Protein AF-A0A553PNM9-F1 (afdb_monomer)

Secondary structure (DSSP, 8-state):
--S---S-HHHHHHHHHHHHHHHHHHHHHHHHHHT-HHHHHHHHHH-GGGGG---TTS--HHHHHHHHT-HHHHHHHHSS-HHHHHHHHT---TT---HHHHHHT-S-HHHHHHHHHHHHHTT--TT---TTS--TTHHHH------PPPPP-----------------------------------SSS--HHHHHHHHHTT-HHHHHHHHHTT-GGGGTT---SSHHHHHHHHTHHHHHHHHHHHHHHHHHT-HHHHHHH--STTGGG-B-TTT--BHHHHHHHHT-HHHHHHHHHH-GGGTT---TTS--HHHHHTT--STTHHHHHHHHTT--SS---TTS--HHHHHH-TTTS-HHHHHHHHHHHHTS---------S-TTTTTTTTTSHHHHHHHHHHHTT--------SSTTTSSSS----S-------HHHHHHHHHHHHHHHH-TT---HHHHH--HHHHHHHTT-B-TT--BHHHHHHHHHH--S-SS----SSTTHHHHTHHHHHHHHHHHTT--GGG--PPPP-PPPGGG------TTEEEEEEEEEE-BTTS--TTT--HHHHHHHHHHHHHHHTT--GGG-EEEEEGGG--HHHHHHHHHTT-S--TT-HHHHHTTTTTTTTTT-EEEEETTEEEEESSSSSEEEEEEEESS-HHHHHHHHHHHHHHHHHSS-SS-B-EETTTEE--SSGGG-BT-EEEEEEEE-SS--HHHHHHHHHHTTEEE---SS--SEEEEEES-SSSS-HHHHHHHHHHHHHHHHHHHHHHH-

Foldseek 3Di:
DPPDDDDDPVVVVVVVCVVVVLVLLVVLLVCLLVLVVVVNVVSCVVPVCSLCDADPQQDGSLLNNLLNLNLVSNCVSQVDDLVNNLVSLCRATLQRDGSLLSNLNHPDPVSSVSSVVVSVVSPRPQQDATLVRHGSPNSNPDPPDDDDDDDDDDDDDDDDDDDDDDDDDDDDDDDDDDDDDDDPPPQAPPQDLVNVLCCLAVVVPVVQLVCLLLVNLVSLLPDAHPDPLSRLVSVCSVVSNVLLVQLLVCLLVLPPPSNVVSPPDLSSQSHAQRRWRDGSLLSSLLNVSVVNNLVSLQVRVVQQCRAIPQQDGSLLSLLQDPPVCPSNVSNVVSPHDQCRATNVRDGSVNCNVVVVVDHSVVVVVSVVVSVVVPPDPDDGDGPDPPPSVVVNPPSVVVVVVVVVVPPDDPDDDDPDVCPPPVDDDDPPDWDLDFPDPVLLVLLVVLLVLLCPLVPFPALQSVQCDPVLCVQFQRTAFPLGDGVCLFQQLCSVVRNDHHRGWFQFLCSCVSSVSSVQVSLCVQFVNDSVLQFFDPADDDDLVVDDFLPDQQWFKKKKKFFFAFRVATFQLPGDLVNLQVLLVQVVVLQVPDDDQSNWDKFQPVDHDPVNQVVCVVVVQDDDPPDPSCVSSNLPVNPPRNWIWIDGDQWIWGASRRTRTMIMGMDTGRGNSVSVVVVVVVVVSLQVDTDPGDTSQDNTFGGGIGDSQCIHQNMKIKIKGFADFQDPVVLVVLCVVLQKDWDPPPDPDRIIMIIHSHRGSDHPHSRSVSRSVSVSVVVVRRVVRVD

Nearest PDB structures (foldseek):
  3ju5-assembly1_B  TM=9.287E-01  e=3.838E-22  Apostichopus japonicus
  3ju5-assembly2_C  TM=9.279E-01  e=1.229E-21  Apostichopus japonicus
  3ju6-assembly2_C  TM=9.355E-01  e=5.149E-21  Apostichopus japonicus
  3ju6-assembly2_D  TM=9.133E-01  e=5.385E-21  Apostichopus japonicus
  3ju6-assembly1_A  TM=9.224E-01  e=9.215E-21  Apostichopus japonicus

Solvent-accessible surface area (backbone atoms only — not comparable to full-atom values): 44186 Å² total; per-residue (Å²): 139,88,85,83,76,83,94,48,72,67,59,45,52,49,61,68,43,45,64,57,55,52,50,53,51,53,50,52,36,48,34,31,42,73,49,44,55,70,64,46,52,55,49,42,72,75,40,66,69,60,69,77,39,60,52,100,61,41,39,34,37,57,33,37,7,28,32,59,34,24,49,70,44,44,50,62,70,49,71,53,64,69,71,63,23,37,55,59,42,63,41,48,25,58,56,45,38,36,33,50,40,28,19,32,59,18,88,46,64,72,36,24,55,53,44,51,54,54,39,53,75,48,68,24,69,68,71,48,56,24,74,85,70,43,34,17,64,64,41,59,76,53,88,76,77,84,77,78,85,79,85,89,80,83,94,82,86,81,87,84,88,86,87,85,88,78,89,89,86,90,85,90,87,83,88,89,86,83,75,86,72,74,73,78,73,90,71,54,93,80,75,48,71,71,56,52,54,44,26,60,74,69,66,33,58,68,57,55,50,48,33,43,35,41,54,45,35,72,80,44,62,84,57,84,49,92,48,70,60,58,33,47,50,38,77,41,40,64,62,52,52,52,46,52,48,52,32,50,51,18,51,73,72,58,34,56,67,53,28,57,68,60,57,78,48,78,71,65,65,64,25,25,39,41,81,52,31,48,32,61,56,45,50,16,57,75,73,63,30,61,68,48,33,52,50,43,44,71,76,41,50,83,48,41,82,45,44,27,76,59,40,43,32,43,52,43,56,32,37,39,52,94,60,93,48,52,65,35,52,51,44,44,76,56,68,39,71,62,77,54,50,24,78,85,70,47,28,26,63,51,34,58,76,39,56,87,80,49,44,49,68,61,56,48,52,53,54,54,55,47,63,72,74,63,74,69,82,92,70,84,87,61,94,65,73,86,74,50,71,79,59,69,68,56,57,73,60,50,55,62,51,49,60,66,71,68,72,69,82,86,76,87,86,91,84,76,70,72,83,77,66,78,80,75,79,80,96,77,84,74,59,90,54,82,63,49,72,66,58,48,49,50,34,51,50,35,51,50,47,38,74,65,42,79,85,46,77,15,42,39,63,71,47,58,36,73,70,46,43,71,72,37,64,49,43,42,29,92,90,65,40,37,48,44,57,23,36,40,19,24,29,71,40,48,94,31,68,50,29,57,39,32,26,31,82,51,31,58,69,73,44,26,84,48,44,53,65,43,46,24,60,68,36,71,39,60,69,97,61,71,42,23,52,72,92,40,80,62,64,56,86,79,45,62,52,81,83,46,89,44,30,56,31,28,34,42,33,40,54,48,25,52,53,82,54,59,23,41,54,72,50,46,65,64,57,31,44,52,51,39,56,42,50,49,60,36,56,76,65,40,52,83,84,54,41,61,49,79,45,49,53,77,79,57,47,73,68,57,52,49,54,31,48,76,70,73,68,54,83,84,86,77,52,63,50,47,51,50,34,41,40,52,78,55,65,54,57,39,25,31,40,34,42,31,87,47,38,38,35,40,28,48,66,67,47,52,30,40,39,35,25,48,31,72,30,57,36,45,34,63,36,49,47,54,44,50,53,55,50,48,45,60,73,79,46,67,55,100,42,61,67,26,68,39,90,52,51,24,34,45,47,38,43,65,81,39,22,13,55,10,51,42,50,37,41,28,33,56,53,90,60,55,52,66,68,60,51,53,50,45,27,65,74,35,43,40,42,62,67,81,80,88,58,97,61,43,68,44,42,37,29,49,55,46,20,38,59,45,32,51,34,57,47,54,48,27,39,55,53,35,54,42,50,50,52,53,46,33,53,63,61,70,107

InterPro domains:
  IPR002110 Ankyrin repeat [PF12796] (30-128)
  IPR002110 Ankyrin repeat [PS50088] (57-79)
  IPR002110 Ankyrin repeat [PS50088] (95-131)
  IPR002110 Ankyrin repeat [PS50088] (310-343)
  IPR002110 Ankyrin repeat [SM00248] (57-87)
  IPR002110 Ankyrin repeat [SM00248] (95-128)
  IPR002110 Ankyrin repeat [SM00248] (276-305)
  IPR002110 Ankyrin repeat [SM00248] (310-339)
  IPR014746 Glutamine synthetase/guanido kinase, catalytic domain [SSF55931] (535-780)
  IPR022413 ATP:guanido phosphotransferase, N-terminal [PF02807] (455-519)
  IPR022413 ATP:guanido phosphotransferase, N-terminal [PS51509] (442-524)
  IPR022414 ATP:guanido phosphotransferase, catalytic domain [PF00217] (578-779)
  IPR022414 ATP:guanido phosphotransferase, catalytic domain [PS51510] (550-781)
  IPR036770 Ankyrin repeat-containing domain superfamily [G3DSA:1.25.40.20] (25-139)
  IPR036770 Ankyrin repeat-containing domain superfamily [G3DSA:1.25.40.20] (192-363)
  IPR036770 Ankyrin repeat-containing domain superfamily [SSF48403] (28-353)
  IPR036802 ATP:guanido phosphotransferase, N-terminal domain superfamily [G3DSA:1.10.135.10] (434-526)
  IPR036802 ATP:guanido phosphotransferase, N-terminal domain superfamily [SSF48034] (441-528)

Mean predicted aligned error: 20.98 Å

Radius of gyration: 35.08 Å; Cα contacts (8 Å, |Δi|>4): 1146; chains: 1; bounding box: 100×83×74 Å

Structure (mmCIF, N/CA/C/O backbone):
data_AF-A0A553PNM9-F1
#
_entry.id   AF-A0A553PNM9-F1
#
loop_
_atom_site.group_PDB
_atom_site.id
_atom_site.type_symbol
_atom_site.label_atom_id
_atom_site.label_alt_id
_atom_site.label_comp_id
_atom_site.label_asym_id
_atom_site.label_entity_id
_atom_site.label_seq_id
_atom_site.pdbx_PDB_ins_code
_atom_site.Cartn_x
_atom_site.Cartn_y
_atom_site.Cartn_z
_atom_site.occupancy
_atom_site.B_iso_or_equiv
_atom_site.auth_seq_id
_atom_site.auth_comp_id
_atom_site.auth_asym_id
_atom_site.auth_atom_id
_atom_site.pdbx_PDB_model_num
ATOM 1 N N . MET A 1 1 ? 39.729 6.450 -6.796 1.00 36.97 1 MET A N 1
ATOM 2 C CA . MET A 1 1 ? 38.880 7.666 -6.876 1.00 36.97 1 MET A CA 1
ATOM 3 C C . MET A 1 1 ? 39.700 8.957 -6.690 1.00 36.97 1 MET A C 1
ATOM 5 O O . MET A 1 1 ? 39.335 9.805 -5.890 1.00 36.97 1 MET A O 1
ATOM 9 N N . LYS A 1 2 ? 40.795 9.167 -7.432 1.00 29.80 2 LYS A N 1
ATOM 10 C CA . LYS A 1 2 ? 41.441 10.489 -7.533 1.00 29.80 2 LYS A CA 1
ATOM 11 C C . LYS A 1 2 ? 41.174 10.985 -8.952 1.00 29.80 2 LYS A C 1
ATOM 13 O O . LYS A 1 2 ? 41.808 10.501 -9.874 1.00 29.80 2 LYS A O 1
ATOM 18 N N . GLY A 1 3 ? 40.150 11.821 -9.141 1.00 40.34 3 GLY A N 1
ATOM 19 C CA . GLY A 1 3 ? 39.872 12.416 -10.460 1.00 40.34 3 GLY A CA 1
ATOM 20 C C . GLY A 1 3 ? 38.411 12.688 -10.830 1.00 40.34 3 GLY A C 1
ATOM 21 O O . GLY A 1 3 ? 38.171 13.269 -11.879 1.00 40.34 3 GLY A O 1
ATOM 22 N N . ARG A 1 4 ? 37.416 12.313 -10.016 1.00 45.81 4 ARG A N 1
ATOM 23 C CA . ARG A 1 4 ? 35.999 12.573 -10.339 1.00 45.81 4 ARG A CA 1
ATOM 24 C C . ARG A 1 4 ? 35.217 13.037 -9.112 1.00 45.81 4 ARG A C 1
ATOM 26 O O . ARG A 1 4 ? 34.580 12.218 -8.470 1.00 45.81 4 ARG A O 1
ATOM 33 N N . THR A 1 5 ? 35.264 14.333 -8.807 1.00 46.50 5 THR A N 1
ATOM 34 C CA . THR A 1 5 ? 34.264 15.031 -7.973 1.00 46.50 5 THR A CA 1
ATOM 35 C C . THR A 1 5 ? 34.281 16.529 -8.281 1.00 46.50 5 THR A C 1
ATOM 37 O O . THR A 1 5 ? 34.849 17.343 -7.556 1.00 46.50 5 THR A O 1
ATOM 40 N N . ALA A 1 6 ? 33.652 16.908 -9.389 1.00 42.34 6 ALA A N 1
ATOM 41 C CA . ALA A 1 6 ? 33.103 18.251 -9.537 1.00 42.34 6 ALA A CA 1
ATOM 42 C C . ALA A 1 6 ? 31.604 18.156 -9.199 1.00 42.34 6 ALA A C 1
ATOM 44 O O . ALA A 1 6 ? 31.002 17.133 -9.509 1.00 42.34 6 ALA A O 1
ATOM 45 N N . TRP A 1 7 ? 31.022 19.188 -8.581 1.00 46.75 7 TRP A N 1
ATOM 46 C CA . TRP A 1 7 ? 29.578 19.393 -8.316 1.00 46.75 7 TRP A CA 1
ATOM 47 C C . TRP A 1 7 ? 28.974 18.997 -6.951 1.00 46.75 7 TRP A C 1
ATOM 49 O O . TRP A 1 7 ? 27.769 19.142 -6.790 1.00 46.75 7 TRP A O 1
ATOM 59 N N . ASN A 1 8 ? 29.750 18.600 -5.934 1.00 57.31 8 ASN A N 1
ATOM 60 C CA . ASN A 1 8 ? 29.263 18.633 -4.541 1.00 57.31 8 ASN A CA 1
ATOM 61 C C . ASN A 1 8 ? 30.412 18.985 -3.577 1.00 57.31 8 ASN A C 1
ATOM 63 O O . ASN A 1 8 ? 31.377 18.230 -3.439 1.00 57.31 8 ASN A O 1
ATOM 67 N N . GLU A 1 9 ? 30.325 20.165 -2.963 1.00 57.94 9 GLU A N 1
ATOM 68 C CA . GLU A 1 9 ? 31.367 20.747 -2.108 1.00 57.94 9 GLU A CA 1
ATOM 69 C C . GLU A 1 9 ? 31.504 20.002 -0.770 1.00 57.94 9 GLU A C 1
ATOM 71 O O . GLU A 1 9 ? 32.622 19.728 -0.331 1.00 57.94 9 GLU A O 1
ATOM 76 N N . GLU A 1 10 ? 30.390 19.537 -0.202 1.00 55.16 10 GLU A N 1
ATOM 77 C CA . GLU A 1 10 ? 30.366 18.698 1.003 1.00 55.16 10 GLU A CA 1
ATOM 78 C C . GLU A 1 10 ? 30.990 17.321 0.743 1.00 55.16 10 GLU A C 1
ATOM 80 O O . GLU A 1 10 ? 31.806 16.843 1.530 1.00 55.16 10 GLU A O 1
ATOM 85 N N . MET A 1 11 ? 30.692 16.703 -0.406 1.00 51.16 11 MET A N 1
ATOM 86 C CA . MET A 1 11 ? 31.286 15.419 -0.800 1.00 51.16 11 MET A CA 1
ATOM 87 C C . MET A 1 11 ? 32.788 15.552 -1.080 1.00 51.16 11 MET A C 1
ATOM 89 O O . MET A 1 11 ? 33.567 14.650 -0.774 1.00 51.16 11 MET A O 1
ATOM 93 N N . ARG A 1 12 ? 33.228 16.686 -1.640 1.00 62.50 12 ARG A N 1
ATOM 94 C CA . ARG A 1 12 ? 34.653 16.973 -1.846 1.00 62.50 12 ARG A CA 1
ATOM 95 C C . ARG A 1 12 ? 35.381 17.116 -0.513 1.00 62.50 12 ARG A C 1
ATOM 97 O O . ARG A 1 12 ? 36.455 16.538 -0.364 1.00 62.50 12 ARG A O 1
ATOM 104 N N . HIS A 1 13 ? 34.785 17.828 0.441 1.00 66.56 13 HIS A N 1
ATOM 105 C CA . HIS A 1 13 ? 35.332 17.970 1.785 1.00 66.56 13 HIS A CA 1
ATOM 106 C C . HIS A 1 13 ? 35.380 16.618 2.513 1.00 66.56 13 HIS A C 1
ATOM 108 O O . HIS 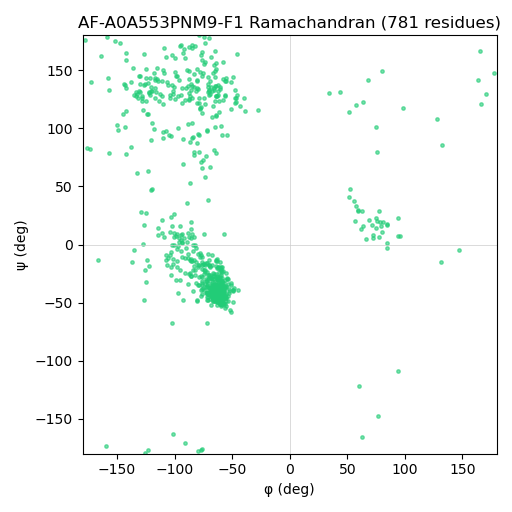A 1 13 ? 36.428 16.231 3.022 1.00 66.56 13 HIS A O 1
ATOM 114 N N . PHE A 1 14 ? 34.307 15.825 2.448 1.00 66.38 14 PHE A N 1
ATOM 115 C CA . PHE A 1 14 ? 34.276 14.473 3.007 1.00 66.38 14 PHE A CA 1
ATOM 116 C C . PHE A 1 14 ? 35.367 13.572 2.407 1.00 66.38 14 PHE A C 1
ATOM 118 O O . PHE A 1 14 ? 36.158 12.989 3.145 1.00 66.38 14 PHE A O 1
ATOM 125 N N . LEU A 1 15 ? 35.496 13.507 1.079 1.00 59.91 15 LEU A N 1
ATOM 126 C CA . LEU A 1 15 ? 36.525 12.690 0.420 1.00 59.91 15 LEU A CA 1
ATOM 127 C C . LEU A 1 15 ? 37.957 13.140 0.744 1.00 59.91 15 LEU A C 1
ATOM 129 O O . LEU A 1 15 ? 38.859 12.305 0.768 1.00 59.91 15 LEU A O 1
ATOM 133 N N . GLN A 1 16 ? 38.174 14.428 1.025 1.00 70.56 16 GLN A N 1
ATOM 134 C CA . GLN A 1 16 ? 39.459 14.939 1.518 1.00 70.56 16 GLN A CA 1
ATOM 135 C C . GLN A 1 16 ? 39.765 14.475 2.949 1.00 70.56 16 GLN A C 1
ATOM 137 O O . GLN A 1 16 ? 40.934 14.323 3.291 1.00 70.56 16 GLN A O 1
ATOM 142 N N . THR A 1 17 ? 38.742 14.205 3.766 1.00 67.75 17 THR A N 1
ATOM 143 C CA . THR A 1 17 ? 38.908 13.666 5.128 1.00 67.75 17 THR A CA 1
ATOM 144 C C . THR A 1 17 ? 39.086 12.145 5.179 1.00 67.75 17 THR A C 1
ATOM 146 O O . THR A 1 17 ? 39.626 11.641 6.160 1.00 67.75 17 THR A O 1
ATOM 149 N N . VAL A 1 18 ? 38.714 11.402 4.125 1.00 70.81 18 VAL A N 1
ATOM 150 C CA . VAL A 1 18 ? 38.793 9.924 4.093 1.00 70.81 18 VAL A CA 1
ATOM 151 C C . VAL A 1 18 ? 40.195 9.373 4.402 1.00 70.81 18 VAL A C 1
ATOM 153 O O . VAL A 1 18 ? 40.275 8.448 5.209 1.00 70.81 18 VAL A O 1
ATOM 156 N N . PRO A 1 19 ? 41.304 9.899 3.841 1.00 78.38 19 PRO A N 1
ATOM 157 C CA . PRO A 1 19 ? 42.643 9.419 4.188 1.00 78.38 19 PRO A CA 1
ATOM 158 C C . PRO A 1 19 ? 42.970 9.569 5.679 1.00 78.38 19 PRO A C 1
ATOM 160 O O . PRO A 1 19 ? 43.563 8.666 6.260 1.00 78.38 19 PRO A O 1
ATOM 163 N N . ASN A 1 20 ? 42.529 10.665 6.305 1.00 73.81 20 ASN A N 1
ATOM 164 C CA . ASN A 1 20 ? 42.741 10.903 7.733 1.00 73.81 20 ASN A CA 1
ATOM 165 C C . ASN A 1 20 ? 41.918 9.923 8.577 1.00 73.81 20 ASN A C 1
ATOM 167 O O . ASN A 1 20 ? 42.448 9.342 9.514 1.00 73.81 20 ASN A O 1
ATOM 171 N N . ILE A 1 21 ? 40.657 9.679 8.200 1.00 77.38 21 ILE A N 1
ATOM 172 C CA . ILE A 1 21 ? 39.789 8.696 8.870 1.00 77.38 21 ILE A CA 1
ATOM 173 C C . ILE A 1 21 ? 40.407 7.292 8.797 1.00 77.38 21 ILE A C 1
ATOM 175 O O . ILE A 1 21 ? 40.431 6.578 9.796 1.00 77.38 21 ILE A O 1
ATOM 179 N N . MET A 1 22 ? 40.941 6.901 7.635 1.00 75.56 22 MET A N 1
ATOM 180 C CA . MET A 1 22 ? 41.604 5.602 7.467 1.00 75.56 22 MET A CA 1
ATOM 181 C C . MET A 1 22 ? 42.879 5.501 8.313 1.00 75.56 22 MET A C 1
ATOM 183 O O . MET A 1 22 ? 43.078 4.489 8.977 1.00 75.56 22 MET A O 1
ATOM 187 N N . ALA A 1 23 ? 43.688 6.565 8.366 1.00 81.81 23 ALA A N 1
ATOM 188 C CA . ALA A 1 23 ? 44.877 6.612 9.214 1.00 81.81 23 ALA A CA 1
ATOM 189 C C . ALA A 1 23 ? 44.534 6.479 10.709 1.00 81.81 23 ALA A C 1
ATOM 191 O O . ALA A 1 23 ? 45.210 5.745 11.424 1.00 81.81 23 ALA A O 1
ATOM 192 N N . THR A 1 24 ? 43.455 7.118 11.176 1.00 83.88 24 THR A N 1
ATOM 193 C CA . THR A 1 24 ? 42.983 6.991 12.566 1.00 83.88 24 THR A CA 1
ATOM 194 C C . THR A 1 24 ? 42.491 5.575 12.888 1.00 83.88 24 THR A C 1
ATOM 196 O O . THR A 1 24 ? 42.732 5.080 13.987 1.00 83.88 24 THR A O 1
ATOM 199 N N . ILE A 1 25 ? 41.835 4.889 11.944 1.00 84.75 25 ILE A N 1
ATOM 200 C CA . ILE A 1 25 ? 41.421 3.483 12.114 1.00 84.75 25 ILE A CA 1
ATOM 201 C C . ILE A 1 25 ? 42.646 2.563 12.215 1.00 84.75 25 ILE A C 1
ATOM 203 O O . ILE A 1 25 ? 42.697 1.707 13.102 1.00 84.75 25 ILE A O 1
ATOM 207 N N . ASP A 1 26 ? 43.643 2.758 11.351 1.00 85.00 26 ASP A N 1
ATOM 208 C CA . ASP A 1 26 ? 44.885 1.980 11.377 1.00 85.00 26 ASP A CA 1
ATOM 209 C C . ASP A 1 26 ? 45.670 2.218 12.683 1.00 85.00 26 ASP A C 1
ATOM 211 O O . ASP A 1 26 ? 46.143 1.266 13.310 1.00 85.00 26 ASP A O 1
ATOM 215 N N . GLU A 1 27 ? 45.749 3.469 13.151 1.00 87.69 27 GLU A N 1
ATOM 216 C CA . GLU A 1 27 ? 46.339 3.835 14.446 1.00 87.69 27 GLU A CA 1
ATOM 217 C C . GLU A 1 27 ? 45.614 3.145 15.611 1.00 87.69 27 GLU A C 1
ATOM 219 O O . GLU A 1 27 ? 46.251 2.511 16.455 1.00 87.69 27 GLU A O 1
ATOM 224 N N . PHE A 1 28 ? 44.279 3.168 15.611 1.00 88.81 28 PHE A N 1
ATOM 225 C CA . PHE A 1 28 ? 43.453 2.522 16.631 1.00 88.81 28 PHE A CA 1
ATOM 226 C C . PHE A 1 28 ? 43.671 0.997 16.697 1.00 88.81 28 PHE A C 1
ATOM 228 O O . PHE A 1 28 ? 43.760 0.409 17.782 1.00 88.81 28 PHE A O 1
ATOM 235 N N . HIS A 1 29 ? 43.812 0.333 15.545 1.00 88.62 29 HIS A N 1
ATOM 236 C CA . HIS A 1 29 ? 44.074 -1.112 15.470 1.00 88.62 29 HIS A CA 1
ATOM 237 C C . HIS A 1 29 ? 45.501 -1.460 15.908 1.00 88.62 29 HIS A C 1
ATOM 239 O O . HIS A 1 29 ? 45.718 -2.496 16.547 1.00 88.62 29 HIS A O 1
ATOM 245 N N . ASN A 1 30 ? 46.471 -0.593 15.614 1.00 89.06 30 ASN A N 1
ATOM 246 C CA . ASN A 1 30 ? 47.857 -0.750 16.051 1.00 89.06 30 ASN A CA 1
ATOM 247 C C . ASN A 1 30 ? 47.995 -0.601 17.569 1.00 89.06 30 ASN A C 1
ATOM 249 O O . ASN A 1 30 ? 48.606 -1.462 18.201 1.00 89.06 30 ASN A O 1
ATOM 253 N N . ILE A 1 31 ? 47.359 0.410 18.165 1.00 89.75 31 ILE A N 1
ATOM 254 C CA . ILE A 1 31 ? 47.294 0.602 19.623 1.00 89.75 31 ILE A CA 1
ATOM 255 C C . ILE A 1 31 ? 46.681 -0.631 20.300 1.00 89.75 31 ILE A C 1
ATOM 257 O O . ILE A 1 31 ? 47.244 -1.167 21.255 1.00 89.75 31 ILE A O 1
ATOM 261 N N . SER A 1 32 ? 45.585 -1.155 19.736 1.00 89.44 32 SER A N 1
ATOM 262 C CA . SER A 1 32 ? 44.925 -2.373 20.231 1.00 89.44 32 SER A CA 1
ATOM 263 C C . SER A 1 32 ? 45.824 -3.616 20.171 1.00 89.44 32 SER A C 1
ATOM 265 O O . SER A 1 32 ? 45.696 -4.516 20.995 1.00 89.44 32 SER A O 1
ATOM 267 N N . THR A 1 33 ? 46.751 -3.672 19.209 1.00 91.19 33 THR A N 1
ATOM 268 C CA . THR A 1 33 ? 47.745 -4.754 19.081 1.00 91.19 33 THR A CA 1
ATOM 269 C C . THR A 1 33 ? 48.884 -4.592 20.097 1.00 91.19 33 THR A C 1
ATOM 271 O O . THR A 1 33 ? 49.359 -5.572 20.669 1.00 91.19 33 THR A O 1
ATOM 274 N N . GLN A 1 34 ? 49.322 -3.353 20.332 1.00 88.06 34 GLN A N 1
ATOM 275 C CA . GLN A 1 34 ? 50.429 -3.019 21.234 1.00 88.06 34 GLN A CA 1
ATOM 276 C C . GLN A 1 34 ? 50.056 -3.123 22.718 1.00 88.06 34 GLN A C 1
ATOM 278 O O . GLN A 1 34 ? 50.948 -3.315 23.540 1.00 88.06 34 GLN A O 1
ATOM 283 N N . GLY A 1 35 ? 48.764 -3.043 23.052 1.00 88.31 35 GLY A N 1
ATOM 284 C CA . GLY A 1 35 ? 48.297 -3.098 24.439 1.00 88.31 35 GLY A CA 1
ATOM 285 C C . GLY A 1 35 ? 48.345 -1.752 25.161 1.00 88.31 35 GLY A C 1
ATOM 286 O O . GLY A 1 35 ? 48.308 -1.725 26.385 1.00 88.31 35 GLY A O 1
ATOM 287 N N . ASP A 1 36 ? 48.447 -0.636 24.432 1.00 88.81 36 ASP A N 1
ATOM 288 C CA . ASP A 1 36 ? 48.489 0.704 25.026 1.00 88.81 36 ASP A CA 1
ATOM 289 C C . ASP A 1 36 ? 47.068 1.170 25.389 1.00 88.81 36 ASP A C 1
ATOM 291 O O . ASP A 1 36 ? 46.350 1.785 24.597 1.00 88.81 36 ASP A O 1
ATOM 295 N N . VAL A 1 37 ? 46.641 0.803 26.598 1.00 88.69 37 VAL A N 1
ATOM 296 C CA . VAL A 1 37 ? 45.291 1.063 27.118 1.00 88.69 37 VAL A CA 1
ATOM 297 C C . VAL A 1 37 ? 45.015 2.564 27.261 1.00 88.69 37 VAL A C 1
ATOM 299 O O . VAL A 1 37 ? 43.905 3.008 26.972 1.00 88.69 37 VAL A O 1
ATOM 302 N N . GLU A 1 38 ? 46.015 3.362 27.639 1.00 86.50 38 GLU A N 1
ATOM 303 C CA . GLU A 1 38 ? 45.859 4.805 27.857 1.00 86.50 38 GLU A CA 1
ATOM 304 C C . GLU A 1 38 ? 45.562 5.536 26.538 1.00 86.50 38 GLU A C 1
ATOM 306 O O . GLU A 1 38 ? 44.636 6.350 26.452 1.00 86.50 38 GLU A O 1
ATOM 311 N N . GLN A 1 39 ? 46.292 5.205 25.467 1.00 85.62 39 GLN A N 1
ATOM 312 C CA . GLN A 1 39 ? 46.022 5.774 24.146 1.00 85.62 39 GLN A CA 1
ATOM 313 C C . GLN A 1 39 ? 44.723 5.247 23.530 1.00 85.62 39 GLN A C 1
ATOM 315 O O . GLN A 1 39 ? 44.027 6.003 22.844 1.00 85.62 39 GLN A O 1
ATOM 320 N N . LEU A 1 40 ? 44.372 3.986 23.800 1.00 88.38 40 LEU A N 1
ATOM 321 C CA . LEU A 1 40 ? 43.114 3.384 23.365 1.00 88.38 40 LEU A CA 1
ATOM 322 C C . LEU A 1 40 ? 41.912 4.124 23.963 1.00 88.38 40 LEU A C 1
ATOM 324 O O . LEU A 1 40 ? 41.016 4.535 23.227 1.00 88.38 40 LEU A O 1
ATOM 328 N N . GLU A 1 41 ? 41.913 4.361 25.275 1.00 85.38 41 GLU A N 1
ATOM 329 C CA . GLU A 1 41 ? 40.847 5.097 25.964 1.00 85.38 41 GLU A CA 1
ATOM 330 C C . GLU A 1 41 ? 40.748 6.548 25.488 1.00 85.38 41 GLU A C 1
ATOM 332 O O . GLU A 1 41 ? 39.643 7.066 25.300 1.00 85.38 41 GLU A O 1
ATOM 337 N N . ARG A 1 42 ? 41.887 7.197 25.222 1.00 87.31 42 ARG A N 1
ATOM 338 C CA . ARG A 1 42 ? 41.925 8.560 24.683 1.00 87.31 42 ARG A CA 1
ATOM 339 C C . ARG A 1 42 ? 41.261 8.657 23.303 1.00 87.31 42 ARG A C 1
ATOM 341 O O . ARG A 1 42 ? 40.496 9.593 23.084 1.00 87.31 42 ARG A O 1
ATOM 348 N N . LEU A 1 43 ? 41.520 7.705 22.398 1.00 83.44 43 LEU A N 1
ATOM 349 C CA . LEU A 1 43 ? 40.911 7.672 21.057 1.00 83.44 43 LEU A CA 1
ATOM 350 C C . LEU A 1 43 ? 39.430 7.270 21.080 1.00 83.44 43 LEU A C 1
ATOM 352 O O . LEU A 1 43 ? 38.630 7.820 20.329 1.00 83.44 43 LEU A O 1
ATOM 356 N N . VAL A 1 44 ? 39.032 6.351 21.962 1.00 84.88 44 VAL A N 1
ATOM 357 C CA . VAL A 1 44 ? 37.612 5.992 22.133 1.00 84.88 44 VAL A CA 1
ATOM 358 C C . VAL A 1 44 ? 36.814 7.154 22.728 1.00 84.88 44 VAL A C 1
ATOM 360 O O . VAL A 1 44 ? 35.658 7.359 22.360 1.00 84.88 44 VAL A O 1
ATOM 363 N N . SER A 1 45 ? 37.430 7.934 23.622 1.00 82.44 45 SER A N 1
ATOM 364 C CA . SER A 1 45 ? 36.808 9.121 24.221 1.00 82.44 45 SER A CA 1
ATOM 365 C C . SER A 1 45 ? 36.599 10.252 23.211 1.00 82.44 45 SER A C 1
ATOM 367 O O . SER A 1 45 ? 35.669 11.040 23.379 1.00 82.44 45 SER A O 1
ATOM 369 N N . SER A 1 46 ? 37.434 10.344 22.169 1.00 82.44 46 SER A N 1
ATOM 370 C CA . SER A 1 46 ? 37.256 11.317 21.085 1.00 82.44 46 SER A CA 1
ATOM 371 C C . SER A 1 46 ? 36.288 10.834 20.000 1.00 82.44 46 SER A C 1
ATOM 373 O O . SER A 1 46 ? 35.476 11.633 19.535 1.00 82.44 46 SER A O 1
ATOM 375 N N . ASP A 1 47 ? 36.327 9.552 19.613 1.00 80.19 47 ASP A N 1
ATOM 376 C CA . ASP A 1 47 ? 35.380 8.956 18.661 1.00 80.19 47 ASP A CA 1
ATOM 377 C C . ASP A 1 47 ? 35.015 7.500 19.012 1.00 80.19 47 ASP A C 1
ATOM 379 O O . ASP A 1 47 ? 35.711 6.536 18.676 1.00 80.19 47 ASP A O 1
ATOM 383 N N . ARG A 1 48 ? 33.834 7.323 19.621 1.00 82.19 48 ARG A N 1
ATOM 384 C CA . ARG A 1 48 ? 33.299 6.005 20.009 1.00 82.19 48 ARG A CA 1
ATOM 385 C C . ARG A 1 48 ? 33.030 5.086 18.806 1.00 82.19 48 ARG A C 1
ATOM 387 O O . ARG A 1 48 ? 32.967 3.870 18.983 1.00 82.19 48 ARG A O 1
ATOM 394 N N . LYS A 1 49 ? 32.892 5.614 17.578 1.00 81.06 49 LYS A N 1
ATOM 395 C CA . LYS A 1 49 ? 32.641 4.797 16.372 1.00 81.06 49 LYS A CA 1
ATOM 396 C C . LYS A 1 49 ? 33.854 3.955 15.964 1.00 81.06 49 LYS A C 1
ATOM 398 O O . LYS A 1 49 ? 33.678 2.961 15.259 1.00 81.06 49 LYS A O 1
ATOM 403 N N . LEU A 1 50 ? 35.055 4.287 16.449 1.00 81.69 50 LEU A N 1
ATOM 404 C CA . LEU A 1 50 ? 36.282 3.528 16.183 1.00 81.69 50 LEU A CA 1
ATOM 405 C C . LEU A 1 50 ? 36.207 2.077 16.680 1.00 81.69 50 LEU A C 1
ATOM 407 O O . LEU A 1 50 ? 36.785 1.193 16.048 1.00 81.69 50 LEU A O 1
ATOM 411 N N . ILE A 1 51 ? 35.432 1.802 17.736 1.00 84.19 51 ILE A N 1
ATOM 412 C CA . ILE A 1 51 ? 35.258 0.456 18.312 1.00 84.19 51 ILE A CA 1
ATOM 413 C C . ILE A 1 51 ? 34.742 -0.548 17.263 1.00 84.19 51 ILE A C 1
ATOM 415 O O . ILE A 1 51 ? 35.205 -1.686 17.209 1.00 84.19 51 ILE A O 1
ATOM 419 N N . GLY A 1 52 ? 33.817 -0.118 16.395 1.00 83.94 52 GLY A N 1
ATOM 420 C CA . GLY A 1 52 ? 33.228 -0.949 15.338 1.00 83.94 52 GLY A CA 1
ATOM 421 C C . GLY A 1 52 ? 33.990 -0.931 14.007 1.00 83.94 52 GLY A C 1
ATOM 422 O O . GLY A 1 52 ? 33.535 -1.547 13.039 1.00 83.94 52 GLY A O 1
ATOM 423 N N . SER A 1 53 ? 35.116 -0.215 13.925 1.00 84.94 53 SER A N 1
ATOM 424 C CA . SER A 1 53 ? 35.895 -0.080 12.690 1.00 84.94 53 SER A CA 1
ATOM 425 C C . SER A 1 53 ? 36.523 -1.409 12.255 1.00 84.94 53 SER A C 1
ATOM 427 O O . SER A 1 53 ? 36.882 -2.258 13.076 1.00 84.94 53 SER A O 1
ATOM 429 N N . ARG A 1 54 ? 36.656 -1.596 10.937 1.00 87.12 54 ARG A N 1
ATOM 430 C CA . ARG A 1 54 ? 37.169 -2.825 10.320 1.00 87.12 54 ARG A CA 1
ATOM 431 C C . ARG A 1 54 ? 38.325 -2.515 9.380 1.00 87.12 54 ARG A C 1
ATOM 433 O O . ARG A 1 54 ? 38.240 -1.568 8.604 1.00 87.12 54 ARG A O 1
ATOM 440 N N . ASP A 1 55 ? 39.367 -3.338 9.427 1.00 81.25 55 ASP A N 1
ATOM 441 C CA . ASP A 1 55 ? 40.498 -3.235 8.504 1.00 81.25 55 ASP A CA 1
ATOM 442 C C . ASP A 1 55 ? 40.185 -3.862 7.130 1.00 81.25 55 ASP A C 1
ATOM 444 O O . ASP A 1 55 ? 39.091 -4.375 6.874 1.00 81.25 55 ASP A O 1
ATOM 448 N N . ARG A 1 56 ? 41.171 -3.866 6.222 1.00 79.88 56 ARG A N 1
ATOM 449 C CA . ARG A 1 56 ? 41.043 -4.456 4.873 1.00 79.88 56 ARG A CA 1
ATOM 450 C C . ARG A 1 56 ? 40.693 -5.950 4.877 1.00 79.88 56 ARG A C 1
ATOM 452 O O . ARG A 1 56 ? 40.213 -6.452 3.861 1.00 79.88 56 ARG A O 1
ATOM 459 N N . LEU A 1 57 ? 40.921 -6.656 5.984 1.00 79.12 57 LEU A N 1
ATOM 460 C CA . LEU A 1 57 ? 40.589 -8.070 6.176 1.00 79.12 57 LEU A CA 1
ATOM 461 C C . LEU A 1 57 ? 39.275 -8.264 6.951 1.00 79.12 57 LEU A C 1
ATOM 463 O O . LEU A 1 57 ? 38.906 -9.389 7.271 1.00 79.12 57 LEU A O 1
ATOM 467 N N . GLY A 1 58 ? 38.537 -7.184 7.223 1.00 80.12 58 GLY A N 1
ATOM 468 C CA . GLY A 1 58 ? 37.271 -7.215 7.950 1.00 80.12 58 GLY A CA 1
ATOM 469 C C . GLY A 1 58 ? 37.427 -7.369 9.465 1.00 80.12 58 GLY A C 1
ATOM 470 O O . GLY A 1 58 ? 36.414 -7.526 10.148 1.00 80.12 58 GLY A O 1
ATOM 471 N N . ARG A 1 59 ? 38.660 -7.320 9.988 1.00 87.75 59 ARG A N 1
ATOM 472 C CA . ARG A 1 59 ? 38.981 -7.522 11.406 1.00 87.75 59 ARG A CA 1
ATOM 473 C C . ARG A 1 59 ? 38.715 -6.249 12.193 1.00 87.75 59 ARG A C 1
ATOM 475 O O . ARG A 1 59 ? 39.037 -5.159 11.730 1.00 87.75 59 ARG A O 1
ATOM 482 N N . THR A 1 60 ? 38.172 -6.400 13.393 1.00 92.44 60 THR A N 1
ATOM 483 C CA . THR A 1 60 ? 38.001 -5.303 14.360 1.00 92.44 60 THR A CA 1
ATOM 484 C C . THR A 1 60 ? 39.208 -5.194 15.295 1.00 92.44 60 THR A C 1
ATOM 486 O O . THR A 1 60 ? 40.014 -6.125 15.389 1.00 92.44 60 THR A O 1
ATOM 489 N N . ALA A 1 61 ? 39.291 -4.101 16.057 1.00 90.44 61 ALA A N 1
ATOM 490 C CA . ALA A 1 61 ? 40.264 -3.933 17.141 1.00 90.44 61 ALA A CA 1
ATOM 491 C C . ALA A 1 61 ? 40.272 -5.118 18.134 1.00 90.44 61 ALA A C 1
ATOM 493 O O . ALA A 1 61 ? 41.336 -5.542 18.584 1.00 90.44 61 ALA A O 1
ATOM 494 N N . LEU A 1 62 ? 39.106 -5.729 18.391 1.00 93.19 62 LEU A N 1
ATOM 495 C CA . LEU A 1 62 ? 38.977 -6.908 19.252 1.00 93.19 62 LEU A CA 1
ATOM 496 C C . LEU A 1 62 ? 39.718 -8.138 18.694 1.00 93.19 62 LEU A C 1
ATOM 498 O O . LEU A 1 62 ? 40.340 -8.871 19.456 1.00 93.19 62 LEU A O 1
ATOM 502 N N . HIS A 1 63 ? 39.716 -8.350 17.372 1.00 93.31 63 HIS A N 1
ATOM 503 C CA . HIS A 1 63 ? 40.462 -9.452 16.745 1.00 93.31 63 HIS A CA 1
ATOM 504 C C . HIS A 1 63 ? 41.976 -9.266 16.911 1.00 93.31 63 HIS A C 1
ATOM 506 O O . HIS A 1 63 ? 42.699 -10.226 17.172 1.00 93.31 63 HIS A O 1
ATOM 512 N N . LYS A 1 64 ? 42.449 -8.019 16.787 1.00 91.94 64 LYS A N 1
ATOM 513 C CA . LYS A 1 64 ? 43.860 -7.645 16.948 1.00 91.94 64 LYS A CA 1
ATOM 514 C C . LYS A 1 64 ? 44.335 -7.837 18.385 1.00 91.94 64 LYS A C 1
ATOM 516 O O . LYS A 1 64 ? 45.348 -8.497 18.606 1.00 91.94 64 LYS A O 1
ATOM 521 N N . ALA A 1 65 ? 43.565 -7.327 19.345 1.00 93.00 65 ALA A N 1
ATOM 522 C CA . ALA A 1 65 ? 43.846 -7.469 20.769 1.00 93.00 65 ALA A CA 1
ATOM 523 C C . ALA A 1 65 ? 43.820 -8.943 21.211 1.00 93.00 65 ALA A C 1
ATOM 525 O O . ALA A 1 65 ? 44.719 -9.389 21.923 1.00 93.00 65 ALA A O 1
ATOM 526 N N . ALA A 1 66 ? 42.847 -9.724 20.720 1.00 93.00 66 ALA A N 1
ATOM 527 C CA . ALA A 1 66 ? 42.747 -11.156 20.992 1.00 93.00 66 ALA A CA 1
ATOM 528 C C . ALA A 1 66 ? 43.947 -11.946 20.442 1.00 93.00 66 ALA A C 1
ATOM 530 O O . ALA A 1 66 ? 44.484 -12.801 21.141 1.00 93.00 66 ALA A O 1
ATOM 531 N N . GLN A 1 67 ? 44.407 -11.635 19.224 1.00 92.56 67 GLN A N 1
ATOM 532 C CA . GLN A 1 67 ? 45.589 -12.272 18.632 1.00 92.56 67 GLN A CA 1
ATOM 533 C C . GLN A 1 67 ? 46.872 -11.961 19.406 1.00 92.56 67 GLN A C 1
ATOM 535 O O . GLN A 1 67 ? 47.701 -12.842 19.619 1.00 92.56 67 GLN A O 1
ATOM 540 N N . ALA A 1 68 ? 47.036 -10.702 19.813 1.00 89.12 68 ALA A N 1
ATOM 541 C CA . ALA A 1 68 ? 48.217 -10.229 20.525 1.00 89.12 68 ALA A CA 1
ATOM 542 C C . ALA A 1 68 ? 48.230 -10.613 22.017 1.00 89.12 68 ALA A C 1
ATOM 544 O O . ALA A 1 68 ? 49.238 -10.403 22.685 1.00 89.12 68 ALA A O 1
ATOM 545 N N . GLY A 1 69 ? 47.140 -11.180 22.549 1.00 91.69 69 GLY A N 1
ATOM 546 C CA . GLY A 1 69 ? 47.043 -11.563 23.960 1.00 91.69 69 GLY A CA 1
ATOM 547 C C . GLY A 1 69 ? 46.852 -10.389 24.920 1.00 91.69 69 GLY A C 1
ATOM 548 O O . GLY A 1 69 ? 47.181 -10.505 26.099 1.00 91.69 69 GLY A O 1
ATOM 549 N N . GLN A 1 70 ? 46.332 -9.259 24.438 1.00 93.94 70 GLN A N 1
ATOM 550 C CA . GLN A 1 70 ? 46.166 -8.038 25.229 1.00 93.94 70 GLN A CA 1
ATOM 551 C C . GLN A 1 70 ? 44.875 -8.100 26.055 1.00 93.94 70 GLN A C 1
ATOM 553 O O . GLN A 1 70 ? 43.851 -7.534 25.674 1.00 93.94 70 GLN A O 1
ATOM 558 N N . VAL A 1 71 ? 44.913 -8.819 27.182 1.00 92.75 71 VAL A N 1
ATOM 559 C CA . VAL A 1 71 ? 43.736 -9.087 28.036 1.00 92.75 71 VAL A CA 1
ATOM 560 C C . VAL A 1 71 ? 43.040 -7.795 28.476 1.00 92.75 71 VAL A C 1
ATOM 562 O O . VAL A 1 71 ? 41.827 -7.678 28.341 1.00 92.75 71 VAL A O 1
ATOM 565 N N . GLU A 1 72 ? 43.802 -6.797 28.925 1.00 88.50 72 GLU A N 1
ATOM 566 C CA . GLU A 1 72 ? 43.255 -5.532 29.434 1.00 88.50 72 GLU A CA 1
ATOM 567 C C . GLU A 1 72 ? 42.552 -4.711 28.337 1.00 88.50 72 GLU A C 1
ATOM 569 O O . GLU A 1 72 ? 41.483 -4.146 28.562 1.00 88.50 72 GLU A O 1
ATOM 574 N N . VAL A 1 73 ? 43.082 -4.721 27.107 1.00 89.81 73 VAL A N 1
ATOM 575 C CA . VAL A 1 73 ? 42.423 -4.097 25.946 1.00 89.81 73 VAL A CA 1
ATOM 576 C C . VAL A 1 73 ? 41.130 -4.832 25.582 1.00 89.81 73 VAL A C 1
ATOM 578 O O . VAL A 1 73 ? 40.123 -4.190 25.286 1.00 89.81 73 VAL A O 1
ATOM 581 N N . VAL A 1 74 ? 41.130 -6.169 25.623 1.00 91.94 74 VAL A N 1
ATOM 582 C CA . VAL A 1 74 ? 39.932 -6.989 25.370 1.00 91.94 74 VAL A CA 1
ATOM 583 C C . VAL A 1 74 ? 38.834 -6.684 26.393 1.00 91.94 74 VAL A C 1
ATOM 585 O O . VAL A 1 74 ? 37.685 -6.487 26.001 1.00 91.94 74 VAL A O 1
ATOM 588 N N . GLU A 1 75 ? 39.175 -6.579 27.679 1.00 89.00 75 GLU A N 1
ATOM 589 C CA . GLU A 1 75 ? 38.226 -6.190 28.729 1.00 89.00 75 GLU A CA 1
ATOM 590 C C . GLU A 1 75 ? 37.671 -4.783 28.492 1.00 89.00 75 GLU A C 1
ATOM 592 O O . GLU A 1 75 ? 36.461 -4.574 28.546 1.00 89.00 75 GLU A O 1
ATOM 597 N N . LYS A 1 76 ? 38.529 -3.810 28.174 1.00 86.38 76 LYS A N 1
ATOM 598 C CA . LYS A 1 76 ? 38.108 -2.420 27.945 1.00 86.38 76 LYS A CA 1
ATOM 599 C C . LYS A 1 76 ? 37.204 -2.256 26.728 1.00 86.38 76 LYS A C 1
ATOM 601 O O . LYS A 1 76 ? 36.219 -1.528 26.812 1.00 86.38 76 LYS A O 1
ATOM 606 N N . LEU A 1 77 ? 37.484 -2.959 25.630 1.00 86.50 77 LEU A N 1
ATOM 607 C CA . LEU A 1 77 ? 36.628 -2.950 24.439 1.00 86.50 77 LEU A CA 1
ATOM 608 C C . LEU A 1 77 ? 35.248 -3.582 24.695 1.00 86.50 77 LEU A C 1
ATOM 610 O O . LEU A 1 77 ? 34.291 -3.236 24.006 1.00 86.50 77 LEU A O 1
ATOM 614 N N . LEU A 1 78 ? 35.141 -4.488 25.673 1.00 85.62 78 LEU A N 1
ATOM 615 C CA . LEU A 1 78 ? 33.921 -5.242 25.980 1.00 85.62 78 LEU A CA 1
ATOM 616 C C . LEU A 1 78 ? 33.155 -4.746 27.225 1.00 85.62 78 LEU A C 1
ATOM 618 O O . LEU A 1 78 ? 32.033 -5.189 27.446 1.00 85.62 78 LEU A O 1
ATOM 622 N N . ASN A 1 79 ? 33.698 -3.796 27.995 1.00 74.94 79 ASN A N 1
ATOM 623 C CA . ASN A 1 79 ? 33.083 -3.220 29.206 1.00 74.94 79 ASN A CA 1
ATOM 624 C C . ASN A 1 79 ? 32.102 -2.040 28.939 1.00 74.94 79 ASN A C 1
ATOM 626 O O . ASN A 1 79 ? 31.831 -1.249 29.842 1.00 74.94 79 ASN A O 1
ATOM 630 N N . GLY A 1 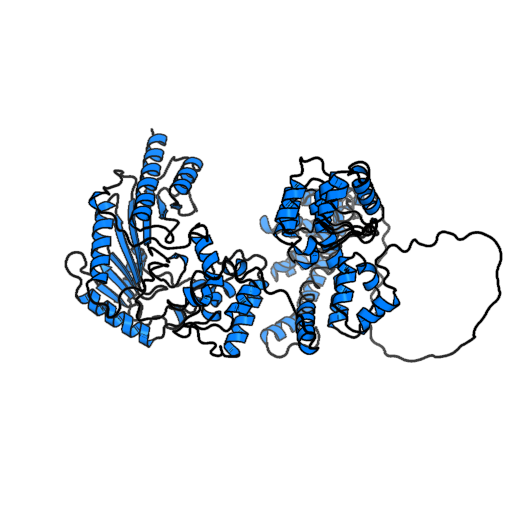80 ? 31.583 -1.887 27.711 1.00 63.88 80 GLY A N 1
ATOM 631 C CA . GLY A 1 80 ? 30.616 -0.839 27.317 1.00 63.88 80 GLY A CA 1
ATOM 632 C C . GLY A 1 80 ? 29.135 -1.239 27.466 1.00 63.88 80 GLY A C 1
ATOM 633 O O . GLY A 1 80 ? 28.831 -2.288 28.024 1.00 63.88 80 GLY A O 1
ATOM 634 N N . ASP A 1 81 ? 28.200 -0.421 26.947 1.00 57.88 81 ASP A N 1
ATOM 635 C CA . ASP A 1 81 ? 26.764 -0.772 26.876 1.00 57.88 81 ASP A CA 1
ATOM 636 C C . ASP A 1 81 ? 26.583 -2.192 26.307 1.00 57.88 81 ASP A C 1
ATOM 638 O O . ASP A 1 81 ? 27.084 -2.479 25.213 1.00 57.88 81 ASP A O 1
ATOM 642 N N . LEU A 1 82 ? 25.862 -3.057 27.036 1.00 51.12 82 LEU A N 1
ATOM 643 C CA . LEU A 1 82 ? 25.739 -4.505 26.783 1.00 51.12 82 LEU A CA 1
ATOM 644 C C . LEU A 1 82 ? 25.410 -4.852 25.318 1.00 51.12 82 LEU A C 1
ATOM 646 O O . LEU A 1 82 ? 25.982 -5.793 24.773 1.00 51.12 82 LEU A O 1
ATOM 650 N N . SER A 1 83 ? 24.568 -4.058 24.647 1.00 55.81 83 SER A N 1
ATOM 651 C CA . SER A 1 83 ? 24.221 -4.255 23.231 1.00 55.81 83 SER A CA 1
ATOM 652 C C . SER A 1 83 ? 25.409 -4.062 22.280 1.00 55.81 83 SER A C 1
ATOM 654 O O . SER A 1 83 ? 25.621 -4.867 21.379 1.00 55.81 83 SER A O 1
ATOM 656 N N . SER A 1 84 ? 26.238 -3.039 22.510 1.00 64.25 84 SER A N 1
ATOM 657 C CA . SER A 1 84 ? 27.416 -2.756 21.677 1.00 64.25 84 SER A CA 1
ATOM 658 C C . SER A 1 84 ? 28.553 -3.765 21.874 1.00 64.25 84 SER A C 1
ATOM 660 O O . SER A 1 84 ? 29.289 -4.061 20.931 1.00 64.25 84 SER A O 1
ATOM 662 N N . ALA A 1 85 ? 28.673 -4.320 23.084 1.00 70.56 85 ALA A N 1
ATOM 663 C CA . ALA A 1 85 ? 29.658 -5.346 23.410 1.00 70.56 85 ALA A CA 1
ATOM 664 C C . ALA A 1 85 ? 29.309 -6.698 22.768 1.00 70.56 85 ALA A C 1
ATOM 666 O O . ALA A 1 85 ? 30.200 -7.354 22.227 1.00 70.56 85 ALA A O 1
ATOM 667 N N . GLU A 1 86 ? 28.029 -7.091 22.755 1.00 76.50 86 GLU A N 1
ATOM 668 C CA . GLU A 1 86 ? 27.568 -8.311 22.076 1.00 76.50 86 GLU A CA 1
ATOM 669 C C . GLU A 1 86 ? 27.778 -8.249 20.557 1.00 76.50 86 GLU A C 1
ATOM 671 O O . GLU A 1 86 ? 28.247 -9.220 19.955 1.00 76.50 86 GLU A O 1
ATOM 676 N N . ASP A 1 87 ? 27.486 -7.107 19.931 1.00 79.69 87 ASP A N 1
ATOM 677 C CA . ASP A 1 87 ? 27.687 -6.916 18.491 1.00 79.69 87 ASP A CA 1
ATOM 678 C C . ASP A 1 87 ? 29.174 -6.967 18.107 1.00 79.69 87 ASP A C 1
ATOM 680 O O . ASP A 1 87 ? 29.546 -7.592 17.107 1.00 79.69 87 ASP A O 1
ATOM 684 N N . LEU A 1 88 ? 30.048 -6.369 18.926 1.00 84.19 88 LEU A N 1
ATOM 685 C CA . LEU A 1 88 ? 31.498 -6.429 18.730 1.00 84.19 88 LEU A CA 1
ATOM 686 C C . LEU A 1 88 ? 32.049 -7.847 18.950 1.00 84.19 88 LEU A C 1
ATOM 688 O O . LEU A 1 88 ? 32.893 -8.303 18.177 1.00 84.19 88 LEU A O 1
ATOM 692 N N . ALA A 1 89 ? 31.554 -8.554 19.966 1.00 82.44 89 ALA A N 1
ATOM 693 C CA . ALA A 1 89 ? 31.918 -9.931 20.292 1.00 82.44 89 ALA A CA 1
ATOM 694 C C . ALA A 1 89 ? 31.493 -10.933 19.199 1.00 82.44 89 ALA A C 1
ATOM 696 O O . ALA A 1 89 ? 32.207 -11.897 18.910 1.00 82.44 89 ALA A O 1
ATOM 697 N N . ARG A 1 90 ? 30.354 -10.688 18.535 1.00 84.38 90 ARG A N 1
ATOM 698 C CA . ARG A 1 90 ? 29.847 -11.493 17.406 1.00 84.38 90 ARG A CA 1
ATOM 699 C C . ARG A 1 90 ? 30.445 -11.108 16.052 1.00 84.38 90 ARG A C 1
ATOM 701 O O . ARG A 1 90 ? 30.167 -11.787 15.059 1.00 84.38 90 ARG A O 1
ATOM 708 N N . ALA A 1 91 ? 31.255 -10.052 15.987 1.00 85.50 91 ALA A N 1
ATOM 709 C CA . ALA A 1 91 ? 31.880 -9.626 14.746 1.00 85.50 91 ALA A CA 1
ATOM 710 C C . ALA A 1 91 ? 32.784 -10.732 14.175 1.00 85.50 91 ALA A C 1
ATOM 712 O O . ALA A 1 91 ? 33.567 -11.357 14.889 1.00 85.50 91 ALA A O 1
ATOM 713 N N . LYS A 1 92 ? 32.671 -10.943 12.862 1.00 88.44 92 LYS A N 1
ATOM 714 C CA . LYS A 1 92 ? 33.488 -11.882 12.090 1.00 88.44 92 LYS A CA 1
ATOM 715 C C . LYS A 1 92 ? 34.311 -11.146 11.045 1.00 88.44 92 LYS A C 1
ATOM 717 O O . LYS A 1 92 ? 33.803 -10.186 10.458 1.00 88.44 92 LYS A O 1
ATOM 722 N N . ASP A 1 93 ? 35.537 -11.596 10.810 1.00 83.25 93 ASP A N 1
ATOM 723 C CA . ASP A 1 93 ? 36.363 -11.144 9.689 1.00 83.25 93 ASP A CA 1
ATOM 724 C C . ASP A 1 93 ? 35.912 -11.763 8.348 1.00 83.25 93 ASP A C 1
ATOM 726 O O . ASP A 1 93 ? 34.900 -12.470 8.286 1.00 83.25 93 ASP A O 1
ATOM 730 N N . LYS A 1 94 ? 36.643 -11.483 7.261 1.00 78.44 94 LYS A N 1
ATOM 731 C CA . LYS A 1 94 ? 36.327 -12.008 5.919 1.00 78.44 94 LYS A CA 1
ATOM 732 C C . LYS A 1 94 ? 36.338 -13.537 5.838 1.00 78.44 94 LYS A C 1
ATOM 734 O O . LYS A 1 94 ? 35.528 -14.107 5.118 1.00 78.44 94 LYS A O 1
ATOM 739 N N . ASP A 1 95 ? 37.170 -14.191 6.646 1.00 79.69 95 ASP A N 1
ATOM 740 C CA . ASP A 1 95 ? 37.262 -15.649 6.726 1.00 79.69 95 ASP A CA 1
ATOM 741 C C . ASP A 1 95 ? 36.236 -16.247 7.709 1.00 79.69 95 ASP A C 1
ATOM 743 O O . ASP A 1 95 ? 36.345 -17.420 8.065 1.00 79.69 95 ASP A O 1
ATOM 747 N N . LEU A 1 96 ? 35.235 -15.472 8.149 1.00 79.94 96 LEU A N 1
ATOM 748 C CA . LEU A 1 96 ? 34.231 -15.824 9.162 1.00 79.94 96 LEU A CA 1
ATOM 749 C C . LEU A 1 96 ? 34.796 -16.094 10.568 1.00 79.94 96 LEU A C 1
ATOM 751 O O . LEU A 1 96 ? 34.085 -16.633 11.425 1.00 79.94 96 LEU A O 1
ATOM 755 N N . ARG A 1 97 ? 36.039 -15.690 10.841 1.00 85.50 97 ARG A N 1
ATOM 756 C CA . ARG A 1 97 ? 36.686 -15.880 12.140 1.00 85.50 97 ARG A CA 1
ATOM 757 C C . ARG A 1 97 ? 36.216 -14.830 13.130 1.00 85.50 97 ARG A C 1
ATOM 759 O O . ARG A 1 97 ? 36.184 -13.645 12.824 1.00 85.50 97 ARG A O 1
ATOM 766 N N . THR A 1 98 ? 35.881 -15.289 14.328 1.00 90.88 98 THR A N 1
ATOM 767 C CA . THR A 1 98 ? 35.593 -14.455 15.505 1.00 90.88 98 THR A CA 1
ATOM 768 C C . THR A 1 98 ? 36.875 -14.131 16.275 1.00 90.88 98 THR A C 1
ATOM 770 O O . THR A 1 98 ? 37.909 -14.773 16.074 1.00 90.88 98 THR A O 1
ATOM 773 N N . ALA A 1 99 ? 36.800 -13.220 17.249 1.00 91.06 99 ALA A N 1
ATOM 774 C CA . ALA A 1 99 ? 37.908 -12.941 18.168 1.00 91.06 99 ALA A CA 1
ATOM 775 C C . ALA A 1 99 ? 38.451 -14.205 18.873 1.00 91.06 99 ALA A C 1
ATOM 777 O O . ALA A 1 99 ? 39.651 -14.293 19.120 1.00 91.06 99 ALA A O 1
ATOM 778 N N . ALA A 1 100 ? 37.613 -15.226 19.105 1.00 90.75 100 ALA A N 1
ATOM 779 C CA . ALA A 1 100 ? 38.036 -16.502 19.689 1.00 90.75 100 ALA A CA 1
ATOM 780 C C . ALA A 1 100 ? 39.031 -17.274 18.796 1.00 90.75 100 ALA A C 1
ATOM 782 O O . ALA A 1 100 ? 39.979 -17.869 19.302 1.00 90.75 100 ALA A O 1
ATOM 783 N N . HIS A 1 101 ? 38.878 -17.220 17.467 1.00 90.69 101 HIS A N 1
ATOM 784 C CA . HIS A 1 101 ? 39.824 -17.847 16.530 1.00 90.69 101 HIS A CA 1
ATOM 785 C C . HIS A 1 101 ? 41.202 -17.184 16.582 1.00 90.69 101 HIS A C 1
ATOM 787 O O . HIS A 1 101 ? 42.227 -17.846 16.438 1.00 90.69 101 HIS A O 1
ATOM 793 N N . TYR A 1 102 ? 41.229 -15.869 16.795 1.00 90.12 102 TYR A N 1
ATOM 794 C CA . TYR A 1 102 ? 42.465 -15.110 16.941 1.00 90.12 102 TYR A CA 1
ATOM 795 C C . TYR A 1 102 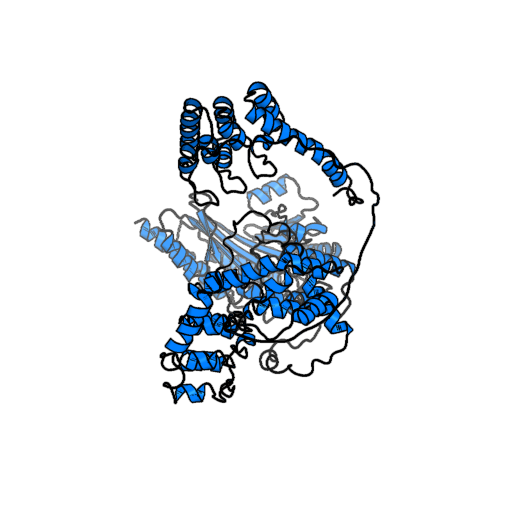? 43.094 -15.319 18.320 1.00 90.12 102 TYR A C 1
ATOM 797 O O . TYR A 1 102 ? 44.304 -15.506 18.397 1.00 90.12 102 TYR A O 1
ATOM 805 N N . ALA A 1 103 ? 42.283 -15.403 19.380 1.00 90.56 103 ALA A N 1
ATOM 806 C CA . ALA A 1 103 ? 42.738 -15.766 20.721 1.00 90.56 103 ALA A CA 1
ATOM 807 C C . ALA A 1 103 ? 43.393 -17.155 20.756 1.00 90.56 103 ALA A C 1
ATOM 809 O O . ALA A 1 103 ? 44.398 -17.343 21.433 1.00 90.56 103 ALA A O 1
ATOM 810 N N . ALA A 1 104 ? 42.877 -18.129 19.996 1.00 87.94 104 ALA A N 1
ATOM 811 C CA . ALA A 1 104 ? 43.474 -19.464 19.909 1.00 87.94 104 ALA A CA 1
ATOM 812 C C . ALA A 1 104 ? 44.924 -19.448 19.399 1.00 87.94 104 ALA A C 1
ATOM 814 O O . ALA A 1 104 ? 45.733 -20.260 19.844 1.00 87.94 104 ALA A O 1
ATOM 815 N N . ARG A 1 105 ? 45.241 -18.478 18.529 1.00 83.00 105 ARG A N 1
ATOM 816 C CA . ARG A 1 105 ? 46.566 -18.229 17.942 1.00 83.00 105 ARG A CA 1
ATOM 817 C C . ARG A 1 105 ? 47.451 -17.317 18.798 1.00 83.00 105 ARG A C 1
ATOM 819 O O . ARG A 1 105 ? 48.492 -16.876 18.323 1.00 83.00 105 ARG A O 1
ATOM 826 N N . CYS A 1 106 ? 47.013 -16.969 20.006 1.00 86.56 106 CYS A N 1
ATOM 827 C CA . CYS A 1 106 ? 47.825 -16.219 20.950 1.00 86.56 106 CYS A CA 1
ATOM 828 C C . CYS A 1 106 ? 48.890 -17.141 21.558 1.00 86.56 106 CYS A C 1
ATOM 830 O O . CYS A 1 106 ? 48.561 -18.184 22.132 1.00 86.56 106 CYS A O 1
ATOM 832 N N . ASP A 1 107 ? 50.154 -16.722 21.475 1.00 82.69 107 ASP A N 1
ATOM 833 C CA . ASP A 1 107 ? 51.304 -17.477 21.990 1.00 82.69 107 ASP A CA 1
ATOM 834 C C . ASP A 1 107 ? 51.301 -17.581 23.530 1.00 82.69 107 ASP A C 1
ATOM 836 O O . ASP A 1 107 ? 51.865 -18.511 24.110 1.00 82.69 107 ASP A O 1
ATOM 840 N N . ASN A 1 108 ? 50.649 -16.639 24.223 1.00 87.25 108 ASN A N 1
ATOM 841 C CA . ASN A 1 108 ? 50.559 -16.625 25.680 1.00 87.25 108 ASN A CA 1
ATOM 842 C C . ASN A 1 108 ? 49.346 -17.438 26.159 1.00 87.25 108 ASN A C 1
ATOM 844 O O . ASN A 1 108 ? 48.210 -16.968 26.115 1.00 87.25 108 ASN A O 1
ATOM 848 N N . ALA A 1 109 ? 49.600 -18.645 26.671 1.00 83.81 109 ALA A N 1
ATOM 849 C CA . ALA A 1 109 ? 48.558 -19.558 27.139 1.00 83.81 109 ALA A CA 1
ATOM 850 C C . ALA A 1 109 ? 47.687 -18.981 28.272 1.00 83.81 109 ALA A C 1
ATOM 852 O O . ALA A 1 109 ? 46.475 -19.187 28.257 1.00 83.81 109 ALA A O 1
ATOM 853 N N . GLU A 1 110 ? 48.272 -18.228 29.209 1.00 85.94 110 GLU A N 1
ATOM 854 C CA . GLU A 1 110 ? 47.528 -17.620 30.320 1.00 85.94 110 GLU A CA 1
ATOM 855 C C . GLU A 1 110 ? 46.621 -16.483 29.826 1.00 85.94 110 GLU A C 1
ATOM 857 O O . GLU A 1 110 ? 45.460 -16.388 30.224 1.00 85.94 110 GLU A O 1
ATOM 862 N N . ALA A 1 111 ? 47.129 -15.638 28.922 1.00 86.88 111 ALA A N 1
ATOM 863 C CA . ALA A 1 111 ? 46.338 -14.574 28.307 1.00 86.88 111 ALA A CA 1
ATOM 864 C C . ALA A 1 111 ? 45.220 -15.142 27.425 1.00 86.88 111 ALA A C 1
ATOM 866 O O . ALA A 1 111 ? 44.086 -14.671 27.478 1.00 86.88 111 ALA A O 1
ATOM 867 N N . ARG A 1 112 ? 45.523 -16.193 26.658 1.00 90.94 112 ARG A N 1
ATOM 868 C CA . ARG A 1 112 ? 44.560 -16.919 25.833 1.00 90.94 112 ARG A CA 1
ATOM 869 C C . ARG A 1 112 ? 43.393 -17.429 26.667 1.00 90.94 112 ARG A C 1
ATOM 871 O O . ARG A 1 112 ? 42.254 -17.111 26.344 1.00 90.94 112 ARG A O 1
ATOM 878 N N . ASP A 1 113 ? 43.654 -18.177 27.737 1.00 87.56 113 ASP A N 1
ATOM 879 C CA . ASP A 1 113 ? 42.582 -18.763 28.547 1.00 87.56 113 ASP A CA 1
ATOM 880 C C . ASP A 1 113 ? 41.717 -17.671 29.218 1.00 87.56 113 ASP A C 1
ATOM 882 O O . ASP A 1 113 ? 40.489 -17.774 29.198 1.00 87.56 113 ASP A O 1
ATOM 886 N N . LYS A 1 114 ? 42.322 -16.564 29.684 1.00 89.75 114 LYS A N 1
ATOM 887 C CA . LYS A 1 114 ? 41.582 -15.387 30.189 1.00 89.75 114 LYS A CA 1
ATOM 888 C C . LYS A 1 114 ? 40.712 -14.727 29.113 1.00 89.75 114 LYS A C 1
ATOM 890 O O . LYS A 1 114 ? 39.556 -14.403 29.372 1.00 89.75 114 LYS A O 1
ATOM 895 N N . ILE A 1 115 ? 41.222 -14.557 27.891 1.00 91.19 115 ILE A N 1
ATOM 896 C CA . ILE A 1 115 ? 40.458 -13.978 26.771 1.00 91.19 115 ILE A CA 1
ATOM 897 C C . ILE A 1 115 ? 39.279 -14.880 26.390 1.00 91.19 115 ILE A C 1
ATOM 899 O O . ILE A 1 115 ? 38.183 -14.377 26.157 1.00 91.19 115 ILE A O 1
ATOM 903 N N . PHE A 1 116 ? 39.460 -16.204 26.370 1.00 89.88 116 PHE A N 1
ATOM 904 C CA . PHE A 1 116 ? 38.358 -17.144 26.142 1.00 89.88 116 PHE A CA 1
ATOM 905 C C . PHE A 1 116 ? 37.280 -17.050 27.229 1.00 89.88 116 PHE A C 1
ATOM 907 O O . PHE A 1 116 ? 36.094 -17.091 26.902 1.00 89.88 116 PHE A O 1
ATOM 914 N N . GLU A 1 117 ? 37.668 -16.875 28.496 1.00 88.94 117 GLU A N 1
ATOM 915 C CA . GLU A 1 117 ? 36.724 -16.660 29.597 1.00 88.94 117 GLU A CA 1
ATOM 916 C C . GLU A 1 117 ? 35.913 -15.368 29.407 1.00 88.94 117 GLU A C 1
ATOM 918 O O . GLU A 1 117 ? 34.687 -15.382 29.537 1.00 88.94 117 GLU A O 1
ATOM 923 N N . ILE A 1 118 ? 36.576 -14.262 29.053 1.00 88.62 118 ILE A N 1
ATOM 924 C CA . ILE A 1 118 ? 35.921 -12.969 28.804 1.00 88.62 118 ILE A CA 1
ATOM 925 C C . ILE A 1 118 ? 34.957 -13.073 27.613 1.00 88.62 118 ILE A C 1
ATOM 927 O O . ILE A 1 118 ? 33.794 -12.692 27.729 1.00 88.62 118 ILE A O 1
ATOM 931 N N . LEU A 1 119 ? 35.403 -13.644 26.489 1.00 88.19 119 LEU A N 1
ATOM 932 C CA . LEU A 1 119 ? 34.592 -13.802 25.276 1.00 88.19 119 LEU A CA 1
ATOM 933 C C . LEU A 1 119 ? 33.373 -14.714 25.490 1.00 88.19 119 LEU A C 1
ATOM 935 O O . LEU A 1 119 ? 32.310 -14.465 24.916 1.00 88.19 119 LEU A O 1
ATOM 939 N N . ALA A 1 120 ? 33.506 -15.757 26.315 1.00 85.00 120 ALA A N 1
ATOM 940 C CA . ALA A 1 120 ? 32.397 -16.640 26.665 1.00 85.00 120 ALA A CA 1
ATOM 941 C C . ALA A 1 120 ? 31.330 -15.917 27.505 1.00 85.00 120 ALA A C 1
ATOM 943 O O . ALA A 1 120 ? 30.136 -16.127 27.286 1.00 85.00 120 ALA A O 1
ATOM 944 N N . LYS A 1 121 ? 31.738 -15.029 28.424 1.00 83.00 121 LYS A N 1
ATOM 945 C CA . LYS A 1 121 ? 30.815 -14.224 29.245 1.00 83.00 121 LYS A CA 1
ATOM 946 C C . LYS A 1 121 ? 30.038 -13.185 28.430 1.00 83.00 121 LYS A C 1
ATOM 948 O O . LYS A 1 121 ? 28.914 -12.867 28.798 1.00 83.00 121 LYS A O 1
ATOM 953 N N . THR A 1 122 ? 30.600 -12.688 27.328 1.00 79.25 122 THR A N 1
ATOM 954 C CA . THR A 1 122 ? 29.992 -11.649 26.472 1.00 79.25 122 THR A CA 1
ATOM 955 C C . THR A 1 122 ? 29.185 -12.200 25.289 1.00 79.25 122 THR A C 1
ATOM 957 O O . THR A 1 122 ? 28.764 -11.444 24.418 1.00 79.25 122 THR A O 1
ATOM 960 N N . GLY A 1 123 ? 28.945 -13.518 25.236 1.00 71.62 123 GLY A N 1
ATOM 961 C CA . GLY A 1 123 ? 28.090 -14.141 24.219 1.00 71.62 123 GLY A CA 1
ATOM 962 C C . GLY A 1 123 ? 28.782 -14.460 22.887 1.00 71.62 123 GLY A C 1
ATOM 963 O O . GLY A 1 123 ? 28.098 -14.709 21.888 1.00 71.62 123 GLY A O 1
ATOM 964 N N . THR A 1 124 ? 30.121 -14.487 22.847 1.00 77.19 124 THR A N 1
ATOM 965 C CA . THR A 1 124 ? 30.872 -14.981 21.680 1.00 77.19 124 THR A CA 1
ATOM 966 C C . THR A 1 124 ? 30.684 -16.489 21.549 1.00 77.19 124 THR A C 1
ATOM 968 O O . THR A 1 124 ? 30.933 -17.240 22.492 1.00 77.19 124 THR A O 1
ATOM 971 N N . ASN A 1 125 ? 30.326 -16.971 20.357 1.00 78.75 125 ASN A N 1
ATOM 972 C CA . ASN A 1 125 ? 30.332 -18.407 20.092 1.00 78.75 125 ASN A CA 1
ATOM 973 C C . ASN A 1 125 ? 31.785 -18.922 19.979 1.00 78.75 125 ASN A C 1
ATOM 975 O O . ASN A 1 125 ? 32.413 -18.817 18.922 1.00 78.75 125 ASN A O 1
ATOM 979 N N . ILE A 1 126 ? 32.306 -19.482 21.077 1.00 81.69 126 ILE A N 1
ATOM 980 C CA . ILE A 1 126 ? 33.666 -20.042 21.190 1.00 81.69 126 ILE A CA 1
ATOM 981 C C . ILE A 1 126 ? 33.894 -21.313 20.354 1.00 81.69 126 ILE A C 1
ATOM 983 O O . ILE A 1 126 ? 35.034 -21.744 20.214 1.00 81.69 126 ILE A O 1
ATOM 987 N N . SER A 1 127 ? 32.841 -21.897 19.774 1.00 82.31 127 SER A N 1
ATOM 988 C CA . SER A 1 127 ? 32.907 -23.049 18.864 1.00 82.31 127 SER A CA 1
ATOM 989 C C . SER A 1 127 ? 32.458 -22.714 17.438 1.00 82.31 127 SER A C 1
ATOM 991 O O . SER A 1 127 ? 32.221 -23.618 16.636 1.00 82.31 127 SER A O 1
ATOM 993 N N . ALA A 1 128 ? 32.340 -21.423 17.101 1.00 82.38 128 ALA A N 1
ATOM 994 C CA . ALA A 1 128 ? 31.981 -20.984 15.757 1.00 82.38 128 ALA A CA 1
ATOM 995 C C . ALA A 1 128 ? 32.941 -21.563 14.711 1.00 82.38 128 ALA A C 1
ATOM 997 O O . ALA A 1 128 ? 34.139 -21.613 14.948 1.00 82.38 128 ALA A O 1
ATOM 998 N N . LEU A 1 129 ? 32.414 -21.963 13.556 1.00 83.19 129 LEU A N 1
ATOM 999 C CA . LEU A 1 129 ? 33.226 -22.439 12.440 1.00 83.19 129 LEU A CA 1
ATOM 1000 C C . LEU A 1 129 ? 33.609 -21.267 11.532 1.00 83.19 129 LEU A C 1
ATOM 1002 O O . LEU A 1 129 ? 32.751 -20.442 11.195 1.00 83.19 129 LEU A O 1
ATOM 1006 N N . ASP A 1 130 ? 34.880 -21.215 11.141 1.00 78.31 130 ASP A N 1
ATOM 1007 C CA . ASP A 1 130 ? 35.374 -20.309 10.110 1.00 78.31 130 ASP A CA 1
ATOM 1008 C C . ASP A 1 130 ? 35.053 -20.820 8.691 1.00 78.31 130 ASP A C 1
ATOM 1010 O O . ASP A 1 130 ? 34.431 -21.868 8.497 1.00 78.31 130 ASP A O 1
ATOM 1014 N N . SER A 1 131 ? 35.460 -20.064 7.674 1.00 67.88 131 SER A N 1
ATOM 1015 C CA . SER A 1 131 ? 35.273 -20.401 6.254 1.00 67.88 131 SER A CA 1
ATOM 1016 C C . SER A 1 131 ? 35.935 -21.719 5.824 1.00 67.88 131 SER A C 1
ATOM 1018 O O . SER A 1 131 ? 35.532 -22.296 4.816 1.00 67.88 131 SER A O 1
ATOM 1020 N N . ALA A 1 132 ? 36.902 -22.231 6.595 1.00 71.94 132 ALA A N 1
ATOM 1021 C CA . ALA A 1 132 ? 37.532 -23.536 6.402 1.00 71.94 132 ALA A CA 1
ATOM 1022 C C . ALA A 1 132 ? 36.871 -24.649 7.244 1.00 71.94 132 ALA A C 1
ATOM 1024 O O . ALA A 1 132 ? 37.387 -25.770 7.315 1.00 71.94 132 ALA A O 1
ATOM 1025 N N . GLY A 1 133 ? 35.742 -24.356 7.899 1.00 76.94 133 GLY A N 1
ATOM 1026 C CA . GLY A 1 133 ? 35.033 -25.285 8.775 1.00 76.94 133 GLY A CA 1
ATOM 1027 C C . GLY A 1 133 ? 35.801 -25.603 10.059 1.00 76.94 133 GLY A C 1
ATOM 1028 O O . GLY A 1 133 ? 35.575 -26.657 10.655 1.00 76.94 133 GLY A O 1
ATOM 1029 N N . LYS A 1 134 ? 36.746 -24.748 10.466 1.00 81.31 134 LYS A N 1
ATOM 1030 C CA . LYS A 1 134 ? 37.578 -24.942 11.657 1.00 81.31 134 LYS A CA 1
ATOM 1031 C C . LYS A 1 134 ? 37.040 -24.099 12.802 1.00 81.31 134 LYS A C 1
ATOM 1033 O O . LYS A 1 134 ? 36.698 -22.940 12.608 1.00 81.31 134 LYS A O 1
ATOM 1038 N N . ASN A 1 135 ? 36.958 -24.690 13.988 1.00 86.12 135 ASN A N 1
ATOM 1039 C CA . ASN A 1 135 ? 36.633 -23.961 15.209 1.00 86.12 135 ASN A CA 1
ATOM 1040 C C . ASN A 1 135 ? 37.909 -23.328 15.810 1.00 86.12 135 ASN A C 1
ATOM 1042 O O . ASN A 1 135 ? 39.019 -23.669 15.393 1.00 86.12 135 ASN A O 1
ATOM 1046 N N . PRO A 1 136 ? 37.802 -22.434 16.809 1.00 86.00 136 PRO A N 1
ATOM 1047 C CA . PRO A 1 136 ? 38.971 -21.868 17.480 1.00 86.00 136 PRO A CA 1
ATOM 1048 C C . PRO A 1 136 ? 39.924 -22.918 18.065 1.00 86.00 136 PRO A C 1
ATOM 1050 O O . PRO A 1 136 ? 41.135 -22.745 18.009 1.00 86.00 136 PRO A O 1
ATOM 1053 N N . GLU A 1 137 ? 39.397 -24.027 18.581 1.00 83.12 137 GLU A N 1
ATOM 1054 C CA . GLU A 1 137 ? 40.190 -25.109 19.176 1.00 83.12 137 GLU A CA 1
ATOM 1055 C C . GLU A 1 137 ? 41.167 -25.746 18.175 1.00 83.12 137 GLU A C 1
ATOM 1057 O O . GLU A 1 137 ? 42.326 -25.977 18.512 1.00 83.12 137 GLU A O 1
ATOM 1062 N N . PHE A 1 138 ? 40.770 -25.890 16.907 1.00 82.19 138 PHE A N 1
ATOM 1063 C CA . PHE A 1 138 ? 41.651 -26.355 15.829 1.00 82.19 138 PHE A CA 1
ATOM 1064 C C . PHE A 1 138 ? 42.926 -25.504 15.669 1.00 82.19 138 PHE A C 1
ATOM 1066 O O . PHE A 1 138 ? 43.971 -26.016 15.259 1.00 82.19 138 PHE A O 1
ATOM 1073 N N . TYR A 1 139 ? 42.854 -24.209 15.990 1.00 77.31 139 TYR A N 1
ATOM 1074 C CA . TYR A 1 139 ? 43.980 -23.275 15.918 1.00 77.31 139 TYR A CA 1
ATOM 1075 C C . TYR A 1 139 ? 44.816 -23.218 17.202 1.00 77.31 139 TYR A C 1
ATOM 1077 O O . TYR A 1 139 ? 45.874 -22.597 17.193 1.00 77.31 139 TYR A O 1
ATOM 1085 N N . LYS A 1 140 ? 44.366 -23.867 18.284 1.00 73.94 140 LYS A N 1
ATOM 1086 C CA . LYS A 1 140 ? 45.099 -23.990 19.554 1.00 73.94 140 LYS A CA 1
ATOM 1087 C C . LYS A 1 140 ? 46.195 -25.062 19.480 1.00 73.94 140 LYS A C 1
ATOM 1089 O O . LYS A 1 140 ? 47.181 -24.960 20.204 1.00 73.94 140 LYS A O 1
ATOM 1094 N N . GLU A 1 141 ? 46.008 -26.071 18.622 1.00 60.16 141 GLU A N 1
ATOM 1095 C CA . GLU A 1 141 ? 46.845 -27.282 18.540 1.00 60.16 141 GLU A CA 1
ATOM 1096 C C . GLU A 1 141 ? 47.761 -27.342 17.303 1.00 60.16 141 GLU A C 1
ATOM 1098 O O . GLU A 1 141 ? 48.686 -28.150 17.265 1.00 60.16 141 GLU A O 1
ATOM 1103 N N . ASN A 1 142 ? 47.539 -26.486 16.298 1.00 52.06 142 ASN A N 1
ATOM 1104 C CA . ASN A 1 142 ? 48.330 -26.457 15.065 1.00 52.06 142 ASN A CA 1
ATOM 1105 C C . ASN A 1 142 ? 49.248 -25.227 15.014 1.00 52.06 142 ASN A C 1
ATOM 1107 O O . ASN A 1 142 ? 48.831 -24.147 14.589 1.00 52.06 142 ASN A O 1
ATOM 1111 N N . ASP A 1 143 ? 50.515 -25.420 15.385 1.00 48.03 143 ASP A N 1
ATOM 1112 C CA . ASP A 1 143 ? 51.609 -24.458 15.195 1.00 48.03 143 ASP A CA 1
ATOM 1113 C C . ASP A 1 143 ? 51.902 -24.247 13.694 1.00 48.03 143 ASP A C 1
ATOM 1115 O O . ASP A 1 143 ? 52.832 -24.815 13.116 1.00 48.03 143 ASP A O 1
ATOM 1119 N N . PHE A 1 144 ? 51.121 -23.400 13.020 1.00 43.06 144 PHE A N 1
ATOM 1120 C CA . PHE A 1 144 ? 51.550 -22.823 11.746 1.00 43.06 144 PHE A CA 1
ATOM 1121 C C . PHE A 1 144 ? 52.508 -21.668 12.024 1.00 43.06 144 PHE A C 1
ATOM 1123 O O . PHE A 1 144 ? 52.106 -20.530 12.273 1.00 43.06 144 PHE A O 1
ATOM 1130 N N . ILE A 1 145 ? 53.791 -22.020 11.982 1.00 38.72 145 ILE A N 1
ATOM 1131 C CA . ILE A 1 145 ? 54.961 -21.154 12.099 1.00 38.72 145 ILE A CA 1
ATOM 1132 C C . ILE A 1 145 ? 54.764 -19.829 11.344 1.00 38.72 145 ILE A C 1
ATOM 1134 O O . ILE A 1 145 ? 54.490 -19.784 10.146 1.00 38.72 145 ILE A O 1
ATOM 1138 N N . SER A 1 146 ? 54.965 -18.755 12.105 1.00 39.25 146 SER A N 1
ATOM 1139 C CA . SER A 1 146 ? 55.097 -17.354 11.713 1.00 39.25 146 SER A CA 1
ATOM 1140 C C . SER A 1 146 ? 55.899 -17.140 10.421 1.00 39.25 146 SER A C 1
ATOM 1142 O O . SER A 1 146 ? 57.116 -17.326 10.392 1.00 39.25 146 SER A O 1
ATOM 1144 N N . SER A 1 147 ? 55.249 -16.639 9.368 1.00 29.27 147 SER A N 1
ATOM 1145 C CA . SER A 1 147 ? 55.930 -15.848 8.341 1.00 29.27 147 SER A CA 1
ATOM 1146 C C . SER A 1 147 ? 55.721 -14.367 8.662 1.00 29.27 147 SER A C 1
ATOM 1148 O O . SER A 1 147 ? 54.652 -13.810 8.406 1.00 29.27 147 SER A O 1
ATOM 1150 N N . LYS A 1 148 ? 56.733 -13.733 9.264 1.00 27.61 148 LYS A N 1
ATOM 1151 C CA . LYS A 1 148 ? 56.783 -12.277 9.474 1.00 27.61 148 LYS A CA 1
ATOM 1152 C C . LYS A 1 148 ? 56.504 -11.524 8.156 1.00 27.61 148 LYS A C 1
ATOM 1154 O O . LYS A 1 148 ? 57.046 -11.929 7.126 1.00 27.61 148 LYS A O 1
ATOM 1159 N N . PRO A 1 149 ? 55.739 -10.418 8.168 1.00 26.38 149 PRO A N 1
ATOM 1160 C CA . PRO A 1 149 ? 55.546 -9.592 6.980 1.00 26.38 149 PRO A CA 1
ATOM 1161 C C . PRO A 1 149 ? 56.844 -8.839 6.638 1.00 26.38 149 PRO A C 1
ATOM 1163 O O . PRO A 1 149 ? 57.476 -8.252 7.518 1.00 26.38 149 PRO A O 1
ATOM 1166 N N . LYS A 1 150 ? 57.255 -8.870 5.364 1.00 25.80 150 LYS A N 1
ATOM 1167 C CA . LYS A 1 150 ? 58.275 -7.955 4.822 1.00 25.80 150 LYS A CA 1
ATOM 1168 C C . LYS A 1 150 ? 57.648 -6.565 4.602 1.00 25.80 150 LYS A C 1
ATOM 1170 O O . LYS A 1 150 ? 56.471 -6.514 4.247 1.00 25.80 150 LYS A O 1
ATOM 1175 N N . PRO A 1 151 ? 58.396 -5.467 4.814 1.00 28.47 151 PRO A N 1
ATOM 1176 C CA . PRO A 1 151 ? 57.888 -4.109 4.628 1.00 28.47 151 PRO A CA 1
ATOM 1177 C C . PRO A 1 151 ? 57.675 -3.782 3.141 1.00 28.47 151 PRO A C 1
ATOM 1179 O O . PRO A 1 151 ? 58.423 -4.251 2.286 1.00 28.47 151 PRO A O 1
ATOM 1182 N N . GLU A 1 152 ? 56.625 -3.005 2.875 1.00 30.75 152 GLU A N 1
ATOM 1183 C CA . GLU A 1 152 ? 56.174 -2.523 1.564 1.00 30.75 152 GLU A CA 1
ATOM 1184 C C . GLU A 1 152 ? 57.194 -1.550 0.932 1.00 30.75 152 GLU A C 1
ATOM 1186 O O . GLU A 1 152 ? 57.668 -0.637 1.608 1.00 30.75 152 GLU A O 1
ATOM 1191 N N . GLU A 1 153 ? 57.502 -1.715 -0.362 1.00 29.52 153 GLU A N 1
ATOM 1192 C CA . GLU A 1 153 ? 58.219 -0.719 -1.178 1.00 29.52 153 GLU A CA 1
ATOM 1193 C C . GLU A 1 153 ? 57.249 -0.017 -2.148 1.00 29.52 153 GLU A C 1
ATOM 1195 O O . GLU A 1 153 ? 56.358 -0.640 -2.729 1.00 29.52 153 GLU A O 1
ATOM 1200 N N . ASN A 1 154 ? 57.421 1.306 -2.254 1.00 29.31 154 ASN A N 1
ATOM 1201 C CA . ASN A 1 154 ? 56.608 2.267 -3.008 1.00 29.31 154 ASN A CA 1
ATOM 1202 C C . ASN A 1 154 ? 56.652 2.039 -4.532 1.00 29.31 154 ASN A C 1
ATOM 1204 O O . ASN A 1 154 ? 57.729 1.778 -5.065 1.00 29.31 154 ASN A O 1
ATOM 1208 N N . PRO A 1 155 ? 55.540 2.261 -5.257 1.00 30.48 155 PRO A N 1
ATOM 1209 C CA . PRO A 1 155 ? 55.532 2.307 -6.711 1.00 30.48 155 PRO A CA 1
ATOM 1210 C C . PRO A 1 155 ? 55.707 3.753 -7.194 1.00 30.48 155 PRO A C 1
ATOM 1212 O O . PRO A 1 155 ? 54.722 4.460 -7.361 1.00 30.48 155 PRO A O 1
ATOM 1215 N N . ASP A 1 156 ? 56.947 4.172 -7.420 1.00 33.31 156 ASP A N 1
ATOM 1216 C CA . ASP A 1 156 ? 57.293 5.327 -8.256 1.00 33.31 156 ASP A CA 1
ATOM 1217 C C . ASP A 1 156 ? 58.680 5.052 -8.862 1.00 33.31 156 ASP A C 1
ATOM 1219 O O . ASP A 1 156 ? 59.664 5.131 -8.135 1.00 33.31 156 ASP A O 1
ATOM 1223 N N . GLU A 1 157 ? 58.755 4.662 -10.142 1.00 28.30 157 GLU A N 1
ATOM 1224 C CA . GLU A 1 157 ? 59.784 5.088 -11.118 1.00 28.30 157 GLU A CA 1
ATOM 1225 C C . GLU A 1 157 ? 59.602 4.394 -12.488 1.00 28.30 157 GLU A C 1
ATOM 1227 O O . GLU A 1 157 ? 59.064 3.293 -12.596 1.00 28.30 157 GLU A O 1
ATOM 1232 N N . GLU A 1 158 ? 59.971 5.133 -13.534 1.00 27.98 158 GLU A N 1
ATOM 1233 C CA . GLU A 1 158 ? 59.624 5.005 -14.955 1.00 27.98 158 GLU A CA 1
ATOM 1234 C C . GLU A 1 158 ? 60.372 3.883 -15.730 1.00 27.98 158 GLU A C 1
ATOM 1236 O O . GLU A 1 158 ? 61.416 3.393 -15.309 1.00 27.98 158 GLU A O 1
ATOM 1241 N N . ASP A 1 159 ? 59.817 3.529 -16.901 1.00 25.69 159 ASP A N 1
ATOM 1242 C CA . ASP A 1 159 ? 60.397 2.789 -18.059 1.00 25.69 159 ASP A CA 1
ATOM 1243 C C . ASP A 1 159 ? 61.822 3.317 -18.448 1.00 25.69 159 ASP A C 1
ATOM 1245 O O . ASP A 1 159 ? 62.102 4.460 -18.070 1.00 25.69 159 ASP A O 1
ATOM 1249 N N . PRO A 1 160 ? 62.716 2.655 -19.250 1.00 37.06 160 PRO A N 1
ATOM 1250 C CA . PRO A 1 160 ? 62.395 1.784 -20.394 1.00 37.06 160 PRO A CA 1
ATOM 1251 C C . PRO A 1 160 ? 63.366 0.630 -20.790 1.00 37.06 160 PRO A C 1
ATOM 1253 O O . PRO A 1 160 ? 64.478 0.487 -20.292 1.00 37.06 160 PRO A O 1
ATOM 1256 N N . GLU A 1 161 ? 62.905 -0.150 -21.782 1.00 26.19 161 GLU A N 1
ATOM 1257 C CA . GLU A 1 161 ? 63.654 -0.888 -22.826 1.00 26.19 161 GLU A CA 1
ATOM 1258 C C . GLU A 1 161 ? 64.731 -1.928 -22.437 1.00 26.19 161 GLU A C 1
ATOM 1260 O O . GLU A 1 161 ? 65.835 -1.602 -22.010 1.00 26.19 161 GLU A O 1
ATOM 1265 N N . THR A 1 162 ? 64.532 -3.191 -22.853 1.00 26.61 162 THR A N 1
ATOM 1266 C CA . THR A 1 162 ? 65.518 -3.845 -23.740 1.00 26.61 162 THR A CA 1
ATOM 1267 C C . THR A 1 162 ? 64.929 -4.995 -24.560 1.00 26.61 162 THR A C 1
ATOM 1269 O O . THR A 1 162 ? 64.223 -5.877 -24.081 1.00 26.61 162 THR A O 1
ATOM 1272 N N . GLU A 1 163 ? 65.264 -4.929 -25.838 1.00 23.98 163 GLU A N 1
ATOM 1273 C CA . GLU A 1 163 ? 64.879 -5.745 -26.978 1.00 23.98 163 GLU A CA 1
ATOM 1274 C C . GLU A 1 163 ? 65.769 -7.013 -27.101 1.00 23.98 163 GLU A C 1
ATOM 1276 O O . GLU A 1 163 ? 66.823 -7.099 -26.469 1.00 23.98 163 GLU A O 1
ATOM 1281 N N . VAL A 1 164 ? 65.388 -7.930 -28.013 1.00 23.81 164 VAL A N 1
ATOM 1282 C CA . VAL A 1 164 ? 66.261 -8.676 -28.966 1.00 23.81 164 VAL A CA 1
ATOM 1283 C C . VAL A 1 164 ? 66.128 -10.225 -29.001 1.00 23.81 164 VAL A C 1
ATOM 1285 O O . VAL A 1 164 ? 66.726 -10.939 -28.205 1.00 23.81 164 VAL A O 1
ATOM 1288 N N . LYS A 1 165 ? 65.514 -10.679 -30.122 1.00 23.64 165 LYS A N 1
ATOM 1289 C CA . LYS A 1 165 ? 65.757 -11.877 -30.989 1.00 23.64 165 LYS A CA 1
ATOM 1290 C C . LYS A 1 165 ? 65.475 -13.288 -30.438 1.00 23.64 165 LYS A C 1
ATOM 1292 O O . LYS A 1 165 ? 65.855 -13.624 -29.335 1.00 23.64 165 LYS A O 1
ATOM 1297 N N . GLY A 1 166 ? 64.942 -14.235 -31.216 1.00 22.91 166 GLY A N 1
ATOM 1298 C CA . GLY A 1 166 ? 64.578 -14.269 -32.637 1.00 22.91 166 GLY A CA 1
ATOM 1299 C C . GLY A 1 166 ? 64.378 -15.722 -33.123 1.00 22.91 166 GLY A C 1
ATOM 1300 O O . GLY A 1 166 ? 65.111 -16.600 -32.692 1.00 22.91 166 GLY A O 1
ATOM 1301 N N . LEU A 1 167 ? 63.374 -15.916 -33.995 1.00 22.34 167 LEU A N 1
ATOM 1302 C CA . LEU A 1 167 ? 63.211 -16.875 -35.118 1.00 22.34 167 LEU A CA 1
ATOM 1303 C C . LEU A 1 167 ? 63.815 -18.307 -35.049 1.00 22.34 167 LEU A C 1
ATOM 1305 O O . LEU A 1 167 ? 65.026 -18.460 -34.941 1.00 22.34 167 LEU A O 1
ATOM 1309 N N . ILE A 1 168 ? 63.007 -19.344 -35.352 1.00 24.58 168 ILE A N 1
ATOM 1310 C CA . ILE A 1 168 ? 63.016 -20.069 -36.654 1.00 24.58 168 ILE A CA 1
ATOM 1311 C C . ILE A 1 168 ? 61.853 -21.086 -36.779 1.00 24.58 168 ILE A C 1
ATOM 1313 O O . ILE A 1 168 ? 61.491 -21.816 -35.864 1.00 24.58 168 ILE A O 1
ATOM 1317 N N . GLU A 1 169 ? 61.338 -21.070 -38.002 1.00 22.16 169 GLU A N 1
ATOM 1318 C CA . GLU A 1 169 ? 60.361 -21.829 -38.781 1.00 22.16 169 GLU A CA 1
ATOM 1319 C C . GLU A 1 169 ? 60.390 -23.382 -38.867 1.00 22.16 169 GLU A C 1
ATOM 1321 O O . GLU A 1 169 ? 61.428 -24.018 -39.008 1.00 22.16 169 GLU A O 1
ATOM 1326 N N . VAL A 1 170 ? 59.158 -23.918 -38.906 1.00 22.84 170 VAL A N 1
ATOM 1327 C CA . VAL A 1 170 ? 58.494 -24.960 -39.737 1.00 22.84 170 VAL A CA 1
ATOM 1328 C C . VAL A 1 170 ? 59.115 -26.328 -40.143 1.00 22.84 170 VAL A C 1
ATOM 1330 O O . VAL A 1 170 ? 60.100 -26.422 -40.865 1.00 22.84 170 VAL A O 1
ATOM 1333 N N . ASN A 1 171 ? 58.269 -27.352 -39.905 1.00 22.92 171 ASN A N 1
ATOM 1334 C CA . ASN A 1 171 ? 57.821 -28.468 -40.777 1.00 22.92 171 ASN A CA 1
ATOM 1335 C C . ASN A 1 171 ? 58.437 -29.894 -40.719 1.00 22.92 171 ASN A C 1
ATOM 1337 O O . ASN A 1 171 ? 59.538 -30.149 -41.191 1.00 22.92 171 ASN A O 1
ATOM 1341 N N . ASN A 1 172 ? 57.532 -30.830 -40.363 1.00 23.31 172 ASN A N 1
ATOM 1342 C CA . ASN A 1 172 ? 57.258 -32.184 -40.894 1.00 23.31 172 ASN A CA 1
ATOM 1343 C C . ASN A 1 172 ? 58.310 -33.312 -40.811 1.00 23.31 172 ASN A C 1
ATOM 1345 O O . ASN A 1 172 ? 59.309 -33.264 -41.510 1.00 23.31 172 ASN A O 1
ATOM 1349 N N . PHE A 1 173 ? 57.948 -34.443 -40.172 1.00 22.59 173 PHE A N 1
ATOM 1350 C CA . PHE A 1 173 ? 57.849 -35.765 -40.832 1.00 22.59 173 PHE A CA 1
ATOM 1351 C C . PHE A 1 173 ? 57.044 -36.799 -40.008 1.00 22.59 173 PHE A C 1
ATOM 1353 O O . PHE A 1 173 ? 56.777 -36.622 -38.827 1.00 22.59 173 PHE A O 1
ATOM 1360 N N . LYS A 1 174 ? 56.621 -37.847 -40.721 1.00 23.58 174 LYS A N 1
ATOM 1361 C CA . LYS A 1 174 ? 55.525 -38.804 -40.506 1.00 23.58 174 LYS A CA 1
ATOM 1362 C C . LYS A 1 174 ? 55.811 -39.963 -39.525 1.00 23.58 174 LYS A C 1
ATOM 1364 O O . LYS A 1 174 ? 56.874 -40.565 -39.589 1.00 23.58 174 LYS A O 1
ATOM 1369 N N . ASP A 1 175 ? 54.773 -40.295 -38.753 1.00 23.89 175 ASP A N 1
ATOM 1370 C CA . ASP A 1 175 ? 54.108 -41.606 -38.569 1.00 23.89 175 ASP A CA 1
ATOM 1371 C C . ASP A 1 175 ? 54.924 -42.879 -38.227 1.00 23.89 175 ASP A C 1
ATOM 1373 O O . ASP A 1 175 ? 55.653 -43.410 -39.067 1.00 23.89 175 ASP A O 1
ATOM 1377 N N . ASN A 1 176 ? 54.711 -43.434 -37.018 1.00 23.81 176 ASN A N 1
ATOM 1378 C CA . ASN A 1 176 ? 54.035 -44.734 -36.797 1.00 23.81 176 ASN A CA 1
ATOM 1379 C C . ASN A 1 176 ? 54.232 -45.289 -35.364 1.00 23.81 176 ASN A C 1
ATOM 1381 O O . ASN A 1 176 ? 55.345 -45.662 -34.996 1.00 23.81 176 ASN A O 1
ATOM 1385 N N . GLY A 1 177 ? 53.124 -45.517 -34.636 1.00 23.48 177 GLY A N 1
ATOM 1386 C CA . GLY A 1 177 ? 52.977 -46.729 -33.808 1.00 23.48 177 GLY A CA 1
ATOM 1387 C C . GLY A 1 177 ? 52.502 -46.610 -32.347 1.00 23.48 177 GLY A C 1
ATOM 1388 O O . GLY A 1 177 ? 53.323 -46.767 -31.454 1.00 23.48 177 GLY A O 1
ATOM 1389 N N . HIS A 1 178 ? 51.167 -46.590 -32.166 1.00 22.72 178 HIS A N 1
ATOM 1390 C CA . HIS A 1 178 ? 50.348 -46.959 -30.978 1.00 22.72 178 HIS A CA 1
ATOM 1391 C C . HIS A 1 178 ? 50.203 -45.959 -29.813 1.00 22.72 178 HIS A C 1
ATOM 1393 O O . HIS A 1 178 ? 51.190 -45.382 -29.376 1.00 22.72 178 HIS A O 1
ATOM 1399 N N . PRO A 1 179 ? 49.050 -45.991 -29.114 1.00 22.84 179 PRO A N 1
ATOM 1400 C CA . PRO A 1 179 ? 47.651 -45.779 -29.522 1.00 22.84 179 PRO A CA 1
ATOM 1401 C C . PRO A 1 179 ? 47.186 -44.357 -29.108 1.00 22.84 179 PRO A C 1
ATOM 1403 O O . PRO A 1 179 ? 47.842 -43.751 -28.264 1.00 22.84 179 PRO A O 1
ATOM 1406 N N . PRO A 1 180 ? 46.084 -43.785 -29.639 1.00 25.19 180 PRO A N 1
ATOM 1407 C CA . PRO A 1 180 ? 45.621 -42.501 -29.130 1.00 25.19 180 PRO A CA 1
ATOM 1408 C C . PRO A 1 180 ? 45.113 -42.696 -27.700 1.00 25.19 180 PRO A C 1
ATOM 1410 O O . PRO A 1 180 ? 44.081 -43.330 -27.464 1.00 25.19 180 PRO A O 1
ATOM 1413 N N . GLU A 1 181 ? 45.872 -42.154 -26.748 1.00 26.45 181 GLU A N 1
ATOM 1414 C CA . GLU A 1 181 ? 45.316 -41.645 -25.504 1.00 26.45 181 GLU A CA 1
ATOM 1415 C C . GLU A 1 181 ? 44.093 -40.805 -25.864 1.00 26.45 181 GLU A C 1
ATOM 1417 O O . GLU A 1 181 ? 44.126 -39.995 -26.792 1.00 26.45 181 GLU A O 1
ATOM 1422 N N . SER A 1 182 ? 42.999 -41.133 -25.184 1.00 26.83 182 SER A N 1
ATOM 1423 C CA . SER A 1 182 ? 41.649 -40.627 -25.378 1.00 26.83 182 SER A CA 1
ATOM 1424 C C . SER A 1 182 ? 41.612 -39.220 -25.962 1.00 26.83 182 SER A C 1
ATOM 1426 O O . SER A 1 182 ? 41.996 -38.255 -25.298 1.00 26.83 182 SER A O 1
ATOM 1428 N N . GLU A 1 183 ? 41.062 -39.112 -27.173 1.00 25.22 183 GLU A N 1
ATOM 1429 C CA . GLU A 1 183 ? 40.385 -37.895 -27.596 1.00 25.22 183 GLU A CA 1
ATOM 1430 C C . GLU A 1 183 ? 39.527 -37.430 -26.417 1.00 25.22 183 GLU A C 1
ATOM 1432 O O . GLU A 1 183 ? 38.653 -38.172 -25.958 1.00 25.22 183 GLU A O 1
ATOM 1437 N N . ASN A 1 184 ? 39.797 -36.230 -25.899 1.00 25.11 184 ASN A N 1
ATOM 1438 C CA . ASN A 1 184 ? 38.834 -35.558 -25.040 1.00 25.11 184 ASN A CA 1
ATOM 1439 C C . ASN A 1 184 ? 37.507 -35.579 -25.809 1.00 25.11 184 ASN A C 1
ATOM 1441 O O . ASN A 1 184 ? 37.450 -35.032 -26.918 1.00 25.11 184 ASN A O 1
ATOM 1445 N N . PRO A 1 185 ? 36.462 -36.252 -25.302 1.00 25.95 185 PRO A N 1
ATOM 1446 C CA . PRO A 1 185 ? 35.227 -36.372 -26.045 1.00 25.95 185 PRO A CA 1
ATOM 1447 C C . PRO A 1 185 ? 34.690 -34.958 -26.243 1.00 25.95 185 PRO A C 1
ATOM 1449 O O . PRO A 1 185 ? 34.506 -34.221 -25.272 1.00 25.95 185 PRO A O 1
ATOM 1452 N N . LYS A 1 186 ? 34.472 -34.571 -27.507 1.00 37.62 186 LYS A N 1
ATOM 1453 C CA . LYS A 1 186 ? 33.777 -33.335 -27.879 1.00 37.62 186 LYS A CA 1
ATOM 1454 C C . LYS A 1 186 ? 32.415 -33.332 -27.182 1.00 37.62 186 LYS A C 1
ATOM 1456 O O . LYS A 1 186 ? 31.462 -33.941 -27.656 1.00 37.62 186 LYS A O 1
ATOM 1461 N N . THR A 1 187 ? 32.360 -32.697 -26.019 1.00 33.88 187 THR A N 1
ATOM 1462 C CA . THR A 1 187 ? 31.206 -32.630 -25.120 1.00 33.88 187 THR A CA 1
ATOM 1463 C C . THR A 1 187 ? 30.852 -31.155 -24.961 1.00 33.88 187 THR A C 1
ATOM 1465 O O . THR A 1 187 ? 31.406 -30.424 -24.143 1.00 33.88 187 THR A O 1
ATOM 1468 N N . GLY A 1 188 ? 29.985 -30.687 -25.853 1.00 45.94 188 GLY A N 1
ATOM 1469 C CA . GLY A 1 188 ? 29.533 -29.299 -25.928 1.00 45.94 188 GLY A CA 1
ATOM 1470 C C . GLY A 1 188 ? 28.842 -29.034 -27.261 1.00 45.94 188 GLY A C 1
ATOM 1471 O O . GLY A 1 188 ? 28.950 -29.847 -28.183 1.00 45.94 188 GLY A O 1
ATOM 1472 N N . TYR A 1 189 ? 28.135 -27.910 -27.378 1.00 52.00 189 TYR A N 1
ATOM 1473 C CA . TYR A 1 189 ? 27.316 -27.529 -28.537 1.00 52.00 189 TYR A CA 1
ATOM 1474 C C . TYR A 1 189 ? 28.140 -27.157 -29.792 1.00 52.00 189 TYR A C 1
ATOM 1476 O O . TYR A 1 189 ? 27.786 -26.246 -30.529 1.00 52.00 189 TYR A O 1
ATOM 1484 N N . GLY A 1 190 ? 29.241 -27.864 -30.065 1.00 56.62 190 GLY A N 1
ATOM 1485 C CA . GLY A 1 190 ? 30.003 -27.787 -31.314 1.00 56.62 190 GLY A CA 1
ATOM 1486 C C . GLY A 1 190 ? 30.705 -26.457 -31.599 1.00 56.62 190 GLY A C 1
ATOM 1487 O O . GLY A 1 190 ? 31.282 -26.339 -32.675 1.00 56.62 190 GLY A O 1
ATOM 1488 N N . VAL A 1 191 ? 30.672 -25.490 -30.675 1.00 68.31 191 VAL A N 1
ATOM 1489 C CA . VAL A 1 191 ? 31.231 -24.146 -30.881 1.00 68.31 191 VAL A CA 1
ATOM 1490 C C . VAL A 1 191 ? 32.749 -24.178 -30.703 1.00 68.31 191 VAL A C 1
ATOM 1492 O O . VAL A 1 191 ? 33.237 -24.586 -29.639 1.00 68.31 191 VAL A O 1
ATOM 1495 N N . SER A 1 192 ? 33.500 -23.772 -31.729 1.00 80.50 192 SER A N 1
ATOM 1496 C CA . SER A 1 192 ? 34.970 -23.732 -31.671 1.00 80.50 192 SER A CA 1
ATOM 1497 C C . SER A 1 192 ? 35.466 -22.556 -30.822 1.00 80.50 192 SER A C 1
ATOM 1499 O O . SER A 1 192 ? 34.746 -21.573 -30.654 1.00 80.50 192 SER A O 1
ATOM 1501 N N . ASP A 1 193 ? 36.676 -22.637 -30.259 1.00 80.12 193 ASP A N 1
ATOM 1502 C CA . ASP A 1 193 ? 37.233 -21.523 -29.469 1.00 80.12 193 ASP A CA 1
ATOM 1503 C C . ASP A 1 193 ? 37.358 -20.249 -30.325 1.00 80.12 193 ASP A C 1
ATOM 1505 O O . ASP A 1 193 ? 37.049 -19.157 -29.855 1.00 80.12 193 ASP A O 1
ATOM 1509 N N . GLU A 1 194 ? 37.642 -20.385 -31.627 1.00 80.25 194 GLU A N 1
ATOM 1510 C CA . GLU A 1 194 ? 37.688 -19.245 -32.548 1.00 80.25 194 GLU A CA 1
ATOM 1511 C C . GLU A 1 194 ? 36.317 -18.584 -32.765 1.00 80.25 194 GLU A C 1
ATOM 1513 O O . GLU A 1 194 ? 36.245 -17.406 -33.113 1.00 80.25 194 GLU A O 1
ATOM 1518 N N . GLU A 1 195 ? 35.214 -19.321 -32.615 1.00 81.12 195 GLU A N 1
ATOM 1519 C CA . GLU A 1 195 ? 33.858 -18.761 -32.671 1.00 81.12 195 GLU A CA 1
ATOM 1520 C C . GLU A 1 195 ? 33.495 -18.020 -31.381 1.00 81.12 195 GLU A C 1
ATOM 1522 O O . GLU A 1 195 ? 32.788 -17.015 -31.442 1.00 81.12 195 GLU A O 1
ATOM 1527 N N . ILE A 1 196 ? 34.006 -18.472 -30.234 1.00 84.88 196 ILE A N 1
ATOM 1528 C CA . ILE A 1 196 ? 33.827 -17.804 -28.939 1.00 84.88 196 ILE A CA 1
ATOM 1529 C C . ILE A 1 196 ? 34.626 -16.502 -28.895 1.00 84.88 196 ILE A C 1
ATOM 1531 O O . ILE A 1 196 ? 34.076 -15.454 -28.561 1.00 84.88 196 ILE A O 1
ATOM 1535 N N . GLU A 1 197 ? 35.896 -16.541 -29.294 1.00 86.38 197 GLU A N 1
ATOM 1536 C CA . GLU A 1 197 ? 36.740 -15.346 -29.388 1.00 86.38 197 GLU A CA 1
ATOM 1537 C C . GLU A 1 197 ? 36.146 -14.323 -30.357 1.00 86.38 197 GLU A C 1
ATOM 1539 O O . GLU A 1 197 ? 36.121 -13.124 -30.074 1.00 86.38 197 GLU A O 1
ATOM 1544 N N . ARG A 1 198 ? 35.602 -14.793 -31.487 1.00 86.00 198 ARG A N 1
ATOM 1545 C CA . ARG A 1 198 ? 34.897 -13.936 -32.441 1.00 86.00 198 ARG A CA 1
ATOM 1546 C C . ARG A 1 198 ? 33.634 -13.333 -31.837 1.00 86.00 198 ARG A C 1
ATOM 1548 O O . ARG A 1 198 ? 33.393 -12.157 -32.062 1.00 86.00 198 ARG A O 1
ATOM 1555 N N . ALA A 1 199 ? 32.872 -14.081 -31.038 1.00 82.94 199 ALA A N 1
ATOM 1556 C CA . ALA A 1 199 ? 31.699 -13.542 -30.354 1.00 82.94 199 ALA A CA 1
ATOM 1557 C C . ALA A 1 199 ? 32.060 -12.417 -29.368 1.00 82.94 199 ALA A C 1
ATOM 1559 O O . ALA A 1 199 ? 31.356 -11.413 -29.304 1.00 82.94 199 ALA A O 1
ATOM 1560 N N . VAL A 1 200 ? 33.177 -12.542 -28.644 1.00 85.81 200 VAL A N 1
ATOM 1561 C CA . VAL A 1 200 ? 33.678 -11.478 -27.755 1.00 85.81 200 VAL A CA 1
ATOM 1562 C C . VAL A 1 200 ? 34.150 -10.265 -28.560 1.00 85.81 200 VAL A C 1
ATOM 1564 O O . VAL A 1 200 ? 33.806 -9.130 -28.231 1.00 85.81 200 VAL A O 1
ATOM 1567 N N . LYS A 1 201 ? 34.901 -10.501 -29.640 1.00 85.06 201 LYS A N 1
ATOM 1568 C CA . LYS A 1 201 ? 35.465 -9.449 -30.494 1.00 85.06 201 LYS A CA 1
ATOM 1569 C C . LYS A 1 201 ? 34.406 -8.672 -31.281 1.00 85.06 201 LYS A C 1
ATOM 1571 O O . LYS A 1 201 ? 34.505 -7.454 -31.390 1.00 85.06 201 LYS A O 1
ATOM 1576 N N . ASP A 1 202 ? 33.412 -9.372 -31.817 1.00 84.69 202 ASP A N 1
ATOM 1577 C CA . ASP A 1 202 ? 32.341 -8.808 -32.646 1.00 84.69 202 ASP A CA 1
ATOM 1578 C C . ASP A 1 202 ? 31.145 -8.326 -31.804 1.00 84.69 202 ASP A C 1
ATOM 1580 O O . ASP A 1 202 ? 30.092 -8.004 -32.358 1.00 84.69 202 ASP A O 1
ATOM 1584 N N . THR A 1 203 ? 31.296 -8.288 -30.471 1.00 84.00 203 THR A N 1
ATOM 1585 C CA . THR A 1 203 ? 30.248 -7.847 -29.538 1.00 84.00 203 THR A CA 1
ATOM 1586 C C . THR A 1 203 ? 28.948 -8.665 -29.675 1.00 84.00 203 THR A C 1
ATOM 1588 O O . THR A 1 203 ? 27.842 -8.163 -29.470 1.00 84.00 203 THR A O 1
ATOM 1591 N N . ASP A 1 204 ? 29.055 -9.960 -30.000 1.00 78.56 204 ASP A N 1
ATOM 1592 C CA . ASP A 1 204 ? 27.918 -10.875 -30.151 1.00 78.56 204 ASP A CA 1
ATOM 1593 C C . ASP A 1 204 ? 27.404 -11.357 -28.787 1.00 78.56 204 ASP A C 1
ATOM 1595 O O . ASP A 1 204 ? 27.672 -12.454 -28.284 1.00 78.56 204 ASP A O 1
ATOM 1599 N N . TRP A 1 205 ? 26.627 -10.476 -28.173 1.00 76.56 205 TRP A N 1
ATOM 1600 C CA . TRP A 1 205 ? 25.946 -10.684 -26.906 1.00 76.56 205 TRP A CA 1
ATOM 1601 C C . TRP A 1 205 ? 25.030 -11.900 -26.875 1.00 76.56 205 TRP A C 1
ATOM 1603 O O . TRP A 1 205 ? 24.913 -12.548 -25.834 1.00 76.56 205 TRP A O 1
ATOM 1613 N N . GLU A 1 206 ? 24.328 -12.194 -27.971 1.00 73.00 206 GLU A N 1
ATOM 1614 C CA . GLU A 1 206 ? 23.408 -13.330 -28.000 1.00 73.00 206 GLU A CA 1
ATOM 1615 C C . GLU A 1 206 ? 24.192 -14.625 -27.868 1.00 73.00 206 GLU A C 1
ATOM 1617 O O . GLU A 1 206 ? 23.843 -15.468 -27.034 1.00 73.00 206 GLU A O 1
ATOM 1622 N N . LYS A 1 207 ? 25.305 -14.722 -28.599 1.00 80.88 207 LYS A N 1
ATOM 1623 C CA . LYS A 1 207 ? 26.180 -15.882 -28.540 1.00 80.88 207 LYS A CA 1
ATOM 1624 C C . LYS A 1 207 ? 26.875 -16.021 -27.189 1.00 80.88 207 LYS A C 1
ATOM 1626 O O . LYS A 1 207 ? 26.872 -17.110 -26.618 1.00 80.88 207 LYS A O 1
ATOM 1631 N N . MET A 1 208 ? 27.391 -14.930 -26.622 1.00 81.00 208 MET A N 1
ATOM 1632 C CA . MET A 1 208 ? 28.021 -14.943 -25.294 1.00 81.00 208 MET A CA 1
ATOM 1633 C C . MET A 1 208 ? 27.052 -15.380 -24.183 1.00 81.00 208 MET A C 1
ATOM 1635 O O . MET A 1 208 ? 27.405 -16.162 -23.300 1.00 81.00 208 MET A O 1
ATOM 1639 N N . VAL A 1 209 ? 25.796 -14.931 -24.231 1.00 77.44 209 VAL A N 1
ATOM 1640 C CA . VAL A 1 209 ? 24.767 -15.348 -23.264 1.00 77.44 209 VAL A CA 1
ATOM 1641 C C . VAL A 1 209 ? 24.349 -16.793 -23.463 1.00 77.44 209 VAL A C 1
ATOM 1643 O O . VAL A 1 209 ? 24.137 -17.504 -22.481 1.00 77.44 209 VAL A O 1
ATOM 1646 N N . GLU A 1 210 ? 24.203 -17.222 -24.715 1.00 78.88 210 GLU A N 1
ATOM 1647 C CA . GLU A 1 210 ? 23.907 -18.611 -25.047 1.00 78.88 210 GLU A CA 1
ATOM 1648 C C . GLU A 1 210 ? 24.973 -19.544 -24.457 1.00 78.88 210 GLU A C 1
ATOM 1650 O O . GLU A 1 210 ? 24.615 -20.523 -23.805 1.00 78.88 210 GLU A O 1
ATOM 1655 N N . LEU A 1 211 ? 26.260 -19.204 -24.589 1.00 80.56 211 LEU A N 1
ATOM 1656 C CA . LEU A 1 211 ? 27.367 -19.968 -24.004 1.00 80.56 211 LEU A CA 1
ATOM 1657 C C . LEU A 1 211 ? 27.235 -20.088 -22.479 1.00 80.56 211 LEU A C 1
ATOM 1659 O O . LEU A 1 211 ? 27.307 -21.192 -21.942 1.00 80.56 211 LEU A O 1
ATOM 1663 N N . VAL A 1 212 ? 26.952 -18.988 -21.772 1.00 82.19 212 VAL A N 1
ATOM 1664 C CA . VAL A 1 212 ? 26.743 -19.020 -20.311 1.00 82.19 212 VAL A CA 1
ATOM 1665 C C . VAL A 1 212 ? 25.548 -19.900 -19.930 1.00 82.19 212 VAL A C 1
ATOM 1667 O O . VAL A 1 212 ? 25.648 -20.706 -19.004 1.00 82.19 212 VAL A O 1
ATOM 1670 N N . LEU A 1 213 ? 24.418 -19.774 -20.632 1.00 82.12 213 LEU A N 1
ATOM 1671 C CA . LEU A 1 213 ? 23.208 -20.550 -20.342 1.00 82.12 213 LEU A CA 1
ATOM 1672 C C . LEU A 1 213 ? 23.355 -22.034 -20.701 1.00 82.12 213 LEU A C 1
ATOM 1674 O O . LEU A 1 213 ? 22.739 -22.864 -20.040 1.00 82.12 213 LEU A O 1
ATOM 1678 N N . ASN A 1 214 ? 24.183 -22.379 -21.685 1.00 80.88 214 ASN A N 1
ATOM 1679 C CA . ASN A 1 214 ? 24.486 -23.763 -22.059 1.00 80.88 214 ASN A CA 1
ATOM 1680 C C . ASN A 1 214 ? 25.578 -24.404 -21.181 1.00 80.88 214 ASN A C 1
ATOM 1682 O O . ASN A 1 214 ? 26.004 -25.525 -21.456 1.00 80.88 214 ASN A O 1
ATOM 1686 N N . GLY A 1 215 ? 26.027 -23.709 -20.129 1.00 78.50 215 GLY A N 1
ATOM 1687 C CA . GLY A 1 215 ? 27.032 -24.212 -19.194 1.00 78.50 215 GLY A CA 1
ATOM 1688 C C . GLY A 1 215 ? 28.474 -24.106 -19.701 1.00 78.50 215 GLY A C 1
ATOM 1689 O O . GLY A 1 215 ? 29.352 -24.737 -19.127 1.00 78.50 215 GLY A O 1
ATOM 1690 N N . GLU A 1 216 ? 28.722 -23.310 -20.743 1.00 81.25 216 GLU A N 1
ATOM 1691 C CA . GLU A 1 216 ? 30.042 -23.058 -21.349 1.00 81.25 216 GLU A CA 1
ATOM 1692 C C . GLU A 1 216 ? 30.644 -21.704 -20.928 1.00 81.25 216 GLU A C 1
ATOM 1694 O O . GLU A 1 216 ? 31.574 -21.201 -21.554 1.00 81.25 216 GLU A O 1
ATOM 1699 N N . GLY A 1 217 ? 30.114 -21.079 -19.870 1.00 79.44 217 GLY A N 1
ATOM 1700 C CA . GLY A 1 217 ? 30.606 -19.784 -19.385 1.00 79.44 217 GLY A CA 1
ATOM 1701 C C . GLY A 1 217 ? 32.084 -19.798 -18.972 1.00 79.44 217 GLY A C 1
ATOM 1702 O O . GLY A 1 217 ? 32.757 -18.783 -19.081 1.00 79.44 217 GLY A O 1
ATOM 1703 N N . ASP A 1 218 ? 32.623 -20.948 -18.572 1.00 81.50 218 ASP A N 1
ATOM 1704 C CA . ASP A 1 218 ? 34.037 -21.119 -18.233 1.00 81.50 218 ASP A CA 1
ATOM 1705 C C . ASP A 1 218 ? 34.974 -20.731 -19.379 1.00 81.50 218 ASP A C 1
ATOM 1707 O O . ASP A 1 218 ? 35.994 -20.091 -19.142 1.00 81.50 218 ASP A O 1
ATOM 1711 N N . ARG A 1 219 ? 34.566 -21.011 -20.621 1.00 83.62 219 ARG A N 1
ATOM 1712 C CA . ARG A 1 219 ? 35.327 -20.693 -21.841 1.00 83.62 219 ARG A CA 1
ATOM 1713 C C . ARG A 1 219 ? 35.399 -19.195 -22.145 1.00 83.62 219 ARG A C 1
ATOM 1715 O O . ARG A 1 219 ? 36.185 -18.780 -22.984 1.00 83.62 219 ARG A O 1
ATOM 1722 N N . LEU A 1 220 ? 34.578 -18.384 -21.480 1.00 82.06 220 LEU A N 1
ATOM 1723 C CA . LEU A 1 220 ? 34.564 -16.931 -21.627 1.00 82.06 220 LEU A CA 1
ATOM 1724 C C . LEU A 1 220 ? 35.371 -16.219 -20.519 1.00 82.06 220 LEU A C 1
ATOM 1726 O O . LEU A 1 220 ? 35.659 -15.037 -20.658 1.00 82.06 220 LEU A O 1
ATOM 1730 N N . MET A 1 221 ? 35.745 -16.900 -19.425 1.00 77.81 221 MET A N 1
ATOM 1731 C CA . MET A 1 221 ? 36.367 -16.256 -18.251 1.00 77.81 221 MET A CA 1
ATOM 1732 C C . MET A 1 221 ? 37.811 -15.782 -18.472 1.00 77.81 221 MET A C 1
ATOM 1734 O O . MET A 1 221 ? 38.273 -14.909 -17.743 1.00 77.81 221 MET A O 1
ATOM 1738 N N . GLU A 1 222 ? 38.530 -16.364 -19.433 1.00 76.06 222 GLU A N 1
ATOM 1739 C CA . GLU A 1 222 ? 39.936 -16.029 -19.722 1.00 76.06 222 GLU A CA 1
ATOM 1740 C C . GLU A 1 222 ? 40.088 -15.035 -20.884 1.00 76.06 222 GLU A C 1
ATOM 1742 O O . GLU A 1 222 ? 41.201 -14.639 -21.234 1.00 76.06 222 GLU A O 1
ATOM 1747 N N . LEU A 1 223 ? 38.970 -14.624 -21.484 1.00 83.75 223 LEU A N 1
ATOM 1748 C CA . LEU A 1 223 ? 38.952 -13.683 -22.594 1.00 83.75 223 LEU A CA 1
ATOM 1749 C C . LEU A 1 223 ? 38.859 -12.247 -22.076 1.00 83.75 223 LEU A C 1
ATOM 1751 O O . LEU A 1 223 ? 38.261 -11.984 -21.036 1.00 83.75 223 LEU A O 1
ATOM 1755 N N . ASN A 1 224 ? 39.428 -11.315 -22.840 1.00 83.12 224 ASN A N 1
ATOM 1756 C CA . ASN A 1 224 ? 39.353 -9.884 -22.568 1.00 83.12 224 ASN A CA 1
ATOM 1757 C C . ASN A 1 224 ? 38.801 -9.145 -23.790 1.00 83.12 224 ASN A C 1
ATOM 1759 O O . ASN A 1 224 ? 39.015 -9.570 -24.928 1.00 83.12 224 ASN A O 1
ATOM 1763 N N . SER A 1 225 ? 38.127 -8.021 -23.557 1.00 83.12 225 SER A N 1
ATOM 1764 C CA . SER A 1 225 ? 37.606 -7.137 -24.598 1.00 83.12 225 SER A CA 1
ATOM 1765 C C . SER A 1 225 ? 38.012 -5.689 -24.344 1.00 83.12 225 SER A C 1
ATOM 1767 O O . SER A 1 225 ? 38.080 -5.236 -23.203 1.00 83.12 225 SER A O 1
ATOM 1769 N N . GLU A 1 226 ? 38.270 -4.950 -25.422 1.00 73.56 226 GLU A N 1
ATOM 1770 C CA . GLU A 1 226 ? 38.472 -3.496 -25.365 1.00 73.56 226 GLU A CA 1
ATOM 1771 C C . GLU A 1 226 ? 37.148 -2.742 -25.138 1.00 73.56 226 GLU A C 1
ATOM 1773 O O . GLU A 1 226 ? 37.155 -1.582 -24.727 1.00 73.56 226 GLU A O 1
ATOM 1778 N N . ASP A 1 227 ? 36.011 -3.402 -25.388 1.00 72.00 227 ASP A N 1
ATOM 1779 C CA . ASP A 1 227 ? 34.680 -2.878 -25.104 1.00 72.00 227 ASP A CA 1
ATOM 1780 C C . ASP A 1 227 ? 34.368 -3.004 -23.602 1.00 72.00 227 ASP A C 1
ATOM 1782 O O . ASP A 1 227 ? 34.324 -4.106 -23.047 1.00 72.00 227 ASP A O 1
ATOM 1786 N N . GLU A 1 228 ? 34.164 -1.858 -22.942 1.00 71.12 228 GLU A N 1
ATOM 1787 C CA . GLU A 1 228 ? 33.961 -1.763 -21.488 1.00 71.12 228 GLU A CA 1
ATOM 1788 C C . GLU A 1 228 ? 32.740 -2.571 -21.016 1.00 71.12 228 GLU A C 1
ATOM 1790 O O . GLU A 1 228 ? 32.758 -3.132 -19.919 1.00 71.12 228 GLU A O 1
ATOM 1795 N N . GLU A 1 229 ? 31.696 -2.682 -21.841 1.00 57.28 229 GLU A N 1
ATOM 1796 C CA . GLU A 1 229 ? 30.485 -3.426 -21.495 1.00 57.28 229 GLU A CA 1
ATOM 1797 C C . GLU A 1 229 ? 30.709 -4.928 -21.623 1.00 57.28 229 GLU A C 1
ATOM 1799 O O . GLU A 1 229 ? 30.309 -5.687 -20.733 1.00 57.28 229 GLU A O 1
ATOM 1804 N N . VAL A 1 230 ? 31.361 -5.372 -22.702 1.00 69.88 230 VAL A N 1
ATOM 1805 C CA . VAL A 1 230 ? 31.722 -6.786 -22.878 1.00 69.88 230 VAL A CA 1
ATOM 1806 C C . VAL A 1 230 ? 32.656 -7.231 -21.767 1.00 69.88 230 VAL A C 1
ATOM 1808 O O . VAL A 1 230 ? 32.387 -8.255 -21.147 1.00 69.88 230 VAL A O 1
ATOM 1811 N N . GLN A 1 231 ? 33.688 -6.451 -21.443 1.00 81.19 231 GLN A N 1
ATOM 1812 C CA . GLN A 1 231 ? 34.597 -6.784 -20.346 1.00 81.19 231 GLN A CA 1
ATOM 1813 C C . GLN A 1 231 ? 33.854 -6.894 -19.009 1.00 81.19 231 GLN A C 1
ATOM 1815 O O . GLN A 1 231 ? 34.053 -7.848 -18.261 1.00 81.19 231 GLN A O 1
ATOM 1820 N N . GLU A 1 232 ? 32.920 -5.982 -18.733 1.00 67.69 232 GLU A N 1
ATOM 1821 C CA . GLU A 1 232 ? 32.074 -6.063 -17.544 1.00 67.69 232 GLU A CA 1
ATOM 1822 C C . GLU A 1 232 ? 31.201 -7.329 -17.527 1.00 67.69 232 GLU A C 1
ATOM 1824 O O . GLU A 1 232 ? 30.987 -7.921 -16.467 1.00 67.69 232 GLU A O 1
ATOM 1829 N N . PHE A 1 233 ? 30.691 -7.783 -18.670 1.00 76.00 233 PHE A N 1
ATOM 1830 C CA . PHE A 1 233 ? 29.981 -9.057 -18.754 1.00 76.00 233 PHE A CA 1
ATOM 1831 C C . PHE A 1 233 ? 30.899 -10.245 -18.460 1.00 76.00 233 PHE A C 1
ATOM 1833 O O . PHE A 1 233 ? 30.503 -11.109 -17.671 1.00 76.00 233 PHE A O 1
ATOM 1840 N N . LEU A 1 234 ? 32.110 -10.258 -19.029 1.00 77.69 234 LEU A N 1
ATOM 1841 C CA . LEU A 1 234 ? 33.103 -11.310 -18.804 1.00 77.69 234 LEU A CA 1
ATOM 1842 C C . LEU A 1 234 ? 33.478 -11.401 -17.314 1.00 77.69 234 LEU A C 1
ATOM 1844 O O . LEU A 1 234 ? 33.402 -12.475 -16.713 1.00 77.69 234 LEU A O 1
ATOM 1848 N N . ASP A 1 235 ? 33.698 -10.256 -16.664 1.00 77.06 235 ASP A N 1
ATOM 1849 C CA . ASP A 1 235 ? 33.976 -10.154 -15.225 1.00 77.06 235 ASP A CA 1
ATOM 1850 C C . ASP A 1 235 ? 32.842 -10.719 -14.338 1.00 77.06 235 ASP A C 1
ATOM 1852 O O . ASP A 1 235 ? 33.058 -11.068 -13.173 1.00 77.06 235 ASP A O 1
ATOM 1856 N N . ASN A 1 236 ? 31.609 -10.801 -14.856 1.00 77.38 236 ASN A N 1
ATOM 1857 C CA . ASN A 1 236 ? 30.425 -11.255 -14.120 1.00 77.38 236 ASN A CA 1
ATOM 1858 C C . ASN A 1 236 ? 29.988 -12.694 -14.440 1.00 77.38 236 ASN A C 1
ATOM 1860 O O . ASN A 1 236 ? 29.037 -13.185 -13.820 1.00 77.38 236 ASN A O 1
ATOM 1864 N N . ILE A 1 237 ? 30.679 -13.405 -15.335 1.00 81.62 237 ILE A N 1
ATOM 1865 C CA . ILE A 1 237 ? 30.333 -14.783 -15.722 1.00 81.62 237 ILE A CA 1
ATOM 1866 C C . ILE A 1 237 ? 30.215 -15.704 -14.510 1.00 81.62 237 ILE A C 1
ATOM 1868 O O . ILE A 1 237 ? 29.242 -16.454 -14.389 1.00 81.62 237 ILE A O 1
ATOM 1872 N N . ARG A 1 238 ? 31.162 -15.606 -13.573 1.00 77.94 238 ARG A N 1
ATOM 1873 C CA . ARG A 1 238 ? 31.179 -16.436 -12.366 1.00 77.94 238 ARG A CA 1
ATOM 1874 C C . ARG A 1 238 ? 29.911 -16.264 -11.530 1.00 77.94 238 ARG A C 1
ATOM 1876 O O . ARG A 1 238 ? 29.330 -17.245 -11.075 1.00 77.94 238 ARG A O 1
ATOM 1883 N N . ALA A 1 239 ? 29.420 -15.032 -11.401 1.00 72.19 239 ALA A N 1
ATOM 1884 C CA . ALA A 1 239 ? 28.174 -14.751 -10.692 1.00 72.19 239 ALA A CA 1
ATOM 1885 C C . ALA A 1 239 ? 26.952 -15.356 -11.410 1.00 72.19 239 ALA A C 1
ATOM 1887 O O . ALA A 1 239 ? 26.002 -15.804 -10.763 1.00 72.19 239 ALA A O 1
ATOM 1888 N N . PHE A 1 240 ? 26.958 -15.383 -12.747 1.00 74.81 240 PHE A N 1
ATOM 1889 C CA . PHE A 1 240 ? 25.898 -16.020 -13.530 1.00 74.81 240 PHE A CA 1
ATOM 1890 C C . PHE A 1 240 ? 25.902 -17.540 -13.354 1.00 74.81 240 PHE A C 1
ATOM 1892 O O . PHE A 1 240 ? 24.839 -18.125 -13.145 1.00 74.81 240 PHE A O 1
ATOM 1899 N N . GLN A 1 241 ? 27.079 -18.166 -13.362 1.00 78.12 241 GLN A N 1
ATOM 1900 C CA . GLN A 1 241 ? 27.228 -19.604 -13.138 1.00 78.12 241 GLN A CA 1
ATOM 1901 C C . GLN A 1 241 ? 26.820 -20.015 -11.716 1.00 78.12 241 GLN A C 1
ATOM 1903 O O . GLN A 1 241 ? 26.054 -20.963 -11.554 1.00 78.12 241 GLN A O 1
ATOM 1908 N N . GLU A 1 242 ? 27.233 -19.266 -10.689 1.00 78.19 242 GLU A N 1
ATOM 1909 C CA . GLU A 1 242 ? 26.818 -19.502 -9.296 1.00 78.19 242 GLU A CA 1
ATOM 1910 C C . GLU A 1 242 ? 25.297 -19.427 -9.137 1.00 78.19 242 GLU A C 1
ATOM 1912 O O . GLU A 1 242 ? 24.679 -20.226 -8.434 1.00 78.19 242 GLU A O 1
ATOM 1917 N N . LYS A 1 243 ? 24.658 -18.496 -9.840 1.00 79.12 243 LYS A N 1
ATOM 1918 C CA . LYS A 1 243 ? 23.206 -18.359 -9.805 1.00 79.12 243 LYS A CA 1
ATOM 1919 C C . LYS A 1 243 ? 22.481 -19.523 -10.476 1.00 79.12 243 LYS A C 1
ATOM 1921 O O . LYS A 1 243 ? 21.513 -20.031 -9.914 1.00 79.12 243 LYS A O 1
ATOM 1926 N N . ILE A 1 244 ? 22.955 -19.961 -11.643 1.00 81.56 244 ILE A N 1
ATOM 1927 C CA . ILE A 1 244 ? 22.451 -21.161 -12.329 1.00 81.56 244 ILE A CA 1
ATOM 1928 C C . ILE A 1 244 ? 22.604 -22.388 -11.418 1.00 81.56 244 ILE A C 1
ATOM 1930 O O . ILE A 1 244 ? 21.677 -23.190 -11.315 1.00 81.56 244 ILE A O 1
ATOM 1934 N N . LEU A 1 245 ? 23.717 -22.489 -10.685 1.00 83.38 245 LEU A N 1
ATOM 1935 C CA . LEU A 1 245 ? 23.960 -23.557 -9.716 1.00 83.38 245 LEU A CA 1
ATOM 1936 C C . LEU A 1 245 ? 22.959 -23.536 -8.549 1.00 83.38 245 LEU A C 1
ATOM 1938 O O . LEU A 1 245 ? 22.424 -24.581 -8.185 1.00 83.38 245 LEU A O 1
ATOM 1942 N N . LEU A 1 246 ? 22.658 -22.366 -7.979 1.00 79.88 246 LEU A N 1
ATOM 1943 C CA . LEU A 1 246 ? 21.669 -22.244 -6.899 1.00 79.88 246 LEU A CA 1
ATOM 1944 C C . LEU A 1 246 ? 20.254 -22.621 -7.360 1.00 79.88 246 LEU A C 1
ATOM 1946 O O . LEU A 1 246 ? 19.533 -23.307 -6.635 1.00 79.88 246 LEU A O 1
ATOM 1950 N N . ILE A 1 247 ? 19.877 -22.230 -8.582 1.00 83.88 247 ILE A N 1
ATOM 1951 C CA . ILE A 1 247 ? 18.613 -22.642 -9.210 1.00 83.88 247 ILE A CA 1
ATOM 1952 C C . ILE A 1 247 ? 18.587 -24.166 -9.374 1.00 83.88 247 ILE A C 1
ATOM 1954 O O . ILE A 1 247 ? 17.611 -24.806 -8.988 1.00 83.88 247 ILE A O 1
ATOM 1958 N N . ASN A 1 248 ? 19.673 -24.760 -9.875 1.00 86.94 248 ASN A N 1
ATOM 1959 C CA . ASN A 1 248 ? 19.799 -26.209 -10.033 1.00 86.94 248 ASN A CA 1
ATOM 1960 C C . ASN A 1 248 ? 19.629 -26.947 -8.696 1.00 86.94 248 ASN A C 1
ATOM 1962 O O . ASN A 1 248 ? 18.858 -27.898 -8.612 1.00 86.94 248 ASN A O 1
ATOM 1966 N N . LYS A 1 249 ? 20.273 -26.458 -7.629 1.00 84.69 249 LYS A N 1
ATOM 1967 C CA . LYS A 1 249 ? 20.175 -27.030 -6.279 1.00 84.69 249 LYS A CA 1
ATOM 1968 C C . LYS A 1 249 ? 18.758 -26.949 -5.708 1.00 84.69 249 LYS A C 1
ATOM 1970 O O . LYS A 1 249 ? 18.321 -27.874 -5.029 1.00 84.69 249 LYS A O 1
ATOM 1975 N N . ALA A 1 250 ? 18.033 -25.866 -5.989 1.00 85.94 250 ALA A N 1
ATOM 1976 C CA . ALA A 1 250 ? 16.631 -25.734 -5.599 1.00 85.94 250 ALA A CA 1
ATOM 1977 C C . ALA A 1 250 ? 15.722 -26.725 -6.346 1.00 85.94 250 ALA A C 1
ATOM 1979 O O . ALA A 1 250 ? 14.797 -27.280 -5.754 1.00 85.94 250 ALA A O 1
ATOM 1980 N N . VAL A 1 251 ? 16.006 -26.985 -7.629 1.00 90.50 251 VAL A N 1
ATOM 1981 C CA . VAL A 1 251 ? 15.327 -28.038 -8.400 1.00 90.50 251 VAL A CA 1
ATOM 1982 C C . VAL A 1 251 ? 15.664 -29.415 -7.837 1.00 90.50 251 VAL A C 1
ATOM 1984 O O . VAL A 1 251 ? 14.767 -30.227 -7.676 1.00 90.50 251 VAL A O 1
ATOM 1987 N N . GLU A 1 252 ? 16.921 -29.689 -7.494 1.00 87.00 252 GLU A N 1
ATOM 1988 C CA . GLU A 1 252 ? 17.329 -30.966 -6.895 1.00 87.00 252 GLU A CA 1
ATOM 1989 C C . GLU A 1 252 ? 16.629 -31.233 -5.561 1.00 87.00 252 GLU A C 1
ATOM 1991 O O . GLU A 1 252 ? 16.098 -32.324 -5.349 1.00 87.00 252 GLU A O 1
ATOM 1996 N N . SER A 1 253 ? 16.572 -30.224 -4.689 1.00 85.31 253 SER A N 1
ATOM 1997 C CA . SER A 1 253 ? 15.968 -30.330 -3.360 1.00 85.31 253 SER A CA 1
ATOM 1998 C C . SER A 1 253 ? 14.437 -30.297 -3.353 1.00 85.31 253 SER A C 1
ATOM 2000 O O . SER A 1 253 ? 13.842 -30.533 -2.303 1.00 85.31 253 SER A O 1
ATOM 2002 N N . GLY A 1 254 ? 13.793 -29.998 -4.487 1.00 87.44 254 GLY A N 1
ATOM 2003 C CA . GLY A 1 254 ? 12.337 -29.836 -4.564 1.00 87.44 254 GLY A CA 1
ATOM 2004 C C . GLY A 1 254 ? 11.824 -28.559 -3.887 1.00 87.44 254 GLY A C 1
ATOM 2005 O O . GLY A 1 254 ? 10.640 -28.448 -3.584 1.00 87.44 254 GLY A O 1
ATOM 2006 N N . SER A 1 255 ? 12.694 -27.580 -3.623 1.00 89.69 255 SER A N 1
ATOM 2007 C CA . SER A 1 255 ? 12.314 -26.334 -2.956 1.00 89.69 255 SER A CA 1
ATOM 2008 C C . SER A 1 255 ? 11.774 -25.316 -3.961 1.00 89.69 255 SER A C 1
ATOM 2010 O O . SER A 1 255 ? 12.517 -24.501 -4.513 1.00 89.69 255 SER A O 1
ATOM 2012 N N . LEU A 1 256 ? 10.452 -25.312 -4.175 1.00 86.38 256 LEU A N 1
ATOM 2013 C CA . LEU A 1 256 ? 9.788 -24.300 -5.008 1.00 86.38 256 LEU A CA 1
ATOM 2014 C C . LEU A 1 256 ? 10.064 -22.871 -4.510 1.00 86.38 256 LEU A C 1
ATOM 2016 O O . LEU A 1 256 ? 10.243 -21.957 -5.314 1.00 86.38 256 LEU A O 1
ATOM 2020 N N . ARG A 1 257 ? 10.144 -22.679 -3.189 1.00 82.94 257 ARG A N 1
ATOM 2021 C CA . ARG A 1 257 ? 10.463 -21.383 -2.578 1.00 82.94 257 ARG A CA 1
ATOM 2022 C C . ARG A 1 257 ? 11.861 -20.911 -2.972 1.00 82.94 257 ARG A C 1
ATOM 2024 O O . ARG A 1 257 ? 12.015 -19.769 -3.395 1.00 82.94 257 ARG A O 1
ATOM 2031 N N . ASP A 1 258 ? 12.872 -21.772 -2.861 1.00 76.12 258 ASP A N 1
ATOM 2032 C CA . ASP A 1 258 ? 14.237 -21.391 -3.233 1.00 76.12 258 ASP A CA 1
ATOM 2033 C C . ASP A 1 258 ? 14.362 -21.203 -4.740 1.00 76.12 258 ASP A C 1
ATOM 2035 O O . ASP A 1 258 ? 15.019 -20.262 -5.179 1.00 76.12 258 ASP A O 1
ATOM 2039 N N . LEU A 1 259 ? 13.669 -22.016 -5.536 1.00 84.62 259 LEU A N 1
ATOM 2040 C CA . LEU A 1 259 ? 13.600 -21.826 -6.978 1.00 84.62 259 LEU A CA 1
ATOM 2041 C C . LEU A 1 259 ? 13.060 -20.429 -7.311 1.00 84.62 259 LEU A C 1
ATOM 2043 O O . LEU A 1 259 ? 13.694 -19.698 -8.064 1.00 84.62 259 LEU A O 1
ATOM 2047 N N . GLN A 1 260 ? 11.936 -20.029 -6.711 1.00 81.50 260 GLN A N 1
ATOM 2048 C CA . GLN A 1 260 ? 11.331 -18.706 -6.900 1.00 81.50 260 GLN A CA 1
ATOM 2049 C C . GLN A 1 260 ? 12.248 -17.562 -6.445 1.00 81.50 260 GLN A C 1
ATOM 2051 O O . GLN A 1 260 ? 12.301 -16.528 -7.106 1.00 81.50 260 GLN A O 1
ATOM 2056 N N . ASN A 1 261 ? 12.995 -17.754 -5.354 1.00 76.62 261 ASN A N 1
ATOM 2057 C CA . ASN A 1 261 ? 13.931 -16.754 -4.836 1.00 76.62 261 ASN A CA 1
ATOM 2058 C C . ASN A 1 261 ? 15.130 -16.526 -5.769 1.00 76.62 261 ASN A C 1
ATOM 2060 O O . ASN A 1 261 ? 15.566 -15.390 -5.950 1.00 76.62 261 ASN A O 1
ATOM 2064 N N . HIS A 1 262 ? 15.682 -17.596 -6.351 1.00 74.50 262 HIS A N 1
ATOM 2065 C CA . HIS A 1 262 ? 16.881 -17.514 -7.192 1.00 74.50 262 HIS A CA 1
ATOM 2066 C C . HIS A 1 262 ? 16.554 -17.224 -8.667 1.00 74.50 262 HIS A C 1
ATOM 2068 O O . HIS A 1 262 ? 17.376 -16.635 -9.374 1.00 74.50 262 HIS A O 1
ATOM 2074 N N . LEU A 1 263 ? 15.353 -17.584 -9.131 1.00 73.56 263 LEU A N 1
ATOM 2075 C CA . LEU A 1 263 ? 14.868 -17.388 -10.500 1.00 73.56 263 LEU A CA 1
ATOM 2076 C C . LEU A 1 263 ? 14.214 -16.007 -10.701 1.00 73.56 263 LEU A C 1
ATOM 2078 O O . LEU A 1 263 ? 13.100 -15.875 -11.204 1.00 73.56 263 LEU A O 1
ATOM 2082 N N . ASP A 1 264 ? 14.937 -14.951 -10.340 1.00 62.50 264 ASP A N 1
ATOM 2083 C CA . ASP A 1 264 ? 14.500 -13.551 -10.460 1.00 62.50 264 ASP A CA 1
ATOM 2084 C C . ASP A 1 264 ? 14.485 -13.013 -11.911 1.00 62.50 264 ASP A C 1
ATOM 2086 O O . ASP A 1 264 ? 13.881 -11.974 -12.194 1.00 62.50 264 ASP A O 1
ATOM 2090 N N . ARG A 1 265 ? 15.147 -13.699 -12.856 1.00 59.22 265 ARG A N 1
ATOM 2091 C CA . ARG A 1 265 ? 15.204 -13.336 -14.283 1.00 59.22 265 ARG A CA 1
ATOM 2092 C C . ARG A 1 265 ? 14.868 -14.523 -15.180 1.00 59.22 265 ARG A C 1
ATOM 2094 O O . ARG A 1 265 ? 15.497 -15.575 -15.113 1.00 59.22 265 ARG A O 1
ATOM 2101 N N . LYS A 1 266 ? 13.965 -14.290 -16.141 1.00 71.69 266 LYS A N 1
ATOM 2102 C CA . LYS A 1 266 ? 13.442 -15.320 -17.059 1.00 71.69 266 LYS A CA 1
ATOM 2103 C C . LYS A 1 266 ? 14.501 -16.027 -17.915 1.00 71.69 266 LYS A C 1
ATOM 2105 O O . LYS A 1 266 ? 14.292 -17.179 -18.266 1.00 71.69 266 LYS A O 1
ATOM 2110 N N . LYS A 1 267 ? 15.621 -15.369 -18.255 1.00 73.75 267 LYS A N 1
ATOM 2111 C CA . LYS A 1 267 ? 16.686 -15.983 -19.075 1.00 73.75 267 LYS A CA 1
ATOM 2112 C C . LYS A 1 267 ? 17.410 -17.123 -18.349 1.00 73.75 267 LYS A C 1
ATOM 2114 O O . LYS A 1 267 ? 17.753 -18.096 -19.005 1.00 73.75 267 LYS A O 1
ATOM 2119 N N . PHE A 1 268 ? 17.569 -17.057 -17.022 1.00 80.25 268 PHE A N 1
ATOM 2120 C CA . PHE A 1 268 ? 18.194 -18.153 -16.271 1.00 80.25 268 PHE A CA 1
ATOM 2121 C C . PHE A 1 268 ? 17.359 -19.432 -16.310 1.00 80.25 268 PHE A C 1
ATOM 2123 O O . PHE A 1 268 ? 17.927 -20.512 -16.275 1.00 80.25 268 PHE A O 1
ATOM 2130 N N . ALA A 1 269 ? 16.036 -19.332 -16.475 1.00 81.94 269 ALA A N 1
ATOM 2131 C CA . ALA A 1 269 ? 15.176 -20.504 -16.635 1.00 81.94 269 ALA A CA 1
ATOM 2132 C C . ALA A 1 269 ? 15.530 -21.331 -17.885 1.00 81.94 269 ALA A C 1
ATOM 2134 O O . ALA A 1 269 ? 15.246 -22.519 -17.928 1.00 81.94 269 ALA A O 1
ATOM 2135 N N . LEU A 1 270 ? 16.164 -20.723 -18.894 1.00 83.31 270 LEU A N 1
ATOM 2136 C CA . LEU A 1 270 ? 16.548 -21.394 -20.139 1.00 83.31 270 LEU A CA 1
ATOM 2137 C C . LEU A 1 270 ? 17.886 -22.141 -20.037 1.00 83.31 270 LEU A C 1
ATOM 2139 O O . LEU A 1 270 ? 18.310 -22.721 -21.035 1.00 83.31 270 LEU A O 1
ATOM 2143 N N . ALA A 1 271 ? 18.547 -22.103 -18.874 1.00 85.44 271 ALA A N 1
ATOM 2144 C CA . ALA A 1 271 ? 19.844 -22.733 -18.684 1.00 85.44 271 ALA A CA 1
ATOM 2145 C C . ALA A 1 271 ? 19.773 -24.262 -18.821 1.00 85.44 271 ALA A C 1
ATOM 2147 O O . ALA A 1 271 ? 18.753 -24.898 -18.521 1.00 85.44 271 ALA A O 1
ATOM 2148 N N . ARG A 1 272 ? 20.880 -24.838 -19.287 1.00 85.06 272 ARG A N 1
ATOM 2149 C CA . ARG A 1 272 ? 21.039 -26.259 -19.587 1.00 85.06 272 ARG A CA 1
ATOM 2150 C C . ARG A 1 272 ? 22.372 -26.761 -19.063 1.00 85.06 272 ARG A C 1
ATOM 2152 O O . ARG A 1 272 ? 23.350 -26.024 -18.990 1.00 85.06 272 ARG A O 1
ATOM 2159 N N . ASP A 1 273 ? 22.400 -28.041 -18.740 1.00 83.25 273 ASP A N 1
ATOM 2160 C CA . ASP A 1 273 ? 23.630 -28.742 -18.414 1.00 83.25 273 ASP A CA 1
ATOM 2161 C C . ASP A 1 273 ? 24.505 -28.931 -19.666 1.00 83.25 273 ASP A C 1
ATOM 2163 O O . ASP A 1 273 ? 24.015 -29.383 -20.703 1.00 83.25 273 ASP A O 1
ATOM 2167 N N . ARG A 1 274 ? 25.804 -28.625 -19.569 1.00 82.31 274 ARG A N 1
ATOM 2168 C CA . ARG A 1 274 ? 26.757 -28.717 -20.692 1.00 82.31 274 ARG A CA 1
ATOM 2169 C C . ARG A 1 274 ? 26.911 -30.141 -21.223 1.00 82.31 274 ARG A C 1
ATOM 2171 O O . ARG A 1 274 ? 27.041 -30.348 -22.426 1.00 82.31 274 ARG A O 1
ATOM 2178 N N . SER A 1 275 ? 26.916 -31.123 -20.324 1.00 78.88 275 SER A N 1
ATOM 2179 C CA . SER A 1 275 ? 27.236 -32.514 -20.655 1.00 78.88 275 SER A CA 1
ATOM 2180 C C . SER A 1 275 ? 26.050 -33.288 -21.232 1.00 78.88 275 SER A C 1
ATOM 2182 O O . SER A 1 275 ? 26.240 -34.229 -21.999 1.00 78.88 275 SER A O 1
ATOM 2184 N N . THR A 1 276 ? 24.824 -32.885 -20.891 1.00 80.81 276 THR A N 1
ATOM 2185 C CA . THR A 1 276 ? 23.595 -33.607 -21.259 1.00 80.81 276 THR A CA 1
ATOM 2186 C C . THR A 1 276 ? 22.592 -32.774 -22.050 1.00 80.81 276 THR A C 1
ATOM 2188 O O . THR A 1 276 ? 21.707 -33.331 -22.700 1.00 80.81 276 THR A O 1
ATOM 2191 N N . GLY A 1 277 ? 22.702 -31.445 -22.017 1.00 82.19 277 GLY A N 1
ATOM 2192 C CA . GLY A 1 277 ? 21.717 -30.518 -22.572 1.00 82.19 277 GLY A CA 1
ATOM 2193 C C . GLY A 1 277 ? 20.424 -30.429 -21.756 1.00 82.19 277 GLY A C 1
ATOM 2194 O O . GLY A 1 277 ? 19.487 -29.758 -22.184 1.00 82.19 277 GLY A O 1
ATOM 2195 N N . ILE A 1 278 ? 20.354 -31.091 -20.596 1.00 88.75 278 ILE A N 1
ATOM 2196 C CA . ILE A 1 278 ? 19.147 -31.158 -19.769 1.00 88.75 278 ILE A CA 1
ATOM 2197 C C . ILE A 1 278 ? 18.873 -29.799 -19.126 1.00 88.75 278 ILE A C 1
ATOM 2199 O O . ILE A 1 278 ? 19.758 -29.196 -18.520 1.00 88.75 278 ILE A O 1
ATOM 2203 N N . ASN A 1 279 ? 17.630 -29.331 -19.226 1.00 90.75 279 ASN A N 1
ATOM 2204 C CA . ASN A 1 279 ? 17.167 -28.106 -18.574 1.00 90.75 279 ASN A CA 1
ATOM 2205 C C . ASN A 1 279 ? 16.481 -28.379 -17.220 1.00 90.75 279 ASN A C 1
ATOM 2207 O O . ASN A 1 279 ? 16.154 -29.516 -16.869 1.00 90.75 279 ASN A O 1
ATOM 2211 N N . PHE A 1 280 ? 16.204 -27.312 -16.465 1.00 93.38 280 PHE A N 1
ATOM 2212 C CA . PHE A 1 280 ? 15.576 -27.409 -15.141 1.00 93.38 280 PHE A CA 1
ATOM 2213 C C . PHE A 1 280 ? 14.201 -28.087 -15.138 1.00 93.38 280 PHE A C 1
ATOM 2215 O O . PHE A 1 280 ? 13.878 -28.806 -14.195 1.00 93.38 280 PHE A O 1
ATOM 2222 N N . LEU A 1 281 ? 13.399 -27.902 -16.190 1.00 93.56 281 LEU A N 1
ATOM 2223 C CA . LEU A 1 281 ? 12.071 -28.505 -16.298 1.00 93.56 281 LEU A CA 1
ATOM 2224 C C . LEU A 1 281 ? 12.171 -30.018 -16.525 1.00 93.56 281 LEU A C 1
ATOM 2226 O O . LEU A 1 281 ? 11.496 -30.786 -15.849 1.00 93.56 281 LEU A O 1
ATOM 2230 N N . GLN A 1 282 ? 13.049 -30.461 -17.427 1.00 93.12 282 GLN A N 1
ATOM 2231 C CA . GLN A 1 282 ? 13.337 -31.883 -17.653 1.00 93.12 282 GLN A CA 1
ATOM 2232 C C . GLN A 1 282 ? 13.888 -32.557 -16.390 1.00 93.12 282 GLN A C 1
ATOM 2234 O O . GLN A 1 282 ? 13.468 -33.663 -16.044 1.00 93.12 282 GLN A O 1
ATOM 2239 N N . LYS A 1 283 ? 14.772 -31.868 -15.658 1.00 92.25 283 LYS A N 1
ATOM 2240 C CA . LYS A 1 283 ? 15.318 -32.356 -14.388 1.00 92.25 283 LYS A CA 1
ATOM 2241 C C . LYS A 1 283 ? 14.240 -32.484 -13.307 1.00 92.25 283 LYS A C 1
ATOM 2243 O O . LYS A 1 283 ? 14.158 -33.525 -12.663 1.00 92.25 283 LYS A O 1
ATOM 2248 N N . ALA A 1 284 ? 13.363 -31.490 -13.161 1.00 93.81 284 ALA A N 1
ATOM 2249 C CA . ALA A 1 284 ? 12.242 -31.543 -12.221 1.00 93.81 284 ALA A CA 1
ATOM 2250 C C . ALA A 1 284 ? 11.267 -32.700 -12.518 1.00 93.81 284 ALA A C 1
ATOM 2252 O O . ALA A 1 284 ? 10.772 -33.332 -11.586 1.00 93.81 284 ALA A O 1
ATOM 2253 N N . ILE A 1 285 ? 11.035 -33.023 -13.799 1.00 93.12 285 ILE A N 1
ATOM 2254 C CA . ILE A 1 285 ? 10.210 -34.173 -14.217 1.00 93.12 285 ILE A CA 1
ATOM 2255 C C . ILE A 1 285 ? 10.846 -35.493 -13.769 1.00 93.12 285 ILE A C 1
ATOM 2257 O O . ILE A 1 285 ? 10.150 -36.348 -13.228 1.00 93.12 285 ILE A O 1
ATOM 2261 N N . ILE A 1 286 ? 12.162 -35.654 -13.950 1.00 90.12 286 ILE A N 1
ATOM 2262 C CA . ILE A 1 286 ? 12.884 -36.866 -13.525 1.00 90.12 286 ILE A CA 1
ATOM 2263 C C . ILE A 1 286 ? 12.837 -37.052 -12.009 1.00 90.12 286 ILE A C 1
ATOM 2265 O O . ILE A 1 286 ? 12.690 -38.177 -11.530 1.00 90.12 286 ILE A O 1
ATOM 2269 N N . LEU A 1 287 ? 12.989 -35.952 -11.272 1.00 86.94 287 LEU A N 1
ATOM 2270 C CA . LEU A 1 287 ? 12.992 -35.947 -9.812 1.00 86.94 287 LEU A CA 1
ATOM 2271 C C . LEU A 1 287 ? 11.583 -36.047 -9.209 1.00 86.94 287 LEU A C 1
ATOM 2273 O O . LEU A 1 287 ? 11.452 -36.293 -8.014 1.00 86.94 287 LEU A O 1
ATOM 2277 N N . GLY A 1 288 ? 10.534 -35.898 -10.024 1.00 88.44 288 GLY A N 1
ATOM 2278 C CA . GLY A 1 288 ? 9.142 -36.008 -9.589 1.00 88.44 288 GLY A CA 1
ATOM 2279 C C . GLY A 1 288 ? 8.594 -34.767 -8.873 1.00 88.44 288 GLY A C 1
ATOM 2280 O O . GLY A 1 288 ? 7.571 -34.861 -8.197 1.00 88.44 288 GLY A O 1
ATOM 2281 N N . HIS A 1 289 ? 9.225 -33.601 -9.031 1.00 93.56 289 HIS A N 1
ATOM 2282 C CA . HIS A 1 289 ? 8.821 -32.352 -8.368 1.00 93.56 289 HIS A CA 1
ATOM 2283 C C . HIS A 1 289 ? 7.691 -31.651 -9.134 1.00 93.56 289 HIS A C 1
ATOM 2285 O O . HIS A 1 289 ? 7.910 -30.709 -9.897 1.00 93.56 289 HIS A O 1
ATOM 2291 N N . VAL A 1 290 ? 6.463 -32.154 -8.984 1.00 90.12 290 VAL A N 1
ATOM 2292 C CA . VAL A 1 290 ? 5.276 -31.730 -9.761 1.00 90.12 290 VAL A CA 1
ATOM 2293 C C . VAL A 1 290 ? 4.949 -30.238 -9.604 1.00 90.12 290 VAL A C 1
ATOM 2295 O O . VAL A 1 290 ? 4.494 -29.590 -10.549 1.00 90.12 290 VAL A O 1
ATOM 2298 N N . ASP A 1 291 ? 5.162 -29.680 -8.419 1.00 87.06 291 ASP A N 1
ATOM 2299 C CA . ASP A 1 291 ? 4.965 -28.268 -8.090 1.00 87.06 291 ASP A CA 1
ATOM 2300 C C . ASP A 1 291 ? 5.958 -27.358 -8.828 1.00 87.06 291 ASP A C 1
ATOM 2302 O O . ASP A 1 291 ? 5.552 -26.357 -9.426 1.00 87.06 291 ASP A O 1
ATOM 2306 N N . ILE A 1 292 ? 7.230 -27.757 -8.884 1.00 93.12 292 ILE A N 1
ATOM 2307 C CA . ILE A 1 292 ? 8.266 -27.098 -9.683 1.00 93.12 292 ILE A CA 1
ATOM 2308 C C . ILE A 1 292 ? 7.963 -27.229 -11.175 1.00 93.12 292 ILE A C 1
ATOM 2310 O O . ILE A 1 292 ? 8.064 -26.239 -11.897 1.00 93.12 292 ILE A O 1
ATOM 2314 N N . VAL A 1 293 ? 7.538 -28.406 -11.646 1.00 93.00 293 VAL A N 1
ATOM 2315 C CA . VAL A 1 293 ? 7.154 -28.614 -13.053 1.00 93.00 293 VAL A CA 1
ATOM 2316 C C . VAL A 1 293 ? 6.008 -27.686 -13.446 1.00 93.00 293 VAL A C 1
ATOM 2318 O O . VAL A 1 293 ? 6.102 -26.996 -14.459 1.00 93.00 293 VAL A O 1
ATOM 2321 N N . ARG A 1 294 ? 4.955 -27.606 -12.626 1.00 88.50 294 ARG A N 1
ATOM 2322 C CA . ARG A 1 294 ? 3.822 -26.697 -12.847 1.00 88.50 294 ARG A CA 1
ATOM 2323 C C . ARG A 1 294 ? 4.271 -25.241 -12.863 1.00 88.50 294 ARG A C 1
ATOM 2325 O O . ARG A 1 294 ? 3.874 -24.486 -13.744 1.00 88.50 294 ARG A O 1
ATOM 2332 N N . TYR A 1 295 ? 5.098 -24.845 -11.900 1.00 88.62 295 TYR A N 1
ATOM 2333 C CA . TYR A 1 295 ? 5.606 -23.484 -11.824 1.00 88.62 295 TYR A CA 1
ATOM 2334 C C . TYR A 1 295 ? 6.450 -23.127 -13.055 1.00 88.62 295 TYR A C 1
ATOM 2336 O O . TYR A 1 295 ? 6.193 -22.101 -13.685 1.00 88.62 295 TYR A O 1
ATOM 2344 N N . LEU A 1 296 ? 7.413 -23.973 -13.430 1.00 87.69 296 LEU A N 1
ATOM 2345 C CA . LEU A 1 296 ? 8.308 -23.725 -14.558 1.00 87.69 296 LEU A CA 1
ATOM 2346 C C . LEU A 1 296 ? 7.560 -23.730 -15.898 1.00 87.69 296 LEU A C 1
ATOM 2348 O O . LEU A 1 296 ? 7.724 -22.799 -16.683 1.00 87.69 296 LEU A O 1
ATOM 2352 N N . ALA A 1 297 ? 6.694 -24.719 -16.136 1.00 84.94 297 ALA A N 1
ATOM 2353 C CA . ALA A 1 297 ? 5.934 -24.835 -17.380 1.00 84.94 297 ALA A CA 1
ATOM 2354 C C . ALA A 1 297 ? 4.956 -23.666 -17.586 1.00 84.94 297 ALA A C 1
ATOM 2356 O O . ALA A 1 297 ? 4.895 -23.113 -18.683 1.00 84.94 297 ALA A O 1
ATOM 2357 N N . SER A 1 298 ? 4.242 -23.239 -16.536 1.00 82.94 298 SER A N 1
ATOM 2358 C CA . SER A 1 298 ? 3.268 -22.145 -16.642 1.00 82.94 298 SER A CA 1
ATOM 2359 C C . SER A 1 298 ? 3.913 -20.759 -16.718 1.00 82.94 298 SER A C 1
ATOM 2361 O O . SER A 1 298 ? 3.387 -19.877 -17.393 1.00 82.94 298 SER A O 1
ATOM 2363 N N . ASN A 1 299 ? 5.040 -20.532 -16.032 1.00 80.88 299 ASN A N 1
ATOM 2364 C CA . ASN A 1 299 ? 5.662 -19.202 -15.958 1.00 80.88 299 ASN A CA 1
ATOM 2365 C C . ASN A 1 299 ? 6.771 -18.982 -17.002 1.00 80.88 299 ASN A C 1
ATOM 2367 O O . ASN A 1 299 ? 7.080 -17.833 -17.340 1.00 80.88 299 ASN A O 1
ATOM 2371 N N . PHE A 1 300 ? 7.362 -20.058 -17.535 1.00 84.50 300 PHE A N 1
ATOM 2372 C CA . PHE A 1 300 ? 8.468 -20.015 -18.496 1.00 84.50 300 PHE A CA 1
ATOM 2373 C C . PHE A 1 300 ? 8.213 -20.952 -19.694 1.00 84.50 300 PHE A C 1
ATOM 2375 O O . PHE A 1 300 ? 9.022 -21.837 -19.972 1.00 84.50 300 PHE A O 1
ATOM 2382 N N . PRO A 1 301 ? 7.141 -20.731 -20.482 1.00 81.12 301 PRO A N 1
ATOM 2383 C CA . PRO A 1 301 ? 6.758 -21.618 -21.589 1.00 81.12 301 PRO A CA 1
ATOM 2384 C C . PRO A 1 301 ? 7.834 -21.748 -22.682 1.00 81.12 301 PRO A C 1
ATOM 2386 O O . PRO A 1 301 ? 7.883 -22.744 -23.396 1.00 81.12 301 PRO A O 1
ATOM 2389 N N . LYS A 1 302 ? 8.773 -20.792 -22.770 1.00 82.12 302 LYS A N 1
ATOM 2390 C CA . LYS A 1 302 ? 9.958 -20.885 -23.643 1.00 82.12 302 LYS A CA 1
ATOM 2391 C C . LYS A 1 302 ? 10.877 -22.074 -23.323 1.00 82.12 302 LYS A C 1
ATOM 2393 O O . LYS A 1 302 ? 11.726 -22.397 -24.144 1.00 82.12 302 LYS A O 1
ATOM 2398 N N . MET A 1 303 ? 10.723 -22.714 -22.162 1.00 85.56 303 MET A N 1
ATOM 2399 C CA . MET A 1 303 ? 11.443 -23.938 -21.807 1.00 85.56 303 MET A CA 1
ATOM 2400 C C . MET A 1 303 ? 10.887 -25.192 -22.493 1.00 85.56 303 MET A C 1
ATOM 2402 O O . MET A 1 303 ? 11.632 -26.144 -22.700 1.00 85.56 303 MET A O 1
ATOM 2406 N N . LEU A 1 304 ? 9.597 -25.201 -22.845 1.00 86.56 304 LEU A N 1
ATOM 2407 C CA . LEU A 1 304 ? 8.898 -26.371 -23.387 1.00 86.56 304 LEU A CA 1
ATOM 2408 C C . LEU A 1 304 ? 9.496 -26.913 -24.701 1.00 86.56 304 LEU A C 1
ATOM 2410 O O . LEU A 1 304 ? 9.632 -28.133 -24.808 1.00 86.56 304 LEU A O 1
ATOM 2414 N N . PRO A 1 305 ? 9.895 -26.071 -25.682 1.00 86.62 305 PRO A N 1
ATOM 2415 C CA . PRO A 1 305 ? 10.518 -26.555 -26.913 1.00 86.62 305 PRO A CA 1
ATOM 2416 C C . PRO A 1 305 ? 12.018 -26.856 -26.769 1.00 86.62 305 PRO A C 1
ATOM 2418 O O . PRO A 1 305 ? 12.637 -27.289 -27.737 1.00 86.62 305 PRO A O 1
ATOM 2421 N N . LEU A 1 306 ? 12.638 -26.601 -25.609 1.00 86.56 306 LEU A N 1
ATOM 2422 C CA . LEU A 1 306 ? 14.065 -26.867 -25.438 1.00 86.56 306 LEU A CA 1
ATOM 2423 C C . LEU A 1 306 ? 14.311 -28.376 -25.378 1.00 86.56 306 LEU A C 1
ATOM 2425 O O . LEU A 1 306 ? 13.585 -29.120 -24.714 1.00 86.56 306 LEU A O 1
ATOM 2429 N N . VAL A 1 307 ? 15.369 -28.801 -26.059 1.00 88.44 307 VAL A N 1
ATOM 2430 C CA . VAL A 1 307 ? 15.744 -30.205 -26.200 1.00 88.44 307 VAL A CA 1
ATOM 2431 C C . VAL A 1 307 ? 17.075 -30.492 -25.523 1.00 88.44 307 VAL A C 1
ATOM 2433 O O . VAL A 1 307 ? 17.929 -29.610 -25.423 1.00 88.44 307 VAL A O 1
ATOM 2436 N N . ASP A 1 308 ? 17.238 -31.732 -25.072 1.00 87.50 308 ASP A N 1
ATOM 2437 C CA . ASP A 1 308 ? 18.533 -32.255 -24.637 1.00 87.50 308 ASP A CA 1
ATOM 2438 C C . ASP A 1 308 ? 19.436 -32.614 -25.838 1.00 87.50 308 ASP A C 1
ATOM 2440 O O . ASP A 1 308 ? 19.065 -32.422 -27.002 1.00 87.50 308 ASP A O 1
ATOM 2444 N N . LEU A 1 309 ? 20.629 -33.165 -25.579 1.00 85.88 309 LEU A N 1
ATOM 2445 C CA . LEU A 1 309 ? 21.551 -33.568 -26.650 1.00 85.88 309 LEU A CA 1
ATOM 2446 C C . LEU A 1 309 ? 21.019 -34.699 -27.546 1.00 85.88 309 LEU A C 1
ATOM 2448 O O . LEU A 1 309 ? 21.553 -34.881 -28.637 1.00 85.88 309 LEU A O 1
ATOM 2452 N N . GLU A 1 310 ? 19.966 -35.413 -27.152 1.00 85.56 310 GLU A N 1
ATOM 2453 C CA . GLU A 1 310 ? 19.296 -36.431 -27.972 1.00 85.56 310 GLU A CA 1
ATOM 2454 C C . GLU A 1 310 ? 18.066 -35.876 -28.709 1.00 85.56 310 GLU A C 1
ATOM 2456 O O . GLU A 1 310 ? 17.354 -36.621 -29.374 1.00 85.56 310 GLU A O 1
ATOM 2461 N N . GLY A 1 311 ? 17.799 -34.567 -28.636 1.00 86.31 311 GLY A N 1
ATOM 2462 C CA . GLY A 1 311 ? 16.637 -33.945 -29.281 1.00 86.31 311 GLY A CA 1
ATOM 2463 C C . GLY A 1 311 ? 15.327 -34.107 -28.501 1.00 86.31 311 GLY A C 1
ATOM 2464 O O . GLY A 1 311 ? 14.260 -33.795 -29.020 1.00 86.31 311 GLY A O 1
ATOM 2465 N N . ARG A 1 312 ? 15.369 -34.574 -27.249 1.00 91.69 312 ARG A N 1
ATOM 2466 C CA . ARG A 1 312 ? 14.170 -34.861 -26.450 1.00 91.69 312 ARG A CA 1
ATOM 2467 C C . ARG A 1 312 ? 13.682 -33.616 -25.709 1.00 91.69 312 ARG A C 1
ATOM 2469 O O . ARG A 1 312 ? 14.434 -33.000 -24.960 1.00 91.69 312 ARG A O 1
ATOM 2476 N N . THR A 1 313 ? 12.401 -33.285 -25.860 1.00 93.38 313 THR A N 1
ATOM 2477 C CA . THR A 1 313 ? 11.691 -32.207 -25.129 1.00 93.38 313 THR A CA 1
ATOM 2478 C C . THR A 1 313 ? 11.221 -32.647 -23.736 1.00 93.38 313 THR A C 1
ATOM 2480 O O . THR A 1 313 ? 11.220 -33.834 -23.416 1.00 93.38 313 THR A O 1
ATOM 2483 N N . SER A 1 314 ? 10.732 -31.725 -22.899 1.00 93.31 314 SER A N 1
ATOM 2484 C CA . SER A 1 314 ? 10.124 -32.061 -21.594 1.00 93.31 314 SER A CA 1
ATOM 2485 C C . SER A 1 314 ? 8.982 -33.087 -21.687 1.00 93.31 314 SER A C 1
ATOM 2487 O O . SER A 1 314 ? 8.801 -33.891 -20.773 1.00 93.31 314 SER A O 1
ATOM 2489 N N . LEU A 1 315 ? 8.250 -33.124 -22.804 1.00 93.75 315 LEU A N 1
ATOM 2490 C CA . LEU A 1 315 ? 7.161 -34.081 -23.011 1.00 93.75 315 LEU A CA 1
ATOM 2491 C C . LEU A 1 315 ? 7.673 -35.514 -23.262 1.00 93.75 315 LEU A C 1
ATOM 2493 O O . LEU A 1 315 ? 7.056 -36.476 -22.804 1.00 93.75 315 LEU A O 1
ATOM 2497 N N . HIS A 1 316 ? 8.847 -35.669 -23.889 1.00 93.81 316 HIS A N 1
ATOM 2498 C CA . HIS A 1 316 ? 9.527 -36.967 -23.988 1.00 93.81 316 HIS A CA 1
ATOM 2499 C C . HIS A 1 316 ? 9.882 -37.513 -22.601 1.00 93.81 316 HIS A C 1
ATOM 2501 O O . HIS A 1 316 ? 9.687 -38.694 -22.333 1.00 93.81 316 HIS A O 1
ATOM 2507 N N . TYR A 1 317 ? 10.345 -36.652 -21.693 1.00 93.31 317 TYR A N 1
ATOM 2508 C CA . TYR A 1 317 ? 10.678 -37.042 -20.321 1.00 93.31 317 TYR A CA 1
ATOM 2509 C C . TYR A 1 317 ? 9.417 -37.461 -19.556 1.00 93.31 317 TYR A C 1
ATOM 2511 O O . TYR A 1 317 ? 9.395 -38.532 -18.946 1.00 93.31 317 TYR A O 1
ATOM 2519 N N . ALA A 1 318 ? 8.338 -36.678 -19.666 1.00 93.12 318 ALA A N 1
ATOM 2520 C CA . ALA A 1 318 ? 7.055 -36.990 -19.038 1.00 93.12 318 ALA A CA 1
ATOM 2521 C C . ALA A 1 318 ? 6.441 -38.310 -19.537 1.00 93.12 318 ALA A C 1
ATOM 2523 O O . ALA A 1 318 ? 5.793 -38.999 -18.758 1.00 93.12 318 ALA A O 1
ATOM 2524 N N . SER A 1 319 ? 6.699 -38.716 -20.789 1.00 91.38 319 SER A N 1
ATOM 2525 C CA . SER A 1 319 ? 6.227 -40.005 -21.331 1.00 91.38 319 SER A CA 1
ATOM 2526 C C . SER A 1 319 ? 6.780 -41.237 -20.599 1.00 91.38 319 SER A C 1
ATOM 2528 O O . SER A 1 319 ? 6.208 -42.321 -20.690 1.00 91.38 319 SER A O 1
ATOM 2530 N N . THR A 1 320 ? 7.879 -41.073 -19.856 1.00 88.62 320 THR A N 1
ATOM 2531 C CA . THR A 1 320 ? 8.529 -42.157 -19.105 1.00 88.62 320 THR A CA 1
ATOM 2532 C C . THR A 1 320 ? 8.061 -42.258 -17.651 1.00 88.62 320 THR A C 1
ATOM 2534 O O . THR A 1 320 ? 8.378 -43.240 -16.970 1.00 88.62 320 THR A O 1
ATOM 2537 N N . VAL A 1 321 ? 7.320 -41.256 -17.161 1.00 88.81 321 VAL A N 1
ATOM 2538 C CA . VAL A 1 321 ? 6.850 -41.181 -15.774 1.00 88.81 321 VAL A CA 1
ATOM 2539 C C . VAL A 1 321 ? 5.575 -42.011 -15.611 1.00 88.81 321 VAL A C 1
ATOM 2541 O O . VAL A 1 321 ? 4.667 -41.967 -16.436 1.00 88.81 321 VAL A O 1
ATOM 2544 N N . LYS A 1 322 ? 5.499 -42.793 -14.528 1.00 84.25 322 LYS A N 1
ATOM 2545 C CA . LYS A 1 322 ? 4.339 -43.639 -14.204 1.00 84.25 322 LYS A CA 1
ATOM 2546 C C . LYS A 1 322 ? 3.357 -42.901 -13.293 1.00 84.25 322 LYS A C 1
ATOM 2548 O O . LYS A 1 322 ? 3.238 -43.238 -12.120 1.00 84.25 322 LYS A O 1
ATOM 2553 N N . ASP A 1 323 ? 2.688 -41.887 -13.825 1.00 85.31 323 ASP A N 1
ATOM 2554 C CA . ASP A 1 323 ? 1.753 -41.029 -13.085 1.00 85.31 323 ASP A CA 1
ATOM 2555 C C . ASP A 1 323 ? 0.354 -40.971 -13.721 1.00 85.31 323 ASP A C 1
ATOM 2557 O O . ASP A 1 323 ? -0.335 -39.961 -13.609 1.00 85.31 323 ASP A O 1
ATOM 2561 N N . ASP A 1 324 ? -0.045 -42.021 -14.443 1.00 82.38 324 ASP A N 1
ATOM 2562 C CA . ASP A 1 324 ? -1.279 -42.072 -15.244 1.00 82.38 324 ASP A CA 1
ATOM 2563 C C . ASP A 1 324 ? -1.390 -40.957 -16.313 1.00 82.38 324 ASP A C 1
ATOM 2565 O O . ASP A 1 324 ? -2.472 -40.652 -16.828 1.00 82.38 324 ASP A O 1
ATOM 2569 N N . GLY A 1 325 ? -0.253 -40.357 -16.691 1.00 82.00 325 GLY A N 1
ATOM 2570 C CA . GLY A 1 325 ? -0.155 -39.315 -17.709 1.00 82.00 325 GLY A CA 1
ATOM 2571 C C . GLY A 1 325 ? -0.520 -37.919 -17.203 1.00 82.00 325 GLY A C 1
ATOM 2572 O O . GLY A 1 325 ? -0.842 -37.050 -18.017 1.00 82.00 325 GLY A O 1
ATOM 2573 N N . HIS A 1 326 ? -0.508 -37.678 -15.890 1.00 86.12 326 HIS A N 1
ATOM 2574 C CA . HIS A 1 326 ? -0.832 -36.368 -15.318 1.00 86.12 326 HIS A CA 1
ATOM 2575 C C . HIS A 1 326 ? 0.163 -35.279 -15.739 1.00 86.12 326 HIS A C 1
ATOM 2577 O O . HIS A 1 326 ? -0.258 -34.226 -16.219 1.00 86.12 326 HIS A O 1
ATOM 2583 N N . LEU A 1 327 ? 1.467 -35.524 -15.614 1.00 88.44 327 LEU A N 1
ATOM 2584 C CA . LEU A 1 327 ? 2.523 -34.607 -16.045 1.00 88.44 327 LEU A CA 1
ATOM 2585 C C . LEU A 1 327 ? 2.522 -34.426 -17.560 1.00 88.44 327 LEU A C 1
ATOM 2587 O O . LEU A 1 327 ? 2.733 -33.317 -18.044 1.00 88.44 327 LEU A O 1
ATOM 2591 N N . TYR A 1 328 ? 2.228 -35.493 -18.302 1.00 92.31 328 TYR A N 1
ATOM 2592 C CA . TYR A 1 328 ? 2.103 -35.431 -19.755 1.00 92.31 328 TYR A CA 1
ATOM 2593 C C . TYR A 1 328 ? 0.984 -34.466 -20.176 1.00 92.31 328 TYR A C 1
ATOM 2595 O O . TYR A 1 328 ? 1.232 -33.527 -20.928 1.00 92.31 328 TYR A O 1
ATOM 2603 N N . LYS A 1 329 ? -0.225 -34.625 -19.617 1.00 88.81 329 LYS A N 1
ATOM 2604 C CA . LYS A 1 329 ? -1.371 -33.732 -19.873 1.00 88.81 329 LYS A CA 1
ATOM 2605 C C . LYS A 1 329 ? -1.134 -32.309 -19.374 1.00 88.81 329 LYS A C 1
ATOM 2607 O O . LYS A 1 329 ? -1.579 -31.358 -20.007 1.00 88.81 329 LYS A O 1
ATOM 2612 N N . LEU A 1 330 ? -0.443 -32.147 -18.243 1.00 86.44 330 LEU A N 1
ATOM 2613 C CA . LEU A 1 330 ? -0.071 -30.833 -17.720 1.00 86.44 330 LEU A CA 1
ATOM 2614 C C . LEU A 1 330 ? 0.795 -30.081 -18.737 1.00 86.44 330 LEU A C 1
ATOM 2616 O O . LEU A 1 330 ? 0.458 -28.965 -19.120 1.00 86.44 330 LEU A O 1
ATOM 2620 N N . LEU A 1 331 ? 1.872 -30.704 -19.211 1.00 87.81 331 LEU A N 1
ATOM 2621 C CA . LEU A 1 331 ? 2.782 -30.101 -20.184 1.00 87.81 331 LEU A CA 1
ATOM 2622 C C . LEU A 1 331 ? 2.115 -29.872 -21.546 1.00 87.81 331 LEU A C 1
ATOM 2624 O O . LEU A 1 331 ? 2.378 -28.847 -22.177 1.00 87.81 331 LEU A O 1
ATOM 2628 N N . GLU A 1 332 ? 1.233 -30.776 -21.976 1.00 88.81 332 GLU A N 1
ATOM 2629 C CA . GLU A 1 332 ? 0.382 -30.606 -23.162 1.00 88.81 332 GLU A CA 1
ATOM 2630 C C . GLU A 1 332 ? -0.523 -29.371 -23.016 1.00 88.81 332 GLU A C 1
ATOM 2632 O O . GLU A 1 332 ? -0.534 -28.510 -23.893 1.00 88.81 332 GLU A O 1
ATOM 2637 N N . SER A 1 333 ? -1.196 -29.206 -21.870 1.00 85.25 333 SER A N 1
ATOM 2638 C CA . SER A 1 333 ? -2.036 -28.029 -21.591 1.00 85.25 333 SER A CA 1
ATOM 2639 C C . SER A 1 333 ? -1.250 -26.714 -21.528 1.00 85.25 333 SER A C 1
ATOM 2641 O O . SER A 1 333 ? -1.804 -25.652 -21.800 1.00 85.25 333 SER A O 1
ATOM 2643 N N . CYS A 1 334 ? 0.048 -26.783 -21.214 1.00 76.69 334 CYS A N 1
ATOM 2644 C CA . CYS A 1 334 ? 0.963 -25.643 -21.249 1.00 76.69 334 CYS A CA 1
ATOM 2645 C C . CYS A 1 334 ? 1.511 -25.343 -22.659 1.00 76.69 334 CYS A C 1
ATOM 2647 O O . CYS A 1 334 ? 2.275 -24.392 -22.810 1.00 76.69 334 CYS A O 1
ATOM 2649 N N . GLY A 1 335 ? 1.134 -26.116 -23.685 1.00 81.06 335 GLY A N 1
ATOM 2650 C CA . GLY A 1 335 ? 1.523 -25.886 -25.079 1.00 81.06 335 GLY A CA 1
ATOM 2651 C C . GLY A 1 335 ? 2.766 -26.652 -25.542 1.00 81.06 335 GLY A C 1
ATOM 2652 O O . GLY A 1 335 ? 3.425 -26.221 -26.486 1.00 81.06 335 GLY A O 1
ATOM 2653 N N . SER A 1 336 ? 3.117 -27.767 -24.892 1.00 87.62 336 SER A N 1
ATOM 2654 C CA . SER A 1 336 ? 4.210 -28.632 -25.366 1.00 87.62 336 SER A CA 1
ATOM 2655 C C . SER A 1 336 ? 3.842 -29.331 -26.673 1.00 87.62 336 SER A C 1
ATOM 2657 O O . SER A 1 336 ? 2.754 -29.892 -26.787 1.00 87.62 336 SER A O 1
ATOM 2659 N N . ASP A 1 337 ? 4.769 -29.352 -27.634 1.00 86.56 337 ASP A N 1
ATOM 2660 C CA . ASP A 1 337 ? 4.551 -30.040 -28.905 1.00 86.56 337 ASP A CA 1
ATOM 2661 C C . ASP A 1 337 ? 4.702 -31.557 -28.755 1.00 86.56 337 ASP A C 1
ATOM 2663 O O . ASP A 1 337 ? 5.760 -32.095 -28.422 1.00 86.56 337 ASP A O 1
ATOM 2667 N N . GLU A 1 338 ? 3.607 -32.245 -29.035 1.00 90.12 338 GLU A N 1
ATOM 2668 C CA . GLU A 1 338 ? 3.498 -33.692 -29.006 1.00 90.12 338 GLU A CA 1
ATOM 2669 C C . GLU A 1 338 ? 4.027 -34.374 -30.277 1.00 90.12 338 GLU A C 1
ATOM 2671 O O . GLU A 1 338 ? 4.268 -35.584 -30.293 1.00 90.12 338 GLU A O 1
ATOM 2676 N N . LYS A 1 339 ? 4.225 -33.605 -31.348 1.00 89.75 339 LYS A N 1
ATOM 2677 C CA . LYS A 1 339 ? 4.775 -34.081 -32.619 1.00 89.75 339 LYS A CA 1
ATOM 2678 C C . LYS A 1 339 ? 6.280 -33.874 -32.729 1.00 89.75 339 LYS A C 1
ATOM 2680 O O . LYS A 1 339 ? 6.852 -34.344 -33.704 1.00 89.75 339 LYS A O 1
ATOM 2685 N N . ALA A 1 340 ? 6.904 -33.201 -31.762 1.00 88.69 340 ALA A N 1
ATOM 2686 C CA . ALA A 1 340 ? 8.347 -33.017 -31.741 1.00 88.69 340 ALA A CA 1
ATOM 2687 C C . ALA A 1 340 ? 9.047 -34.382 -31.780 1.00 88.69 340 ALA A C 1
ATOM 2689 O O . ALA A 1 340 ? 8.728 -35.253 -30.974 1.00 88.69 340 ALA A O 1
ATOM 2690 N N . GLU A 1 341 ? 9.981 -34.560 -32.708 1.00 91.81 341 GLU A N 1
ATOM 2691 C CA . GLU A 1 341 ? 10.750 -35.794 -32.862 1.00 91.81 341 GLU A CA 1
ATOM 2692 C C . GLU A 1 341 ? 12.146 -35.620 -32.265 1.00 91.81 341 GLU A C 1
ATOM 2694 O O . GLU A 1 341 ? 12.797 -34.590 -32.458 1.00 91.81 341 GLU A O 1
ATOM 2699 N N . ASP A 1 342 ? 12.604 -36.634 -31.536 1.00 91.81 342 ASP A N 1
ATOM 2700 C CA . ASP A 1 342 ? 13.986 -36.719 -31.079 1.00 91.81 342 ASP A CA 1
ATOM 2701 C C . ASP A 1 342 ? 14.948 -37.097 -32.226 1.00 91.81 342 ASP A C 1
ATOM 2703 O O . ASP A 1 342 ? 14.545 -37.337 -33.367 1.00 91.81 342 ASP A O 1
ATOM 2707 N N . LYS A 1 343 ? 16.253 -37.185 -31.946 1.00 91.19 343 LYS A N 1
ATOM 2708 C CA . LYS A 1 343 ? 17.266 -37.575 -32.947 1.00 91.19 343 LYS A CA 1
ATOM 2709 C C . LYS A 1 343 ? 17.093 -39.001 -33.482 1.00 91.19 343 LYS A C 1
ATOM 2711 O O . LYS A 1 343 ? 17.730 -39.357 -34.473 1.00 91.19 343 LYS A O 1
ATOM 2716 N N . HIS A 1 344 ? 16.251 -39.815 -32.852 1.00 89.31 344 HIS A N 1
ATOM 2717 C CA . HIS A 1 344 ? 15.889 -41.147 -33.321 1.00 89.31 344 HIS A CA 1
ATOM 2718 C C . HIS A 1 344 ? 14.606 -41.148 -34.169 1.00 89.31 344 HIS A C 1
ATOM 2720 O O . HIS A 1 344 ? 14.198 -42.215 -34.627 1.00 89.31 344 HIS A O 1
ATOM 2726 N N . GLY A 1 345 ? 13.988 -39.983 -34.402 1.00 90.38 345 GLY A N 1
ATOM 2727 C CA . GLY A 1 345 ? 12.747 -39.837 -35.163 1.00 90.38 345 GLY A CA 1
ATOM 2728 C C . GLY A 1 345 ? 11.500 -40.263 -34.384 1.00 90.38 345 GLY A C 1
ATOM 2729 O O . GLY A 1 345 ? 10.481 -40.595 -34.989 1.00 90.38 345 GLY A O 1
ATOM 2730 N N . HIS A 1 346 ? 11.566 -40.323 -33.051 1.00 93.44 346 HIS A N 1
ATOM 2731 C CA . HIS A 1 346 ? 10.444 -40.738 -32.213 1.00 93.44 346 HIS A CA 1
ATOM 2732 C C . HIS A 1 346 ? 9.821 -39.543 -31.491 1.00 93.44 346 HIS A C 1
ATOM 2734 O O . HIS A 1 346 ? 10.530 -38.681 -30.984 1.00 93.44 346 HIS A O 1
ATOM 2740 N N . SER A 1 347 ? 8.489 -39.529 -31.399 1.00 93.31 347 SER A N 1
ATOM 2741 C CA . SER A 1 347 ? 7.727 -38.508 -30.670 1.00 93.31 347 SER A CA 1
ATOM 2742 C C . SER A 1 347 ? 7.423 -38.909 -29.217 1.00 93.31 347 SER A C 1
ATOM 2744 O O . SER A 1 347 ? 7.448 -40.101 -28.884 1.00 93.31 347 SER A O 1
ATOM 2746 N N . PRO A 1 348 ? 7.011 -37.973 -28.338 1.00 92.50 348 PRO A N 1
ATOM 2747 C CA . PRO A 1 348 ? 6.544 -38.297 -26.989 1.00 92.50 348 PRO A CA 1
ATOM 2748 C C . PRO A 1 348 ? 5.430 -39.358 -26.966 1.00 92.50 348 PRO A C 1
ATOM 2750 O O . PRO A 1 348 ? 5.449 -40.268 -26.132 1.00 92.50 348 PRO A O 1
ATOM 2753 N N . ARG A 1 349 ? 4.494 -39.320 -27.932 1.00 90.12 349 ARG A N 1
ATOM 2754 C CA . ARG A 1 349 ? 3.437 -40.345 -28.067 1.00 90.12 349 ARG A CA 1
ATOM 2755 C C . ARG A 1 349 ? 3.971 -41.721 -28.413 1.00 90.12 349 ARG A C 1
ATOM 2757 O O . ARG A 1 349 ? 3.357 -42.716 -28.024 1.00 90.12 349 ARG A O 1
ATOM 2764 N N . PHE A 1 350 ? 5.050 -41.796 -29.188 1.00 92.19 350 PHE A N 1
ATOM 2765 C CA . PHE A 1 350 ? 5.669 -43.071 -29.521 1.00 92.19 350 PHE A CA 1
ATOM 2766 C C . PHE A 1 350 ? 6.166 -43.761 -28.248 1.00 92.19 350 PHE A C 1
ATOM 2768 O O . PHE A 1 350 ? 5.870 -44.940 -28.047 1.00 92.19 350 PHE A O 1
ATOM 2775 N N . TYR A 1 351 ? 6.825 -43.022 -27.354 1.00 90.94 351 TYR A N 1
ATOM 2776 C CA . TYR A 1 351 ? 7.352 -43.563 -26.100 1.00 90.94 351 TYR A CA 1
ATOM 2777 C C . TYR A 1 351 ? 6.267 -43.915 -25.072 1.00 90.94 351 TYR A C 1
ATOM 2779 O O . TYR A 1 351 ? 6.417 -44.915 -24.374 1.00 90.94 351 TYR A O 1
ATOM 2787 N N . LEU A 1 352 ? 5.121 -43.217 -25.066 1.00 87.25 352 LEU A N 1
ATOM 2788 C CA . LEU A 1 352 ? 3.944 -43.635 -24.282 1.00 87.25 352 LEU A CA 1
ATOM 2789 C C . LEU A 1 352 ? 3.434 -45.037 -24.662 1.00 87.25 352 LEU A C 1
ATOM 2791 O O . LEU A 1 352 ? 2.903 -45.756 -23.817 1.00 87.25 352 LEU A O 1
ATOM 2795 N N . LYS A 1 353 ? 3.555 -45.422 -25.940 1.00 85.00 353 LYS A N 1
ATOM 2796 C CA . LYS A 1 353 ? 3.109 -46.732 -26.449 1.00 85.00 353 LYS A CA 1
ATOM 2797 C C . LYS A 1 353 ? 4.201 -47.801 -26.397 1.00 85.00 353 LYS A C 1
ATOM 2799 O O . LYS A 1 353 ? 3.877 -48.983 -26.353 1.00 85.00 353 LYS A O 1
ATOM 2804 N N . ASN A 1 354 ? 5.467 -47.390 -26.405 1.00 86.56 354 ASN A N 1
ATOM 2805 C CA . ASN A 1 354 ? 6.643 -48.258 -26.456 1.00 86.56 354 ASN A CA 1
ATOM 2806 C C . ASN A 1 354 ? 7.554 -47.970 -25.252 1.00 86.56 354 ASN A C 1
ATOM 2808 O O . ASN A 1 354 ? 8.681 -47.490 -25.393 1.00 86.56 354 ASN A O 1
ATOM 2812 N N . THR A 1 355 ? 7.040 -48.231 -24.047 1.00 80.81 355 THR A N 1
ATOM 2813 C CA . THR A 1 355 ? 7.701 -47.901 -22.768 1.00 80.81 355 THR A CA 1
ATOM 2814 C C . THR A 1 355 ? 9.021 -48.649 -22.538 1.00 80.81 355 THR A C 1
ATOM 2816 O O . THR A 1 355 ? 9.779 -48.322 -21.630 1.00 80.81 355 THR A O 1
ATOM 2819 N N . ASP A 1 356 ? 9.297 -49.683 -23.333 1.00 81.19 356 ASP A N 1
ATOM 2820 C CA . ASP A 1 356 ? 10.555 -50.432 -23.358 1.00 81.19 356 ASP A CA 1
ATOM 2821 C C . ASP A 1 356 ? 11.690 -49.681 -24.078 1.00 81.19 356 ASP A C 1
ATOM 2823 O O . ASP A 1 356 ? 12.861 -49.973 -23.838 1.00 81.19 356 ASP A O 1
ATOM 2827 N N . LYS A 1 357 ? 11.364 -48.709 -24.940 1.00 85.06 357 LYS A N 1
ATOM 2828 C CA . LYS A 1 357 ? 12.338 -47.978 -25.769 1.00 85.06 357 LYS A CA 1
ATOM 2829 C C . LYS A 1 357 ? 12.979 -46.785 -25.067 1.00 85.06 357 LYS A C 1
ATOM 2831 O O . LYS A 1 357 ? 14.115 -46.447 -25.382 1.00 85.06 357 LYS A O 1
ATOM 2836 N N . LEU A 1 358 ? 12.287 -46.180 -24.104 1.00 84.56 358 LEU A N 1
ATOM 2837 C CA . LEU A 1 358 ? 12.812 -45.099 -23.273 1.00 84.56 358 LEU A CA 1
ATOM 2838 C C . LEU A 1 358 ? 12.290 -45.271 -21.847 1.00 84.56 358 LEU A C 1
ATOM 2840 O O . LEU A 1 358 ? 11.090 -45.183 -21.603 1.00 84.56 358 LEU A O 1
ATOM 2844 N N . SER A 1 359 ? 13.195 -45.530 -20.901 1.00 85.19 359 SER A N 1
ATOM 2845 C CA . SER A 1 359 ? 12.833 -45.747 -19.499 1.00 85.19 359 SER A CA 1
ATOM 2846 C C . SER A 1 359 ? 13.273 -44.582 -18.617 1.00 85.19 359 SER A C 1
ATOM 2848 O O . SER A 1 359 ? 14.341 -44.004 -18.832 1.00 85.19 359 SER A O 1
ATOM 2850 N N . LEU A 1 360 ? 12.497 -44.294 -17.567 1.00 84.50 360 LEU A N 1
ATOM 2851 C CA . LEU A 1 360 ? 12.854 -43.285 -16.563 1.00 84.50 360 LEU A CA 1
ATOM 2852 C C . LEU A 1 360 ? 14.228 -43.571 -15.939 1.00 84.50 360 LEU A C 1
ATOM 2854 O O . LEU A 1 360 ? 15.010 -42.654 -15.726 1.00 84.50 360 LEU A O 1
ATOM 2858 N N . LYS A 1 361 ? 14.564 -44.851 -15.728 1.00 81.31 361 LYS A N 1
ATOM 2859 C CA . LYS A 1 361 ? 15.864 -45.278 -15.190 1.00 81.31 361 LYS A CA 1
ATOM 2860 C C . LYS A 1 361 ? 17.024 -44.916 -16.125 1.00 81.31 361 LYS A C 1
ATOM 2862 O O . LYS A 1 361 ? 18.091 -44.524 -15.663 1.00 81.31 361 LYS A O 1
ATOM 2867 N N . THR A 1 362 ? 16.812 -45.017 -17.438 1.00 81.31 362 THR A N 1
ATOM 2868 C CA . THR A 1 362 ? 17.789 -44.585 -18.447 1.00 81.31 362 THR A CA 1
ATOM 2869 C C . THR A 1 362 ? 18.016 -43.074 -18.359 1.00 81.31 362 THR A C 1
ATOM 2871 O O . THR A 1 362 ? 19.162 -42.633 -18.329 1.00 81.31 362 THR A O 1
ATOM 2874 N N . LEU A 1 363 ? 16.942 -42.286 -18.240 1.00 83.19 363 LEU A N 1
ATOM 2875 C CA . LEU A 1 363 ? 17.023 -40.827 -18.104 1.00 83.19 363 LEU A CA 1
ATOM 2876 C C . LEU A 1 363 ? 17.666 -40.390 -16.773 1.00 83.19 363 LEU A C 1
ATOM 2878 O O . LEU A 1 363 ? 18.517 -39.504 -16.775 1.00 83.19 363 LEU A O 1
ATOM 2882 N N . GLN A 1 364 ? 17.344 -41.059 -15.661 1.00 81.00 364 GLN A N 1
ATOM 2883 C CA . GLN A 1 364 ? 17.968 -40.842 -14.347 1.00 81.00 364 GLN A CA 1
ATOM 2884 C C . GLN A 1 364 ? 19.477 -41.088 -14.387 1.00 81.00 364 GLN A C 1
ATOM 2886 O O . GLN A 1 364 ? 20.244 -40.238 -13.947 1.00 81.00 364 GLN A O 1
ATOM 2891 N N . SER A 1 365 ? 19.917 -42.186 -15.010 1.00 71.31 365 SER A N 1
ATOM 2892 C CA . SER A 1 365 ? 21.348 -42.495 -15.120 1.00 71.31 365 SER A CA 1
ATOM 2893 C C . SER A 1 365 ? 22.140 -41.458 -15.928 1.00 71.31 365 SER A C 1
ATOM 2895 O O . SER A 1 365 ? 23.332 -41.271 -15.694 1.00 71.31 365 SER A O 1
ATOM 2897 N N . ASN A 1 366 ? 21.488 -40.755 -16.862 1.00 67.50 366 ASN A N 1
ATOM 2898 C CA . ASN A 1 366 ? 22.117 -39.677 -17.624 1.00 67.50 366 ASN A CA 1
ATOM 2899 C C . ASN A 1 366 ? 22.278 -38.405 -16.777 1.00 67.50 366 ASN A C 1
ATOM 2901 O O . ASN A 1 366 ? 23.311 -37.750 -16.872 1.00 67.50 366 ASN A O 1
ATOM 2905 N N . VAL A 1 367 ? 21.308 -38.096 -15.908 1.00 66.81 367 VAL A N 1
ATOM 2906 C CA . VAL A 1 367 ? 21.407 -36.993 -14.934 1.00 66.81 367 VAL A CA 1
ATOM 2907 C C . VAL A 1 367 ? 22.445 -37.297 -13.850 1.00 66.81 367 VAL A C 1
ATOM 2909 O O . VAL A 1 367 ? 23.237 -36.427 -13.507 1.00 66.81 367 VAL A O 1
ATOM 2912 N N . GLU A 1 368 ? 22.501 -38.536 -13.356 1.00 63.22 368 GLU A N 1
ATOM 2913 C CA . GLU A 1 368 ? 23.499 -38.962 -12.366 1.00 63.22 368 GLU A CA 1
ATOM 2914 C C . GLU A 1 368 ? 24.927 -38.890 -12.936 1.00 63.22 368 GLU A C 1
ATOM 2916 O O . GLU A 1 368 ? 25.835 -38.401 -12.268 1.00 63.22 368 GLU A O 1
ATOM 2921 N N . ARG A 1 369 ? 25.149 -39.283 -14.200 1.00 54.06 369 ARG A N 1
ATOM 2922 C CA . ARG A 1 369 ? 26.465 -39.115 -14.851 1.00 54.06 369 ARG A CA 1
ATOM 2923 C C . ARG A 1 369 ? 26.872 -37.649 -15.029 1.00 54.06 369 ARG A C 1
ATOM 2925 O O . ARG A 1 369 ? 28.066 -37.367 -14.932 1.00 54.06 369 ARG A O 1
ATOM 2932 N N . ALA A 1 370 ? 25.911 -36.745 -15.240 1.00 52.09 370 ALA A N 1
ATOM 2933 C CA . ALA A 1 370 ? 26.158 -35.304 -15.316 1.00 52.09 370 ALA A CA 1
ATOM 2934 C C . ALA A 1 370 ? 26.649 -34.743 -13.973 1.00 52.09 370 ALA A C 1
ATOM 2936 O O . ALA A 1 370 ? 27.612 -33.984 -13.938 1.00 52.09 370 ALA A O 1
ATOM 2937 N N . THR A 1 371 ? 26.075 -35.204 -12.854 1.00 45.53 371 THR A N 1
ATOM 2938 C CA . THR A 1 371 ? 26.488 -34.775 -11.505 1.00 45.53 371 THR A CA 1
ATOM 2939 C C . THR A 1 371 ? 27.893 -35.235 -11.092 1.00 45.53 371 THR A C 1
ATOM 2941 O O . THR A 1 371 ? 28.468 -34.646 -10.186 1.00 45.53 371 THR A O 1
ATOM 2944 N N . PHE A 1 372 ? 28.477 -36.239 -11.765 1.00 31.36 372 PHE A N 1
ATOM 2945 C CA . PHE A 1 372 ? 29.833 -36.744 -11.477 1.00 31.36 372 PHE A CA 1
ATOM 2946 C C . PHE A 1 372 ? 30.964 -36.019 -12.231 1.00 31.36 372 PHE A C 1
ATOM 2948 O O . PHE A 1 372 ? 32.128 -36.235 -11.908 1.00 31.36 372 PHE A O 1
ATOM 2955 N N . HIS A 1 373 ? 30.653 -35.181 -13.227 1.00 35.19 373 HIS A N 1
ATOM 2956 C CA . HIS A 1 373 ? 31.652 -34.421 -14.005 1.00 35.19 373 HIS A CA 1
ATOM 2957 C C . HIS A 1 373 ? 31.550 -32.903 -13.789 1.00 35.19 373 HIS A C 1
ATOM 2959 O O . HIS A 1 373 ? 32.227 -32.127 -14.459 1.00 35.19 373 HIS A O 1
ATOM 2965 N N . SER A 1 374 ? 30.726 -32.483 -12.829 1.00 35.09 374 SER A N 1
ATOM 2966 C CA . SER A 1 374 ? 30.537 -31.097 -12.414 1.00 35.09 374 SER A CA 1
ATOM 2967 C C . SER A 1 374 ? 30.880 -30.922 -10.933 1.00 35.09 374 SER A C 1
ATOM 2969 O O . SER A 1 374 ? 30.103 -30.324 -10.193 1.00 35.09 374 SER A O 1
ATOM 2971 N N . ASP A 1 375 ? 32.018 -31.456 -10.488 1.00 27.91 375 ASP A N 1
ATOM 2972 C CA . ASP A 1 375 ? 32.700 -30.883 -9.328 1.00 27.91 375 ASP A CA 1
ATOM 2973 C C . ASP A 1 375 ? 33.576 -29.738 -9.858 1.00 27.91 375 ASP A C 1
ATOM 2975 O O . ASP A 1 375 ? 34.604 -29.994 -10.492 1.00 27.91 375 ASP A O 1
ATOM 2979 N N . PRO A 1 376 ? 33.189 -28.464 -9.657 1.00 28.31 376 PRO A N 1
ATOM 2980 C CA . PRO A 1 376 ? 34.117 -27.375 -9.883 1.00 28.31 376 PRO A CA 1
ATOM 2981 C C . PRO A 1 376 ? 35.277 -27.510 -8.884 1.00 28.31 376 PRO A C 1
ATOM 2983 O O . PRO A 1 376 ? 35.075 -28.028 -7.778 1.00 28.31 376 PRO A O 1
ATOM 2986 N N . PRO A 1 377 ? 36.488 -27.035 -9.226 1.00 25.33 377 PRO A N 1
ATOM 2987 C CA . PRO A 1 377 ? 37.585 -26.956 -8.270 1.00 25.33 377 PRO A CA 1
ATOM 2988 C C . PRO A 1 377 ? 37.079 -26.329 -6.962 1.00 25.33 377 PRO A C 1
ATOM 2990 O O . PRO A 1 377 ? 36.444 -25.274 -6.968 1.00 25.33 377 PRO A O 1
ATOM 2993 N N . GLN A 1 378 ? 37.307 -27.027 -5.847 1.00 33.00 378 GLN A N 1
ATOM 2994 C CA . GLN A 1 378 ? 36.892 -26.618 -4.504 1.00 33.00 378 GLN A CA 1
ATOM 2995 C C . GLN A 1 378 ? 37.540 -25.267 -4.164 1.00 33.00 378 GLN A C 1
ATOM 2997 O O . GLN A 1 378 ? 38.731 -25.204 -3.860 1.00 33.00 378 GLN A O 1
ATOM 3002 N N . ILE A 1 379 ? 36.771 -24.176 -4.259 1.00 28.80 379 ILE A N 1
ATOM 3003 C CA . ILE A 1 379 ? 37.263 -22.801 -4.093 1.00 28.80 379 ILE A CA 1
ATOM 3004 C C . ILE A 1 379 ? 36.494 -22.102 -2.972 1.00 28.80 379 ILE A C 1
ATOM 3006 O O . ILE A 1 379 ? 35.265 -22.116 -2.920 1.00 28.80 379 ILE A O 1
ATOM 3010 N N . SER A 1 380 ? 37.261 -21.482 -2.073 1.00 26.47 380 SER A N 1
ATOM 3011 C CA . SER A 1 380 ? 36.780 -20.808 -0.874 1.00 26.47 380 SER A CA 1
ATOM 3012 C C . SER A 1 380 ? 35.918 -19.584 -1.209 1.00 26.47 380 SER A C 1
ATOM 3014 O O . SER A 1 380 ? 36.226 -18.781 -2.093 1.00 26.47 380 SER A O 1
ATOM 3016 N N . LEU A 1 381 ? 34.810 -19.447 -0.482 1.00 28.25 381 LEU A N 1
ATOM 3017 C CA . LEU A 1 381 ? 33.902 -18.307 -0.558 1.00 28.25 381 LEU A CA 1
ATOM 3018 C C . LEU A 1 381 ? 34.504 -17.148 0.235 1.00 28.25 381 LEU A C 1
ATOM 3020 O O . LEU A 1 381 ? 34.326 -17.072 1.447 1.00 28.25 381 LEU A O 1
ATOM 3024 N N . ASN A 1 382 ? 35.222 -16.261 -0.458 1.00 27.34 382 ASN A N 1
ATOM 3025 C CA . ASN A 1 382 ? 35.680 -14.992 0.099 1.00 27.34 382 ASN A CA 1
ATOM 3026 C C . ASN A 1 382 ? 35.073 -13.797 -0.651 1.00 27.34 382 ASN A C 1
ATOM 3028 O O . ASN A 1 382 ? 34.864 -13.815 -1.865 1.00 27.34 382 ASN A O 1
ATOM 3032 N N . GLU A 1 383 ? 34.739 -12.767 0.123 1.00 30.94 383 GLU A N 1
ATOM 3033 C CA . GLU A 1 383 ? 33.967 -11.586 -0.257 1.00 30.94 383 GLU A CA 1
ATOM 3034 C C . GLU A 1 383 ? 34.600 -10.778 -1.408 1.00 30.94 383 GLU A C 1
ATOM 3036 O O . GLU A 1 383 ? 35.409 -9.879 -1.189 1.00 30.94 383 GLU A O 1
ATOM 3041 N N . GLY A 1 384 ? 34.177 -11.058 -2.645 1.00 26.50 384 GLY A N 1
ATOM 3042 C CA . GLY A 1 384 ? 34.431 -10.220 -3.829 1.00 26.50 384 GLY A CA 1
ATOM 3043 C C . GLY A 1 384 ? 33.167 -9.788 -4.588 1.00 26.50 384 GLY A C 1
ATOM 3044 O O . GLY A 1 384 ? 33.198 -8.861 -5.388 1.00 26.50 384 GLY A O 1
ATOM 3045 N N . LEU A 1 385 ? 32.009 -10.394 -4.311 1.00 31.06 385 LEU A N 1
ATOM 3046 C CA . LEU A 1 385 ? 30.822 -10.262 -5.173 1.00 31.06 385 LEU A CA 1
ATOM 3047 C C . LEU A 1 385 ? 29.838 -9.146 -4.783 1.00 31.06 385 LEU A C 1
ATOM 3049 O O . LEU A 1 385 ? 28.823 -8.945 -5.451 1.00 31.06 385 LEU A O 1
ATOM 3053 N N . LYS A 1 386 ? 30.140 -8.353 -3.747 1.00 31.67 386 LYS A N 1
ATOM 3054 C CA . LYS A 1 386 ? 29.308 -7.193 -3.375 1.00 31.67 386 LYS A CA 1
ATOM 3055 C C . LYS A 1 386 ? 29.610 -5.923 -4.188 1.00 31.67 386 LYS A C 1
ATOM 3057 O O . LYS A 1 386 ? 28.779 -5.019 -4.160 1.00 31.67 386 LYS A O 1
ATOM 3062 N N . SER A 1 387 ? 30.714 -5.846 -4.949 1.00 32.34 387 SER A N 1
ATOM 3063 C CA . SER A 1 387 ? 31.053 -4.627 -5.713 1.00 32.34 387 SER A CA 1
ATOM 3064 C C . SER A 1 387 ? 30.665 -4.639 -7.196 1.00 32.34 387 SER A C 1
ATOM 3066 O O . SER A 1 387 ? 30.529 -3.560 -7.766 1.00 32.34 387 SER A O 1
ATOM 3068 N N . ASN A 1 388 ? 30.417 -5.798 -7.820 1.00 32.69 388 ASN A N 1
ATOM 3069 C CA . ASN A 1 388 ? 30.185 -5.856 -9.278 1.00 32.69 388 ASN A CA 1
ATOM 3070 C C . ASN A 1 388 ? 28.725 -6.134 -9.697 1.00 32.69 388 ASN A C 1
ATOM 3072 O O . ASN A 1 388 ? 28.348 -5.876 -10.838 1.00 32.69 388 ASN A O 1
ATOM 3076 N N . ALA A 1 389 ? 27.830 -6.478 -8.762 1.00 33.34 389 ALA A N 1
ATOM 3077 C CA . ALA A 1 389 ? 26.396 -6.647 -9.048 1.00 33.34 389 ALA A CA 1
ATOM 3078 C C . ALA A 1 389 ? 25.651 -5.330 -9.381 1.00 33.34 389 ALA A C 1
ATOM 3080 O O . ALA A 1 389 ? 24.553 -5.349 -9.943 1.00 33.34 389 ALA A O 1
ATOM 3081 N N . ALA A 1 390 ? 26.219 -4.174 -9.016 1.00 33.06 390 ALA A N 1
ATOM 3082 C CA . ALA A 1 390 ? 25.704 -2.856 -9.406 1.00 33.06 390 ALA A CA 1
ATOM 3083 C C . ALA A 1 390 ? 26.108 -2.458 -10.835 1.00 33.06 390 ALA A C 1
ATOM 3085 O O . ALA A 1 390 ? 25.465 -1.593 -11.423 1.00 33.06 390 ALA A O 1
ATOM 3086 N N . LYS A 1 391 ? 27.143 -3.112 -11.361 1.00 34.78 391 LYS A N 1
ATOM 3087 C CA . LYS A 1 391 ? 27.851 -2.787 -12.591 1.00 34.78 391 LYS A CA 1
ATOM 3088 C C . LYS A 1 391 ? 27.336 -3.620 -13.778 1.00 34.78 391 LYS A C 1
ATOM 3090 O O . LYS A 1 391 ? 26.848 -3.044 -14.739 1.00 34.78 391 LYS A O 1
ATOM 3095 N N . ALA A 1 392 ? 27.078 -4.920 -13.572 1.00 33.88 392 ALA A N 1
ATOM 3096 C CA . ALA A 1 392 ? 26.391 -5.844 -14.503 1.00 33.88 392 ALA A CA 1
ATOM 3097 C C . ALA A 1 392 ? 24.951 -5.462 -14.969 1.00 33.88 392 ALA A C 1
ATOM 3099 O O . ALA A 1 392 ? 24.227 -6.290 -15.532 1.00 33.88 392 ALA A O 1
ATOM 3100 N N . LYS A 1 393 ? 24.468 -4.251 -14.666 1.00 37.47 393 LYS A N 1
ATOM 3101 C CA . LYS A 1 393 ? 23.135 -3.717 -14.985 1.00 37.47 393 LYS A CA 1
ATOM 3102 C C . LYS A 1 393 ? 23.029 -3.076 -16.377 1.00 37.47 393 LYS A C 1
ATOM 3104 O O . LYS A 1 393 ? 21.891 -2.889 -16.805 1.00 37.47 393 LYS A O 1
ATOM 3109 N N . ASN A 1 394 ? 24.129 -2.778 -17.076 1.00 41.72 394 ASN A N 1
ATOM 3110 C CA . ASN A 1 394 ? 24.084 -2.023 -18.341 1.00 41.72 394 ASN A CA 1
ATOM 3111 C C . ASN A 1 394 ? 23.902 -2.876 -19.617 1.00 41.72 394 ASN A C 1
ATOM 3113 O O . ASN A 1 394 ? 23.164 -2.474 -20.514 1.00 41.72 394 ASN A O 1
ATOM 3117 N N . TRP A 1 395 ? 24.445 -4.090 -19.685 1.00 41.09 395 TRP A N 1
ATOM 3118 C CA . TRP A 1 395 ? 24.617 -4.803 -20.965 1.00 41.09 395 TRP A CA 1
ATOM 3119 C C . TRP A 1 395 ? 23.324 -5.260 -21.694 1.00 41.09 395 TRP A C 1
ATOM 3121 O O . TRP A 1 395 ? 23.253 -5.243 -22.921 1.00 41.09 395 TRP A O 1
ATOM 3131 N N . MET A 1 396 ? 22.230 -5.604 -20.993 1.00 37.88 396 MET A N 1
ATOM 3132 C CA . MET A 1 396 ? 20.966 -5.980 -21.675 1.00 37.88 396 MET A CA 1
ATOM 3133 C C . MET A 1 396 ? 20.184 -4.781 -22.246 1.00 37.88 396 MET A C 1
ATOM 3135 O O . MET A 1 396 ? 19.276 -4.977 -23.057 1.00 37.88 396 MET A O 1
ATOM 3139 N N . GLY A 1 397 ? 20.518 -3.554 -21.832 1.00 42.25 397 GLY A N 1
ATOM 3140 C CA . GLY A 1 397 ? 19.976 -2.326 -22.421 1.00 42.25 397 GLY A CA 1
ATOM 3141 C C . GLY A 1 397 ? 20.573 -2.031 -23.799 1.00 42.25 397 GLY A C 1
ATOM 3142 O O . GLY A 1 397 ? 19.852 -1.576 -24.687 1.00 42.25 397 GLY A O 1
ATOM 3143 N N . HIS A 1 398 ? 21.847 -2.375 -23.994 1.00 37.50 398 HIS A N 1
ATOM 3144 C CA . HIS A 1 398 ? 22.573 -2.191 -25.250 1.00 37.50 398 HIS A CA 1
ATOM 3145 C C . HIS A 1 398 ? 22.154 -3.209 -26.320 1.00 37.50 398 HIS A C 1
ATOM 3147 O O . HIS A 1 398 ? 21.855 -2.817 -27.446 1.00 37.50 398 HIS A O 1
ATOM 3153 N N . LEU A 1 399 ? 21.922 -4.473 -25.946 1.00 34.62 399 LEU A N 1
ATOM 3154 C CA . LEU A 1 399 ? 21.384 -5.492 -26.863 1.00 34.62 399 LEU A CA 1
ATOM 3155 C C . LEU A 1 399 ? 19.999 -5.122 -27.439 1.00 34.62 399 LEU A C 1
ATOM 3157 O O . LEU A 1 399 ? 19.721 -5.320 -28.620 1.00 34.62 399 LEU A O 1
ATOM 3161 N N . ALA A 1 400 ? 19.126 -4.526 -26.620 1.00 37.59 400 ALA A N 1
ATOM 3162 C CA . ALA A 1 400 ? 17.807 -4.055 -27.058 1.00 37.59 400 ALA A CA 1
ATOM 3163 C C . ALA A 1 400 ? 17.877 -2.815 -27.974 1.00 37.59 400 ALA A C 1
ATOM 3165 O O . ALA A 1 400 ? 16.969 -2.583 -28.778 1.00 37.59 400 ALA A O 1
ATOM 3166 N N . HIS A 1 401 ? 18.941 -2.018 -27.848 1.00 37.12 401 HIS A N 1
ATOM 3167 C CA . HIS A 1 401 ? 19.229 -0.860 -28.691 1.00 37.12 401 HIS A CA 1
ATOM 3168 C C . HIS A 1 401 ? 19.830 -1.282 -30.047 1.00 37.12 401 HIS A C 1
ATOM 3170 O O . HIS A 1 401 ? 19.492 -0.699 -31.077 1.00 37.12 401 HIS A O 1
ATOM 3176 N N . GLU A 1 402 ? 20.638 -2.343 -30.082 1.00 37.38 402 GLU A N 1
ATOM 3177 C CA . GLU A 1 402 ? 21.324 -2.817 -31.290 1.00 37.38 402 GLU A CA 1
ATOM 3178 C C . GLU A 1 402 ? 20.444 -3.685 -32.211 1.00 37.38 402 GLU A C 1
ATOM 3180 O O . GLU A 1 402 ? 20.491 -3.550 -33.436 1.00 37.38 402 GLU A O 1
ATOM 3185 N N . ILE A 1 403 ? 19.515 -4.468 -31.645 1.00 38.50 403 ILE A N 1
ATOM 3186 C CA . ILE A 1 403 ? 18.452 -5.155 -32.410 1.00 38.50 403 ILE A CA 1
ATOM 3187 C C . ILE A 1 403 ? 17.570 -4.139 -33.160 1.00 38.50 403 ILE A C 1
ATOM 3189 O O . ILE A 1 403 ? 17.109 -4.393 -34.274 1.00 38.50 403 ILE A O 1
ATOM 3193 N N . LYS A 1 404 ? 17.368 -2.952 -32.571 1.00 39.66 404 LYS A N 1
ATOM 3194 C CA . LYS A 1 404 ? 16.639 -1.840 -33.194 1.00 39.66 404 LYS A CA 1
ATOM 3195 C C . LYS A 1 404 ? 17.447 -1.098 -34.260 1.00 39.66 404 LYS A C 1
ATOM 3197 O O . LYS A 1 404 ? 16.833 -0.539 -35.166 1.00 39.66 404 LYS A O 1
ATOM 3202 N N . SER A 1 405 ? 18.779 -1.075 -34.175 1.00 37.28 405 SER A N 1
ATOM 3203 C CA . SER A 1 405 ? 19.630 -0.314 -35.101 1.00 37.28 405 SER A CA 1
ATOM 3204 C C . SER A 1 405 ? 19.989 -1.080 -36.383 1.00 37.28 405 SER A C 1
ATOM 3206 O O . SER A 1 405 ? 20.219 -0.444 -37.409 1.00 37.28 405 SER A O 1
ATOM 3208 N N . LYS A 1 406 ? 19.975 -2.425 -36.367 1.00 33.53 406 LYS A N 1
ATOM 3209 C CA . LYS A 1 406 ? 20.352 -3.281 -37.517 1.00 33.53 406 LYS A CA 1
ATOM 3210 C C . LYS A 1 406 ? 19.187 -3.783 -38.393 1.00 33.53 406 LYS A C 1
ATOM 3212 O O . LYS A 1 406 ? 19.427 -4.484 -39.370 1.00 33.53 406 LYS A O 1
ATOM 3217 N N . GLY A 1 407 ? 17.937 -3.402 -38.109 1.00 30.56 407 GLY A N 1
ATOM 3218 C CA . GLY A 1 407 ? 16.818 -3.556 -39.057 1.00 30.56 407 GLY A CA 1
ATOM 3219 C C . GLY A 1 407 ? 16.453 -4.993 -39.465 1.00 30.56 407 GLY A C 1
ATOM 3220 O O . GLY A 1 407 ? 15.948 -5.202 -40.567 1.00 30.56 407 GLY A O 1
ATOM 3221 N N . LEU A 1 408 ? 16.683 -5.990 -38.606 1.00 30.66 408 LEU A N 1
ATOM 3222 C CA . LEU A 1 408 ? 16.249 -7.368 -38.854 1.00 30.66 408 LEU A CA 1
ATOM 3223 C C . LEU A 1 408 ? 14.747 -7.505 -38.554 1.00 30.66 408 LEU A C 1
ATOM 3225 O O . LEU A 1 408 ? 14.301 -7.296 -37.426 1.00 30.66 408 LEU A O 1
ATOM 3229 N N . GLN A 1 409 ? 13.951 -7.829 -39.578 1.00 30.38 409 GLN A N 1
ATOM 3230 C CA . GLN A 1 409 ? 12.512 -8.069 -39.436 1.00 30.38 409 GLN A CA 1
ATOM 3231 C C . GLN A 1 409 ? 12.250 -9.298 -38.558 1.00 30.38 409 GLN A C 1
ATOM 3233 O O . GLN A 1 409 ? 12.447 -10.431 -38.992 1.00 30.38 409 GLN A O 1
ATOM 3238 N N . VAL A 1 410 ? 11.708 -9.081 -37.361 1.00 29.19 410 VAL A N 1
ATOM 3239 C CA . VAL A 1 410 ? 11.014 -10.132 -36.610 1.00 29.19 410 VAL A CA 1
ATOM 3240 C C . VAL A 1 410 ? 9.560 -10.138 -37.074 1.00 29.19 410 VAL A C 1
ATOM 3242 O O . VAL A 1 410 ? 8.711 -9.439 -36.526 1.00 29.19 410 VAL A O 1
ATOM 3245 N N . ASN A 1 411 ? 9.281 -10.896 -38.133 1.00 30.67 411 ASN A N 1
ATOM 3246 C CA . ASN A 1 411 ? 7.913 -11.244 -38.497 1.00 30.67 411 ASN A CA 1
ATOM 3247 C C . ASN A 1 411 ? 7.464 -12.483 -37.710 1.00 30.67 411 ASN A C 1
ATOM 3249 O O . ASN A 1 411 ? 8.185 -13.473 -37.645 1.00 30.67 411 ASN A O 1
ATOM 3253 N N . GLN A 1 412 ? 6.226 -12.397 -37.211 1.00 34.66 412 GLN A N 1
ATOM 3254 C CA . GLN A 1 412 ? 5.417 -13.417 -36.529 1.00 34.66 412 GLN A CA 1
ATOM 3255 C C . GLN A 1 412 ? 5.806 -13.736 -35.076 1.00 34.66 412 GLN A C 1
ATOM 3257 O O . GLN A 1 412 ? 6.728 -14.492 -34.804 1.00 34.66 412 GLN A O 1
ATOM 3262 N N . ILE A 1 413 ? 5.046 -13.172 -34.129 1.00 27.75 413 ILE A N 1
ATOM 3263 C CA . ILE A 1 413 ? 4.043 -13.863 -33.287 1.00 27.75 413 ILE A CA 1
ATOM 3264 C C . ILE A 1 413 ? 3.371 -12.760 -32.442 1.00 27.75 413 ILE A C 1
ATOM 3266 O O . ILE A 1 413 ? 3.753 -12.482 -31.311 1.00 27.75 413 ILE A O 1
ATOM 3270 N N . ASN A 1 414 ? 2.381 -12.094 -33.040 1.00 30.33 414 ASN A N 1
ATOM 3271 C CA . ASN A 1 414 ? 1.284 -11.446 -32.323 1.00 30.33 414 ASN A CA 1
ATOM 3272 C C . ASN A 1 414 ? 0.054 -12.290 -32.643 1.00 30.33 414 ASN A C 1
ATOM 3274 O O . ASN A 1 414 ? -0.555 -12.095 -33.688 1.00 30.33 414 ASN A O 1
ATOM 3278 N N . SER A 1 415 ? -0.247 -13.284 -31.813 1.00 30.53 415 SER A N 1
ATOM 3279 C CA . SER A 1 415 ? -1.567 -13.922 -31.787 1.00 30.53 415 SER A CA 1
ATOM 3280 C C . SER A 1 415 ? -1.616 -14.910 -30.626 1.00 30.53 415 SER A C 1
ATOM 3282 O O . SER A 1 415 ? -1.351 -16.092 -30.823 1.00 30.53 415 SER A O 1
ATOM 3284 N N . PHE A 1 416 ? -1.889 -14.426 -29.414 1.00 24.95 416 PHE A N 1
ATOM 3285 C CA . PHE A 1 416 ? -2.664 -15.190 -28.420 1.00 24.95 416 PHE A CA 1
ATOM 3286 C C . PHE A 1 416 ? -3.140 -14.335 -27.228 1.00 24.95 416 PHE A C 1
ATOM 3288 O O . PHE A 1 416 ? -4.057 -14.759 -26.535 1.00 24.95 416 PHE A O 1
ATOM 3295 N N . ASP A 1 417 ? -2.617 -13.114 -27.040 1.00 28.41 417 ASP A N 1
ATOM 3296 C CA . ASP A 1 417 ? -3.076 -12.197 -25.974 1.00 28.41 417 ASP A CA 1
ATOM 3297 C C . ASP A 1 417 ? -4.287 -11.314 -26.375 1.00 28.41 417 ASP A C 1
ATOM 3299 O O . ASP A 1 417 ? -4.959 -10.757 -25.513 1.00 28.41 417 ASP A O 1
ATOM 3303 N N . GLU A 1 418 ? -4.651 -11.228 -27.662 1.00 29.25 418 GLU A N 1
ATOM 3304 C CA . GLU A 1 418 ? -5.769 -10.373 -28.125 1.00 29.25 418 GLU A CA 1
ATOM 3305 C C . GLU A 1 418 ? -7.174 -10.978 -27.904 1.00 29.25 418 GLU A C 1
ATOM 3307 O O . GLU A 1 418 ? -8.187 -10.293 -28.059 1.00 29.25 418 GLU A O 1
ATOM 3312 N N . ALA A 1 419 ? -7.273 -12.246 -27.495 1.00 27.25 419 ALA A N 1
ATOM 3313 C CA . ALA A 1 419 ? -8.563 -12.928 -27.353 1.00 27.25 419 ALA A CA 1
ATOM 3314 C C . AL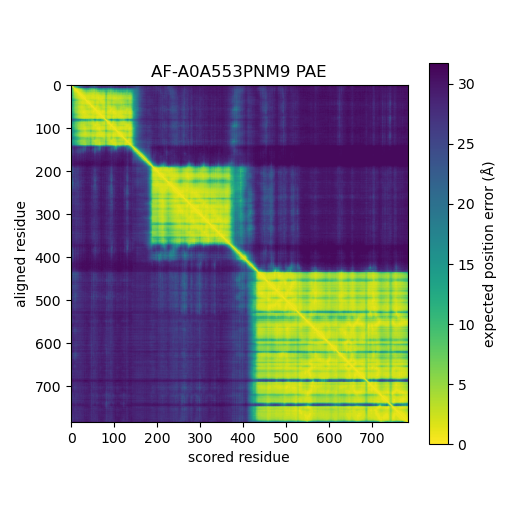A A 1 419 ? -9.211 -12.795 -25.959 1.00 27.25 419 ALA A C 1
ATOM 3316 O O . ALA A 1 419 ? -10.323 -13.286 -25.773 1.00 27.25 419 ALA A O 1
ATOM 3317 N N . TYR A 1 420 ? -8.554 -12.150 -24.985 1.00 29.89 420 TYR A N 1
ATOM 3318 C CA . TYR A 1 420 ? -9.110 -11.995 -23.628 1.00 29.89 420 TYR A CA 1
ATOM 3319 C C . TYR A 1 420 ? -8.973 -10.587 -23.018 1.00 29.89 420 TYR A C 1
ATOM 3321 O O . TYR A 1 420 ? -9.526 -10.337 -21.950 1.00 29.89 420 TYR A O 1
ATOM 3329 N N . GLU A 1 421 ? -8.298 -9.648 -23.693 1.00 30.83 421 GLU A N 1
ATOM 3330 C CA . GLU A 1 421 ? -8.261 -8.221 -23.308 1.00 30.83 421 GLU A CA 1
ATOM 3331 C C . GLU A 1 421 ? -9.223 -7.340 -24.134 1.00 30.83 421 GLU A C 1
ATOM 3333 O O . GLU A 1 421 ? -9.335 -6.145 -23.885 1.00 30.83 421 GLU A O 1
ATOM 3338 N N . SER A 1 422 ? -9.973 -7.913 -25.084 1.00 29.36 422 SER A N 1
ATOM 3339 C CA . SER A 1 422 ? -10.869 -7.176 -25.994 1.00 29.36 422 SER A CA 1
ATOM 3340 C C . SER A 1 422 ? -12.276 -6.891 -25.445 1.00 29.36 422 SER A C 1
ATOM 3342 O O . SER A 1 422 ? -13.128 -6.380 -26.168 1.00 29.36 422 SER A O 1
ATOM 3344 N N . SER A 1 423 ? -12.540 -7.146 -24.161 1.00 33.00 423 SER A N 1
ATOM 3345 C CA . SER A 1 423 ? -13.782 -6.705 -23.520 1.00 33.00 423 SER A CA 1
ATOM 3346 C C . SER A 1 423 ? -13.537 -6.245 -22.087 1.00 33.00 423 SER A C 1
ATOM 3348 O O . SER A 1 423 ? -13.773 -6.984 -21.138 1.00 33.00 423 SER A O 1
ATOM 3350 N N . GLU A 1 424 ? -13.016 -5.034 -21.930 1.00 38.69 424 GLU A N 1
ATOM 3351 C CA . GLU A 1 424 ? -13.581 -3.996 -21.060 1.00 38.69 424 GLU A CA 1
ATOM 3352 C C . GLU A 1 424 ? -12.588 -2.835 -20.941 1.00 38.69 424 GLU A C 1
ATOM 3354 O O . GLU A 1 424 ? -11.424 -3.038 -20.610 1.00 38.69 424 GLU A O 1
ATOM 3359 N N . TYR A 1 425 ? -13.106 -1.625 -21.171 1.00 35.75 425 TYR A N 1
ATOM 3360 C CA . TYR A 1 425 ? -12.403 -0.348 -21.351 1.00 35.75 425 TYR A CA 1
ATOM 3361 C C . TYR A 1 425 ? -11.740 -0.218 -22.727 1.00 35.75 425 TYR A C 1
ATOM 3363 O O . TYR A 1 425 ? -10.537 -0.401 -22.886 1.00 35.75 425 TYR A O 1
ATOM 3371 N N . GLU A 1 426 ? -12.563 0.120 -23.725 1.00 32.00 426 GLU A N 1
ATOM 3372 C CA . GLU A 1 426 ? -12.076 0.740 -24.957 1.00 32.00 426 GLU A CA 1
ATOM 3373 C C . GLU A 1 426 ? -11.129 1.896 -24.598 1.00 32.00 426 GLU A C 1
ATOM 3375 O O . GLU A 1 426 ? -11.416 2.698 -23.703 1.00 32.00 426 GLU A O 1
ATOM 3380 N N . GLU A 1 427 ? -9.978 1.942 -25.270 1.00 36.91 427 GLU A N 1
ATOM 3381 C CA . GLU A 1 427 ? -9.049 3.068 -25.247 1.00 36.91 427 GLU A CA 1
ATOM 3382 C C . GLU A 1 427 ? -9.730 4.300 -25.855 1.00 36.91 427 GLU A C 1
ATOM 3384 O O . GLU A 1 427 ? -9.498 4.632 -27.013 1.00 36.91 427 GLU A O 1
ATOM 3389 N N . ASP A 1 428 ? -10.581 4.983 -25.095 1.00 33.19 428 ASP A N 1
ATOM 3390 C CA . ASP A 1 428 ? -11.150 6.256 -25.524 1.00 33.19 428 ASP A CA 1
ATOM 3391 C C . ASP A 1 428 ? -10.854 7.344 -24.484 1.00 33.19 428 ASP A C 1
ATOM 3393 O O . ASP A 1 428 ? -11.309 7.292 -23.340 1.00 33.19 428 ASP A O 1
ATOM 3397 N N . GLY A 1 429 ? -10.006 8.304 -24.876 1.00 41.22 429 GLY A N 1
ATOM 3398 C CA . GLY A 1 429 ? -9.770 9.550 -24.137 1.00 41.22 429 GLY A CA 1
ATOM 3399 C C . GLY A 1 429 ? -8.314 9.971 -23.890 1.00 41.22 429 GLY A C 1
ATOM 3400 O O . GLY A 1 429 ? -8.087 11.133 -23.558 1.00 41.22 429 GLY A O 1
ATOM 3401 N N . SER A 1 430 ? -7.304 9.107 -24.051 1.00 43.31 430 SER A N 1
ATOM 3402 C CA . SER A 1 430 ? -5.908 9.513 -23.796 1.00 43.31 430 SER A CA 1
ATOM 3403 C C . SER A 1 430 ? -5.248 10.130 -25.027 1.00 43.31 430 SER A C 1
ATOM 3405 O O . SER A 1 430 ? -5.132 9.466 -26.057 1.00 43.31 430 SER A O 1
ATOM 3407 N N . LYS A 1 431 ? -4.731 11.354 -24.905 1.00 46.03 431 LYS A N 1
ATOM 3408 C CA . LYS A 1 431 ? -3.799 11.914 -25.891 1.00 46.03 431 LYS A CA 1
ATOM 3409 C C . LYS A 1 431 ? -2.392 11.377 -25.622 1.00 46.03 431 LYS A C 1
ATOM 3411 O O . LYS A 1 431 ? -1.939 11.389 -24.479 1.00 46.03 431 LYS A O 1
ATOM 3416 N N . GLU A 1 432 ? -1.682 10.940 -26.661 1.00 47.28 432 GLU A N 1
ATOM 3417 C CA . GLU A 1 432 ? -0.219 10.788 -26.619 1.00 47.28 432 GLU A CA 1
ATOM 3418 C C . GLU A 1 432 ? 0.446 12.179 -26.667 1.00 47.28 432 GLU A C 1
ATOM 3420 O O . GLU A 1 432 ? 1.206 12.488 -27.582 1.00 47.28 432 GLU A O 1
ATOM 3425 N N . ASP A 1 433 ? 0.128 13.054 -25.711 1.00 51.91 433 ASP A N 1
ATOM 3426 C CA . ASP A 1 433 ? 0.812 14.341 -25.577 1.00 51.91 433 ASP A CA 1
ATOM 3427 C C . ASP A 1 433 ? 2.092 14.166 -24.742 1.00 51.91 433 ASP A C 1
ATOM 3429 O O . ASP A 1 433 ? 2.144 13.416 -23.765 1.00 51.91 433 ASP A O 1
ATOM 3433 N N . GLN A 1 434 ? 3.164 14.819 -25.197 1.00 65.88 434 GLN A N 1
ATOM 3434 C CA . GLN A 1 434 ? 4.534 14.648 -24.715 1.00 65.88 434 GLN A CA 1
ATOM 3435 C C . GLN A 1 434 ? 4.675 15.094 -23.254 1.00 65.88 434 GLN A C 1
ATOM 3437 O O . GLN A 1 434 ? 4.844 16.283 -22.988 1.00 65.88 434 GLN A O 1
ATOM 3442 N N . VAL A 1 435 ? 4.688 14.136 -22.317 1.00 81.44 435 VAL A N 1
ATOM 3443 C CA . VAL A 1 435 ? 5.349 14.334 -21.016 1.00 81.44 435 VAL A CA 1
ATOM 3444 C C . VAL A 1 435 ? 6.725 14.933 -21.303 1.00 81.44 435 VAL A C 1
ATOM 3446 O O . VAL A 1 435 ? 7.495 14.366 -22.087 1.00 81.44 435 VAL A O 1
ATOM 3449 N N . ASP A 1 436 ? 7.009 16.097 -20.726 1.00 87.62 436 ASP A N 1
ATOM 3450 C CA . ASP A 1 436 ? 8.242 16.814 -21.008 1.00 87.62 436 ASP A CA 1
ATOM 3451 C C . ASP A 1 436 ? 9.473 16.010 -20.545 1.00 87.62 436 ASP A C 1
ATOM 3453 O O . ASP A 1 436 ? 9.407 15.139 -19.669 1.00 87.62 436 ASP A O 1
ATOM 3457 N N . ASN A 1 437 ? 10.624 16.286 -21.163 1.00 85.94 437 ASN A N 1
ATOM 3458 C CA . ASN A 1 437 ? 11.846 15.526 -20.898 1.00 85.94 437 ASN A CA 1
ATOM 3459 C C . ASN A 1 437 ? 12.323 15.637 -19.440 1.00 85.94 437 ASN A C 1
ATOM 3461 O O . ASN A 1 437 ? 12.928 14.688 -18.939 1.00 85.94 437 ASN A O 1
ATOM 3465 N N . GLU A 1 438 ? 12.057 16.753 -18.756 1.00 90.94 438 GLU A N 1
ATOM 3466 C CA . GLU A 1 438 ? 12.436 16.936 -17.354 1.00 90.94 438 GLU A CA 1
ATOM 3467 C C . GLU A 1 438 ? 11.593 16.023 -16.456 1.00 90.94 438 GLU A C 1
ATOM 3469 O O . GLU A 1 438 ? 12.140 15.271 -15.643 1.00 90.94 438 GLU A O 1
ATOM 3474 N N . THR A 1 439 ? 10.277 15.991 -16.666 1.00 90.38 439 THR A N 1
ATOM 3475 C CA . THR A 1 439 ? 9.359 15.076 -15.978 1.00 90.38 439 THR A CA 1
ATOM 3476 C C . THR A 1 439 ? 9.716 13.613 -16.246 1.00 90.38 439 THR A C 1
ATOM 3478 O O . THR A 1 439 ? 9.792 12.822 -15.303 1.00 90.38 439 THR A O 1
ATOM 3481 N N . LEU A 1 440 ? 10.040 13.238 -17.491 1.00 89.06 440 LEU A N 1
ATOM 3482 C CA . LEU A 1 440 ? 10.514 11.885 -17.820 1.00 89.06 440 LEU A CA 1
ATOM 3483 C C . LEU A 1 440 ? 11.836 11.536 -17.124 1.00 89.06 440 LEU A C 1
ATOM 3485 O O . LEU A 1 440 ? 12.019 10.400 -16.674 1.00 89.06 440 LEU A O 1
ATOM 3489 N N . GLN A 1 441 ? 12.762 12.488 -17.004 1.00 85.75 441 GLN A N 1
ATOM 3490 C CA . GLN A 1 441 ? 14.034 12.282 -16.312 1.00 85.75 441 GLN A CA 1
ATOM 3491 C C . GLN A 1 441 ? 13.828 12.093 -14.801 1.00 85.75 441 GLN A C 1
ATOM 3493 O O . GLN A 1 441 ? 14.423 11.189 -14.198 1.00 85.75 441 GLN A O 1
ATOM 3498 N N . ARG A 1 442 ? 12.947 12.892 -14.190 1.00 92.75 442 ARG A N 1
ATOM 3499 C CA . ARG A 1 442 ? 12.552 12.760 -12.779 1.00 92.75 442 ARG A CA 1
ATOM 3500 C C . ARG A 1 442 ? 11.839 11.435 -12.521 1.00 92.75 442 ARG A C 1
ATOM 3502 O O . ARG A 1 442 ? 12.222 10.717 -11.601 1.00 92.75 442 ARG A O 1
ATOM 3509 N N . LEU A 1 443 ? 10.902 11.049 -13.384 1.00 93.44 443 LEU A N 1
ATOM 3510 C CA . LEU A 1 443 ? 10.234 9.744 -13.357 1.00 93.44 443 LEU A CA 1
ATOM 3511 C C . LEU A 1 443 ? 11.224 8.586 -13.480 1.00 93.44 443 LEU A C 1
ATOM 3513 O O . LEU A 1 443 ? 11.168 7.639 -12.698 1.00 93.44 443 LEU A O 1
ATOM 3517 N N . THR A 1 444 ? 12.182 8.682 -14.401 1.00 83.94 444 THR A N 1
ATOM 3518 C CA . THR A 1 444 ? 13.232 7.668 -14.559 1.00 83.94 444 THR A CA 1
ATOM 3519 C C . THR A 1 444 ? 14.079 7.551 -13.291 1.00 83.94 444 THR A C 1
ATOM 3521 O O . THR A 1 444 ? 14.447 6.447 -12.886 1.00 83.94 444 THR A O 1
ATOM 3524 N N . THR A 1 445 ? 14.373 8.673 -12.633 1.00 81.06 445 THR A N 1
ATOM 3525 C CA . THR A 1 445 ? 15.129 8.706 -11.373 1.00 81.06 445 THR A CA 1
ATOM 3526 C C . THR A 1 445 ? 14.340 8.061 -10.233 1.00 81.06 445 THR A C 1
ATOM 3528 O O . THR A 1 445 ? 14.862 7.170 -9.560 1.00 81.06 445 THR A O 1
ATOM 3531 N N . ALA A 1 446 ? 13.068 8.434 -10.075 1.00 83.94 446 ALA A N 1
ATOM 3532 C CA . ALA A 1 446 ? 12.147 7.855 -9.099 1.00 83.94 446 ALA A CA 1
ATOM 3533 C C . ALA A 1 446 ? 12.003 6.334 -9.292 1.00 83.94 446 ALA A C 1
ATOM 3535 O O . ALA A 1 446 ? 12.168 5.552 -8.354 1.00 83.94 446 ALA A O 1
ATOM 3536 N N . TYR A 1 447 ? 11.804 5.892 -10.534 1.00 86.31 447 TYR A N 1
ATOM 3537 C CA . TYR A 1 447 ? 11.697 4.477 -10.873 1.00 86.31 447 TYR A CA 1
ATOM 3538 C C . TYR A 1 447 ? 12.987 3.697 -10.576 1.00 86.31 447 TYR A C 1
ATOM 3540 O O . TYR A 1 447 ? 12.939 2.601 -10.018 1.00 86.31 447 TYR A O 1
ATOM 3548 N N . ARG A 1 448 ? 14.165 4.263 -10.878 1.00 71.75 448 ARG A N 1
ATOM 3549 C CA . ARG A 1 448 ? 15.461 3.644 -10.538 1.00 71.75 448 ARG A CA 1
ATOM 3550 C C . ARG A 1 448 ? 15.656 3.504 -9.031 1.00 71.75 448 ARG A C 1
ATOM 3552 O O . ARG A 1 448 ? 16.113 2.452 -8.586 1.00 71.75 448 ARG A O 1
ATOM 3559 N N . ARG A 1 449 ? 15.288 4.528 -8.254 1.00 77.69 449 ARG A N 1
ATOM 3560 C CA . ARG A 1 449 ? 15.342 4.497 -6.785 1.00 77.69 449 ARG A CA 1
ATOM 3561 C C . ARG A 1 449 ? 14.483 3.361 -6.233 1.00 77.69 449 ARG A C 1
ATOM 3563 O O . ARG A 1 449 ? 14.982 2.543 -5.463 1.00 77.69 449 ARG A O 1
ATOM 3570 N N . LEU A 1 450 ? 13.248 3.245 -6.716 1.00 78.62 450 LEU A N 1
ATOM 3571 C CA . LEU A 1 450 ? 12.325 2.167 -6.363 1.00 78.62 450 LEU A CA 1
ATOM 3572 C C . LEU A 1 450 ? 12.870 0.773 -6.737 1.00 78.62 450 LEU A C 1
ATOM 3574 O O . LEU A 1 450 ? 12.833 -0.147 -5.921 1.00 78.62 450 LEU A O 1
ATOM 3578 N N . LEU A 1 451 ? 13.440 0.610 -7.939 1.00 72.69 451 LEU A N 1
ATOM 3579 C CA . LEU A 1 451 ? 14.050 -0.652 -8.386 1.00 72.69 451 LEU A CA 1
ATOM 3580 C C . LEU A 1 451 ? 15.247 -1.084 -7.528 1.00 72.69 451 LEU A C 1
ATOM 3582 O O . LEU A 1 451 ? 15.539 -2.277 -7.425 1.00 72.69 451 LEU A O 1
ATOM 3586 N N . TRP A 1 452 ? 15.991 -0.134 -6.961 1.00 63.81 452 TRP A N 1
ATOM 3587 C CA . TRP A 1 452 ? 17.182 -0.419 -6.155 1.00 63.81 452 TRP A CA 1
ATOM 3588 C C . TRP A 1 452 ? 16.892 -0.583 -4.665 1.00 63.81 452 TRP A C 1
ATOM 3590 O O . TRP A 1 452 ? 17.748 -1.093 -3.941 1.00 63.81 452 TRP A O 1
ATOM 3600 N N . ALA A 1 453 ? 15.688 -0.233 -4.220 1.00 71.69 453 ALA A N 1
ATOM 3601 C CA . ALA A 1 453 ? 15.236 -0.372 -2.845 1.00 71.69 453 ALA A CA 1
ATOM 3602 C C . ALA A 1 453 ? 14.964 -1.841 -2.484 1.00 71.69 453 ALA A C 1
ATOM 3604 O O . ALA A 1 453 ? 13.810 -2.255 -2.447 1.00 71.69 453 ALA A O 1
ATOM 3605 N N . ARG A 1 454 ? 16.003 -2.656 -2.250 1.00 69.44 454 ARG A N 1
ATOM 3606 C CA . ARG A 1 454 ? 15.884 -4.119 -2.049 1.00 69.44 454 ARG A CA 1
ATOM 3607 C C . ARG A 1 454 ? 14.877 -4.504 -0.965 1.00 69.44 454 ARG A C 1
ATOM 3609 O O . ARG A 1 454 ? 14.067 -5.392 -1.219 1.00 69.44 454 ARG A O 1
ATOM 3616 N N . ASP A 1 455 ? 14.851 -3.761 0.133 1.00 75.81 455 ASP A N 1
ATOM 3617 C CA . ASP A 1 455 ? 14.041 -4.089 1.310 1.00 75.81 455 ASP A CA 1
ATOM 3618 C C . ASP A 1 455 ? 12.589 -3.591 1.221 1.00 75.81 455 ASP A C 1
ATOM 3620 O O . ASP A 1 455 ? 11.730 -4.078 1.951 1.00 75.81 455 ASP A O 1
ATOM 3624 N N . SER A 1 456 ? 12.276 -2.690 0.278 1.00 78.25 456 SER A N 1
ATOM 3625 C CA . SER A 1 456 ? 10.911 -2.169 0.113 1.00 78.25 456 SER A CA 1
ATOM 3626 C C . SER A 1 456 ? 9.925 -3.281 -0.261 1.00 78.25 456 SER A C 1
ATOM 3628 O O . SER A 1 456 ? 10.147 -4.011 -1.237 1.00 78.25 456 SER A O 1
ATOM 3630 N N . GLN A 1 457 ? 8.824 -3.362 0.491 1.00 83.12 457 GLN A N 1
ATOM 3631 C CA . GLN A 1 457 ? 7.697 -4.279 0.274 1.00 83.12 457 GLN A CA 1
ATOM 3632 C C . GLN A 1 457 ? 6.465 -3.579 -0.329 1.00 83.12 457 GLN A C 1
ATOM 3634 O O . GLN A 1 457 ? 5.389 -4.173 -0.387 1.00 83.12 457 GLN A O 1
ATOM 3639 N N . SER A 1 458 ? 6.613 -2.329 -0.784 1.00 89.94 458 SER A N 1
ATOM 3640 C CA . SER A 1 458 ? 5.499 -1.534 -1.310 1.00 89.94 458 SER A CA 1
ATOM 3641 C C . SER A 1 458 ? 4.790 -2.209 -2.489 1.00 89.94 458 SER A C 1
ATOM 3643 O O . SER A 1 458 ? 5.423 -2.787 -3.385 1.00 89.94 458 SER A O 1
ATOM 3645 N N . LEU A 1 459 ? 3.462 -2.077 -2.542 1.00 94.31 459 LEU A N 1
ATOM 3646 C CA . LEU A 1 459 ? 2.665 -2.524 -3.686 1.00 94.31 459 LEU A CA 1
ATOM 3647 C C . LEU A 1 459 ? 3.077 -1.790 -4.972 1.00 94.31 459 LEU A C 1
ATOM 3649 O O . LEU A 1 459 ? 3.129 -2.416 -6.031 1.00 94.31 459 LEU A O 1
ATOM 3653 N N . LEU A 1 460 ? 3.465 -0.512 -4.874 1.00 95.69 460 LEU A N 1
ATOM 3654 C CA . LEU A 1 460 ? 4.083 0.241 -5.965 1.00 95.69 460 LEU A CA 1
ATOM 3655 C C . LEU A 1 460 ? 5.287 -0.510 -6.555 1.00 95.69 460 LEU A C 1
ATOM 3657 O O . LEU A 1 460 ? 5.294 -0.796 -7.750 1.00 95.69 460 LEU A O 1
ATOM 3661 N N . LYS A 1 461 ? 6.293 -0.868 -5.743 1.00 92.12 461 LYS A N 1
ATOM 3662 C CA . LYS A 1 461 ? 7.481 -1.598 -6.223 1.00 92.12 461 LYS A CA 1
ATOM 3663 C C . LYS A 1 461 ? 7.117 -2.955 -6.810 1.00 92.12 461 LYS A C 1
ATOM 3665 O O . LYS A 1 461 ? 7.702 -3.369 -7.809 1.00 92.12 461 LYS A O 1
ATOM 3670 N N . ARG A 1 462 ? 6.159 -3.649 -6.194 1.00 90.31 462 ARG A N 1
ATOM 3671 C CA . ARG A 1 462 ? 5.710 -4.969 -6.644 1.00 90.31 462 ARG A CA 1
ATOM 3672 C C . ARG A 1 462 ? 5.067 -4.924 -8.033 1.00 90.31 462 ARG A C 1
ATOM 3674 O O . ARG A 1 462 ? 5.322 -5.824 -8.832 1.00 90.31 462 ARG A O 1
ATOM 3681 N N . PHE A 1 463 ? 4.248 -3.911 -8.321 1.00 94.38 463 PHE A N 1
ATOM 3682 C CA . PHE A 1 463 ? 3.415 -3.874 -9.530 1.00 94.38 463 PHE A CA 1
ATOM 3683 C C . PHE A 1 463 ? 3.874 -2.894 -10.613 1.00 94.38 463 PHE A C 1
ATOM 3685 O O . PHE A 1 463 ? 3.534 -3.095 -11.782 1.00 94.38 463 PHE A O 1
ATOM 3692 N N . LEU A 1 464 ? 4.721 -1.909 -10.299 1.00 92.06 464 LEU A N 1
ATOM 3693 C CA . LEU A 1 464 ? 5.393 -1.078 -11.302 1.00 92.06 464 LEU A CA 1
ATOM 3694 C C . LEU A 1 464 ? 6.544 -1.853 -11.957 1.00 92.06 464 LEU A C 1
ATOM 3696 O O . LEU A 1 464 ? 7.723 -1.551 -11.804 1.00 92.06 464 LEU A O 1
ATOM 3700 N N . THR A 1 465 ? 6.194 -2.904 -12.692 1.00 87.50 465 THR A N 1
ATOM 3701 C CA . THR A 1 465 ? 7.154 -3.703 -13.457 1.00 87.50 465 THR A CA 1
ATOM 3702 C C . THR A 1 465 ? 7.717 -2.894 -14.632 1.00 87.50 465 THR A C 1
ATOM 3704 O O . THR A 1 465 ? 7.057 -1.966 -15.102 1.00 87.50 465 THR A O 1
ATOM 3707 N N . PRO A 1 466 ? 8.859 -3.288 -15.226 1.00 78.69 466 PRO A N 1
ATOM 3708 C CA . PRO A 1 466 ? 9.368 -2.636 -16.434 1.00 78.69 466 PRO A CA 1
ATOM 3709 C C . PRO A 1 466 ? 8.352 -2.573 -17.584 1.00 78.69 466 PRO A C 1
ATOM 3711 O O . PRO A 1 466 ? 8.326 -1.593 -18.323 1.00 78.69 466 PRO A O 1
ATOM 3714 N N . LYS A 1 467 ? 7.486 -3.590 -17.726 1.00 81.38 467 LYS A N 1
ATOM 3715 C CA . LYS A 1 467 ? 6.412 -3.604 -18.735 1.00 81.38 467 LYS A CA 1
ATOM 3716 C C . LYS A 1 467 ? 5.370 -2.520 -18.442 1.00 81.38 467 LYS A C 1
ATOM 3718 O O . LYS A 1 467 ? 5.007 -1.774 -19.345 1.00 81.38 467 LYS A O 1
ATOM 3723 N N . VAL A 1 468 ? 4.922 -2.422 -17.188 1.00 88.69 468 VAL A N 1
ATOM 3724 C CA . VAL A 1 468 ? 3.935 -1.422 -16.746 1.00 88.69 468 VAL A CA 1
ATOM 3725 C C . VAL A 1 468 ? 4.522 -0.012 -16.825 1.00 88.69 468 VAL A C 1
ATOM 3727 O O . VAL A 1 468 ? 3.904 0.865 -17.417 1.00 88.69 468 VAL A O 1
ATOM 3730 N N . TYR A 1 469 ? 5.749 0.191 -16.338 1.00 90.31 469 TYR A N 1
ATOM 3731 C CA . TYR A 1 469 ? 6.473 1.458 -16.443 1.00 90.31 469 TYR A CA 1
ATOM 3732 C C . TYR A 1 469 ? 6.582 1.931 -17.898 1.00 90.31 469 TYR A C 1
ATOM 3734 O O . TYR A 1 469 ? 6.147 3.031 -18.226 1.00 90.31 469 TYR A O 1
ATOM 3742 N N . ASN A 1 470 ? 7.086 1.079 -18.799 1.00 85.81 470 ASN A N 1
ATOM 3743 C CA . ASN A 1 470 ? 7.271 1.457 -20.201 1.00 85.81 470 ASN A CA 1
ATOM 3744 C C . ASN A 1 470 ? 5.951 1.789 -20.906 1.00 85.81 470 ASN A C 1
ATOM 3746 O O . ASN A 1 470 ? 5.938 2.684 -21.750 1.00 85.81 470 ASN A O 1
ATOM 3750 N N . ARG A 1 471 ? 4.862 1.092 -20.548 1.00 90.31 471 ARG A N 1
ATOM 3751 C CA . ARG A 1 471 ? 3.508 1.353 -21.060 1.00 90.31 471 ARG A CA 1
ATOM 3752 C C . ARG A 1 471 ? 2.963 2.703 -20.589 1.00 90.31 471 ARG A C 1
ATOM 3754 O O . ARG A 1 471 ? 2.255 3.359 -21.343 1.00 90.31 471 ARG A O 1
ATOM 3761 N N . LEU A 1 472 ? 3.263 3.102 -19.353 1.00 94.88 472 LEU A N 1
ATOM 3762 C CA . LEU A 1 472 ? 2.603 4.229 -18.689 1.00 94.88 472 LEU A CA 1
ATOM 3763 C C . LEU A 1 472 ? 3.431 5.522 -18.641 1.00 94.88 472 LEU A C 1
ATOM 3765 O O . LEU A 1 472 ? 2.851 6.588 -18.480 1.00 94.88 472 LEU A O 1
ATOM 3769 N N . GLN A 1 473 ? 4.757 5.467 -18.810 1.00 92.81 473 GLN A N 1
ATOM 3770 C CA . GLN A 1 473 ? 5.664 6.605 -18.561 1.00 92.81 473 GLN A CA 1
ATOM 3771 C C . GLN A 1 473 ? 5.387 7.869 -19.396 1.00 92.81 473 GLN A C 1
ATOM 3773 O O . GLN A 1 473 ? 5.822 8.947 -19.012 1.00 92.81 473 GLN A O 1
ATOM 3778 N N . LYS A 1 474 ? 4.689 7.745 -20.533 1.00 92.81 474 LYS A N 1
ATOM 3779 C CA . LYS A 1 474 ? 4.320 8.869 -21.414 1.00 92.81 474 LYS A CA 1
ATOM 3780 C C . LYS A 1 474 ? 2.824 9.195 -21.395 1.00 92.81 474 LYS A C 1
ATOM 3782 O O . LYS A 1 474 ? 2.367 9.968 -22.225 1.00 92.81 474 LYS A O 1
ATOM 3787 N N . ARG A 1 475 ? 2.049 8.550 -20.521 1.00 92.75 475 ARG A N 1
ATOM 3788 C CA . ARG A 1 475 ? 0.602 8.762 -20.429 1.00 92.75 475 ARG A CA 1
ATOM 3789 C C . ARG A 1 475 ? 0.323 9.929 -19.488 1.00 92.75 475 ARG A C 1
ATOM 3791 O O . ARG A 1 475 ? 0.985 10.070 -18.460 1.00 92.75 475 ARG A O 1
ATOM 3798 N N . VAL A 1 476 ? -0.678 10.720 -19.853 1.00 93.00 476 VAL A N 1
ATOM 3799 C CA . VAL A 1 476 ? -1.163 11.869 -19.089 1.00 93.00 476 VAL A CA 1
ATOM 3800 C C . VAL A 1 476 ? -2.679 11.742 -18.972 1.00 93.00 476 VAL A C 1
ATOM 3802 O O . VAL A 1 476 ? -3.343 11.322 -19.925 1.00 93.00 476 VAL A O 1
ATOM 3805 N N . SER A 1 477 ? -3.218 12.032 -17.795 1.00 93.00 477 SER A N 1
ATOM 3806 C CA . SER A 1 477 ? -4.659 12.135 -17.575 1.00 93.00 477 SER A CA 1
ATOM 3807 C C . SER A 1 477 ? -5.243 13.412 -18.186 1.00 93.00 477 SER A C 1
ATOM 3809 O O . SER A 1 477 ? -4.534 14.284 -18.687 1.00 93.00 477 SER A O 1
ATOM 3811 N N . THR A 1 478 ? -6.566 13.518 -18.159 1.00 89.50 478 THR A N 1
ATOM 3812 C CA . THR A 1 478 ? -7.325 14.663 -18.683 1.00 89.50 478 THR A CA 1
ATOM 3813 C C . THR A 1 478 ? -6.944 15.987 -18.020 1.00 89.50 478 THR A C 1
ATOM 3815 O O . THR A 1 478 ? -6.845 16.995 -18.716 1.00 89.50 478 THR A O 1
ATOM 3818 N N . GLU A 1 479 ? -6.662 15.974 -16.715 1.00 89.81 479 GLU A N 1
ATOM 3819 C CA . GLU A 1 479 ? -6.292 17.158 -15.924 1.00 89.81 479 GLU A CA 1
ATOM 3820 C C . GLU A 1 479 ? -4.765 17.392 -15.860 1.00 89.81 479 GLU A C 1
ATOM 3822 O O . GLU A 1 479 ? -4.290 18.297 -15.175 1.00 89.81 479 GLU A O 1
ATOM 3827 N N . GLY A 1 480 ? -3.968 16.604 -16.595 1.00 92.25 480 GLY A N 1
ATOM 3828 C CA . GLY A 1 480 ? -2.515 16.788 -16.695 1.00 92.25 480 GLY A CA 1
ATOM 3829 C C . GLY A 1 480 ? -1.672 15.968 -15.711 1.00 92.25 480 GLY A C 1
ATOM 3830 O O . GLY A 1 480 ? -0.457 16.152 -15.659 1.00 92.25 480 GLY A O 1
ATOM 3831 N N . GLY A 1 481 ? -2.277 15.057 -14.951 1.00 94.69 481 GLY A N 1
ATOM 3832 C CA . GLY A 1 481 ? -1.583 14.139 -14.052 1.00 94.69 481 GLY A CA 1
ATOM 3833 C C . GLY A 1 481 ? -0.731 13.106 -14.794 1.00 94.69 481 GLY A C 1
ATOM 3834 O O . GLY A 1 481 ? -1.177 12.452 -15.741 1.00 94.69 481 GLY A O 1
ATOM 3835 N N . THR A 1 482 ? 0.514 12.933 -14.353 1.00 96.75 482 THR A N 1
ATOM 3836 C CA . THR A 1 482 ? 1.489 12.025 -14.974 1.00 96.75 482 THR A CA 1
ATOM 3837 C C . THR A 1 482 ? 1.772 10.799 -14.107 1.00 96.75 482 THR A C 1
ATOM 3839 O O . THR A 1 482 ? 1.441 10.751 -12.921 1.00 96.75 482 THR A O 1
ATOM 3842 N N . LEU A 1 483 ? 2.475 9.804 -14.666 1.00 97.31 483 LEU A N 1
ATOM 3843 C CA . LEU A 1 483 ? 2.958 8.674 -13.865 1.00 97.31 483 LEU A CA 1
ATOM 3844 C C . LEU A 1 483 ? 3.921 9.127 -12.755 1.00 97.31 483 LEU A C 1
ATOM 3846 O O . LEU A 1 483 ? 3.986 8.469 -11.721 1.00 97.31 483 LEU A O 1
ATOM 3850 N N . LEU A 1 484 ? 4.655 10.235 -12.941 1.00 97.25 484 LEU A N 1
ATOM 3851 C CA . LEU A 1 484 ? 5.499 10.790 -11.883 1.00 97.25 484 LEU A CA 1
ATOM 3852 C C . LEU A 1 484 ? 4.646 11.171 -10.678 1.00 97.25 484 LEU A C 1
ATOM 3854 O O . LEU A 1 484 ? 4.939 10.705 -9.582 1.00 97.25 484 LEU A O 1
ATOM 3858 N N . ASP A 1 485 ? 3.577 11.937 -10.888 1.00 96.94 485 ASP A N 1
ATOM 3859 C CA . ASP A 1 485 ? 2.676 12.369 -9.814 1.00 96.94 485 ASP A CA 1
ATOM 3860 C C . ASP A 1 485 ? 2.054 11.170 -9.087 1.00 96.94 485 ASP A C 1
ATOM 3862 O O . ASP A 1 485 ? 1.897 11.199 -7.867 1.00 96.94 485 ASP A O 1
ATOM 3866 N N . VAL A 1 486 ? 1.796 10.078 -9.818 1.00 98.12 486 VAL A N 1
ATOM 3867 C CA . VAL A 1 486 ? 1.268 8.841 -9.236 1.00 98.12 486 VAL A CA 1
ATOM 3868 C C . VAL A 1 486 ? 2.254 8.156 -8.293 1.00 98.12 486 VAL A C 1
ATOM 3870 O O . VAL A 1 486 ? 1.856 7.667 -7.237 1.00 98.12 486 VAL A O 1
ATOM 3873 N N . VAL A 1 487 ? 3.534 8.073 -8.667 1.00 97.25 487 VAL A N 1
ATOM 3874 C CA . VAL A 1 487 ? 4.513 7.190 -7.999 1.00 97.25 487 VAL A CA 1
ATOM 3875 C C . VAL A 1 487 ? 5.505 7.929 -7.105 1.00 97.25 487 VAL A C 1
ATOM 3877 O O . VAL A 1 487 ? 6.234 7.285 -6.350 1.00 97.25 487 VAL A O 1
ATOM 3880 N N . HIS A 1 488 ? 5.568 9.263 -7.185 1.00 94.94 488 HIS A N 1
ATOM 3881 C CA . HIS A 1 488 ? 6.609 10.066 -6.538 1.00 94.94 488 HIS A CA 1
ATOM 3882 C C . HIS A 1 488 ? 6.675 9.822 -5.026 1.00 94.94 488 HIS A C 1
ATOM 3884 O O . HIS A 1 488 ? 7.755 9.588 -4.488 1.00 94.94 488 HIS A O 1
ATOM 3890 N N . SER A 1 489 ? 5.517 9.784 -4.358 1.00 93.38 489 SER A N 1
ATOM 3891 C CA . SER A 1 489 ? 5.430 9.564 -2.910 1.00 93.38 489 SER A CA 1
ATOM 3892 C C . SER A 1 489 ? 6.110 8.255 -2.472 1.00 93.38 489 SER A C 1
ATOM 3894 O O . SER A 1 489 ? 6.992 8.280 -1.612 1.00 93.38 489 SER A O 1
ATOM 3896 N N . GLY A 1 490 ? 5.776 7.123 -3.105 1.00 92.19 490 GLY A N 1
ATOM 3897 C CA . GLY A 1 490 ? 6.357 5.819 -2.764 1.00 92.19 490 GLY A CA 1
ATOM 3898 C C . GLY A 1 490 ? 7.747 5.554 -3.343 1.00 92.19 490 GLY A C 1
ATOM 3899 O O . GLY A 1 490 ? 8.454 4.672 -2.860 1.00 92.19 490 GLY A O 1
ATOM 3900 N N . ALA A 1 491 ? 8.168 6.308 -4.359 1.00 91.31 491 ALA A N 1
ATOM 3901 C CA . ALA A 1 491 ? 9.541 6.270 -4.854 1.00 91.31 491 ALA A CA 1
ATOM 3902 C C . ALA A 1 491 ? 10.512 7.032 -3.935 1.00 91.31 491 ALA A C 1
ATOM 3904 O O . ALA A 1 491 ? 11.677 6.647 -3.815 1.00 91.31 491 ALA A O 1
ATOM 3905 N N . GLU A 1 492 ? 10.039 8.086 -3.269 1.00 89.88 492 GLU A N 1
ATOM 3906 C CA . GLU A 1 492 ? 10.807 8.844 -2.281 1.00 89.88 492 GLU A CA 1
ATOM 3907 C C . GLU A 1 492 ? 10.822 8.151 -0.911 1.00 89.88 492 GLU A C 1
ATOM 3909 O O . GLU A 1 492 ? 11.894 7.951 -0.328 1.00 89.88 492 GLU A O 1
ATOM 3914 N N . ILE A 1 493 ? 9.655 7.727 -0.418 1.00 90.69 493 ILE A N 1
ATOM 3915 C CA . ILE A 1 493 ? 9.499 7.055 0.876 1.00 90.69 493 ILE A CA 1
ATOM 3916 C C . ILE A 1 493 ? 9.314 5.553 0.649 1.00 90.69 493 ILE A C 1
ATOM 3918 O O . ILE A 1 493 ? 8.212 5.056 0.435 1.00 90.69 493 ILE A O 1
ATOM 3922 N N . LEU A 1 494 ? 10.430 4.825 0.690 1.00 84.88 494 LEU A N 1
ATOM 3923 C CA . LEU A 1 494 ? 10.508 3.417 0.282 1.00 84.88 494 LEU A CA 1
ATOM 3924 C C . LEU A 1 494 ? 9.896 2.429 1.292 1.00 84.88 494 LEU A C 1
ATOM 3926 O O . LEU A 1 494 ? 9.609 1.289 0.918 1.00 84.88 494 LEU A O 1
ATOM 3930 N N . ASP A 1 495 ? 9.682 2.869 2.533 1.00 83.25 495 ASP A N 1
ATOM 3931 C CA . ASP A 1 495 ? 9.061 2.111 3.632 1.00 83.25 495 ASP A CA 1
ATOM 3932 C C . ASP A 1 495 ? 7.529 2.283 3.673 1.00 83.25 495 ASP A C 1
ATOM 3934 O O . ASP A 1 495 ? 6.899 2.407 4.716 1.00 83.25 495 ASP A O 1
ATOM 3938 N N . THR A 1 496 ? 6.906 2.390 2.500 1.00 87.19 496 THR A N 1
ATOM 3939 C CA . THR A 1 496 ? 5.449 2.507 2.366 1.00 87.19 496 THR A CA 1
ATOM 3940 C C . THR A 1 496 ? 4.822 1.163 2.015 1.00 87.19 496 THR A C 1
ATOM 3942 O O . THR A 1 496 ? 5.405 0.366 1.279 1.00 87.19 496 THR A O 1
ATOM 3945 N N . THR A 1 497 ? 3.591 0.931 2.467 1.00 90.50 497 THR A N 1
ATOM 3946 C CA . THR A 1 497 ? 2.816 -0.255 2.081 1.00 90.50 497 THR A CA 1
ATOM 3947 C C . THR A 1 497 ? 2.247 -0.125 0.665 1.00 90.50 497 THR A C 1
ATOM 3949 O O . THR A 1 497 ? 2.313 -1.075 -0.110 1.00 90.50 497 THR A O 1
ATOM 3952 N N . ILE A 1 498 ? 1.719 1.046 0.284 1.00 94.19 498 ILE A N 1
ATOM 3953 C CA . ILE A 1 498 ? 1.018 1.253 -1.000 1.00 94.19 498 ILE A CA 1
ATOM 3954 C C . ILE A 1 498 ? 1.921 1.977 -2.003 1.00 94.19 498 ILE A C 1
ATOM 3956 O O . ILE A 1 498 ? 2.342 1.384 -2.995 1.00 94.19 498 ILE A O 1
ATOM 3960 N N . GLY A 1 499 ? 2.240 3.246 -1.730 1.00 94.00 499 GLY A N 1
ATOM 3961 C CA . GLY A 1 499 ? 3.181 4.060 -2.504 1.00 94.00 499 GLY A CA 1
ATOM 3962 C C . GLY A 1 499 ? 2.639 4.775 -3.746 1.00 94.00 499 GLY A C 1
ATOM 3963 O O . GLY A 1 499 ? 3.421 5.454 -4.404 1.00 94.00 499 GLY A O 1
ATOM 3964 N N . VAL A 1 500 ? 1.345 4.667 -4.061 1.00 97.12 500 VAL A N 1
ATOM 3965 C CA . VAL A 1 500 ? 0.715 5.389 -5.183 1.00 97.12 500 VAL A CA 1
ATOM 3966 C C . VAL A 1 500 ? -0.375 6.345 -4.717 1.00 97.12 500 VAL A C 1
ATOM 3968 O O . VAL A 1 500 ? -1.080 6.057 -3.752 1.00 97.12 500 VAL A O 1
ATOM 3971 N N . LEU A 1 501 ? -0.532 7.448 -5.444 1.00 97.31 501 LEU A N 1
ATOM 3972 C CA . LEU A 1 501 ? -1.606 8.428 -5.291 1.00 97.31 501 LEU A CA 1
ATOM 3973 C C . LEU A 1 501 ? -2.219 8.713 -6.668 1.00 97.31 501 LEU A C 1
ATOM 3975 O O . LEU A 1 501 ? -1.512 8.707 -7.667 1.00 97.31 501 LEU A O 1
ATOM 3979 N N . ALA A 1 502 ? -3.520 8.947 -6.764 1.00 97.50 502 ALA A N 1
ATOM 3980 C CA . ALA A 1 502 ? -4.124 9.438 -7.998 1.00 97.50 502 ALA A CA 1
ATOM 3981 C C . ALA A 1 502 ? -3.995 10.973 -8.044 1.00 97.50 502 ALA A C 1
ATOM 3983 O O . ALA A 1 502 ? -4.409 11.626 -7.093 1.00 97.50 502 ALA A O 1
ATOM 3984 N N . PRO A 1 503 ? -3.431 11.593 -9.095 1.00 96.12 503 PRO A N 1
ATOM 3985 C CA . PRO A 1 503 ? -3.444 13.052 -9.219 1.00 96.12 503 PRO A CA 1
ATOM 3986 C C . PRO A 1 503 ? -4.828 13.604 -9.594 1.00 96.12 503 PRO A C 1
ATOM 3988 O O . PRO A 1 503 ? -5.123 14.755 -9.298 1.00 96.12 503 PRO A O 1
ATOM 3991 N N . ASP A 1 504 ? -5.701 12.794 -10.192 1.00 95.44 504 ASP A N 1
ATOM 3992 C CA . ASP A 1 504 ? -7.084 13.160 -10.516 1.00 95.44 504 ASP A CA 1
ATOM 3993 C C . ASP A 1 504 ? -7.976 11.920 -10.692 1.00 95.44 504 ASP A C 1
ATOM 3995 O O . ASP A 1 504 ? -7.526 10.774 -10.611 1.00 95.44 504 ASP A O 1
ATOM 3999 N N . ARG A 1 505 ? -9.266 12.153 -10.961 1.00 93.12 505 ARG A N 1
ATOM 4000 C CA . ARG A 1 505 ? -10.279 11.102 -11.129 1.00 93.12 505 ARG A CA 1
ATOM 4001 C C . ARG A 1 505 ? -9.996 10.141 -12.291 1.00 93.12 505 ARG A C 1
ATOM 4003 O O . ARG A 1 505 ? -10.306 8.954 -12.194 1.00 93.12 505 ARG A O 1
ATOM 4010 N N . ASP A 1 506 ? -9.413 10.634 -13.382 1.00 91.81 506 ASP A N 1
ATOM 4011 C CA . ASP A 1 506 ? -9.215 9.857 -14.610 1.00 91.81 506 ASP A CA 1
ATOM 4012 C C . ASP A 1 506 ? -7.914 9.042 -14.565 1.00 91.81 506 ASP A C 1
ATOM 4014 O O . ASP A 1 506 ? -7.733 8.089 -15.327 1.00 91.81 506 ASP A O 1
ATOM 4018 N N . SER A 1 507 ? -7.043 9.328 -13.599 1.00 96.12 507 SER A N 1
ATOM 4019 C CA . SER A 1 507 ? -5.799 8.604 -13.347 1.00 96.12 507 SER A CA 1
ATOM 4020 C C . SER A 1 507 ? -6.004 7.110 -13.103 1.00 96.12 507 SER A C 1
ATOM 4022 O O . SER A 1 507 ? -5.205 6.304 -13.581 1.00 96.12 507 SER A O 1
ATOM 4024 N N . TYR A 1 508 ? -7.092 6.705 -12.441 1.00 95.81 508 TYR A N 1
ATOM 4025 C CA . TYR A 1 508 ? -7.404 5.281 -12.265 1.00 95.81 508 TYR A CA 1
ATOM 4026 C C . TYR A 1 508 ? -7.668 4.567 -13.593 1.00 95.81 508 TYR A C 1
ATOM 4028 O O . TYR A 1 508 ? -7.353 3.388 -13.715 1.00 95.81 508 TYR A O 1
ATOM 4036 N N . LYS A 1 509 ? -8.187 5.273 -14.604 1.00 92.94 509 LYS A N 1
ATOM 4037 C CA . LYS A 1 509 ? -8.417 4.732 -15.952 1.00 92.94 509 LYS A CA 1
ATOM 4038 C C . LYS A 1 509 ? -7.125 4.737 -16.762 1.00 92.94 509 LYS A C 1
ATOM 4040 O O . LYS A 1 509 ? -6.745 3.723 -17.340 1.00 92.94 509 LYS A O 1
ATOM 4045 N N . VAL A 1 510 ? -6.406 5.859 -16.756 1.00 94.12 510 VAL A N 1
ATOM 4046 C CA . VAL A 1 510 ? -5.178 6.041 -17.548 1.00 94.12 510 VAL A CA 1
ATOM 4047 C C . VAL A 1 510 ? -4.042 5.139 -17.069 1.00 94.12 510 VAL A C 1
ATOM 4049 O O . VAL A 1 510 ? -3.352 4.522 -17.881 1.00 94.12 510 VAL A O 1
ATOM 4052 N N . PHE A 1 511 ? -3.872 5.014 -15.754 1.00 96.62 511 PHE A N 1
ATOM 4053 C CA . PHE A 1 511 ? -2.832 4.200 -15.127 1.00 96.62 511 PHE A CA 1
ATOM 4054 C C . PHE A 1 511 ? -3.384 2.872 -14.587 1.00 96.62 511 PHE A C 1
ATOM 4056 O O . PHE A 1 511 ? -2.774 2.248 -13.714 1.00 96.62 511 PHE A O 1
ATOM 4063 N N . TRP A 1 512 ? -4.512 2.400 -15.132 1.00 95.25 512 TRP A N 1
ATOM 4064 C CA . TRP A 1 512 ? -5.175 1.156 -14.726 1.00 95.25 512 TRP A CA 1
ATOM 4065 C C . TRP A 1 512 ? -4.245 -0.067 -14.642 1.00 95.25 512 TRP A C 1
ATOM 4067 O O . TRP A 1 512 ? -4.345 -0.797 -13.656 1.00 95.25 512 TRP A O 1
ATOM 4077 N N . PRO A 1 513 ? -3.279 -0.291 -15.564 1.00 95.12 513 PRO A N 1
ATOM 4078 C CA . PRO A 1 513 ? -2.339 -1.412 -15.450 1.00 95.12 513 PRO A CA 1
ATOM 4079 C C . PRO A 1 513 ? -1.502 -1.427 -14.160 1.00 95.12 513 PRO A C 1
ATOM 4081 O O . PRO A 1 513 ? -1.010 -2.486 -13.780 1.00 95.12 513 PRO A O 1
ATOM 4084 N N . LEU A 1 514 ? -1.325 -0.274 -13.503 1.00 97.12 514 LEU A N 1
ATOM 4085 C CA . LEU A 1 514 ? -0.678 -0.162 -12.196 1.00 97.12 514 LEU A CA 1
ATOM 4086 C C . LEU A 1 514 ? -1.702 -0.218 -11.053 1.00 97.12 514 LEU A C 1
ATOM 4088 O O . LEU A 1 514 ? -1.505 -0.966 -10.098 1.00 97.12 514 LEU A O 1
ATOM 4092 N N . PHE A 1 515 ? -2.794 0.546 -11.147 1.00 97.31 515 PHE A N 1
ATOM 4093 C CA . PHE A 1 515 ? -3.788 0.635 -10.073 1.00 97.31 515 PHE A CA 1
ATOM 4094 C C . PHE A 1 515 ? -4.576 -0.661 -9.863 1.00 97.31 515 PHE A C 1
ATOM 4096 O O . PHE A 1 515 ? -4.812 -1.032 -8.718 1.00 97.31 515 PHE A O 1
ATOM 4103 N N . LYS A 1 516 ? -4.939 -1.384 -10.927 1.00 95.00 516 LYS A N 1
ATOM 4104 C CA . LYS A 1 516 ? -5.740 -2.617 -10.856 1.00 95.00 516 LYS A CA 1
ATOM 4105 C C . LYS A 1 516 ? -5.191 -3.642 -9.844 1.00 95.00 516 LYS A C 1
ATOM 4107 O O . LYS A 1 516 ? -5.922 -3.986 -8.913 1.00 95.00 516 LYS A O 1
ATOM 4112 N N . PRO A 1 517 ? -3.933 -4.118 -9.958 1.00 94.62 517 PRO A N 1
ATOM 4113 C CA . PRO A 1 517 ? -3.402 -5.100 -9.011 1.00 94.62 517 PRO A CA 1
ATOM 4114 C C . PRO A 1 517 ? -3.168 -4.520 -7.605 1.00 94.62 517 PRO A C 1
ATOM 4116 O O . PRO A 1 517 ? -3.220 -5.258 -6.618 1.00 94.62 517 PRO A O 1
ATOM 4119 N N . ILE A 1 518 ? -2.942 -3.205 -7.490 1.00 96.25 518 ILE A N 1
ATOM 4120 C CA . ILE A 1 518 ? -2.806 -2.511 -6.202 1.00 96.25 518 ILE A CA 1
ATOM 4121 C C . ILE A 1 518 ? -4.150 -2.503 -5.462 1.00 96.25 518 ILE A C 1
ATOM 4123 O O . ILE A 1 518 ? -4.210 -2.975 -4.331 1.00 96.25 518 ILE A O 1
ATOM 4127 N N . ILE A 1 519 ? -5.228 -2.058 -6.112 1.00 95.69 519 ILE A N 1
ATOM 4128 C CA . ILE A 1 519 ? -6.592 -2.033 -5.557 1.00 95.69 519 ILE A CA 1
ATOM 4129 C C . ILE A 1 519 ? -7.022 -3.455 -5.167 1.00 95.69 519 ILE A C 1
ATOM 4131 O O . ILE A 1 519 ? -7.486 -3.680 -4.050 1.00 95.69 519 ILE A O 1
ATOM 4135 N N . ALA A 1 520 ? -6.790 -4.443 -6.039 1.00 93.19 520 ALA A N 1
ATOM 4136 C CA . ALA A 1 520 ? -7.079 -5.846 -5.739 1.00 93.19 520 ALA A CA 1
ATOM 4137 C C . ALA A 1 520 ? -6.347 -6.342 -4.476 1.00 93.19 520 ALA A C 1
ATOM 4139 O O . ALA A 1 520 ? -6.929 -7.058 -3.658 1.00 93.19 520 ALA A O 1
ATOM 4140 N N . SER A 1 521 ? -5.088 -5.930 -4.293 1.00 93.06 521 SER A N 1
ATOM 4141 C CA . SER A 1 521 ? -4.267 -6.315 -3.139 1.00 93.06 521 SER A CA 1
ATOM 4142 C C . SER A 1 521 ? -4.709 -5.636 -1.842 1.00 93.06 521 SER A C 1
ATOM 4144 O O . SER A 1 521 ? -4.821 -6.323 -0.830 1.00 93.06 521 SER A O 1
ATOM 4146 N N . ILE A 1 522 ? -4.979 -4.324 -1.870 1.00 93.75 522 ILE A N 1
ATOM 4147 C CA . ILE A 1 522 ? -5.391 -3.543 -0.688 1.00 93.75 522 ILE A CA 1
ATOM 4148 C C . ILE A 1 522 ? -6.737 -4.042 -0.161 1.00 93.75 522 ILE A C 1
ATOM 4150 O O . ILE A 1 522 ? -6.895 -4.267 1.033 1.00 93.75 522 ILE A O 1
ATOM 4154 N N . HIS A 1 523 ? -7.704 -4.266 -1.052 1.00 92.00 523 HIS A N 1
ATOM 4155 C CA . HIS A 1 523 ? -9.066 -4.617 -0.647 1.00 92.00 523 HIS A CA 1
ATOM 4156 C C . HIS A 1 523 ? -9.332 -6.122 -0.619 1.00 92.00 523 HIS A C 1
ATOM 4158 O O . HIS A 1 523 ? -10.461 -6.538 -0.362 1.00 92.00 523 HIS A O 1
ATOM 4164 N N . HIS A 1 524 ? -8.317 -6.952 -0.874 1.00 88.56 524 HIS A N 1
ATOM 4165 C CA . HIS A 1 524 ? -8.446 -8.410 -0.922 1.00 88.56 524 HIS A CA 1
ATOM 4166 C C . HIS A 1 524 ? -9.582 -8.880 -1.851 1.00 88.56 524 HIS A C 1
ATOM 4168 O O . HIS A 1 524 ? -10.338 -9.798 -1.524 1.00 88.56 524 HIS A O 1
ATOM 4174 N N . VAL A 1 525 ? -9.710 -8.230 -3.010 1.00 84.19 525 VAL A N 1
ATOM 4175 C CA . VAL A 1 525 ? -10.709 -8.551 -4.036 1.00 84.19 525 VAL A CA 1
ATOM 4176 C C . VAL A 1 525 ? -10.018 -9.292 -5.171 1.00 84.19 525 VAL A C 1
ATOM 4178 O O . VAL A 1 525 ? -9.008 -8.838 -5.704 1.00 84.19 525 VAL A O 1
ATOM 4181 N N . HIS A 1 526 ? -10.564 -10.441 -5.567 1.00 79.56 526 HIS A N 1
ATOM 4182 C CA . HIS A 1 526 ? -10.064 -11.162 -6.735 1.00 79.56 526 HIS A CA 1
ATOM 4183 C C . HIS A 1 526 ? -10.247 -10.320 -8.004 1.00 79.56 526 HIS A C 1
ATOM 4185 O O . HIS A 1 526 ? -11.359 -9.886 -8.293 1.00 79.56 526 HIS A O 1
ATOM 4191 N N . GLU A 1 527 ? -9.176 -10.140 -8.785 1.00 74.94 527 GLU A N 1
ATOM 4192 C CA . GLU A 1 527 ? -9.158 -9.250 -9.958 1.00 74.94 527 GLU A CA 1
ATOM 4193 C C . GLU A 1 527 ? -10.315 -9.420 -10.962 1.00 74.94 527 GLU A C 1
ATOM 4195 O O . GLU A 1 527 ? -10.793 -8.399 -11.455 1.00 74.94 527 GLU A O 1
ATOM 4200 N N . PRO A 1 528 ? -10.803 -10.639 -11.282 1.00 71.31 528 PRO A N 1
ATOM 4201 C CA . PRO A 1 528 ? -11.946 -10.801 -12.186 1.00 71.31 528 PRO A CA 1
ATOM 4202 C C . PRO A 1 528 ? -13.242 -10.149 -11.681 1.00 71.31 528 PRO A C 1
ATOM 4204 O O . PRO A 1 528 ? -14.137 -9.882 -12.472 1.00 71.31 528 PRO A O 1
ATOM 4207 N N . ASN A 1 529 ? -13.330 -9.880 -10.377 1.00 72.38 529 ASN A N 1
ATOM 4208 C CA . ASN A 1 529 ? -14.472 -9.262 -9.708 1.00 72.38 529 ASN A CA 1
ATOM 4209 C C . ASN A 1 529 ? -14.147 -7.839 -9.218 1.00 72.38 529 ASN A C 1
ATOM 4211 O O . ASN A 1 529 ? -14.789 -7.356 -8.287 1.00 72.38 529 ASN A O 1
ATOM 4215 N N . LEU A 1 530 ? -13.124 -7.181 -9.779 1.00 83.44 530 LEU A N 1
ATOM 4216 C CA . LEU A 1 530 ? -12.685 -5.853 -9.345 1.00 83.44 530 LEU A CA 1
ATOM 4217 C C . LEU A 1 530 ? -13.648 -4.757 -9.833 1.00 83.44 530 LEU A C 1
ATOM 4219 O O . LEU A 1 530 ? -13.349 -3.991 -10.747 1.00 83.44 530 LEU A O 1
ATOM 4223 N N . HIS A 1 531 ? -14.822 -4.707 -9.215 1.00 89.19 531 HIS A N 1
ATOM 4224 C CA . HIS A 1 531 ? -15.884 -3.753 -9.489 1.00 89.19 531 HIS A CA 1
ATOM 4225 C C . HIS A 1 531 ? -16.585 -3.373 -8.186 1.00 89.19 531 HIS A C 1
ATOM 4227 O O . HIS A 1 531 ? -16.866 -4.234 -7.349 1.00 89.19 531 HIS A O 1
ATOM 4233 N N . GLN A 1 532 ? -16.893 -2.089 -8.028 1.00 93.69 532 GLN A N 1
ATOM 4234 C CA . GLN A 1 532 ? -17.659 -1.601 -6.894 1.00 93.69 532 GLN A CA 1
ATOM 4235 C C . GLN A 1 532 ? -19.159 -1.878 -7.093 1.00 93.69 532 GLN A C 1
ATOM 4237 O O . GLN A 1 532 ? -19.720 -1.454 -8.104 1.00 93.69 532 GLN A O 1
ATOM 4242 N N . PRO A 1 533 ? -19.844 -2.545 -6.142 1.00 93.62 533 PRO A N 1
ATOM 4243 C CA . PRO A 1 533 ? -21.294 -2.689 -6.182 1.00 93.62 533 PRO A CA 1
ATOM 4244 C C . PRO A 1 533 ? -22.007 -1.334 -6.216 1.00 93.62 533 PRO A C 1
ATOM 4246 O O . PRO A 1 533 ? -21.480 -0.323 -5.755 1.00 93.62 533 PRO A O 1
ATOM 4249 N N . LYS A 1 534 ? -23.249 -1.321 -6.709 1.00 90.50 534 LYS A N 1
ATOM 4250 C CA . LYS A 1 534 ? -24.083 -0.115 -6.647 1.00 90.50 534 LYS A CA 1
ATOM 4251 C C . LYS A 1 534 ? -24.218 0.371 -5.203 1.00 90.50 534 LYS A C 1
ATOM 4253 O O . LYS A 1 534 ? -24.411 -0.450 -4.305 1.00 90.50 534 LYS A O 1
ATOM 4258 N N . LEU A 1 535 ? -24.180 1.695 -5.046 1.00 90.00 535 LEU A N 1
ATOM 4259 C CA . LEU A 1 535 ? -24.409 2.398 -3.784 1.00 90.00 535 LEU A CA 1
ATOM 4260 C C . LEU A 1 535 ? -25.669 1.850 -3.104 1.00 90.00 535 LEU A C 1
ATOM 4262 O O . LEU A 1 535 ? -26.751 1.845 -3.702 1.00 90.00 535 LEU A O 1
ATOM 4266 N N . ALA A 1 536 ? -25.520 1.352 -1.880 1.00 92.00 536 ALA A N 1
ATOM 4267 C CA . ALA A 1 536 ? -26.601 0.715 -1.144 1.00 92.00 536 ALA A CA 1
ATOM 4268 C C . ALA A 1 536 ? -26.443 0.930 0.363 1.00 92.00 536 ALA A C 1
ATOM 4270 O O . ALA A 1 536 ? -25.736 0.185 1.046 1.00 92.00 536 ALA A O 1
ATOM 4271 N N . TRP A 1 537 ? -27.170 1.917 0.883 1.00 91.75 537 TRP A N 1
ATOM 4272 C CA . TRP A 1 537 ? -27.265 2.198 2.312 1.00 91.75 537 TRP A CA 1
ATOM 4273 C C . TRP A 1 537 ? -28.211 1.230 3.029 1.00 91.75 537 TRP A C 1
ATOM 4275 O O . TRP A 1 537 ? -29.191 0.733 2.464 1.00 91.75 537 TRP A O 1
ATOM 4285 N N . ALA A 1 538 ? -27.908 0.943 4.291 1.00 85.31 538 ALA A N 1
ATOM 4286 C CA . ALA A 1 538 ? -28.809 0.208 5.160 1.00 85.31 538 ALA A CA 1
ATOM 4287 C C . ALA A 1 538 ? -29.844 1.168 5.757 1.00 85.31 538 ALA A C 1
ATOM 4289 O O . ALA A 1 538 ? -29.522 2.305 6.078 1.00 85.31 538 ALA A O 1
ATOM 4290 N N . ASP A 1 539 ? -31.071 0.695 5.978 1.00 86.00 539 ASP A N 1
ATOM 4291 C CA . ASP A 1 539 ? -31.999 1.425 6.847 1.00 86.00 539 ASP A CA 1
ATOM 4292 C C . ASP A 1 539 ? -31.420 1.417 8.267 1.00 86.00 539 ASP A C 1
ATOM 4294 O O . ASP A 1 539 ? -31.164 0.337 8.811 1.00 86.00 539 ASP A O 1
ATOM 4298 N N . ALA A 1 540 ? -31.221 2.597 8.858 1.00 84.50 540 ALA A N 1
ATOM 4299 C CA . ALA A 1 540 ? -30.686 2.741 10.206 1.00 84.50 540 ALA A CA 1
ATOM 4300 C C . ALA A 1 540 ? -31.484 1.941 11.245 1.00 84.50 540 ALA A C 1
ATOM 4302 O O . ALA A 1 540 ? -30.900 1.414 12.183 1.00 84.50 540 ALA A O 1
ATOM 4303 N N . LYS A 1 541 ? -32.788 1.712 11.026 1.00 85.56 541 LYS A N 1
ATOM 4304 C CA . LYS A 1 541 ? -33.639 0.872 11.891 1.00 85.56 541 LYS A CA 1
ATOM 4305 C C . LYS A 1 541 ? -33.221 -0.597 11.935 1.00 85.56 541 LYS A C 1
ATOM 4307 O O . LYS A 1 541 ? -33.657 -1.319 12.831 1.00 85.56 541 LYS A O 1
ATOM 4312 N N . LYS A 1 542 ? -32.434 -1.073 10.962 1.00 87.56 542 LYS A N 1
ATOM 4313 C CA . LYS A 1 542 ? -31.855 -2.427 10.990 1.00 87.56 542 LYS A CA 1
ATOM 4314 C C . LYS A 1 542 ? -30.778 -2.557 12.059 1.00 87.56 542 LYS A C 1
ATOM 4316 O O . LYS A 1 542 ? -30.544 -3.667 12.534 1.00 87.56 542 LYS A O 1
ATOM 4321 N N . PHE A 1 543 ? -30.142 -1.448 12.420 1.00 88.75 543 PHE A N 1
ATOM 4322 C CA . PHE A 1 543 ? -29.134 -1.398 13.458 1.00 88.75 543 PHE A CA 1
ATOM 4323 C C . PHE A 1 543 ? -29.751 -0.830 14.738 1.00 88.75 543 PHE A C 1
ATOM 4325 O O . PHE A 1 543 ? -30.479 0.158 14.731 1.00 88.75 543 PHE A O 1
ATOM 4332 N N . GLY A 1 544 ? -29.496 -1.506 15.853 1.00 90.00 544 GLY A N 1
ATOM 4333 C CA . GLY A 1 544 ? -29.621 -0.898 17.173 1.00 90.00 544 GLY A CA 1
ATOM 4334 C C . GLY A 1 544 ? -28.235 -0.521 17.680 1.00 90.00 544 GLY A C 1
ATOM 4335 O O . GLY A 1 544 ? -27.268 -0.526 16.920 1.00 90.00 544 GLY A O 1
ATOM 4336 N N . ASP A 1 545 ? -28.134 -0.292 18.979 1.00 93.19 545 ASP A N 1
ATOM 4337 C CA . ASP A 1 545 ? -26.844 -0.277 19.664 1.00 93.19 545 ASP A CA 1
ATOM 4338 C C . ASP A 1 545 ? -26.333 -1.716 19.878 1.00 93.19 545 ASP A C 1
ATOM 4340 O O . ASP A 1 545 ? -27.074 -2.699 19.724 1.00 93.19 545 ASP A O 1
ATOM 4344 N N . LEU A 1 546 ? -25.053 -1.872 20.217 1.00 93.94 546 LEU A N 1
ATOM 4345 C CA . LEU A 1 546 ? -24.413 -3.175 20.431 1.00 93.94 546 LEU A CA 1
ATOM 4346 C C . LEU A 1 546 ? -24.878 -3.862 21.730 1.00 93.94 546 LEU A C 1
ATOM 4348 O O . LEU A 1 546 ? -24.703 -5.071 21.890 1.00 93.94 546 LEU A O 1
ATOM 4352 N N . GLY A 1 547 ? -25.510 -3.118 22.637 1.00 93.06 547 GLY A N 1
ATOM 4353 C CA . GLY A 1 547 ? -26.033 -3.563 23.922 1.00 93.06 547 GLY A CA 1
ATOM 4354 C C . GLY A 1 547 ? -24.970 -3.747 25.009 1.00 93.06 547 GLY A C 1
ATOM 4355 O O . GLY A 1 547 ? -25.157 -4.601 25.880 1.00 93.06 547 GLY A O 1
ATOM 4356 N N . SER A 1 548 ? -23.856 -3.005 24.983 1.00 94.25 548 SER A N 1
ATOM 4357 C CA . SER A 1 548 ? -22.724 -3.238 25.892 1.00 94.25 548 SER A CA 1
ATOM 4358 C C . SER A 1 548 ? -22.037 -1.972 26.396 1.00 94.25 548 SER A C 1
ATOM 4360 O O . SER A 1 548 ? -21.644 -1.100 25.634 1.00 94.25 548 SER A O 1
ATOM 4362 N N . LYS A 1 549 ? -21.762 -1.941 27.707 1.00 94.62 549 LYS A N 1
ATOM 4363 C CA . LYS A 1 549 ? -20.958 -0.887 28.353 1.00 94.62 549 LYS A CA 1
ATOM 4364 C C . LYS A 1 549 ? -19.466 -0.949 28.013 1.00 94.62 549 LYS A C 1
ATOM 4366 O O . LYS A 1 549 ? -18.730 -0.071 28.436 1.00 94.62 549 LYS A O 1
ATOM 4371 N N . LEU A 1 550 ? -19.026 -2.005 27.326 1.00 94.62 550 LEU A N 1
ATOM 4372 C CA . LEU A 1 550 ? -17.642 -2.135 26.873 1.00 94.62 550 LEU A CA 1
ATOM 4373 C C . LEU A 1 550 ? -17.353 -1.225 25.671 1.00 94.62 550 LEU A C 1
ATOM 4375 O O . LEU A 1 550 ? -16.193 -1.002 25.360 1.00 94.62 550 LEU A O 1
ATOM 4379 N N . VAL A 1 551 ? -18.374 -0.715 24.977 1.00 96.94 551 VAL A N 1
ATOM 4380 C CA . VAL A 1 551 ? -18.184 0.208 23.852 1.00 96.94 551 VAL A CA 1
ATOM 4381 C C . VAL A 1 551 ? -17.939 1.612 24.394 1.00 96.94 551 VAL A C 1
ATOM 4383 O O . VAL A 1 551 ? -18.788 2.158 25.095 1.00 96.94 551 VAL A O 1
ATOM 4386 N N . HIS A 1 552 ? -16.798 2.201 24.038 1.00 94.81 552 HIS A N 1
ATOM 4387 C CA . HIS A 1 552 ? -16.397 3.545 24.471 1.00 94.81 552 HIS A CA 1
ATOM 4388 C C . HIS A 1 552 ? -16.674 4.620 23.426 1.00 94.81 552 HIS A C 1
ATOM 4390 O O . HIS A 1 552 ? -16.940 5.766 23.784 1.00 94.81 552 HIS A O 1
ATOM 4396 N N . GLN A 1 553 ? -16.616 4.267 22.144 1.00 96.12 553 GLN A N 1
ATOM 4397 C CA . GLN A 1 553 ? -16.798 5.217 21.052 1.00 96.12 553 GLN A CA 1
ATOM 4398 C C . GLN A 1 553 ? -17.225 4.502 19.771 1.00 96.12 553 GLN A C 1
ATOM 4400 O O . GLN A 1 553 ? -16.717 3.419 19.465 1.00 96.12 553 GLN A O 1
ATOM 4405 N N . VAL A 1 554 ? -18.102 5.149 19.006 1.00 98.06 554 VAL A N 1
ATOM 4406 C CA . VAL A 1 554 ? -18.438 4.791 17.627 1.00 98.06 554 VAL A CA 1
ATOM 4407 C C . VAL A 1 554 ? -18.093 5.971 16.727 1.00 98.06 554 VAL A C 1
ATOM 4409 O O . VAL A 1 554 ? -18.442 7.113 17.023 1.00 98.06 554 VAL A O 1
ATOM 4412 N N . GLU A 1 555 ? -17.402 5.700 15.626 1.00 98.06 555 GLU A N 1
ATOM 4413 C CA . GLU A 1 555 ? -16.999 6.707 14.653 1.00 98.06 555 GLU A CA 1
ATOM 4414 C C . GLU A 1 555 ? -17.317 6.243 13.229 1.00 98.06 555 GLU A C 1
ATOM 4416 O O . GLU A 1 555 ? -16.942 5.144 12.821 1.00 98.06 555 GLU A O 1
ATOM 4421 N N . PHE A 1 556 ? -17.983 7.103 12.465 1.00 98.31 556 PHE A N 1
ATOM 4422 C CA . PHE A 1 556 ? -18.208 6.949 11.034 1.00 98.31 556 PHE A CA 1
ATOM 4423 C C . PHE A 1 556 ? -17.400 8.000 10.286 1.00 98.31 556 PHE A C 1
ATOM 4425 O O . PHE A 1 556 ? -17.507 9.194 10.556 1.00 98.31 556 PHE A O 1
ATOM 4432 N N . VAL A 1 557 ? -16.610 7.556 9.317 1.00 97.94 557 VAL A N 1
ATOM 4433 C CA . VAL A 1 557 ? -15.785 8.416 8.476 1.00 97.94 557 VAL A CA 1
ATOM 4434 C C . VAL A 1 557 ? -16.174 8.218 7.019 1.00 97.94 557 VAL A C 1
ATOM 4436 O O . VAL A 1 557 ? -16.158 7.089 6.529 1.00 97.94 557 VAL A O 1
ATOM 4439 N N . ALA A 1 558 ? -16.452 9.313 6.313 1.00 97.06 558 ALA A N 1
ATOM 4440 C CA . ALA A 1 558 ? -16.513 9.354 4.857 1.00 97.06 558 ALA A CA 1
ATOM 4441 C C . ALA A 1 558 ? -15.379 10.209 4.302 1.00 97.06 558 ALA A C 1
ATOM 4443 O O . ALA A 1 558 ? -15.212 11.368 4.682 1.00 97.06 558 ALA A O 1
ATOM 4444 N N . VAL A 1 559 ? -14.654 9.660 3.336 1.00 97.19 559 VAL A N 1
ATOM 4445 C CA . VAL A 1 559 ? -13.759 10.419 2.468 1.00 97.19 559 VAL A CA 1
ATOM 4446 C C . VAL A 1 559 ? -14.492 10.729 1.169 1.00 97.19 559 VAL A C 1
ATOM 4448 O O . VAL A 1 559 ? -15.071 9.836 0.539 1.00 97.19 559 VAL A O 1
ATOM 4451 N N . ARG A 1 560 ? -14.504 12.005 0.780 1.00 94.12 560 ARG A N 1
ATOM 4452 C CA . ARG A 1 560 ? -15.159 12.483 -0.439 1.00 94.12 560 ARG A CA 1
ATOM 4453 C C . ARG A 1 560 ? -14.286 13.495 -1.164 1.00 94.12 560 ARG A C 1
ATOM 4455 O O . ARG A 1 560 ? -13.708 14.394 -0.555 1.00 94.12 560 ARG A O 1
ATOM 4462 N N . SER A 1 561 ? -14.282 13.381 -2.484 1.00 93.81 561 SER A N 1
ATOM 4463 C CA . SER A 1 561 ? -13.652 14.349 -3.373 1.00 93.81 561 SER A CA 1
ATOM 4464 C C . SER A 1 561 ? -14.702 15.039 -4.225 1.00 93.81 561 SER A C 1
ATOM 4466 O O . SER A 1 561 ? -15.659 14.412 -4.668 1.00 93.81 561 SER A O 1
ATOM 4468 N N . LEU A 1 562 ? -14.538 16.336 -4.453 1.00 91.94 562 LEU A N 1
ATOM 4469 C CA . LEU A 1 562 ? -15.421 17.127 -5.315 1.00 91.94 562 LEU A CA 1
ATOM 4470 C C . LEU A 1 562 ? -15.044 16.934 -6.785 1.00 91.94 562 LEU A C 1
ATOM 4472 O O . LEU A 1 562 ? -13.869 17.022 -7.127 1.00 91.94 562 LEU A O 1
ATOM 4476 N N . SER A 1 563 ? -16.027 16.674 -7.651 1.00 89.38 563 SER A N 1
ATOM 4477 C CA . SER A 1 563 ? -15.764 16.271 -9.041 1.00 89.38 563 SER A CA 1
ATOM 4478 C C . SER A 1 563 ? -15.195 17.366 -9.946 1.00 89.38 563 SER A C 1
ATOM 4480 O O . SER A 1 563 ? -14.638 17.025 -10.987 1.00 89.38 563 SER A O 1
ATOM 4482 N N . GLU A 1 564 ? -15.307 18.645 -9.579 1.00 89.06 564 GLU A N 1
ATOM 4483 C CA . GLU A 1 564 ? -14.744 19.772 -10.344 1.00 89.06 564 GLU A CA 1
ATOM 4484 C C . GLU A 1 564 ? -13.234 19.945 -10.191 1.00 89.06 564 GLU A C 1
ATOM 4486 O O . GLU A 1 564 ? -12.633 20.625 -11.016 1.00 89.06 564 GLU A O 1
ATOM 4491 N N . TYR A 1 565 ? -12.629 19.357 -9.161 1.00 92.25 565 TYR A N 1
ATOM 4492 C CA . TYR A 1 565 ? -11.237 19.616 -8.813 1.00 92.25 565 TYR A CA 1
ATOM 4493 C C . TYR A 1 565 ? -10.385 18.354 -8.984 1.00 92.25 565 TYR A C 1
ATOM 4495 O O . TYR A 1 565 ? -10.850 17.256 -8.651 1.00 92.25 565 TYR A O 1
ATOM 4503 N N . PRO A 1 566 ? -9.133 18.480 -9.460 1.00 94.88 566 PRO A N 1
ATOM 4504 C CA . PRO A 1 566 ? -8.171 17.391 -9.373 1.00 94.88 566 PRO A CA 1
ATOM 4505 C C . PRO A 1 566 ? -7.749 17.177 -7.911 1.00 94.88 566 PRO A C 1
ATOM 4507 O O . PRO A 1 566 ? -8.179 17.897 -7.014 1.00 94.88 566 PRO A O 1
ATOM 4510 N N . PHE A 1 567 ? -6.904 16.185 -7.652 1.00 95.75 567 PHE A N 1
ATOM 4511 C CA . PHE A 1 567 ? -6.457 15.854 -6.303 1.00 95.75 567 PHE A CA 1
ATOM 4512 C C . PHE A 1 567 ? -5.130 16.538 -5.945 1.00 95.75 567 PHE A C 1
ATOM 4514 O O . PHE A 1 567 ? -4.448 17.134 -6.782 1.00 95.75 567 PHE A O 1
ATOM 4521 N N . GLY A 1 568 ? -4.746 16.423 -4.671 1.00 92.06 568 GLY A N 1
ATOM 4522 C CA . GLY A 1 568 ? -3.632 17.156 -4.065 1.00 92.06 568 GLY A CA 1
ATOM 4523 C C . GLY A 1 568 ? -2.314 17.246 -4.859 1.00 92.06 568 GLY A C 1
ATOM 4524 O O . GLY A 1 568 ? -1.739 18.332 -4.844 1.00 9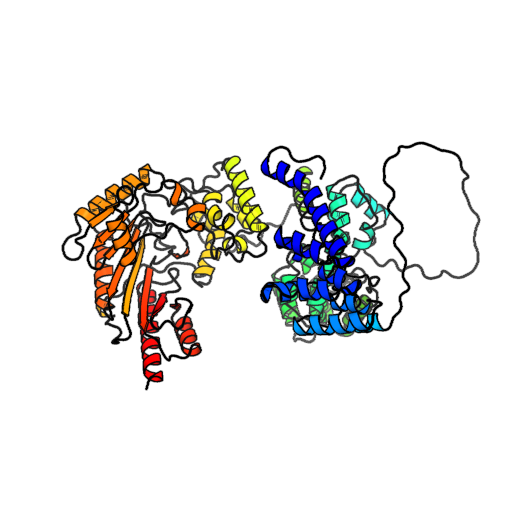2.06 568 GLY A O 1
ATOM 4525 N N . PRO A 1 569 ? -1.828 16.202 -5.570 1.00 94.62 569 PRO A N 1
ATOM 4526 C CA . PRO A 1 569 ? -0.559 16.270 -6.305 1.00 94.62 569 PRO A CA 1
ATOM 4527 C C . PRO A 1 569 ? -0.492 17.338 -7.408 1.00 94.62 569 PRO A C 1
ATOM 4529 O O . PRO A 1 569 ? 0.602 17.799 -7.738 1.00 94.62 569 PRO A O 1
ATOM 4532 N N . ILE A 1 570 ? -1.638 17.716 -7.988 1.00 94.69 570 ILE A N 1
ATOM 4533 C CA . ILE A 1 570 ? -1.721 18.710 -9.074 1.00 94.69 570 ILE A CA 1
ATOM 4534 C C . ILE A 1 570 ? -2.720 19.847 -8.791 1.00 94.69 570 ILE A C 1
ATOM 4536 O O . ILE A 1 570 ? -2.853 20.753 -9.614 1.00 94.69 570 ILE A O 1
ATOM 4540 N N . LEU A 1 571 ? -3.384 19.826 -7.629 1.00 93.94 571 LEU A N 1
ATOM 4541 C CA . LEU A 1 571 ? -4.317 20.858 -7.175 1.00 93.94 571 LEU A CA 1
ATOM 4542 C C . LEU A 1 571 ? -3.576 22.156 -6.816 1.00 93.94 571 LEU A C 1
ATOM 4544 O O . LEU A 1 571 ? -2.615 22.155 -6.044 1.00 93.94 571 LEU A O 1
ATOM 4548 N N . ARG A 1 572 ? -4.030 23.284 -7.363 1.00 93.88 572 ARG A N 1
ATOM 4549 C CA . ARG A 1 572 ? -3.340 24.580 -7.296 1.00 93.88 572 ARG A CA 1
ATOM 4550 C C . ARG A 1 572 ? -3.916 25.490 -6.221 1.00 93.88 572 ARG A C 1
ATOM 4552 O O . ARG A 1 572 ? -5.068 25.371 -5.811 1.00 93.88 572 ARG A O 1
ATOM 4559 N N . ALA A 1 573 ? -3.127 26.488 -5.817 1.00 94.94 573 ALA A N 1
ATOM 4560 C CA . ALA A 1 573 ? -3.502 27.472 -4.800 1.00 94.94 573 ALA A CA 1
ATOM 4561 C C . ALA A 1 573 ? -4.885 28.117 -5.006 1.00 94.94 573 ALA A C 1
ATOM 4563 O O . ALA A 1 573 ? -5.581 28.386 -4.030 1.00 94.94 573 ALA A O 1
ATOM 4564 N N . GLU A 1 574 ? -5.261 28.420 -6.253 1.00 95.56 574 GLU A N 1
ATOM 4565 C CA . GLU A 1 574 ? -6.547 29.060 -6.547 1.00 95.56 574 GLU A CA 1
ATOM 4566 C C . GLU A 1 574 ? -7.719 28.095 -6.374 1.00 95.56 574 GLU A C 1
ATOM 4568 O O . GLU A 1 574 ? -8.700 28.440 -5.725 1.00 95.56 574 GLU A O 1
ATOM 4573 N N . GLU A 1 575 ? -7.567 26.856 -6.832 1.00 94.88 575 GLU A N 1
ATOM 4574 C CA . GLU A 1 575 ? -8.573 25.802 -6.687 1.00 94.88 575 GLU A CA 1
ATOM 4575 C C . GLU A 1 575 ? -8.814 25.467 -5.207 1.00 94.88 575 GLU A C 1
ATOM 4577 O O . GLU A 1 575 ? -9.960 25.355 -4.776 1.00 94.88 575 GLU A O 1
ATOM 4582 N N . TYR A 1 576 ? -7.756 25.439 -4.382 1.00 95.31 576 TYR A N 1
ATOM 4583 C CA . TYR A 1 576 ? -7.888 25.334 -2.922 1.00 95.31 576 TYR A CA 1
ATOM 4584 C C . TYR A 1 576 ? -8.749 26.462 -2.325 1.00 95.31 576 TYR A C 1
ATOM 4586 O O . TYR A 1 576 ? -9.551 26.218 -1.420 1.00 95.31 576 TYR A O 1
ATOM 4594 N N . ARG A 1 577 ? -8.594 27.707 -2.800 1.00 94.88 577 ARG A N 1
ATOM 4595 C CA . ARG A 1 577 ? -9.383 28.856 -2.312 1.00 94.88 577 ARG A CA 1
ATOM 4596 C C . ARG A 1 577 ? -10.829 28.786 -2.773 1.00 94.88 577 ARG A C 1
ATOM 4598 O O . ARG A 1 577 ? -11.722 29.117 -1.994 1.00 94.88 577 ARG A O 1
ATOM 4605 N N . GLU A 1 578 ? -11.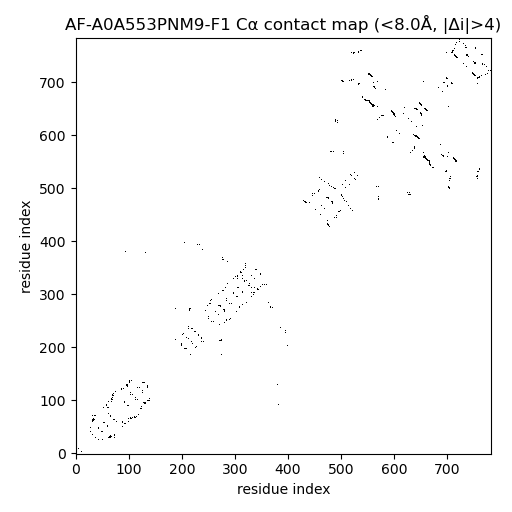058 28.401 -4.023 1.00 93.44 578 GLU A N 1
ATOM 4606 C CA . GLU A 1 578 ? -12.402 28.241 -4.573 1.00 93.44 578 GLU A CA 1
ATOM 4607 C C . GLU A 1 578 ? -13.167 27.150 -3.827 1.00 93.44 578 GLU A C 1
ATOM 4609 O O . GLU A 1 578 ? -14.267 27.414 -3.335 1.00 93.44 578 GLU A O 1
ATOM 4614 N N . MET A 1 579 ? -12.531 25.995 -3.619 1.00 92.56 579 MET A N 1
ATOM 4615 C CA . MET A 1 579 ? -13.092 24.889 -2.853 1.00 92.56 579 MET A CA 1
ATOM 4616 C C . MET A 1 579 ? -13.418 25.304 -1.414 1.00 92.56 579 MET A C 1
ATOM 4618 O O . MET A 1 579 ? -14.536 25.094 -0.948 1.00 92.56 579 MET A O 1
ATOM 4622 N N . GLU A 1 580 ? -12.486 25.961 -0.712 1.00 93.12 580 GLU A N 1
ATOM 4623 C CA . GLU A 1 580 ? -12.734 26.471 0.644 1.00 93.12 580 GLU A CA 1
ATOM 4624 C C . GLU A 1 580 ? -13.922 27.447 0.672 1.00 93.12 580 GLU A C 1
ATOM 4626 O O . GLU A 1 580 ? -14.732 27.439 1.600 1.00 93.12 580 GLU A O 1
ATOM 4631 N N . LYS A 1 581 ? -14.046 28.306 -0.343 1.00 92.06 581 LYS A N 1
ATOM 4632 C CA . LYS A 1 581 ? -15.129 29.288 -0.450 1.00 92.06 581 LYS A CA 1
ATOM 4633 C C . LYS A 1 581 ? -16.487 28.633 -0.714 1.00 92.06 581 LYS A C 1
ATOM 4635 O O . LYS A 1 581 ? -17.495 29.163 -0.245 1.00 92.06 581 LYS A O 1
ATOM 4640 N N . ASP A 1 582 ? -16.538 27.569 -1.507 1.00 88.94 582 ASP A N 1
ATOM 4641 C CA . ASP A 1 582 ? -17.768 26.813 -1.763 1.00 88.94 582 ASP A CA 1
ATOM 4642 C C . ASP A 1 582 ? -18.185 26.019 -0.516 1.00 88.94 582 ASP A C 1
ATOM 4644 O O . ASP A 1 582 ? -19.338 26.108 -0.098 1.00 88.94 582 ASP A O 1
ATOM 4648 N N . LEU A 1 583 ? -17.231 25.379 0.166 1.00 90.62 583 LEU A N 1
ATOM 4649 C CA . LEU A 1 583 ? -17.477 24.656 1.417 1.00 90.62 583 LEU A CA 1
ATOM 4650 C C . LEU A 1 583 ? -17.953 25.571 2.548 1.00 90.62 583 LEU A C 1
ATOM 4652 O O . LEU A 1 583 ? -18.928 25.250 3.216 1.00 90.62 583 LEU A O 1
ATOM 4656 N N . LYS A 1 584 ? -17.351 26.756 2.719 1.00 91.44 584 LYS A N 1
ATOM 4657 C CA . LYS A 1 584 ? -17.841 27.763 3.680 1.00 91.44 584 LYS A CA 1
ATOM 4658 C C . LYS A 1 584 ? -19.301 28.134 3.444 1.00 91.44 584 LYS A C 1
ATOM 4660 O O . LYS A 1 584 ? -20.064 28.210 4.395 1.00 91.44 584 LYS A O 1
ATOM 4665 N N . ARG A 1 585 ? -19.699 28.317 2.180 1.00 89.31 585 ARG A N 1
ATOM 4666 C CA . ARG A 1 585 ? -21.092 28.625 1.826 1.00 89.31 585 ARG A CA 1
ATOM 4667 C C . ARG A 1 585 ? -22.054 27.481 2.141 1.00 89.31 585 ARG A C 1
ATOM 4669 O O . ARG A 1 585 ? -23.223 27.765 2.386 1.00 89.31 585 ARG A O 1
ATOM 4676 N N . ALA A 1 586 ? -21.587 26.234 2.095 1.00 88.88 586 ALA A N 1
ATOM 4677 C CA . ALA A 1 586 ? -22.359 25.085 2.554 1.00 88.88 586 ALA A CA 1
ATOM 4678 C C . ALA A 1 586 ? -22.461 25.084 4.088 1.00 88.88 586 ALA A C 1
ATOM 4680 O O . ALA A 1 586 ? -23.562 25.018 4.620 1.00 88.88 586 ALA A O 1
ATOM 4681 N N . PHE A 1 587 ? -21.348 25.276 4.803 1.00 91.12 587 PHE A N 1
ATOM 4682 C CA . PHE A 1 587 ? -21.342 25.338 6.270 1.00 91.12 587 PHE A CA 1
ATOM 4683 C C . PHE A 1 587 ? -22.224 26.458 6.836 1.00 91.12 587 PHE A C 1
ATOM 4685 O O . PHE A 1 587 ? -22.884 26.247 7.844 1.00 91.12 587 PHE A O 1
ATOM 4692 N N . ASP A 1 588 ? -22.300 27.617 6.174 1.00 90.00 588 ASP A N 1
ATOM 4693 C CA . ASP A 1 588 ? -23.167 28.733 6.587 1.00 90.00 588 ASP A CA 1
ATOM 4694 C C . ASP A 1 588 ? -24.674 28.389 6.552 1.00 90.00 588 ASP A C 1
ATOM 4696 O O . ASP A 1 588 ? -25.489 29.147 7.079 1.00 90.00 588 ASP A O 1
ATOM 4700 N N . ARG A 1 589 ? -25.058 27.282 5.901 1.00 88.50 589 ARG A N 1
ATOM 4701 C CA . ARG A 1 589 ? -26.443 26.789 5.821 1.00 88.50 589 ARG A CA 1
ATOM 4702 C C . ARG A 1 589 ? -26.717 25.596 6.725 1.00 88.50 589 ARG A C 1
ATOM 4704 O O . ARG A 1 589 ? -27.874 25.217 6.856 1.00 88.50 589 ARG A O 1
ATOM 4711 N N . MET A 1 590 ? -25.682 25.017 7.333 1.00 88.94 590 MET A N 1
ATOM 4712 C CA . MET A 1 590 ? -25.862 23.968 8.327 1.00 88.94 590 MET A CA 1
ATOM 4713 C C . MET A 1 590 ? -26.539 24.565 9.561 1.00 88.94 590 MET A C 1
ATOM 4715 O O . MET A 1 590 ? -25.999 25.472 10.197 1.00 88.94 590 MET A O 1
ATOM 4719 N N . ASP A 1 591 ? -27.717 24.055 9.899 1.00 87.62 591 ASP A N 1
ATOM 4720 C CA . ASP A 1 591 ? -28.500 24.468 11.057 1.00 87.62 591 ASP A CA 1
ATOM 4721 C C . ASP A 1 591 ? -28.868 23.265 11.945 1.00 87.62 591 ASP A C 1
ATOM 4723 O O . ASP A 1 591 ? -28.442 22.128 11.720 1.00 87.62 591 ASP A O 1
ATOM 4727 N N . GLY A 1 592 ? -29.593 23.531 13.035 1.00 87.38 592 GLY A N 1
ATOM 4728 C CA . GLY A 1 592 ? -30.047 22.490 13.954 1.00 87.38 592 GLY A CA 1
ATOM 4729 C C . GLY A 1 592 ? -28.891 21.704 14.578 1.00 87.38 592 GLY A C 1
ATOM 4730 O O . GLY A 1 592 ? -28.039 22.269 15.261 1.00 87.38 592 GLY A O 1
ATOM 4731 N N . GLU A 1 593 ? -28.873 20.386 14.373 1.00 80.50 593 GLU A N 1
ATOM 4732 C CA . GLU A 1 593 ? -27.852 19.493 14.943 1.00 80.50 593 GLU A CA 1
ATOM 4733 C C . GLU A 1 593 ? -26.497 19.560 14.211 1.00 80.50 593 GLU A C 1
ATOM 4735 O O . GLU A 1 593 ? -25.492 19.079 14.745 1.00 80.50 593 GLU A O 1
ATOM 4740 N N . PHE A 1 594 ? -26.446 20.215 13.043 1.00 86.31 594 PHE A N 1
ATOM 4741 C CA . PHE A 1 594 ? -25.229 20.448 12.255 1.00 86.31 594 PHE A CA 1
ATOM 4742 C C . PHE A 1 594 ? -24.617 21.833 12.477 1.00 86.31 594 PHE A C 1
ATOM 4744 O O . PHE A 1 594 ? -23.552 22.116 11.927 1.00 86.31 594 PHE A O 1
ATOM 4751 N N . GLU A 1 595 ? -25.262 22.696 13.272 1.00 91.69 595 GLU A N 1
ATOM 4752 C CA . GLU A 1 595 ? -24.752 24.038 13.545 1.00 91.69 595 GLU A CA 1
ATOM 4753 C C . GLU A 1 595 ? -23.347 23.953 14.156 1.00 91.69 595 GLU A C 1
ATOM 4755 O O . GLU A 1 595 ? -23.101 23.295 15.174 1.00 91.69 595 GLU A O 1
ATOM 4760 N N . GLY A 1 596 ? -22.402 24.626 13.508 1.00 93.88 596 GLY A N 1
ATOM 4761 C CA . GLY A 1 596 ? -20.994 24.504 13.837 1.00 93.88 596 GLY A CA 1
ATOM 4762 C C . GLY A 1 596 ? -20.167 25.677 13.347 1.00 93.88 596 GLY A C 1
ATOM 4763 O O . GLY A 1 596 ? -20.672 26.694 12.869 1.00 93.88 596 GLY A O 1
ATOM 4764 N N . LYS A 1 597 ? -18.852 25.549 13.499 1.00 94.25 597 LYS A N 1
ATOM 4765 C CA . LYS A 1 597 ? -17.897 26.606 13.189 1.00 94.25 597 LYS A CA 1
ATOM 4766 C C . LYS A 1 597 ? -16.758 26.083 12.335 1.00 94.25 597 LYS A C 1
ATOM 4768 O O . LYS A 1 597 ? -16.125 25.083 12.657 1.00 94.25 597 LYS A O 1
ATOM 4773 N N . TYR A 1 598 ? -16.455 26.821 11.271 1.00 95.50 598 TYR A N 1
ATOM 4774 C CA . TYR A 1 598 ? -15.277 26.586 10.448 1.00 95.50 598 TYR A CA 1
ATOM 4775 C C . TYR A 1 598 ? -14.045 27.322 10.996 1.00 95.50 598 TYR A C 1
ATOM 4777 O O . TYR A 1 598 ? -14.073 28.533 11.235 1.00 95.50 598 TYR A O 1
ATOM 4785 N N . HIS A 1 599 ? -12.941 26.593 11.138 1.00 95.50 599 HIS A N 1
ATOM 4786 C CA . HIS A 1 599 ? -11.655 27.076 11.625 1.00 95.50 599 HIS A CA 1
ATOM 4787 C C . HIS A 1 599 ? -10.577 26.929 10.530 1.00 95.50 599 HIS A C 1
ATOM 4789 O O . HIS A 1 599 ? -10.030 25.838 10.348 1.00 95.50 599 HIS A O 1
ATOM 4795 N N . PRO A 1 600 ? -10.238 28.003 9.789 1.00 95.56 600 PRO A N 1
ATOM 4796 C CA . PRO A 1 600 ? -9.170 27.961 8.790 1.00 95.56 600 PRO A CA 1
ATOM 4797 C C . PRO A 1 600 ? -7.795 27.820 9.448 1.00 95.56 600 PRO A C 1
ATOM 4799 O O . PRO A 1 600 ? -7.505 28.514 10.423 1.00 95.56 600 PRO A O 1
ATOM 4802 N N . ILE A 1 601 ? -6.900 27.027 8.853 1.00 94.31 601 ILE A N 1
ATOM 4803 C CA . ILE A 1 601 ? -5.525 26.859 9.357 1.00 94.31 601 ILE A CA 1
ATOM 4804 C C . ILE A 1 601 ? -4.729 28.160 9.271 1.00 94.31 601 ILE A C 1
ATOM 4806 O O . ILE A 1 601 ? -4.005 28.499 10.202 1.00 94.31 601 ILE A O 1
ATOM 4810 N N . LYS A 1 602 ? -4.884 28.922 8.180 1.00 90.81 602 LYS A N 1
ATOM 4811 C CA . LYS A 1 602 ? -4.083 30.126 7.894 1.00 9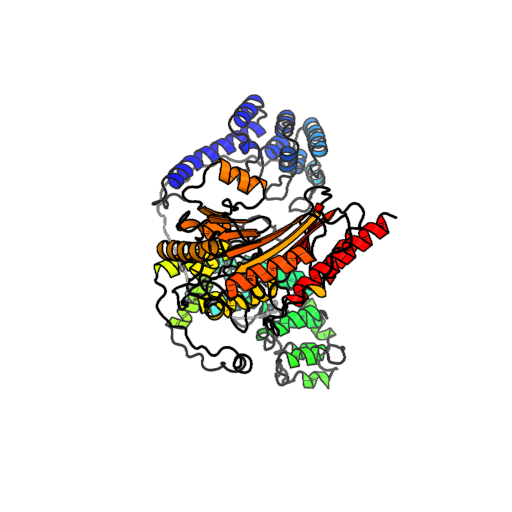0.81 602 LYS A CA 1
ATOM 4812 C C . LYS A 1 602 ? -4.019 31.133 9.054 1.00 90.81 602 LYS A C 1
ATOM 4814 O O . LYS A 1 602 ? -3.004 31.803 9.199 1.00 90.81 602 LYS A O 1
ATOM 4819 N N . ASN A 1 603 ? -5.086 31.243 9.846 1.00 87.69 603 ASN A N 1
ATOM 4820 C CA . ASN A 1 603 ? -5.200 32.197 10.953 1.00 87.69 603 ASN A CA 1
ATOM 4821 C C . ASN A 1 603 ? -5.640 31.509 12.259 1.00 87.69 603 ASN A C 1
ATOM 4823 O O . ASN A 1 603 ? -6.324 32.123 13.080 1.00 87.69 603 ASN A O 1
ATOM 4827 N N . MET A 1 604 ? -5.326 30.224 12.425 1.00 92.56 604 MET A N 1
ATOM 4828 C CA . MET A 1 604 ? -5.708 29.479 13.619 1.00 92.56 604 MET A CA 1
ATOM 4829 C C . MET A 1 604 ? -4.892 29.943 14.832 1.00 92.56 604 MET A C 1
ATOM 4831 O O . MET A 1 604 ? -3.682 30.133 14.735 1.00 92.56 604 MET A O 1
ATOM 4835 N N . THR A 1 605 ? -5.551 30.144 15.975 1.00 93.31 605 THR A N 1
ATOM 4836 C CA . THR A 1 605 ? -4.861 30.475 17.230 1.00 93.31 605 THR A CA 1
ATOM 4837 C C . THR A 1 605 ? -4.295 29.215 17.879 1.00 93.31 605 THR A C 1
ATOM 4839 O O . THR A 1 605 ? -4.894 28.149 17.758 1.00 93.31 605 THR A O 1
ATOM 4842 N N . GLU A 1 606 ? -3.201 29.336 18.638 1.00 92.25 606 GLU A N 1
ATOM 4843 C CA . GLU A 1 606 ? -2.621 28.208 19.391 1.00 92.25 606 GLU A CA 1
ATOM 4844 C C . GLU A 1 606 ? -3.624 27.562 20.360 1.00 92.25 606 GLU A C 1
ATOM 4846 O O . GLU A 1 606 ? -3.586 26.357 20.588 1.00 92.25 606 GLU A O 1
ATOM 4851 N N . GLU A 1 607 ? -4.533 28.359 20.929 1.00 93.50 607 GLU A N 1
ATOM 4852 C CA . GLU A 1 607 ? -5.613 27.870 21.791 1.00 93.50 607 GLU A CA 1
ATOM 4853 C C . GLU A 1 607 ? -6.604 26.999 21.012 1.00 93.50 607 GLU A C 1
ATOM 4855 O O . GLU A 1 607 ? -6.940 25.904 21.457 1.00 93.50 607 GLU A O 1
ATOM 4860 N N . THR A 1 608 ? -7.021 27.454 19.824 1.00 92.50 608 THR A N 1
ATOM 4861 C CA . THR A 1 608 ? -7.900 26.672 18.945 1.00 92.50 608 THR A CA 1
ATOM 4862 C C . THR A 1 608 ? -7.192 25.398 18.502 1.00 92.50 608 THR A C 1
ATOM 4864 O O . THR A 1 608 ? -7.760 24.320 18.602 1.00 92.50 608 THR A O 1
ATOM 4867 N N . GLU A 1 609 ? -5.940 25.498 18.053 1.00 92.19 609 GLU A N 1
ATOM 4868 C CA . GLU A 1 609 ? -5.148 24.341 17.635 1.00 92.19 609 GLU A CA 1
ATOM 4869 C C . GLU A 1 609 ? -5.003 23.313 18.764 1.00 92.19 609 GLU A C 1
ATOM 4871 O O . GLU A 1 609 ? -5.190 22.121 18.531 1.00 92.19 609 GLU A O 1
ATOM 4876 N N . ARG A 1 610 ? -4.711 23.758 19.992 1.00 92.44 610 ARG A N 1
ATOM 4877 C CA . ARG A 1 610 ? -4.616 22.874 21.160 1.00 92.44 610 ARG A CA 1
ATOM 4878 C C . ARG A 1 610 ? -5.943 22.186 21.444 1.00 92.44 610 ARG A C 1
ATOM 4880 O O . ARG A 1 610 ? -5.962 20.970 21.555 1.00 92.44 610 ARG A O 1
ATOM 4887 N N . HIS A 1 611 ? -7.042 22.939 21.460 1.00 91.88 611 HIS A N 1
ATOM 4888 C CA . HIS A 1 611 ? -8.372 22.365 21.643 1.00 91.88 611 HIS A CA 1
ATOM 4889 C C . HIS A 1 611 ? -8.695 21.305 20.579 1.00 91.88 611 HIS A C 1
ATOM 4891 O O . HIS A 1 611 ? -9.172 20.229 20.920 1.00 91.88 611 HIS A O 1
ATOM 4897 N N . LEU A 1 612 ? -8.384 21.577 19.306 1.00 91.75 612 LEU A N 1
ATOM 4898 C CA . LEU A 1 612 ? -8.588 20.635 18.201 1.00 91.75 612 LEU A CA 1
ATOM 4899 C C . LEU A 1 612 ? -7.733 19.370 18.336 1.00 91.75 612 LEU A C 1
ATOM 4901 O O . LEU A 1 612 ? -8.182 18.294 17.951 1.00 91.75 612 LEU A O 1
ATOM 4905 N N . LYS A 1 613 ? -6.512 19.482 18.868 1.00 91.50 613 LYS A N 1
ATOM 4906 C CA . LYS A 1 613 ? -5.659 18.324 19.173 1.00 91.50 613 LYS A CA 1
ATOM 4907 C C . LYS A 1 613 ? -6.210 17.513 20.342 1.00 91.50 613 LYS A C 1
ATOM 4909 O O . LYS A 1 613 ? -6.243 16.294 20.247 1.00 91.50 613 LYS A O 1
ATOM 4914 N N . ASP A 1 614 ? -6.691 18.175 21.394 1.00 90.00 614 ASP A N 1
ATOM 4915 C CA . ASP A 1 614 ? -7.232 17.518 22.592 1.00 90.00 614 ASP A CA 1
ATOM 4916 C C . ASP A 1 614 ? -8.466 16.652 22.281 1.00 90.00 614 ASP A C 1
ATOM 4918 O O . ASP A 1 614 ? -8.703 15.649 22.950 1.00 90.00 614 ASP A O 1
ATOM 4922 N N . ILE A 1 615 ? -9.241 17.019 21.255 1.00 88.00 615 ILE A N 1
ATOM 4923 C CA . ILE A 1 615 ? -10.408 16.252 20.786 1.00 88.00 615 ILE A CA 1
ATOM 4924 C C . ILE A 1 615 ? -10.107 15.351 19.577 1.00 88.00 615 ILE A C 1
ATOM 4926 O O . ILE A 1 615 ? -11.038 14.810 18.979 1.00 88.00 615 ILE A O 1
ATOM 4930 N N . ASP A 1 616 ? -8.836 15.199 19.191 1.00 87.75 616 ASP A N 1
ATOM 4931 C CA . ASP A 1 616 ? -8.408 14.389 18.041 1.00 87.75 616 ASP A CA 1
ATOM 4932 C C . ASP A 1 616 ? -9.090 14.799 16.712 1.00 87.75 616 ASP A C 1
ATOM 4934 O O . ASP A 1 616 ? -9.478 13.976 15.886 1.00 87.75 616 ASP A O 1
ATOM 4938 N N . ALA A 1 617 ? -9.291 16.107 16.516 1.00 89.50 617 ALA A N 1
ATOM 4939 C CA . ALA A 1 617 ? -9.844 16.693 15.290 1.00 89.50 617 ALA A CA 1
ATOM 4940 C C . ALA A 1 617 ? -8.766 17.300 14.376 1.00 89.50 617 ALA A C 1
ATOM 4942 O O . ALA A 1 617 ? -9.028 17.575 13.201 1.00 89.50 617 ALA A O 1
ATOM 4943 N N . PHE A 1 618 ? -7.565 17.552 14.906 1.00 89.00 618 PHE A N 1
ATOM 4944 C CA . PHE A 1 618 ? -6.488 18.220 14.177 1.00 89.00 618 PHE A CA 1
ATOM 4945 C C . PHE A 1 618 ? -5.787 17.302 13.161 1.00 89.00 618 PHE A C 1
ATOM 4947 O O . PHE A 1 618 ? -5.837 16.079 13.248 1.00 89.00 618 PHE A O 1
ATOM 4954 N N . PHE A 1 619 ? -5.124 17.906 12.175 1.00 83.12 619 PHE A N 1
ATOM 4955 C CA . PHE A 1 619 ? -4.407 17.187 11.123 1.00 83.12 619 PHE A CA 1
ATOM 4956 C C . PHE A 1 619 ? -3.076 16.590 11.603 1.00 83.12 619 PHE A C 1
ATOM 4958 O O . PHE A 1 619 ? -2.348 17.216 12.378 1.00 83.12 619 PHE A O 1
ATOM 4965 N N . ASP A 1 620 ? -2.690 15.443 11.040 1.00 70.25 620 ASP A N 1
ATOM 4966 C CA . ASP A 1 620 ? -1.313 14.945 11.124 1.00 70.25 620 ASP A CA 1
ATOM 4967 C C . ASP A 1 620 ? -0.435 15.575 10.025 1.00 70.25 620 ASP A C 1
ATOM 4969 O O . ASP A 1 620 ? -0.302 15.077 8.902 1.00 70.25 620 ASP A O 1
ATOM 4973 N N . ASN A 1 621 ? 0.220 16.682 10.373 1.00 68.25 621 ASN A N 1
ATOM 4974 C CA . ASN A 1 621 ? 1.104 17.419 9.462 1.00 68.25 621 ASN A CA 1
ATOM 4975 C C . ASN A 1 621 ? 2.551 16.871 9.432 1.00 68.25 621 ASN A C 1
ATOM 4977 O O . ASN A 1 621 ? 3.441 17.460 8.802 1.00 68.25 621 ASN A O 1
ATOM 4981 N N . GLY A 1 622 ? 2.820 15.753 10.116 1.00 71.00 622 GLY A N 1
ATOM 4982 C CA . GLY A 1 622 ? 4.151 15.156 10.242 1.00 71.00 622 GLY A CA 1
ATOM 4983 C C . GLY A 1 622 ? 4.552 14.251 9.076 1.00 71.00 622 GLY A C 1
ATOM 4984 O O . GLY A 1 622 ? 5.747 14.065 8.836 1.00 71.00 622 GLY A O 1
ATOM 4985 N N . SER A 1 623 ? 3.580 13.732 8.321 1.00 83.81 623 SER A N 1
ATOM 4986 C CA . SER A 1 623 ? 3.811 12.668 7.339 1.00 83.81 623 SER A CA 1
ATOM 4987 C C . SER A 1 623 ? 4.782 13.059 6.217 1.00 83.81 623 SER A C 1
ATOM 4989 O O . SER A 1 623 ? 4.491 13.895 5.356 1.00 83.81 623 SER A O 1
ATOM 4991 N N . GLN A 1 624 ? 5.938 12.389 6.185 1.00 86.06 624 GLN A N 1
ATOM 4992 C CA . GLN A 1 624 ? 6.918 12.521 5.100 1.00 86.06 624 GLN A CA 1
ATOM 4993 C C . GLN A 1 624 ? 6.384 11.966 3.774 1.00 86.06 624 GLN A C 1
ATOM 4995 O O . GLN A 1 624 ? 6.719 12.482 2.712 1.00 86.06 624 GLN A O 1
ATOM 5000 N N . LEU A 1 625 ? 5.498 10.967 3.833 1.00 86.69 625 LEU A N 1
ATOM 5001 C CA . LEU A 1 625 ? 4.850 10.381 2.660 1.00 86.69 625 LEU A CA 1
ATOM 5002 C C . LEU A 1 625 ? 3.942 11.399 1.956 1.00 86.69 625 LEU A C 1
ATOM 5004 O O . LEU A 1 625 ? 4.031 11.567 0.738 1.00 86.69 625 LEU A O 1
ATOM 5008 N N . LYS A 1 626 ? 3.125 12.134 2.721 1.00 89.38 626 LYS A N 1
ATOM 5009 C CA . LYS A 1 626 ? 2.245 13.193 2.194 1.00 89.38 626 LYS A CA 1
ATOM 5010 C C . LYS A 1 626 ? 3.041 14.370 1.624 1.00 89.38 626 LYS A C 1
ATOM 5012 O O . LYS A 1 626 ? 2.714 14.864 0.547 1.00 89.38 626 LYS A O 1
ATOM 5017 N N . LYS A 1 627 ? 4.143 14.754 2.283 1.00 89.56 627 LYS A N 1
ATOM 5018 C CA . LYS A 1 627 ? 5.098 15.757 1.768 1.00 89.56 627 LYS A CA 1
ATOM 5019 C C . LYS A 1 627 ? 5.708 15.325 0.438 1.00 89.56 627 LYS A C 1
ATOM 5021 O O . LYS A 1 627 ? 5.682 16.091 -0.519 1.00 89.56 627 LYS A O 1
ATOM 5026 N N . ALA A 1 628 ? 6.192 14.086 0.354 1.00 89.75 628 ALA A N 1
ATOM 5027 C CA . ALA A 1 628 ? 6.711 13.524 -0.887 1.00 89.75 628 ALA A CA 1
ATOM 5028 C C . ALA A 1 628 ? 5.630 13.428 -1.977 1.00 89.75 628 ALA A C 1
ATOM 5030 O O . ALA A 1 628 ? 5.931 13.601 -3.150 1.00 89.75 628 ALA A O 1
ATOM 5031 N N . GLY A 1 629 ? 4.364 13.219 -1.615 1.00 90.31 629 GLY A N 1
ATOM 5032 C CA . GLY A 1 629 ? 3.220 13.269 -2.532 1.00 90.31 629 GLY A CA 1
ATOM 5033 C C . GLY A 1 629 ? 2.792 14.675 -2.969 1.00 90.31 629 GLY A C 1
ATOM 5034 O O . GLY A 1 629 ? 1.734 14.800 -3.574 1.00 90.31 629 GLY A O 1
ATOM 5035 N N . ARG A 1 630 ? 3.572 15.721 -2.650 1.00 90.69 630 ARG A N 1
ATOM 5036 C CA . ARG A 1 630 ? 3.301 17.137 -2.974 1.00 90.69 630 ARG A CA 1
ATOM 5037 C C . ARG A 1 630 ? 2.023 17.711 -2.345 1.00 90.69 630 ARG A C 1
ATOM 5039 O O . ARG A 1 630 ? 1.616 18.820 -2.669 1.00 90.69 630 ARG A O 1
ATOM 5046 N N . LEU A 1 631 ? 1.429 17.022 -1.367 1.00 91.50 631 LEU A N 1
ATOM 5047 C CA . LEU A 1 631 ? 0.139 17.413 -0.777 1.00 91.50 631 LEU A CA 1
ATOM 5048 C C . LEU A 1 631 ? 0.213 18.703 0.062 1.00 91.50 631 LEU A C 1
ATOM 5050 O O . LEU A 1 631 ? -0.809 19.340 0.315 1.00 91.50 631 LEU A O 1
ATOM 5054 N N . TYR A 1 632 ? 1.418 19.112 0.478 1.00 89.69 632 TYR A N 1
ATOM 5055 C CA . TYR A 1 632 ? 1.650 20.280 1.338 1.00 89.69 632 TYR A CA 1
ATOM 5056 C C . TYR A 1 632 ? 2.357 21.453 0.638 1.00 89.69 632 TYR A C 1
ATOM 5058 O O . TYR A 1 632 ? 2.741 22.402 1.317 1.00 89.69 632 TYR A O 1
ATOM 5066 N N . GLU A 1 633 ? 2.529 21.434 -0.690 1.00 87.12 633 GLU A N 1
ATOM 5067 C CA . GLU A 1 633 ? 3.203 22.533 -1.412 1.00 87.12 633 GLU A CA 1
ATOM 5068 C C . GLU A 1 633 ? 2.485 23.880 -1.242 1.00 87.12 633 GLU A C 1
ATOM 5070 O O . GLU A 1 633 ? 3.125 24.904 -1.026 1.00 87.12 633 GLU A O 1
ATOM 5075 N N . GLU A 1 634 ? 1.150 23.862 -1.252 1.00 91.38 634 GLU A N 1
ATOM 5076 C CA . GLU A 1 634 ? 0.306 25.057 -1.108 1.00 91.38 634 GLU A CA 1
ATOM 5077 C C . GLU A 1 634 ? -0.158 25.299 0.338 1.00 91.38 634 GLU A C 1
ATOM 5079 O O . GLU A 1 634 ? -1.128 26.019 0.587 1.00 91.38 634 GLU A O 1
ATOM 5084 N N . TRP A 1 635 ? 0.475 24.656 1.321 1.00 90.75 635 TRP A N 1
ATOM 5085 C CA . TRP A 1 635 ? 0.082 24.790 2.722 1.00 90.75 635 TRP A CA 1
ATOM 5086 C C . TRP A 1 635 ? 0.248 26.241 3.222 1.00 90.75 635 TRP A C 1
ATOM 5088 O O . TRP A 1 635 ? 1.286 26.851 2.964 1.00 90.75 635 TRP A O 1
ATOM 5098 N N . PRO A 1 636 ? -0.703 26.823 3.989 1.00 92.81 636 PRO A N 1
ATOM 5099 C CA . PRO A 1 636 ? -1.970 26.267 4.493 1.00 92.81 636 PRO A CA 1
ATOM 5100 C C . PRO A 1 636 ? -3.216 26.700 3.683 1.00 92.81 636 PRO A C 1
ATOM 5102 O O . PRO A 1 636 ? -4.310 26.829 4.235 1.00 92.81 636 PRO A O 1
ATOM 5105 N N . ILE A 1 637 ? -3.076 27.035 2.399 1.00 94.31 637 ILE A N 1
ATOM 5106 C CA . ILE A 1 637 ? -4.135 27.680 1.602 1.00 94.31 637 ILE A CA 1
ATOM 5107 C C . ILE A 1 637 ? -5.347 26.753 1.458 1.00 94.31 637 ILE A C 1
ATOM 5109 O O . ILE A 1 637 ? -5.195 25.620 1.024 1.00 94.31 637 ILE A O 1
ATOM 5113 N N . GLY A 1 638 ? -6.552 27.227 1.790 1.00 93.69 638 GLY A N 1
ATOM 5114 C CA . GLY A 1 638 ? -7.789 26.455 1.625 1.00 93.69 638 GLY A CA 1
ATOM 5115 C C . GLY A 1 638 ? -7.984 25.298 2.613 1.00 93.69 638 GLY A C 1
ATOM 5116 O O . GLY A 1 638 ? -8.911 24.513 2.435 1.00 93.69 638 GLY A O 1
ATOM 5117 N N . ARG A 1 639 ? -7.121 25.174 3.634 1.00 95.12 639 ARG A N 1
ATOM 5118 C CA . ARG A 1 639 ? -7.194 24.129 4.667 1.00 95.12 639 ARG A CA 1
ATOM 5119 C C . ARG A 1 639 ? -7.913 24.629 5.908 1.00 95.12 639 ARG A C 1
ATOM 5121 O O . ARG A 1 639 ? -7.666 25.748 6.372 1.00 95.12 639 ARG A O 1
ATOM 5128 N N . GLY A 1 640 ? -8.715 23.761 6.508 1.00 95.69 640 GLY A N 1
ATOM 5129 C CA . GLY A 1 640 ? -9.398 24.064 7.758 1.00 95.69 640 GLY A CA 1
ATOM 5130 C C . GLY A 1 640 ? -10.226 22.910 8.285 1.00 95.69 640 GLY A C 1
ATOM 5131 O O . GLY A 1 640 ? -10.330 21.854 7.665 1.00 95.69 640 GLY A O 1
ATOM 5132 N N . ILE A 1 641 ? -10.795 23.127 9.462 1.00 96.75 641 ILE A N 1
ATOM 5133 C CA . ILE A 1 641 ? -11.576 22.126 10.181 1.00 96.75 641 ILE A CA 1
ATOM 5134 C C . ILE A 1 641 ? -12.911 22.763 10.548 1.00 96.75 641 ILE A C 1
ATOM 5136 O O . ILE A 1 641 ? -12.939 23.820 11.178 1.00 96.75 641 ILE A O 1
ATOM 5140 N N . PHE A 1 642 ? -14.014 22.149 10.136 1.00 95.81 642 PHE A N 1
ATOM 5141 C CA . PHE A 1 642 ? -15.344 22.494 10.626 1.00 95.81 642 PHE A CA 1
ATOM 5142 C C . PHE A 1 642 ? -15.706 21.590 11.804 1.00 95.81 642 PHE A C 1
ATOM 5144 O O . PHE A 1 642 ? -15.491 20.381 11.729 1.00 95.81 642 PHE A O 1
ATOM 5151 N N . ILE A 1 643 ? -16.238 22.175 12.877 1.00 94.81 643 ILE A N 1
ATOM 5152 C CA . ILE A 1 643 ? -16.679 21.450 14.073 1.00 94.81 643 ILE A CA 1
ATOM 5153 C C . ILE A 1 643 ? -18.105 21.831 14.437 1.00 94.81 643 ILE A C 1
ATOM 5155 O O . ILE A 1 643 ? -18.402 23.007 14.648 1.00 94.81 643 ILE A O 1
ATOM 5159 N N . ALA A 1 644 ? -18.934 20.808 14.601 1.00 94.31 644 ALA A N 1
ATOM 5160 C CA . ALA A 1 644 ? -20.208 20.836 15.305 1.00 94.31 644 ALA A CA 1
ATOM 5161 C C . ALA A 1 644 ? -20.189 19.777 16.430 1.00 94.31 644 ALA A C 1
ATOM 5163 O O . ALA A 1 644 ? -19.170 19.128 16.665 1.00 94.31 644 ALA A O 1
ATOM 5164 N N . LYS A 1 645 ? -21.299 19.605 17.158 1.00 90.31 645 LYS A N 1
ATOM 5165 C CA . LYS A 1 645 ? -21.362 18.802 18.399 1.00 90.31 645 LYS A CA 1
ATOM 5166 C C . LYS A 1 645 ? -20.748 17.395 18.284 1.00 90.31 645 LYS A C 1
ATOM 5168 O O . LYS A 1 645 ? -19.942 17.028 19.130 1.00 90.31 645 LYS A O 1
ATOM 5173 N N . ASN A 1 646 ? -21.127 16.640 17.254 1.00 94.56 646 ASN A N 1
ATOM 5174 C CA . ASN A 1 646 ? -20.694 15.254 17.014 1.00 94.56 646 ASN A CA 1
ATOM 5175 C C . ASN A 1 646 ? -20.113 15.068 15.600 1.00 94.56 646 ASN A C 1
ATOM 5177 O O . ASN A 1 646 ? -20.029 13.949 15.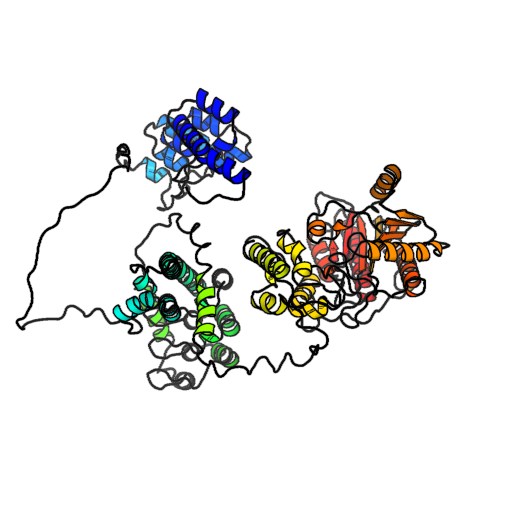099 1.00 94.56 646 ASN A O 1
ATOM 5181 N N . LEU A 1 647 ? -19.766 16.174 14.938 1.00 96.50 647 LEU A N 1
ATOM 5182 C CA . LEU A 1 647 ? -19.362 16.217 13.537 1.00 96.50 647 LEU A CA 1
ATOM 5183 C C . LEU A 1 647 ? -18.079 17.035 13.402 1.00 96.50 647 LEU A C 1
ATOM 5185 O O . LEU A 1 647 ? -18.016 18.194 13.809 1.00 96.50 647 LEU A O 1
ATOM 5189 N N . ILE A 1 648 ? -17.076 16.429 12.780 1.00 96.44 648 ILE A N 1
ATOM 5190 C CA . ILE A 1 648 ? -15.810 17.051 12.410 1.00 96.44 648 ILE A CA 1
ATOM 5191 C C . ILE A 1 648 ? -15.654 16.892 10.900 1.00 96.44 648 ILE A C 1
ATOM 5193 O O . ILE A 1 648 ? -15.783 15.790 10.371 1.00 96.44 648 ILE A O 1
ATOM 5197 N N . ILE A 1 649 ? -15.349 17.975 10.190 1.00 95.81 649 ILE A N 1
ATOM 5198 C CA . ILE A 1 649 ? -15.045 17.919 8.757 1.00 95.81 649 ILE A CA 1
ATOM 5199 C C . ILE A 1 649 ? -13.668 18.517 8.528 1.00 95.81 649 ILE A C 1
ATOM 5201 O O . ILE A 1 649 ? -13.439 19.715 8.700 1.00 95.81 649 ILE A O 1
ATOM 5205 N N . GLN A 1 650 ? -12.750 17.649 8.131 1.00 96.12 650 GLN A N 1
ATOM 5206 C CA . GLN A 1 650 ? -11.389 17.982 7.750 1.00 96.12 650 GLN A CA 1
ATOM 5207 C C . GLN A 1 650 ? -11.354 18.342 6.264 1.00 96.12 650 GLN A C 1
ATOM 5209 O O . GLN A 1 650 ? -11.801 17.558 5.425 1.00 96.12 650 GLN A O 1
ATOM 5214 N N . ILE A 1 651 ? -10.837 19.531 5.946 1.00 94.94 651 ILE A N 1
ATOM 5215 C CA . ILE A 1 651 ? -10.869 20.096 4.593 1.00 94.94 651 ILE A CA 1
ATOM 5216 C C . ILE A 1 651 ? -9.446 20.264 4.067 1.00 94.94 651 ILE A C 1
ATOM 5218 O O . ILE A 1 651 ? -8.626 20.949 4.689 1.00 94.94 651 ILE A O 1
ATOM 5222 N N . ASN A 1 652 ? -9.190 19.691 2.888 1.00 93.62 652 ASN A N 1
ATOM 5223 C CA . ASN A 1 652 ? -7.956 19.840 2.110 1.00 93.62 652 ASN A CA 1
ATOM 5224 C C . ASN A 1 652 ? -6.660 19.384 2.806 1.00 93.62 652 ASN A C 1
ATOM 5226 O O . ASN A 1 652 ? -5.584 19.919 2.530 1.00 93.62 652 ASN A O 1
ATOM 5230 N N . GLU A 1 653 ? -6.734 18.399 3.701 1.00 90.69 653 GLU A N 1
ATOM 5231 C CA . GLU A 1 653 ? -5.539 17.828 4.338 1.00 90.69 653 GLU A CA 1
ATOM 5232 C C . GLU A 1 653 ? -4.735 16.982 3.340 1.00 90.69 653 GLU A C 1
ATOM 5234 O O . GLU A 1 653 ? -3.649 17.371 2.914 1.00 90.69 653 GLU A O 1
ATOM 5239 N N . SER A 1 654 ? -5.305 15.856 2.923 1.00 88.50 654 SER A N 1
ATOM 5240 C CA . SER A 1 654 ? -4.813 15.005 1.835 1.00 88.50 654 SER A CA 1
ATOM 5241 C C . SER A 1 654 ? -5.930 14.770 0.826 1.00 88.50 654 SER A C 1
ATOM 5243 O O . SER A 1 654 ? -5.753 14.992 -0.366 1.00 88.50 654 SER A O 1
ATOM 5245 N N . GLU A 1 655 ? -7.105 14.408 1.330 1.00 93.44 655 GLU A N 1
ATOM 5246 C CA . GLU A 1 655 ? -8.367 14.349 0.595 1.00 93.44 655 GLU A CA 1
ATOM 5247 C C . GLU A 1 655 ? -9.111 15.698 0.697 1.00 93.44 655 GLU A C 1
ATOM 5249 O O . GLU A 1 655 ? -8.850 16.492 1.608 1.00 93.44 655 GLU A O 1
ATOM 5254 N N . HIS A 1 656 ? -10.054 15.972 -0.215 1.00 94.81 656 HIS A N 1
ATOM 5255 C CA . HIS A 1 656 ? -10.801 17.243 -0.196 1.00 94.81 656 HIS A CA 1
ATOM 5256 C C . HIS A 1 656 ? -11.660 17.356 1.064 1.00 94.81 656 HIS A C 1
ATOM 5258 O O . HIS A 1 656 ? -11.643 18.390 1.735 1.00 94.81 656 HIS A O 1
ATOM 5264 N N . LEU A 1 657 ? -12.384 16.281 1.392 1.00 94.56 657 LEU A N 1
ATOM 5265 C CA . LEU A 1 657 ? -13.237 16.183 2.567 1.00 94.56 657 LEU A CA 1
ATOM 5266 C C . LEU A 1 657 ? -13.032 14.847 3.269 1.00 94.56 657 LEU A C 1
ATOM 5268 O O . LEU A 1 657 ? -13.178 13.781 2.668 1.00 94.56 657 LEU A O 1
ATOM 5272 N N . LYS A 1 658 ? -12.788 14.919 4.575 1.00 96.38 658 LYS A N 1
ATOM 5273 C CA . LYS A 1 658 ? -12.944 13.796 5.495 1.00 96.38 658 LYS A CA 1
ATOM 5274 C C . LYS A 1 658 ? -13.981 14.185 6.545 1.00 96.38 658 LYS A C 1
ATOM 5276 O O . LYS A 1 658 ? -13.715 15.006 7.421 1.00 96.38 658 LYS A O 1
ATOM 5281 N N . ILE A 1 659 ? -15.176 13.629 6.390 1.00 95.94 659 ILE A N 1
ATOM 5282 C CA . ILE A 1 659 ? -16.347 13.841 7.241 1.00 95.94 659 ILE A CA 1
ATOM 5283 C C . ILE A 1 659 ? -16.309 12.776 8.330 1.00 95.94 659 ILE A C 1
ATOM 5285 O O . ILE A 1 659 ? -16.240 11.592 8.014 1.00 95.94 659 ILE A O 1
ATOM 5289 N N . ILE A 1 660 ? -16.331 13.188 9.589 1.00 97.56 660 ILE A N 1
ATOM 5290 C CA . ILE A 1 660 ? -16.182 12.322 10.755 1.00 97.56 660 ILE A CA 1
ATOM 5291 C C . ILE A 1 660 ? -17.362 12.590 11.681 1.00 97.56 660 ILE A C 1
ATOM 5293 O O . ILE A 1 660 ? -17.492 13.687 12.222 1.00 97.56 660 ILE A O 1
ATOM 5297 N N . VAL A 1 661 ? -18.206 11.585 11.878 1.00 97.81 661 VAL A N 1
ATOM 5298 C CA . VAL A 1 661 ? -19.248 11.583 12.903 1.00 97.81 661 VAL A CA 1
ATOM 5299 C C . VAL A 1 661 ? -18.795 10.689 14.041 1.00 97.81 661 VAL A C 1
ATOM 5301 O O . VAL A 1 661 ? -18.439 9.534 13.815 1.00 97.81 661 VAL A O 1
ATOM 5304 N N . ARG A 1 662 ? -18.795 11.220 15.262 1.00 96.38 662 ARG A N 1
ATOM 5305 C CA . ARG A 1 662 ? -18.288 10.525 16.445 1.00 96.38 662 ARG A CA 1
ATOM 5306 C C . ARG A 1 662 ? -19.274 10.654 17.595 1.00 96.38 662 ARG A C 1
ATOM 5308 O O . ARG A 1 662 ? -19.656 11.757 17.972 1.00 96.38 662 ARG A O 1
ATOM 5315 N N . GLU A 1 663 ? -19.626 9.520 18.180 1.00 96.19 663 GLU A N 1
ATOM 5316 C CA . GLU A 1 663 ? -20.464 9.424 19.372 1.00 96.19 663 GLU A CA 1
ATOM 5317 C C . GLU A 1 663 ? -19.742 8.624 20.457 1.00 96.19 663 GLU A C 1
ATOM 5319 O O . GLU A 1 663 ? -19.020 7.661 20.179 1.00 96.19 663 GLU A O 1
ATOM 5324 N N . LEU A 1 664 ? -19.936 9.034 21.710 1.00 95.25 664 LEU A N 1
ATOM 5325 C CA . LEU A 1 664 ? -19.379 8.340 22.868 1.00 95.25 664 LEU A CA 1
ATOM 5326 C C . LEU A 1 664 ? -20.324 7.242 23.349 1.00 95.25 664 LEU A C 1
ATOM 5328 O O . LEU A 1 664 ? -21.547 7.398 23.349 1.00 95.25 664 LEU A O 1
ATOM 5332 N N . ASN A 1 665 ? -19.730 6.194 23.911 1.00 95.75 665 ASN A N 1
ATOM 5333 C CA . ASN A 1 665 ? -20.396 4.982 24.371 1.00 95.75 665 ASN A CA 1
ATOM 5334 C C . ASN A 1 665 ? -21.083 4.214 23.227 1.00 95.75 665 ASN A C 1
ATOM 5336 O O . ASN A 1 665 ? -20.836 4.437 22.043 1.00 95.75 665 ASN A O 1
ATOM 5340 N N . ASP A 1 666 ? -21.946 3.274 23.596 1.00 96.50 666 ASP A N 1
ATOM 5341 C CA . ASP A 1 666 ? -22.717 2.446 22.677 1.00 96.50 666 ASP A CA 1
ATOM 5342 C C . ASP A 1 666 ? -23.911 3.201 22.069 1.00 96.50 666 ASP A C 1
ATOM 5344 O O . ASP A 1 666 ? -25.059 2.967 22.440 1.00 96.50 666 ASP A O 1
ATOM 5348 N N . ARG A 1 667 ? -23.622 4.157 21.182 1.00 96.06 667 ARG A N 1
ATOM 5349 C CA . ARG A 1 667 ? -24.614 4.947 20.429 1.00 96.06 667 ARG A CA 1
ATOM 5350 C C . ARG A 1 667 ? -24.446 4.748 18.926 1.00 96.06 667 ARG A C 1
ATOM 5352 O O . ARG A 1 667 ? -24.352 5.703 18.156 1.00 96.06 667 ARG A O 1
ATOM 5359 N N . PHE A 1 668 ? -24.340 3.489 18.508 1.00 97.12 668 PHE A N 1
ATOM 5360 C CA . PHE A 1 668 ? -24.071 3.145 17.114 1.00 97.12 668 PHE A CA 1
ATOM 5361 C C . PHE A 1 668 ? -25.170 3.648 16.181 1.00 97.12 668 PHE A C 1
ATOM 5363 O O . PHE A 1 668 ? -24.875 4.189 15.115 1.00 97.12 668 PHE A O 1
ATOM 5370 N N . ARG A 1 669 ? -26.435 3.483 16.584 1.00 95.50 669 ARG A N 1
ATOM 5371 C CA . ARG A 1 669 ? -27.567 3.885 15.750 1.00 95.50 669 ARG A CA 1
ATOM 5372 C C . ARG A 1 669 ? -27.611 5.397 15.559 1.00 95.50 669 ARG A C 1
ATOM 5374 O O . ARG A 1 669 ? -27.734 5.845 14.426 1.00 95.50 669 ARG A O 1
ATOM 5381 N N . ASP A 1 670 ? -27.462 6.150 16.643 1.00 94.56 670 ASP A N 1
ATOM 5382 C CA . ASP A 1 670 ? -27.502 7.614 16.604 1.00 94.56 670 ASP A CA 1
ATOM 5383 C C . ASP A 1 670 ? -26.346 8.178 15.761 1.00 94.56 670 ASP A C 1
ATOM 5385 O O . ASP A 1 670 ? -26.548 9.081 14.952 1.00 94.56 670 ASP A O 1
ATOM 5389 N N . ALA A 1 671 ? -25.145 7.598 15.888 1.00 96.31 671 ALA A N 1
ATOM 5390 C CA . ALA A 1 671 ? -23.998 7.962 15.060 1.00 96.31 671 ALA A CA 1
ATOM 5391 C C . ALA A 1 671 ? -24.255 7.690 13.571 1.00 96.31 671 ALA A C 1
ATOM 5393 O O . ALA A 1 671 ? -23.869 8.491 12.723 1.00 96.31 671 ALA A O 1
ATOM 5394 N N . TYR A 1 672 ? -24.907 6.568 13.247 1.00 96.88 672 TYR A N 1
ATOM 5395 C CA . TYR A 1 672 ? -25.215 6.211 11.867 1.00 96.88 672 TYR A CA 1
ATOM 5396 C C . TYR A 1 672 ? -26.324 7.082 11.262 1.00 96.88 672 TYR A C 1
ATOM 5398 O O . TYR A 1 672 ? -26.186 7.504 10.117 1.00 96.88 672 TYR A O 1
ATOM 5406 N N . GLU A 1 673 ? -27.391 7.376 12.015 1.00 95.31 673 GLU A N 1
ATOM 5407 C CA . GLU A 1 673 ? -28.466 8.286 11.586 1.00 95.31 673 GLU A CA 1
ATOM 5408 C C . GLU A 1 673 ? -27.891 9.679 11.294 1.00 95.31 673 GLU A C 1
ATOM 5410 O O . GLU A 1 673 ? -28.006 10.156 10.167 1.00 95.31 673 GLU A O 1
ATOM 5415 N N . LEU A 1 674 ? -27.129 10.251 12.236 1.00 94.69 674 LEU A N 1
ATOM 5416 C CA . LEU A 1 674 ? -26.468 11.542 12.035 1.00 94.69 674 LEU A CA 1
ATOM 5417 C C . LEU A 1 674 ? -25.516 11.523 10.830 1.00 94.69 674 LEU A C 1
ATOM 5419 O O . LEU A 1 674 ? -25.447 12.481 10.067 1.00 94.69 674 LEU A O 1
ATOM 5423 N N . PHE A 1 675 ? -24.769 10.435 10.642 1.00 95.81 675 PHE A N 1
ATOM 5424 C CA . PHE A 1 675 ? -23.865 10.285 9.506 1.00 95.81 675 PHE A CA 1
ATOM 5425 C C . PHE A 1 675 ? -24.593 10.276 8.157 1.00 95.81 675 PHE A C 1
ATOM 5427 O O . PHE A 1 675 ? -24.115 10.909 7.216 1.00 95.81 675 PHE A O 1
ATOM 5434 N N . LEU A 1 676 ? -25.737 9.594 8.054 1.00 93.25 676 LEU A N 1
ATOM 5435 C CA . LEU A 1 676 ? -26.557 9.611 6.842 1.00 93.25 676 LEU A CA 1
ATOM 5436 C C . LEU A 1 676 ? -27.104 11.011 6.559 1.00 93.25 676 LEU A C 1
ATOM 5438 O O . LEU A 1 676 ? -26.975 11.469 5.427 1.00 93.25 676 LEU A O 1
ATOM 5442 N N . ASP A 1 677 ? -27.613 11.702 7.578 1.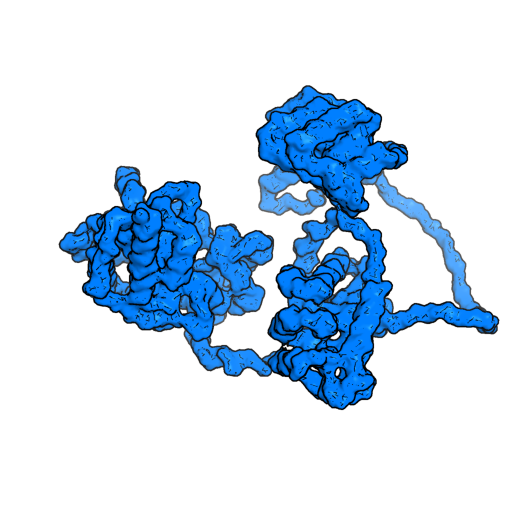00 92.00 677 ASP A N 1
ATOM 5443 C CA . ASP A 1 677 ? -28.161 13.050 7.420 1.00 92.00 677 ASP A CA 1
ATOM 5444 C C . ASP A 1 677 ? -27.083 14.052 6.955 1.00 92.00 677 ASP A C 1
ATOM 5446 O O . ASP A 1 677 ? -27.335 14.895 6.094 1.00 92.00 677 ASP A O 1
ATOM 5450 N N . VAL A 1 678 ? -25.842 13.933 7.456 1.00 92.25 678 VAL A N 1
ATOM 5451 C CA . VAL A 1 678 ? -24.709 14.754 6.983 1.00 92.25 678 VAL A CA 1
ATOM 5452 C C . VAL A 1 678 ? -24.375 14.458 5.521 1.00 92.25 678 VAL A C 1
ATOM 5454 O O . VAL A 1 678 ? -24.077 15.379 4.760 1.00 92.25 678 VAL A O 1
ATOM 5457 N N . LEU A 1 679 ? -24.377 13.187 5.111 1.00 90.38 679 LEU A N 1
ATOM 5458 C CA . LEU A 1 679 ? -24.111 12.833 3.717 1.00 90.38 679 LEU A CA 1
ATOM 5459 C C . LEU A 1 679 ? -25.220 13.331 2.789 1.00 90.38 679 LEU A C 1
ATOM 5461 O O . LEU A 1 679 ? -24.901 13.898 1.747 1.00 90.38 679 LEU A O 1
ATOM 5465 N N . GLU A 1 680 ? -26.485 13.176 3.184 1.00 87.75 680 GLU A N 1
ATOM 5466 C CA . GLU A 1 680 ? -27.643 13.702 2.453 1.00 87.75 680 GLU A CA 1
ATOM 5467 C C . GLU A 1 680 ? -27.552 15.224 2.320 1.00 87.75 680 GLU A C 1
ATOM 5469 O O . GLU A 1 680 ? -27.701 15.738 1.215 1.00 87.75 680 GLU A O 1
ATOM 5474 N N . PHE A 1 681 ? -27.164 15.941 3.383 1.00 87.25 681 PHE A N 1
ATOM 5475 C CA . PHE A 1 681 ? -26.909 17.381 3.316 1.00 87.25 681 PHE A CA 1
ATOM 5476 C C . PHE A 1 681 ? -25.901 17.738 2.216 1.00 87.25 681 PHE A C 1
ATOM 5478 O O . PHE A 1 681 ? -26.170 18.619 1.410 1.00 87.25 681 PHE A O 1
ATOM 5485 N N . PHE A 1 682 ? -24.755 17.058 2.118 1.00 83.31 682 PHE A N 1
ATOM 5486 C CA . PHE A 1 682 ? -23.789 17.368 1.054 1.00 83.31 682 PHE A CA 1
ATOM 5487 C C . PHE A 1 682 ? -24.211 16.886 -0.342 1.00 83.31 682 PHE A C 1
ATOM 5489 O O . PHE A 1 682 ? -23.712 17.413 -1.340 1.00 83.31 682 PHE A O 1
ATOM 5496 N N . GLU A 1 683 ? -25.079 15.878 -0.434 1.00 77.00 683 GLU A N 1
ATOM 5497 C CA . GLU A 1 683 ? -25.594 15.365 -1.708 1.00 77.00 683 GLU A CA 1
ATOM 5498 C C . GLU A 1 683 ? -26.731 16.237 -2.273 1.00 77.00 683 GLU A C 1
ATOM 5500 O O . GLU A 1 683 ? -26.783 16.439 -3.494 1.00 77.00 683 GLU A O 1
ATOM 5505 N N . ASP A 1 684 ? -27.574 16.803 -1.404 1.00 71.88 684 ASP A N 1
ATOM 5506 C CA . ASP A 1 684 ? -28.718 17.653 -1.752 1.00 71.88 684 ASP A CA 1
ATOM 5507 C C . ASP A 1 684 ? -28.400 19.162 -1.710 1.00 71.88 684 ASP A C 1
ATOM 5509 O O . ASP A 1 684 ? -28.955 19.932 -2.505 1.00 71.88 684 ASP A O 1
ATOM 5513 N N . GLU A 1 685 ? -27.478 19.610 -0.848 1.00 60.75 685 GLU A N 1
ATOM 5514 C CA . GLU A 1 685 ? -27.150 21.023 -0.636 1.00 60.75 685 GLU A CA 1
ATOM 5515 C C . GLU A 1 685 ? -25.717 21.426 -1.081 1.00 60.75 685 GLU A C 1
ATOM 5517 O O . GLU A 1 685 ? -24.689 20.996 -0.567 1.00 60.75 685 GLU A O 1
ATOM 5522 N N . CYS A 1 686 ? -25.662 22.426 -1.971 1.00 52.47 686 CYS A N 1
ATOM 5523 C CA . CYS A 1 686 ? -24.655 23.507 -1.999 1.00 52.47 686 CYS A CA 1
ATOM 5524 C C . CYS A 1 686 ? -23.282 23.364 -2.672 1.00 52.47 686 CYS A C 1
ATOM 5526 O O . CYS A 1 686 ? -22.598 24.391 -2.757 1.00 52.47 686 CYS A O 1
ATOM 5528 N N . LEU A 1 687 ? -22.877 22.227 -3.236 1.00 61.56 687 LEU A N 1
ATOM 5529 C CA . LEU A 1 687 ? -21.610 22.166 -3.985 1.00 61.56 687 LEU A CA 1
ATOM 5530 C C . LEU A 1 687 ? -21.849 22.210 -5.500 1.00 61.56 687 LEU A C 1
ATOM 5532 O O . LEU A 1 687 ? -22.690 21.494 -6.039 1.00 61.56 687 LEU A O 1
ATOM 5536 N N . ARG A 1 688 ? -21.132 23.115 -6.189 1.00 50.28 688 ARG A N 1
ATOM 5537 C CA . ARG A 1 688 ? -21.226 23.346 -7.648 1.00 50.28 688 ARG A CA 1
ATOM 5538 C C . ARG A 1 688 ? -20.994 22.053 -8.456 1.00 50.28 688 ARG A C 1
ATOM 5540 O O . ARG A 1 688 ? -21.591 21.888 -9.520 1.00 50.28 688 ARG A O 1
ATOM 5547 N N . SER A 1 689 ? -20.277 21.103 -7.853 1.00 54.06 689 SER A N 1
ATOM 5548 C CA . SER A 1 689 ? -20.036 19.729 -8.281 1.00 54.06 689 SER A CA 1
ATOM 5549 C C . SER A 1 689 ? -20.472 18.702 -7.236 1.00 54.06 689 SER A C 1
ATOM 5551 O O . SER A 1 689 ? -20.176 18.831 -6.051 1.00 54.06 689 SER A O 1
ATOM 5553 N N . LYS A 1 690 ? -21.084 17.605 -7.697 1.00 79.44 690 LYS A N 1
ATOM 5554 C CA . LYS A 1 690 ? -21.295 16.398 -6.881 1.00 79.44 690 LYS A CA 1
ATOM 5555 C C . LYS A 1 690 ? -19.960 15.755 -6.500 1.00 79.44 690 LYS A C 1
ATOM 5557 O O . LYS A 1 690 ? -18.925 16.036 -7.117 1.00 79.44 690 LYS A O 1
ATOM 5562 N N . PHE A 1 691 ? -19.991 14.834 -5.542 1.00 90.62 691 PHE A N 1
ATOM 5563 C CA . PHE A 1 691 ? -18.842 13.981 -5.259 1.00 90.62 691 PHE A CA 1
ATOM 5564 C C . PHE A 1 691 ? -18.368 13.225 -6.511 1.00 90.62 691 PHE A C 1
ATOM 5566 O O . PHE A 1 691 ? -19.169 12.809 -7.350 1.00 90.62 691 PHE A O 1
ATOM 5573 N N . ALA A 1 692 ? -17.052 13.064 -6.639 1.00 92.00 692 ALA A N 1
ATOM 5574 C CA . ALA A 1 692 ? -16.418 12.293 -7.694 1.00 92.00 692 ALA A CA 1
ATOM 5575 C C . ALA A 1 692 ? -16.835 10.826 -7.558 1.00 92.00 692 ALA A C 1
ATOM 5577 O O . ALA A 1 692 ? -16.455 10.146 -6.605 1.00 92.00 692 ALA A O 1
ATOM 5578 N N . TYR A 1 693 ? -17.640 10.356 -8.508 1.00 91.88 693 TYR A N 1
ATOM 5579 C CA . TYR A 1 693 ? -18.192 9.009 -8.516 1.00 91.88 693 TYR A CA 1
ATOM 5580 C C . TYR A 1 693 ? -18.036 8.388 -9.903 1.00 91.88 693 TYR A C 1
ATOM 5582 O O . TYR A 1 693 ? -18.396 8.994 -10.913 1.00 91.88 693 TYR A O 1
ATOM 5590 N N . ASP A 1 694 ? -17.529 7.162 -9.948 1.00 92.44 694 ASP A N 1
ATOM 5591 C CA . ASP A 1 694 ? -17.448 6.341 -11.147 1.00 92.44 694 ASP A CA 1
ATOM 5592 C C . ASP A 1 694 ? -18.300 5.083 -10.962 1.00 92.44 694 ASP A C 1
ATOM 5594 O O . ASP A 1 694 ? -18.245 4.413 -9.935 1.00 92.44 694 ASP A O 1
ATOM 5598 N N . SER A 1 695 ? -19.085 4.730 -11.981 1.00 88.50 695 SER A N 1
ATOM 5599 C CA . SER A 1 695 ? -20.004 3.587 -11.903 1.00 88.50 695 SER A CA 1
ATOM 5600 C C . SER A 1 695 ? -19.325 2.247 -11.613 1.00 88.50 695 SER A C 1
ATOM 5602 O O . SER A 1 695 ? -19.991 1.338 -11.125 1.00 88.50 695 SER A O 1
ATOM 5604 N N . LYS A 1 696 ? -18.030 2.108 -11.927 1.00 90.25 696 LYS A N 1
ATOM 5605 C CA . LYS A 1 696 ? -17.257 0.894 -11.684 1.00 90.25 696 LYS A CA 1
ATOM 5606 C C . LYS A 1 696 ? -16.329 0.996 -10.485 1.00 90.25 696 LYS A C 1
ATOM 5608 O O . LYS A 1 696 ? -16.024 -0.050 -9.910 1.00 90.25 696 LYS A O 1
ATOM 5613 N N . LEU A 1 697 ? -15.893 2.205 -10.125 1.00 93.25 697 LEU A N 1
ATOM 5614 C CA . LEU A 1 697 ? -14.968 2.414 -9.011 1.00 93.25 697 LEU A CA 1
ATOM 5615 C C . LEU A 1 697 ? -15.625 2.913 -7.715 1.00 93.25 697 LEU A C 1
ATOM 5617 O O . LEU A 1 697 ? -14.983 2.868 -6.673 1.00 93.25 697 LEU A O 1
ATOM 5621 N N . GLY A 1 698 ? -16.883 3.354 -7.751 1.00 94.81 698 GLY A N 1
ATOM 5622 C CA . GLY A 1 698 ? -17.545 4.017 -6.628 1.00 94.81 698 GLY A CA 1
ATOM 5623 C C . GLY A 1 698 ? -17.093 5.462 -6.453 1.00 94.81 698 GLY A C 1
ATOM 5624 O O . GLY A 1 698 ? -16.768 6.143 -7.425 1.00 94.81 698 GLY A O 1
ATOM 5625 N N . PHE A 1 699 ? -17.064 5.932 -5.207 1.00 95.69 699 PHE A N 1
ATOM 5626 C CA . PHE A 1 699 ? -16.464 7.215 -4.862 1.00 95.69 699 PHE A CA 1
ATOM 5627 C C . PHE A 1 699 ? -14.960 7.183 -5.158 1.00 95.69 699 PHE A C 1
ATOM 5629 O O . PHE A 1 699 ? -14.248 6.267 -4.742 1.00 95.69 699 PHE A O 1
ATOM 5636 N N . VAL A 1 700 ? -14.495 8.179 -5.910 1.00 95.94 700 VAL A N 1
ATOM 5637 C CA . VAL A 1 700 ? -13.113 8.283 -6.386 1.00 95.94 700 VAL A CA 1
ATOM 5638 C C . VAL A 1 700 ? -12.332 9.241 -5.492 1.00 95.94 700 VAL A C 1
ATOM 5640 O O . VAL A 1 700 ? -12.729 10.392 -5.318 1.00 95.94 700 VAL A O 1
ATOM 5643 N N . THR A 1 701 ? -11.217 8.761 -4.947 1.00 96.50 701 THR A N 1
ATOM 5644 C CA . THR A 1 701 ? -10.397 9.439 -3.928 1.00 96.50 701 THR A CA 1
ATOM 5645 C C . THR A 1 701 ? -8.930 9.533 -4.355 1.00 96.50 701 THR A C 1
ATOM 5647 O O . THR A 1 701 ? -8.493 8.807 -5.256 1.00 96.50 701 THR A O 1
ATOM 5650 N N . LEU A 1 702 ? -8.149 10.395 -3.694 1.00 96.44 702 LEU A N 1
ATOM 5651 C CA . LEU A 1 702 ? -6.704 10.527 -3.923 1.00 96.44 702 LEU A CA 1
ATOM 5652 C C . LEU A 1 702 ? -5.985 9.196 -3.663 1.00 96.44 702 LEU A C 1
ATOM 5654 O O . LEU A 1 702 ? -5.219 8.728 -4.506 1.00 96.44 702 LEU A O 1
ATOM 5658 N N . SER A 1 703 ? -6.203 8.587 -2.495 1.00 95.38 703 SER A N 1
ATOM 5659 C CA . SER A 1 703 ? -5.598 7.294 -2.164 1.00 95.38 703 SER A CA 1
ATOM 5660 C C . SER A 1 703 ? -6.486 6.138 -2.634 1.00 95.38 703 SER A C 1
ATOM 5662 O O . SER A 1 703 ? -7.692 6.168 -2.364 1.00 95.38 703 SER A O 1
ATOM 5664 N N . PRO A 1 704 ? -5.923 5.074 -3.243 1.00 96.38 704 PRO A N 1
ATOM 5665 C CA . PRO A 1 704 ? -6.694 3.881 -3.593 1.00 96.38 704 PRO A CA 1
ATOM 5666 C C . PRO A 1 704 ? -7.280 3.169 -2.368 1.00 96.38 704 PRO A C 1
ATOM 5668 O O . PRO A 1 704 ? -8.243 2.435 -2.517 1.00 96.38 704 PRO A O 1
ATOM 5671 N N . GLU A 1 705 ? -6.749 3.397 -1.161 1.00 94.75 705 GLU A N 1
ATOM 5672 C CA . GLU A 1 705 ? -7.271 2.821 0.089 1.00 94.75 705 GLU A CA 1
ATOM 5673 C C . GLU A 1 705 ? -8.711 3.268 0.404 1.00 94.75 705 GLU A C 1
ATOM 5675 O O . GLU A 1 705 ? -9.470 2.534 1.038 1.00 94.75 705 GLU A O 1
ATOM 5680 N N . TRP A 1 706 ? -9.111 4.454 -0.060 1.00 96.81 706 TRP A N 1
ATOM 5681 C CA . TRP A 1 706 ? -10.448 5.015 0.164 1.00 96.81 706 TRP A CA 1
ATOM 5682 C C . TRP A 1 706 ? -11.380 4.854 -1.045 1.00 96.81 706 TRP A C 1
ATOM 5684 O O . TRP A 1 706 ? -12.499 5.358 -1.023 1.00 96.81 706 TRP A O 1
ATOM 5694 N N . LEU A 1 707 ? -10.960 4.129 -2.084 1.00 95.81 707 LEU A N 1
ATOM 5695 C CA . LEU A 1 707 ? -11.785 3.896 -3.267 1.00 95.81 707 LEU A CA 1
ATOM 5696 C C . LEU A 1 707 ? -13.028 3.051 -2.926 1.00 95.81 707 LEU A C 1
ATOM 5698 O O . LEU A 1 707 ? -13.017 2.249 -1.991 1.00 95.81 707 LEU A O 1
ATOM 5702 N N . GLY A 1 708 ? -14.104 3.181 -3.704 1.00 96.19 708 GLY A N 1
ATOM 5703 C CA . GLY A 1 708 ? -15.320 2.384 -3.525 1.00 96.19 708 GLY A CA 1
ATOM 5704 C C . GLY A 1 708 ? -16.349 3.102 -2.662 1.00 96.19 708 GLY A C 1
ATOM 5705 O O . GLY A 1 708 ? -16.964 4.067 -3.106 1.00 96.19 708 GLY A O 1
ATOM 5706 N N . THR A 1 709 ? -16.569 2.628 -1.439 1.00 96.62 709 THR A N 1
ATOM 5707 C CA . THR A 1 709 ? -17.479 3.275 -0.480 1.00 96.62 709 THR A CA 1
ATOM 5708 C C . THR A 1 709 ? -16.887 4.579 0.074 1.00 96.62 709 THR A C 1
ATOM 5710 O O . THR A 1 709 ? -17.619 5.505 0.440 1.00 96.62 709 THR A O 1
ATOM 5713 N N . GLY A 1 710 ? -15.554 4.660 0.167 1.00 96.62 710 GLY A N 1
ATOM 5714 C CA . GLY A 1 710 ? -14.855 5.727 0.884 1.00 96.62 710 GLY A CA 1
ATOM 5715 C C . GLY A 1 710 ? -15.228 5.803 2.359 1.00 96.62 710 GLY A C 1
ATOM 5716 O O . GLY A 1 710 ? -15.212 6.894 2.922 1.00 96.62 710 GLY A O 1
ATOM 5717 N N . LEU A 1 711 ? -15.609 4.673 2.966 1.00 97.56 711 LEU A N 1
ATOM 5718 C CA . LEU A 1 711 ? -16.100 4.611 4.340 1.00 97.56 711 LEU A CA 1
ATOM 5719 C C . LEU A 1 711 ? -15.135 3.903 5.285 1.00 97.56 711 LEU A C 1
ATOM 5721 O O . LEU A 1 711 ? -14.602 2.838 4.969 1.00 97.56 711 LEU A O 1
ATOM 5725 N N . ARG A 1 712 ? -15.013 4.433 6.500 1.00 97.88 712 ARG A N 1
ATOM 5726 C CA . ARG A 1 712 ? -14.458 3.709 7.643 1.00 97.88 712 ARG A CA 1
ATOM 5727 C C . ARG A 1 712 ? -15.414 3.802 8.821 1.00 97.88 712 ARG A C 1
ATOM 5729 O O . ARG A 1 712 ? -15.802 4.898 9.206 1.00 97.88 712 ARG A O 1
ATOM 5736 N N . VAL A 1 713 ? -15.786 2.658 9.381 1.00 98.38 713 VAL A N 1
ATOM 5737 C CA . VAL A 1 713 ? -16.545 2.578 10.632 1.00 98.38 713 VAL A CA 1
ATOM 5738 C C . VAL A 1 713 ? -15.608 2.033 11.689 1.00 98.38 713 VAL A C 1
ATOM 5740 O O . VAL A 1 713 ? -15.092 0.930 11.518 1.00 98.38 713 VAL A O 1
ATOM 5743 N N . THR A 1 714 ? -15.392 2.793 12.755 1.00 98.25 714 THR A N 1
ATOM 5744 C CA . THR A 1 714 ? -14.506 2.427 13.858 1.00 98.25 714 THR A CA 1
ATOM 5745 C C . THR A 1 714 ? -15.316 2.288 15.140 1.00 98.25 714 THR A C 1
ATOM 5747 O O . THR A 1 714 ? -16.092 3.178 15.486 1.00 98.25 714 THR A O 1
ATOM 5750 N N . ILE A 1 715 ? -15.125 1.190 15.870 1.00 98.19 715 ILE A N 1
ATOM 5751 C CA . ILE A 1 715 ? -15.725 0.981 17.192 1.00 98.19 715 ILE A CA 1
ATOM 5752 C C . ILE A 1 715 ? -14.615 0.675 18.190 1.00 98.19 715 ILE A C 1
ATOM 5754 O O . ILE A 1 715 ? -13.846 -0.269 18.001 1.00 98.19 715 ILE A O 1
ATOM 5758 N N . THR A 1 716 ? -14.541 1.470 19.254 1.00 96.31 716 THR A N 1
ATOM 5759 C CA . THR A 1 716 ? -13.577 1.286 20.343 1.00 96.31 716 THR A CA 1
ATOM 5760 C C . THR A 1 716 ? -14.219 0.468 21.453 1.00 96.31 716 THR A C 1
ATOM 5762 O O . THR A 1 716 ? -15.244 0.876 22.007 1.00 96.31 716 THR A O 1
ATOM 5765 N N . VAL A 1 717 ? -13.618 -0.672 21.791 1.00 95.25 717 VAL A N 1
ATOM 5766 C CA . VAL A 1 717 ? -14.163 -1.632 22.758 1.00 95.25 717 VAL A CA 1
ATOM 5767 C C . VAL A 1 717 ? -13.150 -1.959 23.845 1.00 95.25 717 VAL A C 1
ATOM 5769 O O . VAL A 1 717 ? -11.980 -2.203 23.564 1.00 95.25 717 VAL A O 1
ATOM 5772 N N . GLU A 1 718 ? -13.629 -2.018 25.084 1.00 92.44 718 GLU A N 1
ATOM 5773 C CA . GLU A 1 718 ? -12.861 -2.468 26.233 1.00 92.44 718 GLU A CA 1
ATOM 5774 C C . GLU A 1 718 ? -12.712 -4.000 26.247 1.00 92.44 718 GLU A C 1
ATOM 5776 O O . GLU A 1 718 ? -13.698 -4.714 26.450 1.00 92.44 718 GLU A O 1
ATOM 5781 N N . LEU A 1 719 ? -11.493 -4.512 26.071 1.00 90.56 719 LEU A N 1
ATOM 5782 C CA . LEU A 1 719 ? -11.148 -5.933 26.070 1.00 90.56 719 LEU A CA 1
ATOM 5783 C C . LEU A 1 719 ? -10.132 -6.252 27.171 1.00 90.56 719 LEU A C 1
ATOM 5785 O O . LEU A 1 719 ? -9.118 -5.577 27.325 1.00 90.56 719 LEU A O 1
ATOM 5789 N N . LYS A 1 720 ? -10.400 -7.306 27.949 1.00 87.31 720 LYS A N 1
ATOM 5790 C CA . LYS A 1 720 ? -9.552 -7.754 29.066 1.00 87.31 720 LYS A CA 1
ATOM 5791 C C . LYS A 1 720 ? -9.123 -9.206 28.951 1.00 87.31 720 LYS A C 1
ATOM 5793 O O . LYS A 1 720 ? -8.086 -9.565 29.508 1.00 87.31 720 LYS A O 1
ATOM 5798 N N . ARG A 1 721 ? -9.957 -10.069 28.367 1.00 87.19 721 ARG A N 1
ATOM 5799 C CA . ARG A 1 721 ? -9.835 -11.524 28.550 1.00 87.19 721 ARG A CA 1
ATOM 5800 C C . ARG A 1 721 ? -10.005 -12.348 27.286 1.00 87.19 721 ARG A C 1
ATOM 5802 O O . ARG A 1 721 ? -9.671 -13.531 27.330 1.00 87.19 721 ARG A O 1
ATOM 5809 N N . ILE A 1 722 ? -10.527 -11.786 26.199 1.00 90.44 722 ILE A N 1
ATOM 5810 C CA . ILE A 1 722 ? -10.730 -12.521 24.954 1.00 90.44 722 ILE A CA 1
ATOM 5811 C C . ILE A 1 722 ? -9.399 -13.131 24.479 1.00 90.44 722 ILE A C 1
ATOM 5813 O O . ILE A 1 722 ? -8.390 -12.427 24.404 1.00 90.44 722 ILE A O 1
ATOM 5817 N N . PRO A 1 723 ? -9.359 -14.441 24.171 1.00 91.50 723 PRO A N 1
ATOM 5818 C CA . PRO A 1 723 ? -8.154 -15.058 23.642 1.00 91.50 723 PRO A CA 1
ATOM 5819 C C . PRO A 1 723 ? -7.794 -14.467 22.280 1.00 91.50 723 PRO A C 1
ATOM 5821 O O . PRO A 1 723 ? -8.649 -14.362 21.403 1.00 91.50 723 PRO A O 1
ATOM 5824 N N . GLU A 1 724 ? -6.511 -14.174 22.076 1.00 90.56 724 GLU A N 1
ATOM 5825 C CA . GLU A 1 724 ? -5.997 -13.580 20.836 1.00 90.56 724 GLU A CA 1
ATOM 5826 C C . GLU A 1 724 ? -6.412 -14.372 19.583 1.00 90.56 724 GLU A C 1
ATOM 5828 O O . GLU A 1 724 ? -6.888 -13.804 18.609 1.00 90.56 724 GLU A O 1
ATOM 5833 N N . LYS A 1 725 ? -6.369 -15.707 19.652 1.00 93.31 725 LYS A N 1
ATOM 5834 C CA . LYS A 1 725 ? -6.812 -16.583 18.559 1.00 93.31 725 LYS A CA 1
ATOM 5835 C C . LYS A 1 725 ? -8.287 -16.382 18.179 1.00 93.31 725 LYS A C 1
ATOM 5837 O O . LYS A 1 725 ? -8.622 -16.400 16.998 1.00 93.31 725 LYS A O 1
ATOM 5842 N N . ASP A 1 726 ? -9.165 -16.226 19.170 1.00 93.94 726 ASP A N 1
ATOM 5843 C CA . ASP A 1 726 ? -10.596 -16.028 18.920 1.00 93.94 726 ASP A CA 1
ATOM 5844 C C . ASP A 1 726 ? -10.827 -14.649 18.291 1.00 93.94 726 ASP A C 1
ATOM 5846 O O . ASP A 1 726 ? -11.651 -14.500 17.389 1.00 93.94 726 ASP A O 1
ATOM 5850 N N . LEU A 1 727 ? -10.067 -13.648 18.739 1.00 93.12 727 LEU A N 1
ATOM 5851 C CA . LEU A 1 727 ? -10.104 -12.301 18.189 1.00 93.12 727 LEU A CA 1
ATOM 5852 C C . LEU A 1 727 ? -9.618 -12.270 16.729 1.00 93.12 727 LEU A C 1
ATOM 5854 O O . LEU A 1 727 ? -10.313 -11.718 15.877 1.00 93.12 727 LEU A O 1
ATOM 5858 N N . GLU A 1 728 ? -8.497 -12.924 16.412 1.00 93.88 728 GLU A N 1
ATOM 5859 C CA . GLU A 1 728 ? -7.993 -13.089 15.039 1.00 93.88 728 GLU A CA 1
ATOM 5860 C C . GLU A 1 728 ? -9.003 -13.802 14.129 1.00 93.88 728 GLU A C 1
ATOM 5862 O O . GLU A 1 728 ? -9.203 -13.389 12.981 1.00 93.88 728 GLU A O 1
ATOM 5867 N N . GLU A 1 729 ? -9.668 -14.851 14.627 1.00 96.19 729 GLU A N 1
ATOM 5868 C CA . GLU A 1 729 ? -10.687 -15.592 13.877 1.00 96.19 729 GLU A CA 1
ATOM 5869 C C . GLU A 1 729 ? -11.898 -14.707 13.557 1.00 96.19 729 GLU A C 1
ATOM 5871 O O . GLU A 1 729 ? -12.351 -14.667 12.407 1.00 96.19 729 GLU A O 1
ATOM 5876 N N . ILE A 1 730 ? -12.408 -13.962 14.546 1.00 97.38 730 ILE A N 1
ATOM 5877 C CA . ILE A 1 730 ? -13.548 -13.059 14.352 1.00 97.38 730 ILE A CA 1
ATOM 5878 C C . ILE A 1 730 ? -13.166 -11.927 13.390 1.00 97.38 730 ILE A C 1
ATOM 5880 O O . ILE A 1 730 ? -13.885 -11.700 12.414 1.00 97.38 730 ILE A O 1
ATOM 5884 N N . CYS A 1 731 ? -12.023 -11.266 13.593 1.00 96.00 731 CYS A N 1
ATOM 5885 C CA . CYS A 1 731 ? -11.553 -10.204 12.702 1.00 96.00 731 CYS A CA 1
ATOM 5886 C C . CYS A 1 731 ? -11.378 -10.704 11.263 1.00 96.00 731 CYS A C 1
ATOM 5888 O O . CYS A 1 731 ? -11.847 -10.063 10.326 1.00 96.00 731 CYS A O 1
ATOM 5890 N N . SER A 1 732 ? -10.790 -11.887 11.071 1.00 94.69 732 SER A N 1
ATOM 5891 C CA . SER A 1 732 ? -10.628 -12.483 9.740 1.00 94.69 732 SER A CA 1
ATOM 5892 C C . SER A 1 732 ? -11.970 -12.793 9.077 1.00 94.69 732 SER A C 1
ATOM 5894 O O . SER A 1 732 ? -12.145 -12.544 7.885 1.00 94.69 732 SER A O 1
ATOM 5896 N N . ARG A 1 733 ? -12.940 -13.309 9.843 1.00 96.00 733 ARG A N 1
ATOM 5897 C CA . ARG A 1 733 ? -14.273 -13.669 9.342 1.00 96.00 733 ARG A CA 1
ATOM 5898 C C . ARG A 1 733 ? -15.097 -12.458 8.906 1.00 96.00 733 ARG A C 1
ATOM 5900 O O . ARG A 1 733 ? -15.828 -12.561 7.925 1.00 96.00 733 ARG A O 1
ATOM 5907 N N . PHE A 1 734 ? -15.002 -11.352 9.639 1.00 96.50 734 PHE A N 1
ATOM 5908 C CA . PHE A 1 734 ? -15.760 -10.124 9.378 1.00 96.50 734 PHE A CA 1
ATOM 5909 C C . PHE A 1 734 ? -14.938 -9.047 8.663 1.00 96.50 734 PHE A C 1
ATOM 5911 O O . PHE A 1 734 ? -15.396 -7.919 8.528 1.00 96.50 734 PHE A O 1
ATOM 5918 N N . TYR A 1 735 ? -13.739 -9.384 8.175 1.00 94.81 735 TYR A N 1
ATOM 5919 C CA . TYR A 1 735 ? -12.846 -8.447 7.490 1.00 94.81 735 TYR A CA 1
ATOM 5920 C C . TYR A 1 735 ? -12.590 -7.176 8.308 1.00 94.81 735 TYR A C 1
ATOM 5922 O O . TYR A 1 735 ? -12.692 -6.064 7.787 1.00 94.81 735 TYR A O 1
ATOM 5930 N N . LEU A 1 736 ? -12.267 -7.352 9.587 1.00 96.50 736 LEU A N 1
ATOM 5931 C CA . LEU A 1 736 ? -11.905 -6.271 10.491 1.00 96.50 736 LEU A CA 1
ATOM 5932 C C . LEU A 1 736 ? -10.391 -6.156 10.621 1.00 96.50 736 LEU A C 1
ATOM 5934 O O . LEU A 1 736 ? -9.664 -7.152 10.630 1.00 96.50 736 LEU A O 1
ATOM 5938 N N . GLU A 1 737 ? -9.939 -4.923 10.760 1.00 94.25 737 GLU A N 1
ATOM 5939 C CA . GLU A 1 737 ? -8.623 -4.566 11.262 1.00 94.25 737 GLU A CA 1
ATOM 5940 C C . GLU A 1 737 ? -8.752 -3.981 12.666 1.00 94.25 737 GLU A C 1
ATOM 5942 O O . GLU A 1 737 ? -9.837 -3.579 13.097 1.00 94.25 737 GLU A O 1
ATOM 5947 N N . ARG A 1 738 ? -7.633 -3.970 13.388 1.00 92.50 738 ARG A N 1
ATOM 5948 C CA . ARG A 1 738 ? -7.547 -3.414 14.733 1.00 92.50 738 ARG A CA 1
ATOM 5949 C C . ARG A 1 738 ? -6.220 -2.709 14.951 1.00 92.50 738 ARG A C 1
ATOM 5951 O O . ARG A 1 738 ? -5.240 -3.001 14.264 1.00 92.50 738 ARG A O 1
ATOM 5958 N N . GLU A 1 739 ? -6.198 -1.818 15.932 1.00 87.75 739 GLU A N 1
ATOM 5959 C CA . GLU A 1 739 ? -4.985 -1.117 16.352 1.00 87.75 739 GLU A CA 1
ATOM 5960 C C . GLU A 1 739 ? -3.949 -2.135 16.878 1.00 87.75 739 GLU A C 1
ATOM 5962 O O . GLU A 1 739 ? -4.328 -3.037 17.635 1.00 87.75 739 GLU A O 1
ATOM 5967 N N . PRO A 1 740 ? -2.670 -2.071 16.448 1.00 69.75 740 PRO A N 1
ATOM 5968 C CA . PRO A 1 740 ? -1.621 -2.935 16.983 1.00 69.75 740 PRO A CA 1
ATOM 5969 C C . PRO A 1 740 ? -1.461 -2.699 18.487 1.00 69.75 740 PRO A C 1
ATOM 5971 O O . PRO A 1 740 ? -1.410 -1.556 18.927 1.00 69.75 740 PRO A O 1
ATOM 5974 N N . ALA A 1 741 ? -1.374 -3.770 19.277 1.00 58.47 741 ALA A N 1
ATOM 5975 C CA . ALA A 1 741 ? -1.187 -3.657 20.721 1.00 58.47 741 ALA A CA 1
ATOM 5976 C C . ALA A 1 741 ? 0.247 -3.191 21.034 1.00 58.47 741 ALA A C 1
ATOM 5978 O O . ALA A 1 741 ? 1.173 -4.003 21.016 1.00 58.47 741 ALA A O 1
ATOM 5979 N N . GLU A 1 742 ? 0.446 -1.894 21.284 1.00 51.03 742 GLU A N 1
ATOM 5980 C CA . GLU A 1 742 ? 1.741 -1.359 21.740 1.00 51.03 742 GLU A CA 1
ATOM 5981 C C . GLU A 1 742 ? 1.932 -1.524 23.262 1.00 51.03 742 GLU A C 1
ATOM 5983 O O . GLU A 1 742 ? 3.060 -1.639 23.736 1.00 51.03 742 GLU A O 1
ATOM 5988 N N . GLU A 1 743 ? 0.842 -1.677 24.015 1.00 53.31 743 GLU A N 1
ATOM 5989 C CA . GLU A 1 743 ? 0.784 -2.000 25.447 1.00 53.31 743 GLU A CA 1
ATOM 5990 C C . GLU A 1 743 ? -0.480 -2.850 25.725 1.00 53.31 743 GLU A C 1
ATOM 5992 O O . GLU A 1 743 ? -1.263 -3.076 24.797 1.00 53.31 743 GLU A O 1
ATOM 5997 N N . PRO A 1 744 ? -0.714 -3.398 26.941 1.00 50.84 744 PRO A N 1
ATOM 5998 C CA . PRO A 1 744 ? -1.983 -4.054 27.276 1.00 50.84 744 PRO A CA 1
ATOM 5999 C C . PRO A 1 744 ? -3.118 -3.019 27.364 1.00 50.84 744 PRO A C 1
ATOM 6001 O O . PRO A 1 744 ? -3.659 -2.750 28.438 1.00 50.84 744 PRO A O 1
ATOM 6004 N N . ASP A 1 745 ? -3.462 -2.412 26.232 1.00 55.81 745 ASP A N 1
ATOM 6005 C CA . ASP A 1 745 ? -4.521 -1.429 26.140 1.00 55.81 745 ASP A CA 1
ATOM 6006 C C . ASP A 1 745 ? -5.869 -2.120 26.248 1.00 55.81 745 ASP A C 1
ATOM 6008 O O . ASP A 1 745 ? -6.250 -2.984 25.458 1.00 55.81 745 ASP A O 1
ATOM 6012 N N . LEU A 1 746 ? -6.603 -1.685 27.266 1.00 73.19 746 LEU A N 1
ATOM 6013 C CA . LEU A 1 746 ? -7.978 -2.076 27.498 1.00 73.19 746 LEU A CA 1
ATOM 6014 C C . LEU A 1 746 ? -8.865 -1.654 26.326 1.00 73.19 746 LEU A C 1
ATOM 6016 O O . LEU A 1 746 ? -9.787 -2.382 26.014 1.00 73.19 746 LEU A O 1
ATOM 6020 N N . ASN A 1 747 ? -8.600 -0.530 25.655 1.00 88.00 747 ASN A N 1
ATOM 6021 C CA . ASN A 1 747 ? -9.500 0.050 24.655 1.00 88.00 747 ASN A CA 1
ATOM 6022 C C . ASN A 1 747 ? -8.997 -0.185 23.230 1.00 88.00 747 ASN A C 1
ATOM 6024 O O . ASN A 1 747 ? -8.226 0.607 22.696 1.00 88.00 747 ASN A O 1
ATOM 6028 N N . VAL A 1 748 ? -9.478 -1.248 22.595 1.00 92.44 748 VAL A N 1
ATOM 6029 C CA . VAL A 1 748 ? -9.057 -1.648 21.250 1.00 92.44 748 VAL A CA 1
ATOM 6030 C C . VAL A 1 748 ? -10.013 -1.073 20.205 1.00 92.44 748 VAL A C 1
ATOM 6032 O O . VAL A 1 748 ? -11.230 -1.250 20.302 1.00 92.44 748 VAL A O 1
ATOM 6035 N N . LYS A 1 749 ? -9.474 -0.398 19.185 1.00 95.12 749 LYS A N 1
ATOM 6036 C CA . LYS A 1 749 ? -10.241 0.089 18.027 1.00 95.12 749 LYS A CA 1
ATOM 6037 C C . LYS A 1 749 ? -10.361 -1.000 16.968 1.00 95.12 749 LYS A C 1
ATOM 6039 O O . LYS A 1 749 ? -9.351 -1.584 16.586 1.00 95.12 749 LYS A O 1
ATOM 6044 N N . PHE A 1 750 ? -11.569 -1.207 16.452 1.00 97.31 750 PHE A N 1
ATOM 6045 C CA . PHE A 1 750 ? -11.862 -2.116 15.342 1.00 97.31 750 PHE A CA 1
ATOM 6046 C C . PHE A 1 750 ? -12.477 -1.360 14.175 1.00 97.31 750 PHE A C 1
ATOM 6048 O O . PHE A 1 750 ? -13.400 -0.578 14.394 1.00 97.31 750 PHE A O 1
ATOM 6055 N N . TRP A 1 751 ? -12.025 -1.623 12.950 1.00 97.94 751 TRP A N 1
ATOM 6056 C CA . TRP A 1 751 ? -12.585 -1.010 11.743 1.00 97.94 751 TRP A CA 1
ATOM 6057 C C . TRP A 1 751 ? -12.641 -1.968 10.554 1.00 97.94 751 TRP A C 1
ATOM 6059 O O . TRP A 1 751 ? -12.010 -3.022 10.550 1.00 97.94 751 TRP A O 1
ATOM 6069 N N . ASN A 1 752 ? -13.409 -1.615 9.522 1.00 97.19 752 ASN A N 1
ATOM 6070 C CA . ASN A 1 752 ? -13.469 -2.384 8.277 1.00 97.19 752 ASN A CA 1
ATOM 6071 C C . ASN A 1 752 ? -12.129 -2.366 7.527 1.00 97.19 752 ASN A C 1
ATOM 6073 O O . ASN A 1 752 ? -11.572 -1.310 7.241 1.00 97.19 752 ASN A O 1
ATOM 6077 N N . LYS A 1 753 ? -11.681 -3.540 7.083 1.00 93.88 753 LYS A N 1
ATOM 6078 C CA . LYS A 1 753 ? -10.477 -3.723 6.261 1.00 93.88 753 LYS A CA 1
ATOM 6079 C C . LYS A 1 753 ? -10.650 -3.294 4.801 1.00 93.88 753 LYS A C 1
ATOM 6081 O O . LYS A 1 753 ? -9.683 -3.022 4.099 1.00 93.88 753 LYS A O 1
ATOM 6086 N N . ARG A 1 754 ? -11.887 -3.313 4.297 1.00 93.38 754 ARG A N 1
ATOM 6087 C CA . ARG A 1 754 ? -12.204 -3.109 2.875 1.00 93.38 754 ARG A CA 1
ATOM 6088 C C . ARG A 1 754 ? -13.145 -1.930 2.689 1.00 93.38 754 ARG A C 1
ATOM 6090 O O . ARG A 1 754 ? -14.067 -1.747 3.480 1.00 93.38 754 ARG A O 1
ATOM 6097 N N . THR A 1 755 ? -12.932 -1.198 1.606 1.00 95.94 755 THR A N 1
ATOM 6098 C CA . THR A 1 755 ? -13.759 -0.073 1.139 1.00 95.94 755 THR A CA 1
ATOM 6099 C C . THR A 1 755 ? -14.211 -0.277 -0.309 1.00 95.94 755 THR A C 1
ATOM 6101 O O . THR A 1 755 ? -15.252 0.233 -0.701 1.00 95.94 755 THR A O 1
ATOM 6104 N N . PHE A 1 756 ? -13.503 -1.111 -1.075 1.00 96.50 756 PHE A N 1
ATOM 6105 C CA . PHE A 1 756 ? -13.823 -1.453 -2.457 1.00 96.50 756 PHE A CA 1
ATOM 6106 C C . PHE A 1 756 ? -14.314 -2.899 -2.614 1.00 96.50 756 PHE A C 1
ATOM 6108 O O . PHE A 1 756 ? -13.895 -3.799 -1.882 1.00 96.50 756 PHE A O 1
ATOM 6115 N N . GLY A 1 757 ? -15.167 -3.144 -3.611 1.00 94.38 757 GLY A N 1
ATOM 6116 C CA . GLY A 1 757 ? -15.739 -4.459 -3.917 1.00 94.38 757 GLY A CA 1
ATOM 6117 C C . GLY A 1 757 ? -16.828 -4.894 -2.932 1.00 94.38 757 GLY A C 1
ATOM 6118 O O . GLY A 1 757 ? -17.200 -6.066 -2.890 1.00 94.38 757 GLY A O 1
ATOM 6119 N N . ILE A 1 758 ? -17.330 -3.960 -2.122 1.00 94.81 758 ILE A N 1
ATOM 6120 C CA . ILE A 1 758 ? -18.304 -4.186 -1.054 1.00 94.81 758 ILE A CA 1
ATOM 6121 C C . ILE A 1 758 ? -19.270 -3.000 -0.995 1.00 94.81 758 ILE A C 1
ATOM 6123 O O . ILE A 1 758 ? -18.850 -1.856 -1.119 1.00 94.81 758 ILE A O 1
ATOM 6127 N N . SER A 1 759 ? -20.568 -3.258 -0.825 1.00 95.38 759 SER A N 1
ATOM 6128 C CA . SER A 1 759 ? -21.563 -2.190 -0.626 1.00 95.38 759 SER A CA 1
ATOM 6129 C C . SER A 1 759 ? -21.460 -1.580 0.773 1.00 95.38 759 SER A C 1
ATOM 6131 O O . SER A 1 759 ? -21.082 -2.281 1.714 1.00 95.38 759 SER A O 1
ATOM 6133 N N . GLU A 1 760 ? -21.932 -0.351 0.942 1.00 95.31 760 GLU A N 1
ATOM 6134 C CA . GLU A 1 760 ? -21.977 0.377 2.213 1.00 95.31 760 GLU A CA 1
ATOM 6135 C C . GLU A 1 760 ? -22.726 -0.420 3.290 1.00 95.31 760 GLU A C 1
ATOM 6137 O O . GLU A 1 760 ? -22.194 -0.648 4.373 1.00 95.31 760 GLU A O 1
ATOM 6142 N N . ASN A 1 761 ? -23.913 -0.947 2.969 1.00 95.88 761 ASN A N 1
ATOM 6143 C CA . ASN A 1 761 ? -24.699 -1.792 3.873 1.00 95.88 761 ASN A CA 1
ATOM 6144 C C . ASN A 1 761 ? -23.918 -3.023 4.364 1.00 95.88 761 ASN A C 1
ATOM 6146 O O . ASN A 1 761 ? -23.934 -3.326 5.556 1.00 95.88 761 ASN A O 1
ATOM 6150 N N . GLN A 1 762 ? -23.233 -3.736 3.465 1.00 95.56 762 GLN A N 1
ATOM 6151 C CA . GLN A 1 762 ? -22.454 -4.919 3.847 1.00 95.56 762 GLN A CA 1
ATOM 6152 C C . GLN A 1 762 ? -21.248 -4.543 4.715 1.00 95.56 762 GLN A C 1
ATOM 6154 O O . GLN A 1 762 ? -21.019 -5.194 5.724 1.00 95.56 762 GLN A O 1
ATOM 6159 N N . LEU A 1 763 ? -20.523 -3.476 4.368 1.00 96.75 763 LEU A N 1
ATOM 6160 C CA . LEU A 1 763 ? -19.382 -2.979 5.142 1.00 96.75 763 LEU A CA 1
ATOM 6161 C C . LEU A 1 763 ? -19.796 -2.618 6.575 1.00 96.75 763 LEU A C 1
ATOM 6163 O O . LEU A 1 763 ? -19.181 -3.083 7.532 1.00 96.75 763 LEU A O 1
ATOM 6167 N N . ILE A 1 764 ? -20.871 -1.841 6.726 1.00 97.19 764 ILE A N 1
ATOM 6168 C CA . ILE A 1 764 ? -21.399 -1.431 8.035 1.00 97.19 764 ILE A CA 1
ATOM 6169 C C . ILE A 1 764 ? -21.892 -2.657 8.817 1.00 97.19 764 ILE A C 1
ATOM 6171 O O . ILE A 1 764 ? -21.612 -2.791 10.009 1.00 97.19 764 ILE A O 1
ATOM 6175 N N . SER A 1 765 ? -22.575 -3.587 8.141 1.00 96.50 765 SER A N 1
ATOM 6176 C CA . SER A 1 765 ? -23.039 -4.841 8.744 1.00 96.50 765 SER A CA 1
ATOM 6177 C C . SER A 1 765 ? -21.887 -5.725 9.226 1.00 96.50 765 SER A C 1
ATOM 6179 O O . SER A 1 765 ? -22.009 -6.343 10.283 1.00 96.50 765 SER A O 1
ATOM 6181 N N . ASP A 1 766 ? -20.788 -5.805 8.475 1.00 97.06 766 ASP A N 1
ATOM 6182 C CA . ASP A 1 766 ? -19.607 -6.594 8.834 1.00 97.06 766 ASP A CA 1
ATOM 6183 C C . ASP A 1 766 ? -18.964 -6.048 10.118 1.00 97.06 766 ASP A C 1
ATOM 6185 O O . ASP A 1 766 ? -18.725 -6.815 11.053 1.00 97.06 766 ASP A O 1
ATOM 6189 N N . VAL A 1 767 ? -18.785 -4.724 10.215 1.00 98.12 767 VAL A N 1
ATOM 6190 C CA . VAL A 1 767 ? -18.257 -4.065 11.424 1.00 98.12 767 VAL A CA 1
ATOM 6191 C C . VAL A 1 767 ? -19.183 -4.268 12.615 1.00 98.12 767 VAL A C 1
ATOM 6193 O O . VAL A 1 767 ? -18.741 -4.758 13.655 1.00 98.12 767 VAL A O 1
ATOM 6196 N N . PHE A 1 768 ? -20.475 -3.967 12.463 1.00 97.81 768 PHE A N 1
ATOM 6197 C CA . PHE A 1 768 ? -21.447 -4.098 13.547 1.00 97.81 768 PHE A CA 1
ATOM 6198 C C . PHE A 1 768 ? -21.505 -5.531 14.093 1.00 97.81 768 PHE A C 1
ATOM 6200 O O . PHE A 1 768 ? -21.369 -5.756 15.296 1.00 97.81 768 PHE A O 1
ATOM 6207 N N . ASN A 1 769 ? -21.667 -6.525 13.214 1.00 97.81 769 ASN A N 1
ATOM 6208 C CA . ASN A 1 769 ? -21.804 -7.919 13.633 1.00 97.81 769 ASN A CA 1
ATOM 6209 C C . ASN A 1 769 ? -20.488 -8.510 14.148 1.00 97.81 769 ASN A C 1
ATOM 6211 O O . ASN A 1 769 ? -20.506 -9.288 15.104 1.00 97.81 769 ASN A O 1
ATOM 6215 N N . GLY A 1 770 ? -19.355 -8.144 13.544 1.00 98.12 770 GLY A N 1
ATOM 6216 C CA . GLY A 1 770 ? -18.046 -8.607 13.984 1.00 98.12 770 GLY A CA 1
ATOM 6217 C C . GLY A 1 770 ? -17.703 -8.090 15.376 1.00 98.12 770 GLY A C 1
ATOM 6218 O O . GLY A 1 770 ? -17.383 -8.884 16.260 1.00 98.12 770 GLY A O 1
ATOM 6219 N N . VAL A 1 771 ? -17.879 -6.790 15.621 1.00 98.06 771 VAL A N 1
ATOM 6220 C CA . VAL A 1 771 ? -17.632 -6.192 16.941 1.00 98.06 771 VAL A CA 1
ATOM 6221 C C . VAL A 1 771 ? -18.622 -6.703 17.986 1.00 98.06 771 VAL A C 1
ATOM 6223 O O . VAL A 1 771 ? -18.222 -7.034 19.102 1.00 98.06 771 VAL A O 1
ATOM 6226 N N . LYS A 1 772 ? -19.898 -6.882 17.626 1.00 97.94 772 LYS A N 1
ATOM 6227 C CA . LYS A 1 772 ? -20.875 -7.532 18.508 1.00 97.94 772 LYS A CA 1
ATOM 6228 C C . LYS A 1 772 ? -20.415 -8.928 18.935 1.00 97.94 772 LYS A C 1
ATOM 6230 O O . LYS A 1 772 ? -20.489 -9.263 20.116 1.00 97.94 772 LYS A O 1
ATOM 6235 N N . ARG A 1 773 ? -19.885 -9.727 18.002 1.00 97.94 773 ARG A N 1
ATOM 6236 C CA . ARG A 1 773 ? -19.372 -11.068 18.310 1.00 97.94 773 ARG A CA 1
ATOM 6237 C C . ARG A 1 773 ? -18.133 -11.030 19.210 1.00 97.94 773 ARG A C 1
ATOM 6239 O O . ARG A 1 773 ? -18.007 -11.889 20.081 1.00 97.94 773 ARG A O 1
ATOM 6246 N N . ILE A 1 774 ? -17.252 -10.044 19.031 1.00 96.94 774 ILE A N 1
ATOM 6247 C CA . ILE A 1 774 ? -16.100 -9.808 19.920 1.00 96.94 774 ILE A CA 1
ATOM 6248 C C . ILE A 1 774 ? -16.586 -9.532 21.349 1.00 96.94 774 ILE A C 1
ATOM 6250 O O . ILE A 1 774 ? -16.133 -10.184 22.287 1.00 96.94 774 ILE A O 1
ATOM 6254 N N . ILE A 1 775 ? -17.560 -8.633 21.512 1.00 96.69 775 ILE A N 1
ATOM 6255 C CA . ILE A 1 775 ? -18.150 -8.286 22.814 1.00 96.69 775 ILE A CA 1
ATOM 6256 C C . ILE A 1 775 ? -18.775 -9.512 23.490 1.00 96.69 775 ILE A C 1
ATOM 6258 O O . ILE A 1 775 ? -18.539 -9.759 24.672 1.00 96.69 775 ILE A O 1
ATOM 6262 N N . GLU A 1 776 ? -19.561 -10.301 22.754 1.00 96.31 776 GLU A N 1
ATOM 6263 C CA . GLU A 1 776 ? -20.153 -11.538 23.275 1.00 96.31 776 GLU A CA 1
ATOM 6264 C C . GLU A 1 776 ? -19.073 -12.495 23.794 1.00 96.31 776 GLU A C 1
ATOM 6266 O O . GLU A 1 776 ? -19.198 -13.031 24.898 1.00 96.31 776 GLU A O 1
ATOM 6271 N N . ARG A 1 777 ? -17.985 -12.663 23.035 1.00 95.88 777 ARG A N 1
ATOM 6272 C CA . ARG A 1 777 ? -16.885 -13.562 23.389 1.00 95.88 777 ARG A CA 1
ATOM 6273 C C . ARG A 1 777 ? -16.078 -13.071 24.595 1.00 95.88 777 ARG A C 1
ATOM 6275 O O . ARG A 1 777 ? -15.706 -13.880 25.447 1.00 95.88 777 ARG A O 1
ATOM 6282 N N . GLU A 1 778 ? -15.850 -11.766 24.709 1.00 93.81 778 GLU A N 1
ATOM 6283 C CA . GLU A 1 778 ? -15.233 -11.138 25.885 1.00 93.81 778 GLU A CA 1
ATOM 6284 C C . GLU A 1 778 ? -16.068 -11.400 27.151 1.00 93.81 778 GLU A C 1
ATOM 6286 O O . GLU A 1 778 ? -15.541 -11.813 28.188 1.00 93.81 778 GLU A O 1
ATOM 6291 N N . ILE A 1 779 ? -17.393 -11.242 27.059 1.00 93.31 779 ILE A N 1
ATOM 6292 C CA . ILE A 1 779 ? -18.317 -11.488 28.176 1.00 93.31 779 ILE A CA 1
ATOM 6293 C C . ILE A 1 779 ? -18.353 -12.976 28.549 1.00 93.31 779 ILE A C 1
ATOM 6295 O O . ILE A 1 779 ? -18.342 -13.301 29.736 1.00 93.31 779 ILE A O 1
ATOM 6299 N N . GLU A 1 780 ? -18.393 -13.879 27.565 1.00 92.81 780 GLU A N 1
ATOM 6300 C CA . GLU A 1 780 ? -18.327 -15.332 27.782 1.00 92.81 780 GLU A CA 1
ATOM 6301 C C . GLU A 1 780 ? -17.042 -15.748 28.505 1.00 92.81 780 GLU A C 1
ATOM 6303 O O . GLU A 1 780 ? -17.094 -16.607 29.373 1.00 92.81 780 GLU A O 1
ATOM 6308 N N . THR A 1 781 ? -15.907 -15.132 28.167 1.00 88.69 781 THR A N 1
ATOM 6309 C CA . THR A 1 781 ? -14.597 -15.448 28.767 1.00 88.69 781 THR A CA 1
ATOM 6310 C C . THR A 1 781 ? -14.422 -14.811 30.154 1.00 88.69 781 THR A C 1
ATOM 6312 O O . THR A 1 781 ? -13.556 -15.201 30.938 1.00 88.69 781 THR A O 1
ATOM 6315 N N . THR A 1 782 ? -15.245 -13.812 30.480 1.00 76.88 782 THR A N 1
ATOM 6316 C CA . THR A 1 782 ? -15.220 -13.126 31.778 1.00 76.88 782 THR A CA 1
ATOM 6317 C C . THR A 1 782 ? -16.055 -13.834 32.851 1.00 76.88 782 THR A C 1
ATOM 6319 O O . THR A 1 782 ? -15.744 -13.688 34.038 1.00 76.88 782 THR A O 1
ATOM 6322 N N . LYS A 1 783 ? -17.092 -14.574 32.441 1.00 64.25 783 LYS A N 1
ATOM 6323 C CA . LYS A 1 783 ? -17.960 -15.396 33.302 1.00 64.25 783 LYS A CA 1
ATOM 6324 C C . LYS A 1 783 ? -17.301 -16.721 33.658 1.00 64.25 783 LYS A C 1
ATOM 6326 O O . LYS A 1 783 ? -17.536 -17.164 34.804 1.00 64.25 783 LYS A O 1
#

Sequence (783 aa):
MKGRTAWNEEMRHFLQTVPNIMATIDEFHNISTQGDVEQLERLVSSDRKLIGSRDRLGRTALHKAAQAGQVEVVEKLLNGDLSSAEDLARAKDKDLRTAAHYAARCDNAEARDKIFEILAKTGTNISALDSAGKNPEFYKENDFISSKPKPEENPDEEDPETEVKGLIEVNNFKDNGHPPESENPKTGYGVSDEEIERAVKDTDWEKMVELVLNGEGDRLMELNSEDEEVQEFLDNIRAFQEKILLINKAVESGSLRDLQNHLDRKKFALARDRSTGINFLQKAIILGHVDIVRYLASNFPKMLPLVDLEGRTSLHYASTVKDDGHLYKLLESCGSDEKAEDKHGHSPRFYLKNTDKLSLKTLQSNVERATFHSDPPQISLNEGLKSNAAKAKNWMGHLAHEIKSKGLQVNQINSFDEAYESSEYEEDGSKEDQVDNETLQRLTTAYRRLLWARDSQSLLKRFLTPKVYNRLQKRVSTEGGTLLDVVHSGAEILDTTIGVLAPDRDSYKVFWPLFKPIIASIHHVHEPNLHQPKLAWADAKKFGDLGSKLVHQVEFVAVRSLSEYPFGPILRAEEYREMEKDLKRAFDRMDGEFEGKYHPIKNMTEETERHLKDIDAFFDNGSQLKKAGRLYEEWPIGRGIFIAKNLIIQINESEHLKIIVRELNDRFRDAYELFLDVLEFFEDECLRSKFAYDSKLGFVTLSPEWLGTGLRVTITVELKRIPEKDLEEICSRFYLEREPAEEPDLNVKFWNKRTFGISENQLISDVFNGVKRIIEREIETTK

Organism: Tigriopus californicus (NCBI:txid6832)

pLDDT: mean 78.47, std 21.5, range [22.16, 98.38]